Protein AF-0000000082339956 (afdb_homodimer)

Solvent-accessible surface area (backbone atoms only — not comparable to full-atom values): 51323 Å² total; per-residue (Å²): 121,52,54,46,66,60,43,40,48,44,41,58,55,33,63,27,38,27,67,63,74,78,72,73,76,68,82,68,77,74,78,70,81,66,80,75,70,78,61,78,76,65,75,70,75,74,68,75,74,72,73,76,70,78,73,70,80,74,67,73,74,76,76,72,82,74,76,52,71,59,47,51,37,30,48,50,29,38,57,21,29,51,48,38,51,52,50,26,61,75,63,75,50,62,81,55,59,48,46,84,34,60,53,57,43,62,63,70,69,85,60,24,40,61,34,19,45,23,52,48,49,29,44,49,33,33,51,49,51,41,60,56,56,43,24,63,66,51,52,55,51,50,52,50,37,49,45,45,47,49,29,40,50,27,34,38,58,74,68,50,49,68,77,65,38,43,84,75,59,65,36,46,34,55,64,48,20,69,74,43,93,50,42,42,38,68,57,48,44,56,54,48,47,53,38,30,76,68,54,35,29,38,65,88,45,94,67,29,37,22,45,7,27,44,42,39,39,43,68,70,36,66,42,49,26,20,44,52,47,25,44,41,71,41,49,43,46,11,37,60,21,32,46,58,18,40,73,75,52,34,64,54,58,46,48,42,59,13,4,37,23,55,56,70,68,44,78,49,35,56,68,57,47,41,53,54,29,43,75,68,73,49,62,46,44,57,57,44,29,40,66,47,37,50,67,46,52,52,76,62,42,56,61,55,64,70,68,48,68,65,74,80,39,55,73,11,36,38,35,30,52,35,33,46,60,27,63,68,56,53,56,47,44,71,73,37,78,61,43,34,36,36,26,21,14,55,56,77,45,24,54,55,20,58,72,66,51,56,78,90,42,59,89,36,47,44,69,39,70,40,63,63,69,45,70,45,73,66,62,80,98,45,42,38,37,40,34,36,56,42,44,56,40,51,29,18,72,73,52,34,33,44,38,54,46,14,43,54,82,29,61,50,87,82,22,34,38,39,36,40,35,62,44,53,60,85,87,49,60,68,66,59,44,49,50,52,42,40,48,24,50,49,22,29,18,48,26,23,16,34,65,37,33,67,66,52,48,52,53,49,43,49,71,52,38,88,42,37,40,77,79,44,77,44,71,43,97,67,34,49,17,42,36,36,31,35,64,49,133,122,54,56,48,65,60,43,41,47,41,42,60,56,36,65,25,37,28,58,68,74,74,73,73,77,67,84,68,76,74,77,70,79,65,79,75,67,78,62,78,78,67,75,72,74,76,67,77,74,75,73,79,75,75,74,72,81,73,66,72,74,76,77,73,80,74,74,52,71,59,47,51,37,30,50,50,29,37,56,22,31,51,48,36,52,52,48,26,62,73,64,74,51,64,83,56,58,46,44,86,36,60,52,58,42,61,64,71,68,87,61,23,37,60,33,19,44,23,52,48,49,29,43,48,34,33,51,50,50,40,61,55,57,44,24,63,66,52,53,56,52,50,51,52,39,48,44,45,47,48,28,40,51,28,34,38,59,75,69,52,50,66,76,65,39,44,83,74,59,64,36,45,33,57,62,47,19,69,74,44,94,50,44,42,38,68,56,48,44,56,54,47,48,54,38,30,75,69,54,36,28,36,65,88,45,94,67,29,37,22,46,8,28,45,42,40,38,43,70,68,36,66,42,49,26,19,43,51,47,26,45,40,73,42,49,44,47,12,37,61,21,32,45,58,18,40,72,74,50,33,63,56,59,48,47,41,58,13,4,37,21,54,57,70,67,44,80,50,33,55,67,58,47,42,54,54,28,43,75,69,72,50,63,46,43,55,58,44,28,44,65,48,37,50,66,49,51,50,75,61,44,57,61,54,64,69,70,46,68,66,72,79,40,54,71,12,38,37,35,29,51,34,33,45,59,25,62,67,58,54,55,46,45,70,73,36,78,60,41,34,35,38,26,22,13,54,55,77,44,23,54,54,20,59,73,67,51,55,77,90,42,59,87,38,48,42,68,39,69,40,62,62,69,45,71,45,73,67,63,81,99,43,42,38,37,40,34,37,55,41,43,56,40,49,28,17,70,72,50,34,34,43,38,54,46,14,42,52,80,29,59,48,87,82,23,35,38,37,36,40,36,61,42,54,61,84,87,46,60,68,64,58,44,51,49,53,42,40,47,25,49,51,23,28,18,47,26,23,17,37,66,39,33,67,66,52,48,52,53,48,44,49,72,50,38,87,43,37,41,77,80,44,76,46,71,45,96,65,35,47,16,42,36,36,31,35,63,50,132

Radius of gyration: 32.18 Å; Cα contacts (8 Å, |Δi|>4): 1727; chains: 2; bounding box: 85×98×92 Å

Secondary structure (DSSP, 8-state):
---HHHHHHHHHHHGGG---S-----------------------------------TT----------HHHHHHHHHHHHHHHHHHHHHHTT---S-STTPPPGGG--STTHHHHHHHHHHHHHHHHHHHHHH--HHHHHHHHHHHHHHHHHHHHHHHTT-GGGS-SSSEEEHHHHHHTSSS--HHHHHHHHHHHHHTTSEE-SSTTEEEE-HHHHHHHH-HHHHHHHHHIIIIIHHHHHTHHHHHHHHTT---TTSSHHHHHH--SS-HHHHHHHHHHTT---HHHHHHHHHGGGGGTTHHHHHHHS-TGGGSS-EEEETT-TT-HHHHHHHHH-TT-EEEEEE-HHHHHHHHHH--GGGTTTEEEEE--TTSPPPP-TTS-EEEEEES-GGGS-HHHHHHHHHHHGGGPPTT-EEEEEEEEE-TT--HHHHHHHHHHHHHHHHHHS---EEHHHHHHHHHHH-TTEEEEEEEE-TTSEEEEEEEE--/---HHHHHHHHHHHGGG--TTS----------------------------------TT----------HHHHHHHHHHHHHHHHHHHHHHTT---S-STTPPPGGG--STTHHHHHHHHHHHHHHHHHHHHHH--HHHHHHHHHHHHHHHHHHHHHHHTT-GGGS-SSSEEEHHHHHHTSSS--HHHHHHHHHHHHHTTSEE-SSTTEEEE-HHHHHHHH-HHHHHHHHHIIIIIHHHHHTHHHHHHHHTT---TTSSHHHHHH--SS-HHHHHHHHHHTT---HHHHHHHHHGGGGGTTHHHHHHHS-TGGGSS-EEEETT-TT-HHHHHHHHH-TT-EEEEEE-HHHHHHHHHH--GGGTTTEEEEE--TTSPPPP-TTS-EEEEEES-GGGS-HHHHHHHHHHHGGG--TT-EEEEEEEEE-TT--HHHHHHHHHHHHHHHHHHS---EEHHHHHHHHHHH-TTEEEEEEEE-TTSEEEEEEEE--

Foldseek 3Di:
DFQCPLVCCLLVVPLLLLQPDDPPPPPPPLPDPPPCPVPPPVPPPPPPPVDPPPPDPPPPPPPPPPDDLLVVLVVLLVVLVVQLVVVCVVVVQDDDQAQPHDDQSPDDDPCNNVNSNSVLSNVLSVVVNCVVPADPVRVVVVVVLVVLLLQLLLVCVVQVQLVQADSPDKDFLQSSQVPGDDDHSVRSCVSVVSVVVVSQWHDPDPRIIHGTNNVSCCVPVQLNVLVSNCVRNQLVQLLVQQVVLCVVQNLDQDQCSFSNCSRPVDSDALVVVQVVCVVVVNHHSSVSNCVNCVVSSPVPCVQVVPPDPPVVQFLAEEEEAQCFLPPSVLVVCVVRVSYAYEYEHAPVRQVNSLVPRDPVCNVRYYYDYDDLLAADAADPPGAYEYEAENHQQLGGLVVSLSSVLSDVVRADVRHKYKYKAFADDPPQRPSLNVSQVVSQSSSCSRGVGGHHHPVRVQVSQCVNDVQKGWSDWAARSSRIIMTMIHGHD/DFQCPLVCCLLVVPLLLLAPDPPPPPVPPLPPPPPCPVPDVVPPPPPPPPDPPDPPPPPPPPPPVPDDLLVVLVVLLVVLVVQLVVVCVVVVQDDDQAQPHDDQSPDDDPCSNVNSNSVLSNVLSVVVNCVVPADPVRVVVVVVLVVLLLQLLLVCVVQVQLVQADSPDKDFLQSSQVPGDDDHSVRSCVSVVSVVVVSQWHDPDPRIIHGTNNVSCCVPVQLNVLVSNCVRNQLVQLLVQQVVLCVVQNLDQDQQSFSNCSSPVDSDALVVVQVVCVVVVRHHSSVSNCVNCVVSSPVPCVQVVVPDPLVVQFLAEEEEQQCFLPNSVLVVCVVRVSYAYEYEHADVRQVNSLVPRDPVCNVRYHYDYDDLLAADAADPPGAYEYEAENHQQLGGLVVSLSSVLSDVVRADVNHKYKYKAFADDPPQRPSLNVSQVVSQSSSCSRGVGGHHHPVRVQVSQCVNDVQKGWSDWAAGSSRIIMTMIHGHD

Structure (mmCIF, N/CA/C/O backbone):
data_AF-0000000082339956-model_v1
#
loop_
_entity.id
_entity.type
_entity.pdbx_description
1 polymer 'O-methyltransferase domain-containing protein'
#
loop_
_atom_site.group_PDB
_atom_site.id
_atom_site.type_symbol
_atom_site.label_atom_id
_atom_site.label_alt_id
_atom_site.label_comp_id
_atom_site.label_asym_id
_atom_site.label_entity_id
_atom_site.label_seq_id
_atom_site.pdbx_PDB_ins_code
_atom_site.Cartn_x
_atom_site.Cartn_y
_atom_site.Cartn_z
_atom_site.occupancy
_atom_site.B_iso_or_equiv
_atom_site.auth_seq_id
_atom_site.auth_comp_id
_atom_site.auth_asym_id
_atom_site.auth_atom_id
_atom_site.pdbx_PDB_model_num
ATOM 1 N N . MET A 1 1 ? 1.542 29.109 1.237 1 45.03 1 MET A N 1
ATOM 2 C CA . MET A 1 1 ? 0.135 28.734 1.333 1 45.03 1 MET A CA 1
ATOM 3 C C . MET A 1 1 ? -0.062 27.625 2.363 1 45.03 1 MET A C 1
ATOM 5 O O . MET A 1 1 ? 0.827 26.797 2.568 1 45.03 1 MET A O 1
ATOM 9 N N . ARG A 1 2 ? -1.119 27.844 3.131 1 45.88 2 ARG A N 1
ATOM 10 C CA . ARG A 1 2 ? -1.521 26.891 4.148 1 45.88 2 ARG A CA 1
ATOM 11 C C . ARG A 1 2 ? -1.835 25.531 3.525 1 45.88 2 ARG A C 1
ATOM 13 O O . ARG A 1 2 ? -2.434 25.453 2.449 1 45.88 2 ARG A O 1
ATOM 20 N N . ASN A 1 3 ? -1.185 24.391 4.043 1 47.31 3 ASN A N 1
ATOM 21 C CA . ASN A 1 3 ? -1.391 23.047 3.547 1 47.31 3 ASN A CA 1
ATOM 22 C C . ASN A 1 3 ? -2.623 22.391 4.172 1 47.31 3 ASN A C 1
ATOM 24 O O . ASN A 1 3 ? -2.662 22.172 5.383 1 47.31 3 ASN A O 1
ATOM 28 N N . PRO A 1 4 ? -3.703 22.156 3.451 1 44.06 4 PRO A N 1
ATOM 29 C CA . PRO A 1 4 ? -4.938 21.656 4.055 1 44.06 4 PRO A CA 1
ATOM 30 C C . PRO A 1 4 ? -4.891 20.156 4.336 1 44.06 4 PRO A C 1
ATOM 32 O O . PRO A 1 4 ? -5.77 19.625 5.02 1 44.06 4 PRO A O 1
ATOM 35 N N . ILE A 1 5 ? -3.873 19.469 3.857 1 46.78 5 ILE A N 1
ATOM 36 C CA . ILE A 1 5 ? -3.9 18.016 3.93 1 46.78 5 ILE A CA 1
ATOM 37 C C . ILE A 1 5 ? -3.982 17.562 5.391 1 46.78 5 ILE A C 1
ATOM 39 O O . ILE A 1 5 ? -4.789 16.703 5.738 1 46.78 5 ILE A O 1
ATOM 43 N N . VAL A 1 6 ? -3.209 18.188 6.172 1 46.19 6 VAL A N 1
ATOM 44 C CA . VAL A 1 6 ? -3.172 17.781 7.574 1 46.19 6 VAL A CA 1
ATOM 45 C C . VAL A 1 6 ? -4.492 18.141 8.25 1 46.19 6 VAL A C 1
ATOM 47 O O . VAL A 1 6 ? -5.004 17.375 9.07 1 46.19 6 VAL A O 1
ATOM 50 N N . GLN A 1 7 ? -4.961 19.156 7.734 1 47.94 7 GLN A N 1
ATOM 51 C CA . GLN A 1 7 ? -6.211 19.594 8.336 1 47.94 7 GLN A CA 1
ATOM 52 C C . GLN A 1 7 ? -7.344 18.609 8.055 1 47.94 7 GLN A C 1
ATOM 54 O O . GLN A 1 7 ? -8.18 18.359 8.93 1 47.94 7 GLN A O 1
ATOM 59 N N . LEU A 1 8 ? -7.281 18.203 6.926 1 46.66 8 LEU A N 1
ATOM 60 C CA . LEU A 1 8 ? -8.273 17.219 6.516 1 46.66 8 LEU A CA 1
ATOM 61 C C . LEU A 1 8 ? -8.141 15.945 7.336 1 46.66 8 LEU A C 1
ATOM 63 O O . LEU A 1 8 ? -9.141 15.375 7.781 1 46.66 8 LEU A O 1
ATOM 67 N N . GLN A 1 9 ? -6.953 15.609 7.332 1 48.5 9 GLN A N 1
ATOM 68 C CA . GLN A 1 9 ? -6.707 14.391 8.094 1 48.5 9 GLN A CA 1
ATOM 69 C C . GLN A 1 9 ? -7.133 14.555 9.547 1 48.5 9 GLN A C 1
ATOM 71 O O . GLN A 1 9 ? -7.73 13.648 10.133 1 48.5 9 GLN A O 1
ATOM 76 N N . MET A 1 10 ? -6.887 15.75 9.938 1 46.56 10 MET A N 1
ATOM 77 C CA . MET A 1 10 ? -7.266 16.078 11.305 1 46.56 10 MET A CA 1
ATOM 78 C C . MET A 1 10 ? -8.781 16.156 11.445 1 46.56 10 MET A C 1
ATOM 80 O O . MET A 1 10 ? -9.336 15.75 12.469 1 46.56 10 MET A O 1
ATOM 84 N N . ALA A 1 11 ? -9.273 16.797 10.414 1 42.47 11 ALA A N 1
ATOM 85 C CA . ALA A 1 11 ? -10.719 16.984 10.445 1 42.47 11 ALA A CA 1
ATOM 86 C C . ALA A 1 11 ? -11.445 15.656 10.273 1 42.47 11 ALA A C 1
ATOM 88 O O . ALA A 1 11 ? -12.469 15.414 10.922 1 42.47 11 ALA A O 1
ATOM 89 N N . VAL A 1 12 ? -10.977 15.047 9.32 1 44.91 12 VAL A N 1
ATOM 90 C CA . VAL A 1 12 ? -11.672 13.82 8.945 1 44.91 12 VAL A CA 1
ATOM 91 C C . VAL A 1 12 ? -11.289 12.695 9.906 1 44.91 12 VAL A C 1
ATOM 93 O O . VAL A 1 12 ? -12.117 11.852 10.242 1 44.91 12 VAL A O 1
ATOM 96 N N . GLY A 1 13 ? -9.984 12.594 10.102 1 42.62 13 GLY A N 1
ATOM 97 C CA . GLY A 1 13 ? -9.555 11.484 10.938 1 42.62 13 GLY A CA 1
ATOM 98 C C . GLY A 1 13 ? -10.148 11.531 12.328 1 42.62 13 GLY A C 1
ATOM 99 O O . GLY A 1 13 ? -10.641 10.516 12.836 1 42.62 13 GLY A O 1
ATOM 100 N N . PHE A 1 14 ? -9.898 12.852 13.031 1 41.72 14 PHE A N 1
ATOM 101 C CA . PHE A 1 14 ? -10.148 12.891 14.469 1 41.72 14 PHE A CA 1
ATOM 102 C C . PHE A 1 14 ? -11.625 13.109 14.758 1 41.72 14 PHE A C 1
ATOM 104 O O . PHE A 1 14 ? -12.117 12.734 15.82 1 41.72 14 PHE A O 1
ATOM 111 N N . ARG A 1 15 ? -12.172 14.062 14.055 1 38.53 15 ARG A N 1
ATOM 112 C CA . ARG A 1 15 ? -13.602 14.117 14.359 1 38.53 15 ARG A CA 1
ATOM 113 C C . ARG A 1 15 ? -14.188 12.719 14.5 1 38.53 15 ARG A C 1
ATOM 115 O O . ARG A 1 15 ? -15.258 12.547 15.094 1 38.53 15 ARG A O 1
ATOM 122 N N . HIS A 1 16 ? -13.508 11.922 13.781 1 35.53 16 HIS A N 1
ATOM 123 C CA . HIS A 1 16 ? -14.109 10.594 13.672 1 35.53 16 HIS A CA 1
ATOM 124 C C . HIS A 1 16 ? -13.906 9.797 14.961 1 35.53 16 HIS A C 1
ATOM 126 O O . HIS A 1 16 ? -14.531 8.742 15.148 1 35.53 16 HIS A O 1
ATOM 132 N N . CYS A 1 17 ? -12.672 10.055 15.602 1 35.78 17 CYS A N 1
ATOM 133 C CA . CYS A 1 17 ? -12.57 9.266 16.812 1 35.78 17 CYS A CA 1
ATOM 134 C C . CYS A 1 17 ? -13.477 9.82 17.906 1 35.78 17 CYS A C 1
ATOM 136 O O . CYS A 1 17 ? -13.539 9.273 19.016 1 35.78 17 CYS A O 1
ATOM 138 N N . GLY A 1 18 ? -14.555 10.492 17.672 1 33.38 18 GLY A N 1
ATOM 139 C CA . GLY A 1 18 ? -15.547 10.891 18.656 1 33.38 18 GLY A CA 1
ATOM 140 C C . GLY A 1 18 ? -14.938 11.297 19.984 1 33.38 18 GLY A C 1
ATOM 141 O O . GLY A 1 18 ? -15.648 11.414 20.984 1 33.38 18 GLY A O 1
ATOM 142 N N . VAL A 1 19 ? -13.688 11.164 20.219 1 33.94 19 VAL A N 1
ATOM 143 C CA . VAL A 1 19 ? -13.188 11.492 21.547 1 33.94 19 VAL A CA 1
ATOM 144 C C . VAL A 1 19 ? -13.336 12.992 21.797 1 33.94 19 VAL A C 1
ATOM 146 O O . VAL A 1 19 ? -12.852 13.508 22.797 1 33.94 19 VAL A O 1
ATOM 149 N N . CYS A 1 20 ? -13.719 13.75 20.891 1 31.42 20 CYS A N 1
ATOM 150 C CA . CYS A 1 20 ? -13.445 15.148 21.188 1 31.42 20 CYS A CA 1
ATOM 151 C C . CYS A 1 20 ? -14.188 15.594 22.453 1 31.42 20 CYS A C 1
ATOM 153 O O . CYS A 1 20 ? -13.75 16.5 23.156 1 31.42 20 CYS A O 1
ATOM 155 N N . SER A 1 21 ? -15.555 15.594 22.438 1 28.72 21 SER A N 1
ATOM 156 C CA . SER A 1 21 ? -16.094 16.844 22.984 1 28.72 21 SER A CA 1
ATOM 157 C C . SER A 1 21 ? -15.82 16.938 24.484 1 28.72 21 SER A C 1
ATOM 159 O O . SER A 1 21 ? -16.203 17.922 25.125 1 28.72 21 SER A O 1
ATOM 161 N N . LEU A 1 22 ? -16.047 15.875 25.281 1 28.22 22 LEU A N 1
ATOM 162 C CA . LEU A 1 22 ? -16.109 16.344 26.656 1 28.22 22 LEU A CA 1
ATOM 163 C C . LEU A 1 22 ? -14.75 16.844 27.125 1 28.22 22 LEU A C 1
ATOM 165 O O . LEU A 1 22 ? -13.758 16.125 27.062 1 28.22 22 LEU A O 1
ATOM 169 N N . GLY A 1 23 ? -14.445 18.125 27.031 1 28.23 23 GLY A N 1
ATOM 170 C CA . GLY A 1 23 ? -13.5 19.031 27.688 1 28.23 23 GLY A CA 1
ATOM 171 C C . GLY A 1 23 ? -13.117 18.578 29.078 1 28.23 23 GLY A C 1
ATOM 172 O O . GLY A 1 23 ? -13.688 19.062 30.062 1 28.23 23 GLY A O 1
ATOM 173 N N . SER A 1 24 ? -13.18 17.422 29.578 1 26.41 24 SER A N 1
ATOM 174 C CA . SER A 1 24 ? -12.508 17.484 30.875 1 26.41 24 SER A CA 1
ATOM 175 C C . SER A 1 24 ? -11.062 17.953 30.719 1 26.41 24 SER A C 1
ATOM 177 O O . SER A 1 24 ? -10.297 17.375 29.938 1 26.41 24 SER A O 1
ATOM 179 N N . VAL A 1 25 ? -10.742 19.281 30.953 1 27.3 25 VAL A N 1
ATOM 180 C CA . VAL A 1 25 ? -9.523 20 31.312 1 27.3 25 VAL A CA 1
ATOM 181 C C . VAL A 1 25 ? -8.609 19.078 32.125 1 27.3 25 VAL A C 1
ATOM 183 O O . VAL A 1 25 ? -8.938 18.734 33.281 1 27.3 25 VAL A O 1
ATOM 186 N N . VAL A 1 26 ? -8.102 18.141 31.766 1 26.19 26 VAL A N 1
ATOM 187 C CA . VAL A 1 26 ? -7.012 17.688 32.625 1 26.19 26 VAL A CA 1
ATOM 188 C C . VAL A 1 26 ? -6.066 18.844 32.906 1 26.19 26 VAL A C 1
ATOM 190 O O . VAL A 1 26 ? -5.656 19.562 32 1 26.19 26 VAL A O 1
ATOM 193 N N . LYS A 1 27 ? -5.996 19.344 34.125 1 26.64 27 LYS A N 1
ATOM 194 C CA . LYS A 1 27 ? -5.008 20.219 34.719 1 26.64 27 LYS A CA 1
ATOM 195 C C . LYS A 1 27 ? -3.596 19.859 34.281 1 26.64 27 LYS A C 1
ATOM 197 O O . LYS A 1 27 ? -3.053 18.828 34.656 1 26.64 27 LYS A O 1
ATOM 202 N N . GLY A 1 28 ? -3.311 20.047 32.969 1 26.27 28 GLY A N 1
ATOM 203 C CA . GLY A 1 28 ? -1.941 19.922 32.5 1 26.27 28 GLY A CA 1
ATOM 204 C C . GLY A 1 28 ? -0.934 20.625 33.406 1 26.27 28 GLY A C 1
ATOM 205 O O . GLY A 1 28 ? -1.164 21.75 33.844 1 26.27 28 GLY A O 1
ATOM 206 N N . SER A 1 29 ? -0.245 19.953 34.219 1 26.16 29 SER A N 1
ATOM 207 C CA . SER A 1 29 ? 0.88 20.469 35 1 26.16 29 SER A CA 1
ATOM 208 C C . SER A 1 29 ? 1.76 21.375 34.156 1 26.16 29 SER A C 1
ATOM 210 O O . SER A 1 29 ? 2.18 21 33.062 1 26.16 29 SER A O 1
ATOM 212 N N . VAL A 1 30 ? 1.505 22.672 34.188 1 26.95 30 VAL A N 1
ATOM 213 C CA . VAL A 1 30 ? 2.475 23.703 33.812 1 26.95 30 VAL A CA 1
ATOM 214 C C . VAL A 1 30 ? 3.863 23.297 34.312 1 26.95 30 VAL A C 1
ATOM 216 O O . VAL A 1 30 ? 4.09 23.156 35.5 1 26.95 30 VAL A O 1
ATOM 219 N N . VAL A 1 31 ? 4.59 22.531 33.75 1 25.42 31 VAL A N 1
ATOM 220 C CA . VAL A 1 31 ? 5.98 22.297 34.125 1 25.42 31 VAL A CA 1
ATOM 221 C C . VAL A 1 31 ? 6.727 23.625 34.188 1 25.42 31 VAL A C 1
ATOM 223 O O . VAL A 1 31 ? 6.855 24.328 33.188 1 25.42 31 VAL A O 1
ATOM 226 N N . LYS A 1 32 ? 6.605 24.328 35.375 1 23.84 32 LYS A N 1
ATOM 227 C CA . LYS A 1 32 ? 7.48 25.422 35.781 1 23.84 32 LYS A CA 1
ATOM 228 C C . LYS A 1 32 ? 8.938 25.109 35.469 1 23.84 32 LYS A C 1
ATOM 230 O O . LYS A 1 32 ? 9.398 23.984 35.719 1 23.84 32 LYS A O 1
ATOM 235 N N . SER A 1 33 ? 9.578 25.828 34.531 1 23.42 33 SER A N 1
ATOM 236 C CA . SER A 1 33 ? 11 25.859 34.219 1 23.42 33 SER A CA 1
ATOM 237 C C . SER A 1 33 ? 11.859 25.938 35.469 1 23.42 33 SER A C 1
ATOM 239 O O . SER A 1 33 ? 12.984 26.438 35.406 1 23.42 33 SER A O 1
ATOM 241 N N . GLY A 1 34 ? 11.414 25.578 36.719 1 22.89 34 GLY A N 1
ATOM 242 C CA . GLY A 1 34 ? 12.438 25.734 37.75 1 22.89 34 GLY A CA 1
ATOM 243 C C . GLY A 1 34 ? 13.781 25.156 37.344 1 22.89 34 GLY A C 1
ATOM 244 O O . GLY A 1 34 ? 13.859 24.344 36.438 1 22.89 34 GLY A O 1
ATOM 245 N N . LEU A 1 35 ? 14.953 25.906 37.75 1 21.94 35 LEU A N 1
ATOM 246 C CA . LEU A 1 35 ? 16.375 25.594 37.719 1 21.94 35 LEU A CA 1
ATOM 247 C C . LEU A 1 35 ? 16.625 24.156 38.188 1 21.94 35 LEU A C 1
ATOM 249 O O . LEU A 1 35 ? 16.266 23.781 39.312 1 21.94 35 LEU A O 1
ATOM 253 N N . PHE A 1 36 ? 16.391 23.25 37.312 1 22.22 36 PHE A N 1
ATOM 254 C CA . PHE A 1 36 ? 16.734 21.875 37.594 1 22.22 36 PHE A CA 1
ATOM 255 C C . PHE A 1 36 ? 18.125 21.781 38.219 1 22.22 36 PHE A C 1
ATOM 257 O O . PHE A 1 36 ? 19.141 21.969 37.531 1 22.22 36 PHE A O 1
ATOM 264 N N . ASP A 1 37 ? 18.234 22.578 39.344 1 19.64 37 ASP A N 1
ATOM 265 C CA . ASP A 1 37 ? 19.438 22.219 40.094 1 19.64 37 ASP A CA 1
ATOM 266 C C . ASP A 1 37 ? 19.547 20.703 40.25 1 19.64 37 ASP A C 1
ATOM 268 O O . ASP A 1 37 ? 18.672 20.078 40.875 1 19.64 37 ASP A O 1
ATOM 272 N N . ILE A 1 38 ? 20.031 20.078 39.219 1 21.41 38 ILE A N 1
ATOM 273 C CA . ILE A 1 38 ? 20.438 18.688 39.188 1 21.41 38 ILE A CA 1
ATOM 274 C C . ILE A 1 38 ? 21.172 18.328 40.469 1 21.41 38 ILE A C 1
ATOM 276 O O . ILE A 1 38 ? 22.375 18.547 40.594 1 21.41 38 ILE A O 1
ATOM 280 N N . THR A 1 39 ? 20.703 19.047 41.594 1 19.34 39 THR A N 1
ATOM 281 C CA . THR A 1 39 ? 21.469 18.672 42.781 1 19.34 39 THR A CA 1
ATOM 282 C C . THR A 1 39 ? 21.594 17.156 42.875 1 19.34 39 THR A C 1
ATOM 284 O O . THR A 1 39 ? 20.766 16.422 42.344 1 19.34 39 THR A O 1
ATOM 287 N N . GLU A 1 40 ? 22.734 16.781 43.594 1 19.67 40 GLU A N 1
ATOM 288 C CA . GLU A 1 40 ? 23.422 15.531 43.875 1 19.67 40 GLU A CA 1
ATOM 289 C C . GLU A 1 40 ? 22.484 14.531 44.562 1 19.67 40 GLU A C 1
ATOM 291 O O . GLU A 1 40 ? 22 14.781 45.688 1 19.67 40 GLU A O 1
ATOM 296 N N . CYS A 1 41 ? 21.281 14.25 43.844 1 19.2 41 CYS A N 1
ATOM 297 C CA . CYS A 1 41 ? 20.5 13.242 44.562 1 19.2 41 CYS A CA 1
ATOM 298 C C . CYS A 1 41 ? 21.391 12.18 45.188 1 19.2 41 CYS A C 1
ATOM 300 O O . CYS A 1 41 ? 22 11.383 44.469 1 19.2 41 CYS A O 1
ATOM 302 N N . SER A 1 42 ? 22.188 12.672 46.094 1 18.34 42 SER A N 1
ATOM 303 C CA . SER A 1 42 ? 23.047 11.836 46.938 1 18.34 42 SER A CA 1
ATOM 304 C C . SER A 1 42 ? 22.297 10.617 47.438 1 18.34 42 SER A C 1
ATOM 306 O O . SER A 1 42 ? 21.25 10.75 48.094 1 18.34 42 SER A O 1
ATOM 308 N N . LEU A 1 43 ? 22.188 9.695 46.5 1 19.52 43 LEU A N 1
ATOM 309 C CA . LEU A 1 43 ? 21.734 8.367 46.906 1 19.52 43 LEU A CA 1
ATOM 310 C C . LEU A 1 43 ? 22.281 8 48.281 1 19.52 43 LEU A C 1
ATOM 312 O O . LEU A 1 43 ? 23.5 7.832 48.438 1 19.52 43 LEU A O 1
ATOM 316 N N . ALA A 1 44 ? 21.812 8.734 49.25 1 19.44 44 ALA A N 1
ATOM 317 C CA . ALA A 1 44 ? 22.109 8.367 50.625 1 19.44 44 ALA A CA 1
ATOM 318 C C . ALA A 1 44 ? 22.031 6.855 50.812 1 19.44 44 ALA A C 1
ATOM 320 O O . ALA A 1 44 ? 21.109 6.207 50.312 1 19.44 44 ALA A O 1
ATOM 321 N N . GLU A 1 45 ? 23.25 6.242 51.125 1 20.81 45 GLU A N 1
ATOM 322 C CA . GLU A 1 45 ? 23.703 4.879 51.375 1 20.81 45 GLU A CA 1
ATOM 323 C C . GLU A 1 45 ? 22.828 4.223 52.469 1 20.81 45 GLU A C 1
ATOM 325 O O . GLU A 1 45 ? 23.25 4.105 53.625 1 20.81 45 GLU A O 1
ATOM 330 N N . THR A 1 46 ? 21.578 4.727 52.625 1 19.67 46 THR A N 1
ATOM 331 C CA . THR A 1 46 ? 21.141 4.148 53.875 1 19.67 46 THR A CA 1
ATOM 332 C C . THR A 1 46 ? 21.328 2.635 53.875 1 19.67 46 THR A C 1
ATOM 334 O O . THR A 1 46 ? 21.016 1.97 52.906 1 19.67 46 THR A O 1
ATOM 337 N N . SER A 1 47 ? 22.219 2.174 54.719 1 20.42 47 SER A N 1
ATOM 338 C CA . SER A 1 47 ? 22.703 0.864 55.156 1 20.42 47 SER A CA 1
ATOM 339 C C . SER A 1 47 ? 21.562 -0.06 55.531 1 20.42 47 SER A C 1
ATOM 341 O O . SER A 1 47 ? 21.781 -1.087 56.188 1 20.42 47 SER A O 1
ATOM 343 N N . ARG A 1 48 ? 20.422 0.043 54.812 1 20.16 48 ARG A N 1
ATOM 344 C CA . ARG A 1 48 ? 19.406 -0.815 55.406 1 20.16 48 ARG A CA 1
ATOM 345 C C . ARG A 1 48 ? 19.953 -2.217 55.688 1 20.16 48 ARG A C 1
ATOM 347 O O . ARG A 1 48 ? 20.406 -2.891 54.75 1 20.16 48 ARG A O 1
ATOM 354 N N . ALA A 1 49 ? 20.547 -2.459 56.781 1 23.84 49 ALA A N 1
ATOM 355 C CA . ALA A 1 49 ? 20.875 -3.744 57.406 1 23.84 49 ALA A CA 1
ATOM 356 C C . ALA A 1 49 ? 19.688 -4.703 57.312 1 23.84 49 ALA A C 1
ATOM 358 O O . ALA A 1 49 ? 18.75 -4.617 58.125 1 23.84 49 ALA A O 1
ATOM 359 N N . SER A 1 50 ? 18.781 -4.547 56.156 1 21.44 50 SER A N 1
ATOM 360 C CA . SER A 1 50 ? 17.625 -5.395 56.375 1 21.44 50 SER A CA 1
ATOM 361 C C . SER A 1 50 ? 18.031 -6.805 56.781 1 21.44 50 SER A C 1
ATOM 363 O O . SER A 1 50 ? 18.969 -7.371 56.219 1 21.44 50 SER A O 1
ATOM 365 N N . GLU A 1 51 ? 17.859 -7.148 58.031 1 23.62 51 GLU A N 1
ATOM 366 C CA . GLU A 1 51 ? 17.812 -8.406 58.75 1 23.62 51 GLU A CA 1
ATOM 367 C C . GLU A 1 51 ? 17.141 -9.5 57.938 1 23.62 51 GLU A C 1
ATOM 369 O O . GLU A 1 51 ? 16.172 -9.242 57.219 1 23.62 51 GLU A O 1
ATOM 374 N N . SER A 1 52 ? 17.906 -10.555 57.656 1 23.69 52 SER A N 1
ATOM 375 C CA . SER A 1 52 ? 17.75 -11.812 56.906 1 23.69 52 SER A CA 1
ATOM 376 C C . SER A 1 52 ? 16.453 -12.516 57.312 1 23.69 52 SER A C 1
ATOM 378 O O . SER A 1 52 ? 16.375 -13.742 57.25 1 23.69 52 SER A O 1
ATOM 380 N N . GLU A 1 53 ? 15.367 -11.688 57.688 1 26.38 53 GLU A N 1
ATOM 381 C CA . GLU A 1 53 ? 14.336 -12.562 58.219 1 26.38 53 GLU A CA 1
ATOM 382 C C . GLU A 1 53 ? 14 -13.695 57.25 1 26.38 53 GLU A C 1
ATOM 384 O O . GLU A 1 53 ? 14.062 -13.516 56.031 1 26.38 53 GLU A O 1
ATOM 389 N N . GLY A 1 54 ? 14.086 -14.922 57.781 1 25.39 54 GLY A N 1
ATOM 390 C CA . GLY A 1 54 ? 13.875 -16.281 57.281 1 25.39 54 GLY A CA 1
ATOM 391 C C . GLY A 1 54 ? 12.617 -16.422 56.438 1 25.39 54 GLY A C 1
ATOM 392 O O . GLY A 1 54 ? 11.508 -16.188 56.938 1 25.39 54 GLY A O 1
ATOM 393 N N . ARG A 1 55 ? 12.719 -15.938 55.188 1 28.62 55 ARG A N 1
ATOM 394 C CA . ARG A 1 55 ? 11.594 -15.992 54.281 1 28.62 55 ARG A CA 1
ATOM 395 C C . ARG A 1 55 ? 10.938 -17.359 54.281 1 28.62 55 ARG A C 1
ATOM 397 O O . ARG A 1 55 ? 11.617 -18.391 54.188 1 28.62 55 ARG A O 1
ATOM 404 N N . ASP A 1 56 ? 9.922 -17.344 55.094 1 29.12 56 ASP A N 1
ATOM 405 C CA . ASP A 1 56 ? 9.07 -18.531 55.156 1 29.12 56 ASP A CA 1
ATOM 406 C C . ASP A 1 56 ? 8.711 -19.047 53.781 1 29.12 56 ASP A C 1
ATOM 408 O O . ASP A 1 56 ? 8.312 -18.266 52.906 1 29.12 56 ASP A O 1
ATOM 412 N N . PRO A 1 57 ? 9.211 -20.188 53.344 1 30.27 57 PRO A N 1
ATOM 413 C CA . PRO A 1 57 ? 9.188 -20.844 52.031 1 30.27 57 PRO A CA 1
ATOM 414 C C . PRO A 1 57 ? 7.797 -20.828 51.406 1 30.27 57 PRO A C 1
ATOM 416 O O . PRO A 1 57 ? 7.672 -21.047 50.188 1 30.27 57 PRO A O 1
ATOM 419 N N . SER A 1 58 ? 6.746 -20.859 52.188 1 29.62 58 SER A N 1
ATOM 420 C CA . SER A 1 58 ? 5.539 -21.531 51.719 1 29.62 58 SER A CA 1
ATOM 421 C C . SER A 1 58 ? 4.719 -20.609 50.812 1 29.62 58 SER A C 1
ATOM 423 O O . SER A 1 58 ? 3.533 -20.859 50.594 1 29.62 58 SER A O 1
ATOM 425 N N . ILE A 1 59 ? 5.098 -19.328 50.656 1 32.62 59 ILE A N 1
ATOM 426 C CA . ILE A 1 59 ? 3.992 -18.641 50 1 32.62 59 ILE A CA 1
ATOM 427 C C . ILE A 1 59 ? 3.846 -19.156 48.562 1 32.62 59 ILE A C 1
ATOM 429 O O . ILE A 1 59 ? 4.801 -19.109 47.781 1 32.62 59 ILE A O 1
ATOM 433 N N . PRO A 1 60 ? 2.801 -19.922 48.312 1 30.58 60 PRO A N 1
ATOM 434 C CA . PRO A 1 60 ? 2.641 -20.406 46.938 1 30.58 60 PRO A CA 1
ATOM 435 C C . PRO A 1 60 ? 2.723 -19.297 45.906 1 30.58 60 PRO A C 1
ATOM 437 O O . PRO A 1 60 ? 2.277 -18.172 46.156 1 30.58 60 PRO A O 1
ATOM 440 N N . VAL A 1 61 ? 3.754 -19.219 45.188 1 31.64 61 VAL A N 1
ATOM 441 C CA . VAL A 1 61 ? 3.832 -18.375 44 1 31.64 61 VAL A CA 1
ATOM 442 C C . VAL A 1 61 ? 2.494 -18.391 43.25 1 31.64 61 VAL A C 1
ATOM 444 O O . VAL A 1 61 ? 2.057 -19.438 42.781 1 31.64 61 VAL A O 1
ATOM 447 N N . ALA A 1 62 ? 1.634 -17.5 43.688 1 31.73 62 ALA A N 1
ATOM 448 C CA . ALA A 1 62 ? 0.388 -17.344 42.938 1 31.73 62 ALA A CA 1
ATOM 449 C C . ALA A 1 62 ? 0.635 -17.422 41.438 1 31.73 62 ALA A C 1
ATOM 451 O O . ALA A 1 62 ? 1.405 -16.625 40.875 1 31.73 62 ALA A O 1
ATOM 452 N N . GLN A 1 63 ? 0.743 -18.5 40.781 1 30.88 63 GLN A N 1
ATOM 453 C CA . GLN A 1 63 ? 0.724 -18.672 39.344 1 30.88 63 GLN A CA 1
ATOM 454 C C . GLN A 1 63 ? -0.285 -17.719 38.688 1 30.88 63 GLN A C 1
ATOM 456 O O . GLN A 1 63 ? -1.495 -17.938 38.781 1 30.88 63 GLN A O 1
ATOM 461 N N . SER A 1 64 ? -0.289 -16.422 38.781 1 35.88 64 SER A N 1
ATOM 462 C CA . SER A 1 64 ? -1.153 -15.477 38.094 1 35.88 64 SER A CA 1
ATOM 463 C C . SER A 1 64 ? -1.397 -15.906 36.656 1 35.88 64 SER A C 1
ATOM 465 O O . SER A 1 64 ? -0.451 -16.094 35.906 1 35.88 64 SER A O 1
ATOM 467 N N . THR A 1 65 ? -2.24 -16.641 36.219 1 41.62 65 THR A N 1
ATOM 468 C CA . THR A 1 65 ? -2.707 -17.094 34.906 1 41.62 65 THR A CA 1
ATOM 469 C C . THR A 1 65 ? -2.752 -15.938 33.906 1 41.62 65 THR A C 1
ATOM 471 O O . THR A 1 65 ? -3.719 -15.172 33.875 1 41.62 65 THR A O 1
ATOM 474 N N . SER A 1 66 ? -1.831 -15.062 33.625 1 49.97 66 SER A N 1
ATOM 475 C CA . SER A 1 66 ? -1.645 -13.953 32.688 1 49.97 66 SER A CA 1
ATOM 476 C C . SER A 1 66 ? -2.264 -14.273 31.328 1 49.97 66 SER A C 1
ATOM 478 O O . SER A 1 66 ? -1.906 -15.266 30.688 1 49.97 66 SER A O 1
ATOM 480 N N . THR A 1 67 ? -3.484 -13.883 31.062 1 65.56 67 THR A N 1
ATOM 481 C CA . THR A 1 67 ? -4.207 -14.023 29.797 1 65.56 67 THR A CA 1
ATOM 482 C C . THR A 1 67 ? -3.318 -13.641 28.625 1 65.56 67 THR A C 1
ATOM 484 O O . THR A 1 67 ? -2.602 -12.641 28.672 1 65.56 67 THR A O 1
ATOM 487 N N . SER A 1 68 ? -3.277 -14.539 27.641 1 87.19 68 SER A N 1
ATOM 488 C CA . SER A 1 68 ? -2.469 -14.336 26.438 1 87.19 68 SER A CA 1
ATOM 489 C C . SER A 1 68 ? -2.904 -13.086 25.688 1 87.19 68 SER A C 1
ATOM 491 O O . SER A 1 68 ? -4.051 -12.648 25.812 1 87.19 68 SER A O 1
ATOM 493 N N . THR A 1 69 ? -2.01 -12.352 25.141 1 92.06 69 THR A N 1
ATOM 494 C CA . THR A 1 69 ? -2.229 -11.141 24.359 1 92.06 69 THR A CA 1
ATOM 495 C C . THR A 1 69 ? -3.361 -11.344 23.359 1 92.06 69 THR A C 1
ATOM 497 O O . THR A 1 69 ? -4.191 -10.453 23.172 1 92.06 69 THR A O 1
ATOM 500 N N . ILE A 1 70 ? -3.527 -12.531 22.812 1 95.12 70 ILE A N 1
ATOM 501 C CA . ILE A 1 70 ? -4.516 -12.781 21.766 1 95.12 70 ILE A CA 1
ATOM 502 C C . ILE A 1 70 ? -5.914 -12.82 22.391 1 95.12 70 ILE A C 1
ATOM 504 O O . ILE A 1 70 ? -6.867 -12.289 21.812 1 95.12 70 ILE A O 1
ATOM 508 N N . VAL A 1 71 ? -6.047 -13.398 23.578 1 95.25 71 VAL A N 1
ATOM 509 C CA . VAL A 1 71 ? -7.34 -13.477 24.25 1 95.25 71 VAL A CA 1
ATOM 510 C C . VAL A 1 71 ? -7.742 -12.102 24.766 1 95.25 71 VAL A C 1
ATOM 512 O O . VAL A 1 71 ? -8.914 -11.727 24.703 1 95.25 71 VAL A O 1
ATOM 515 N N . ASP A 1 72 ? -6.766 -11.383 25.234 1 96.19 72 ASP A N 1
ATOM 516 C CA . ASP A 1 72 ? -7.035 -10.023 25.688 1 96.19 72 ASP A CA 1
ATOM 517 C C . ASP A 1 72 ? -7.547 -9.148 24.547 1 96.19 72 ASP A C 1
ATOM 519 O O . ASP A 1 72 ? -8.492 -8.375 24.719 1 96.19 72 ASP A O 1
ATOM 523 N N . LEU A 1 73 ? -6.91 -9.227 23.406 1 96.94 73 LEU A N 1
ATOM 524 C CA . LEU A 1 73 ? -7.355 -8.477 22.234 1 96.94 73 LEU A CA 1
ATOM 525 C C . LEU A 1 73 ? -8.766 -8.891 21.828 1 96.94 73 LEU A C 1
ATOM 527 O O . LEU A 1 73 ? -9.594 -8.039 21.516 1 96.94 73 LEU A O 1
ATOM 531 N N . ALA A 1 74 ? -9.039 -10.172 21.875 1 97.62 74 ALA A N 1
ATOM 532 C CA . ALA A 1 74 ? -10.375 -10.672 21.547 1 97.62 74 ALA A CA 1
ATOM 533 C C . ALA A 1 74 ? -11.422 -10.141 22.516 1 97.62 74 ALA A C 1
ATOM 535 O O . ALA A 1 74 ? -12.531 -9.789 22.094 1 97.62 74 ALA A O 1
ATOM 536 N N . ARG A 1 75 ? -11.055 -10.086 23.75 1 97.06 75 ARG A N 1
ATOM 537 C CA . ARG A 1 75 ? -11.969 -9.562 24.75 1 97.06 75 ARG A CA 1
ATOM 538 C C . ARG A 1 75 ? -12.266 -8.086 24.516 1 97.06 75 ARG A C 1
ATOM 540 O O . ARG A 1 75 ? -13.414 -7.652 24.641 1 97.06 75 ARG A O 1
ATOM 547 N N . LYS A 1 76 ? -11.219 -7.332 24.188 1 97.25 76 LYS A N 1
ATOM 548 C CA . LYS A 1 76 ? -11.398 -5.918 23.875 1 97.25 76 LYS A CA 1
ATOM 549 C C . LYS A 1 76 ? -12.32 -5.734 22.672 1 97.25 76 LYS A C 1
ATOM 551 O O . LYS A 1 76 ? -13.195 -4.871 22.688 1 97.25 76 LYS A O 1
ATOM 556 N N . ILE A 1 77 ? -12.148 -6.527 21.672 1 98.19 77 ILE A N 1
ATOM 557 C CA . ILE A 1 77 ? -12.953 -6.457 20.453 1 98.19 77 ILE A CA 1
ATOM 558 C C . ILE A 1 77 ? -14.406 -6.793 20.781 1 98.19 77 ILE A C 1
ATOM 560 O O . ILE A 1 77 ? -15.328 -6.09 20.359 1 98.19 77 ILE A O 1
ATOM 564 N N . THR A 1 78 ? -14.602 -7.824 21.625 1 97.69 78 THR A N 1
ATOM 565 C CA . THR A 1 78 ? -15.953 -8.258 21.969 1 97.69 78 THR A CA 1
ATOM 566 C C . THR A 1 78 ? -16.688 -7.18 22.766 1 97.69 78 THR A C 1
ATOM 568 O O . THR A 1 78 ? -17.828 -6.852 22.469 1 97.69 78 THR A O 1
ATOM 571 N N . ALA A 1 79 ? -16 -6.641 23.719 1 97.69 79 ALA A N 1
ATOM 572 C CA . ALA A 1 79 ? -16.609 -5.602 24.547 1 97.69 79 ALA A CA 1
ATOM 573 C C . ALA A 1 79 ? -16.984 -4.379 23.719 1 97.69 79 ALA A C 1
ATOM 575 O O . ALA A 1 79 ? -18.078 -3.84 23.859 1 97.69 79 ALA A O 1
ATOM 576 N N . ALA A 1 80 ? -16.078 -3.951 22.859 1 97.88 80 ALA A N 1
ATOM 577 C CA . ALA A 1 80 ? -16.328 -2.785 22.016 1 97.88 80 ALA A CA 1
ATOM 578 C C . ALA A 1 80 ? -17.422 -3.07 20.984 1 97.88 80 ALA A C 1
ATOM 580 O O . ALA A 1 80 ? -18.25 -2.201 20.688 1 97.88 80 ALA A O 1
ATOM 581 N N . ALA A 1 81 ? -17.422 -4.293 20.453 1 97.69 81 ALA A N 1
ATOM 582 C CA . ALA A 1 81 ? -18.438 -4.68 19.469 1 97.69 81 ALA A CA 1
ATOM 583 C C . ALA A 1 81 ? -19.844 -4.633 20.078 1 97.69 81 ALA A C 1
ATOM 585 O O . ALA A 1 81 ? -20.797 -4.242 19.406 1 97.69 81 ALA A O 1
ATOM 586 N N . GLU A 1 82 ? -19.969 -5.008 21.297 1 96.94 82 GLU A N 1
ATOM 587 C CA . GLU A 1 82 ? -21.266 -4.965 21.984 1 96.94 82 GLU A CA 1
ATOM 588 C C . GLU A 1 82 ? -21.75 -3.529 22.141 1 96.94 82 GLU A C 1
ATOM 590 O O . GLU A 1 82 ? -22.938 -3.252 21.969 1 96.94 82 GLU A O 1
ATOM 595 N N . VAL A 1 83 ? -20.828 -2.678 22.453 1 97.06 83 VAL A N 1
ATOM 596 C CA . VAL A 1 83 ? -21.156 -1.262 22.562 1 97.06 83 VAL A CA 1
ATOM 597 C C . VAL A 1 83 ? -21.625 -0.736 21.203 1 97.06 83 VAL A C 1
ATOM 599 O O . VAL A 1 83 ? -22.656 -0.067 21.109 1 97.06 83 VAL A O 1
ATOM 602 N N . ILE A 1 84 ? -20.906 -1.042 20.172 1 97.19 84 ILE A N 1
ATOM 603 C CA . ILE A 1 84 ? -21.234 -0.601 18.828 1 97.19 84 ILE A CA 1
ATOM 604 C C . ILE A 1 84 ? -22.625 -1.119 18.438 1 97.19 84 ILE A C 1
ATOM 606 O O . ILE A 1 84 ? -23.453 -0.364 17.922 1 97.19 84 ILE A O 1
ATOM 610 N N . ASP A 1 85 ? -22.844 -2.365 18.734 1 96.31 85 ASP A N 1
ATOM 611 C CA . ASP A 1 85 ? -24.125 -2.979 18.391 1 96.31 85 ASP A CA 1
ATOM 612 C C . ASP A 1 85 ? -25.281 -2.291 19.125 1 96.31 85 ASP A C 1
ATOM 614 O O . ASP A 1 85 ? -26.328 -2.014 18.531 1 96.31 85 ASP A O 1
ATOM 618 N N . GLY A 1 86 ? -25.109 -2.041 20.375 1 95.44 86 GLY A N 1
ATOM 619 C CA . GLY A 1 86 ? -26.141 -1.367 21.156 1 95.44 86 GLY A CA 1
ATOM 620 C C . GLY A 1 86 ? -26.453 0.025 20.641 1 95.44 86 GLY A C 1
ATOM 621 O O . GLY A 1 86 ? -27.625 0.359 20.422 1 95.44 86 GLY A O 1
ATOM 622 N N . VAL A 1 87 ? -25.406 0.813 20.375 1 95.12 87 VAL A N 1
ATOM 623 C CA . VAL A 1 87 ? -25.594 2.207 19.984 1 95.12 87 VAL A CA 1
ATOM 624 C C . VAL A 1 87 ? -26.172 2.275 18.578 1 95.12 87 VAL A C 1
ATOM 626 O O . VAL A 1 87 ? -27.062 3.096 18.297 1 95.12 87 VAL A O 1
ATOM 629 N N . THR A 1 88 ? -25.719 1.423 17.688 1 94.88 88 THR A N 1
ATOM 630 C CA . THR A 1 88 ? -26.234 1.45 16.312 1 94.88 88 THR A CA 1
ATOM 631 C C . THR A 1 88 ? -27.688 1.015 16.281 1 94.88 88 THR A C 1
ATOM 633 O O . THR A 1 88 ? -28.484 1.573 15.523 1 94.88 88 THR A O 1
ATOM 636 N N . SER A 1 89 ? -28.031 0.074 17.109 1 93.31 89 SER A N 1
ATOM 637 C CA . SER A 1 89 ? -29.422 -0.364 17.219 1 93.31 89 SER A CA 1
ATOM 638 C C . SER A 1 89 ? -30.328 0.75 17.734 1 93.31 89 SER A C 1
ATOM 640 O O . SER A 1 89 ? -31.391 1.002 17.203 1 93.31 89 SER A O 1
ATOM 642 N N . GLU A 1 90 ? -29.828 1.438 18.719 1 92.62 90 GLU A N 1
ATOM 643 C CA . GLU A 1 90 ? -30.594 2.521 19.328 1 92.62 90 GLU A CA 1
ATOM 644 C C . GLU A 1 90 ? -30.797 3.676 18.359 1 92.62 90 GLU A C 1
ATOM 646 O O . GLU A 1 90 ? -31.812 4.371 18.422 1 92.62 90 GLU A O 1
ATOM 651 N N . ASN A 1 91 ? -29.875 3.859 17.5 1 92.25 91 ASN A N 1
ATOM 652 C CA . ASN A 1 91 ? -29.906 5.004 16.594 1 92.25 91 ASN A CA 1
ATOM 653 C C . ASN A 1 91 ? -30.344 4.598 15.188 1 92.25 91 ASN A C 1
ATOM 655 O O . ASN A 1 91 ? -30.297 5.402 14.258 1 92.25 91 ASN A O 1
ATOM 659 N N . ASN A 1 92 ? -30.75 3.299 14.953 1 91.56 92 ASN A N 1
ATOM 660 C CA . ASN A 1 92 ? -31.094 2.773 13.641 1 91.56 92 ASN A CA 1
ATOM 661 C C . ASN A 1 92 ? -30 3.074 12.609 1 91.56 92 ASN A C 1
ATOM 663 O O . ASN A 1 92 ? -30.297 3.527 11.5 1 91.56 92 ASN A O 1
ATOM 667 N N . PHE A 1 93 ? -28.797 2.98 13.102 1 92.19 93 PHE A N 1
ATOM 668 C CA . PHE A 1 93 ? -27.609 3.197 12.289 1 92.19 93 PHE A CA 1
ATOM 669 C C . PHE A 1 93 ? -27.109 1.885 11.695 1 92.19 93 PHE A C 1
ATOM 671 O O . PHE A 1 93 ? -26.734 0.966 12.422 1 92.19 93 PHE A O 1
ATOM 678 N N . ILE A 1 94 ? -27.094 1.731 10.383 1 89.88 94 ILE A N 1
ATOM 679 C CA . ILE A 1 94 ? -26.781 0.484 9.695 1 89.88 94 ILE A CA 1
ATOM 680 C C . ILE A 1 94 ? -25.297 0.475 9.312 1 89.88 94 ILE A C 1
ATOM 682 O O . ILE A 1 94 ? -24.797 1.447 8.742 1 89.88 94 ILE A O 1
ATOM 686 N N . LEU A 1 95 ? -24.656 -0.59 9.641 1 94.06 95 LEU A N 1
ATOM 687 C CA . LEU A 1 95 ? -23.281 -0.81 9.203 1 94.06 95 LEU A CA 1
ATOM 688 C C . LEU A 1 95 ? -23.219 -1.793 8.039 1 94.06 95 LEU A C 1
ATOM 690 O O . LEU A 1 95 ? -23.5 -2.982 8.219 1 94.06 95 LEU A O 1
ATOM 694 N N . SER A 1 96 ? -22.953 -1.301 6.871 1 95.56 96 SER A N 1
ATOM 695 C CA . SER A 1 96 ? -22.859 -2.131 5.676 1 95.56 96 SER A CA 1
ATOM 696 C C . SER A 1 96 ? -22.016 -1.445 4.598 1 95.56 96 SER A C 1
ATOM 698 O O . SER A 1 96 ? -21.609 -0.298 4.766 1 95.56 96 SER A O 1
ATOM 700 N N . PHE A 1 97 ? -21.781 -2.166 3.504 1 96.44 97 PHE A N 1
ATOM 701 C CA . PHE A 1 97 ? -21.031 -1.602 2.383 1 96.44 97 PHE A CA 1
ATOM 702 C C . PHE A 1 97 ? -21.984 -1.103 1.302 1 96.44 97 PHE A C 1
ATOM 704 O O . PHE A 1 97 ? -21.547 -0.588 0.271 1 96.44 97 PHE A O 1
ATOM 711 N N . ASP A 1 98 ? -23.234 -1.211 1.582 1 95.94 98 ASP A N 1
ATOM 712 C CA . ASP A 1 98 ? -24.219 -0.75 0.596 1 95.94 98 ASP A CA 1
ATOM 713 C C . ASP A 1 98 ? -23.969 0.714 0.234 1 95.94 98 ASP A C 1
ATOM 715 O O . ASP A 1 98 ? -23.625 1.524 1.097 1 95.94 98 ASP A O 1
ATOM 719 N N . ALA A 1 99 ? -24.297 1.013 -0.992 1 95.88 99 ALA A N 1
ATOM 720 C CA . ALA A 1 99 ? -23.984 2.332 -1.538 1 95.88 99 ALA A CA 1
ATOM 721 C C . ALA A 1 99 ? -24.641 3.436 -0.711 1 95.88 99 ALA A C 1
ATOM 723 O O . ALA A 1 99 ? -24.094 4.543 -0.606 1 95.88 99 ALA A O 1
ATOM 724 N N . ASP A 1 100 ? -25.766 3.158 -0.064 1 94 100 ASP A N 1
ATOM 725 C CA . ASP A 1 100 ? -26.5 4.199 0.642 1 94 100 ASP A CA 1
ATOM 726 C C . ASP A 1 100 ? -26.281 4.105 2.15 1 94 100 ASP A C 1
ATOM 728 O O . ASP A 1 100 ? -26.891 4.852 2.92 1 94 100 ASP A O 1
ATOM 732 N N . SER A 1 101 ? -25.438 3.148 2.553 1 94.94 101 SER A N 1
ATOM 733 C CA . SER A 1 101 ? -25.109 3.051 3.971 1 94.94 101 SER A CA 1
ATOM 734 C C . SER A 1 101 ? -24.312 4.27 4.438 1 94.94 101 SER A C 1
ATOM 736 O O . SER A 1 101 ? -23.469 4.781 3.707 1 94.94 101 SER A O 1
ATOM 738 N N . PRO A 1 102 ? -24.641 4.75 5.652 1 94.19 102 PRO A N 1
ATOM 739 C CA . PRO A 1 102 ? -23.906 5.914 6.16 1 94.19 102 PRO A CA 1
ATOM 740 C C . PRO A 1 102 ? -22.438 5.613 6.449 1 94.19 102 PRO A C 1
ATOM 742 O O . PRO A 1 102 ? -22.047 4.445 6.566 1 94.19 102 PRO A O 1
ATOM 745 N N . ASP A 1 103 ? -21.656 6.68 6.512 1 94.75 103 ASP A N 1
ATOM 746 C CA . ASP A 1 103 ? -20.266 6.59 6.961 1 94.75 103 ASP A CA 1
ATOM 747 C C . ASP A 1 103 ? -20.203 6.191 8.438 1 94.75 103 ASP A C 1
ATOM 749 O O . ASP A 1 103 ? -20.703 6.91 9.305 1 94.75 103 ASP A O 1
ATOM 753 N N . PRO A 1 104 ? -19.562 5.082 8.734 1 94 104 PRO A N 1
ATOM 754 C CA . PRO A 1 104 ? -19.469 4.637 10.133 1 94 104 PRO A CA 1
ATOM 755 C C . PRO A 1 104 ? -18.844 5.688 11.047 1 94 104 PRO A C 1
ATOM 757 O O . PRO A 1 104 ? -19.125 5.707 12.25 1 94 104 PRO A O 1
ATOM 760 N N . SER A 1 105 ? -18.078 6.512 10.539 1 89.88 105 SER A N 1
ATOM 761 C CA . SER A 1 105 ? -17.391 7.508 11.359 1 89.88 105 SER A CA 1
ATOM 762 C C . SER A 1 105 ? -18.266 8.742 11.57 1 89.88 105 SER A C 1
ATOM 764 O O . SER A 1 105 ? -17.859 9.688 12.25 1 89.88 105 SER A O 1
ATOM 766 N N . SER A 1 106 ? -19.469 8.742 11.078 1 86.75 106 SER A N 1
ATOM 767 C CA . SER A 1 106 ? -20.25 9.969 11.062 1 86.75 106 SER A CA 1
ATOM 768 C C . SER A 1 106 ? -21.422 9.898 12.031 1 86.75 106 SER A C 1
ATOM 770 O O . SER A 1 106 ? -22.25 10.812 12.094 1 86.75 106 SER A O 1
ATOM 772 N N . LEU A 1 107 ? -21.5 8.727 12.719 1 87.25 107 LEU A N 1
ATOM 773 C CA . LEU A 1 107 ? -22.641 8.625 13.633 1 87.25 107 LEU A CA 1
ATOM 774 C C . LEU A 1 107 ? -22.656 9.789 14.617 1 87.25 107 LEU A C 1
ATOM 776 O O . LEU A 1 107 ? -21.625 10.102 15.227 1 87.25 107 LEU A O 1
ATOM 780 N N . THR A 1 108 ? -23.766 10.531 14.641 1 81.44 108 THR A N 1
ATOM 781 C CA . THR A 1 108 ? -23.984 11.633 15.562 1 81.44 108 THR A CA 1
ATOM 782 C C . THR A 1 108 ? -25.188 11.352 16.469 1 81.44 108 THR A C 1
ATOM 784 O O . THR A 1 108 ? -25.906 10.367 16.25 1 81.44 108 THR A O 1
ATOM 787 N N . GLY A 1 109 ? -25.406 12.094 17.531 1 79.38 109 GLY A N 1
ATOM 788 C CA . GLY A 1 109 ? -26.562 11.945 18.406 1 79.38 109 GLY A CA 1
ATOM 789 C C . GLY A 1 109 ? -26.219 11.328 19.75 1 79.38 109 GLY A C 1
ATOM 790 O O . GLY A 1 109 ? -25.141 11.586 20.297 1 79.38 109 GLY A O 1
ATOM 791 N N . GLU A 1 110 ? -27.156 10.633 20.297 1 83.5 110 GLU A N 1
ATOM 792 C CA . GLU A 1 110 ? -27 10.07 21.641 1 83.5 110 GLU A CA 1
ATOM 793 C C . GLU A 1 110 ? -25.906 8.992 21.672 1 83.5 110 GLU A C 1
ATOM 795 O O . GLU A 1 110 ? -25.891 8.109 20.812 1 83.5 110 GLU A O 1
ATOM 800 N N . ASN A 1 111 ? -25.016 9.07 22.5 1 90.31 111 ASN A N 1
ATOM 801 C CA . ASN A 1 111 ? -23.953 8.094 22.766 1 90.31 111 ASN A CA 1
ATOM 802 C C . ASN A 1 111 ? -22.969 8.023 21.609 1 90.31 111 ASN A C 1
ATOM 804 O O . ASN A 1 111 ? -22.281 7.008 21.438 1 90.31 111 ASN A O 1
ATOM 808 N N . ALA A 1 112 ? -22.953 9.102 20.812 1 89.25 112 ALA A N 1
ATOM 809 C CA . ALA A 1 112 ? -22.062 9.141 19.656 1 89.25 112 ALA A CA 1
ATOM 810 C C . ALA A 1 112 ? -20.609 9.023 20.078 1 89.25 112 ALA A C 1
ATOM 812 O O . ALA A 1 112 ? -19.812 8.32 19.422 1 89.25 112 ALA A O 1
ATOM 813 N N . GLN A 1 113 ? -20.312 9.641 21.094 1 86.06 113 GLN A N 1
ATOM 814 C CA . GLN A 1 113 ? -18.922 9.602 21.578 1 86.06 113 GLN A CA 1
ATOM 815 C C . GLN A 1 113 ? -18.547 8.195 22.031 1 86.06 113 GLN A C 1
ATOM 817 O O . GLN A 1 113 ? -17.453 7.711 21.719 1 86.06 113 GLN A O 1
ATOM 822 N N . THR A 1 114 ? -19.438 7.617 22.734 1 92 114 THR A N 1
ATOM 823 C CA . THR A 1 114 ? -19.219 6.25 23.203 1 92 114 THR A CA 1
ATOM 824 C C . THR A 1 114 ? -19.047 5.301 22.016 1 92 114 THR A C 1
ATOM 826 O O . THR A 1 114 ? -18.172 4.43 22.031 1 92 114 THR A O 1
ATOM 829 N N . TYR A 1 115 ? -19.844 5.523 21 1 94.69 115 TYR A N 1
ATOM 830 C CA . TYR A 1 115 ? -19.766 4.734 19.781 1 94.69 115 TYR A CA 1
ATOM 831 C C . TYR A 1 115 ? -18.406 4.898 19.109 1 94.69 115 TYR A C 1
ATOM 833 O O . TYR A 1 115 ? -17.766 3.914 18.75 1 94.69 115 TYR A O 1
ATOM 841 N N . GLN A 1 116 ? -17.969 6.082 19.016 1 91.31 116 GLN A N 1
ATOM 842 C CA . GLN A 1 116 ? -16.719 6.352 18.312 1 91.31 116 GLN A CA 1
ATOM 843 C C . GLN A 1 116 ? -15.523 5.77 19.078 1 91.31 116 GLN A C 1
ATOM 845 O O . GLN A 1 116 ? -14.594 5.242 18.469 1 91.31 116 GLN A O 1
ATOM 850 N N . GLN A 1 117 ? -15.555 5.855 20.344 1 89.19 117 GLN A N 1
ATOM 851 C CA . GLN A 1 117 ? -14.5 5.262 21.156 1 89.19 117 GLN A CA 1
ATOM 852 C C . GLN A 1 117 ? -14.453 3.748 20.984 1 89.19 117 GLN A C 1
ATOM 854 O O . GLN A 1 117 ? -13.367 3.166 20.859 1 89.19 117 GLN A O 1
ATOM 859 N N . ALA A 1 118 ? -15.617 3.195 20.984 1 95.75 118 ALA A N 1
ATOM 860 C CA . ALA A 1 118 ? -15.703 1.75 20.781 1 95.75 118 ALA A CA 1
ATOM 861 C C . ALA A 1 118 ? -15.227 1.365 19.391 1 95.75 118 ALA A C 1
ATOM 863 O O . ALA A 1 118 ? -14.516 0.366 19.219 1 95.75 118 ALA A O 1
ATOM 864 N N . ARG A 1 119 ? -15.609 2.17 18.375 1 94.94 119 ARG A N 1
ATOM 865 C CA . ARG A 1 119 ? -15.203 1.938 17 1 94.94 119 ARG A CA 1
ATOM 866 C C . ARG A 1 119 ? -13.688 1.958 16.859 1 94.94 119 ARG A C 1
ATOM 868 O O . ARG A 1 119 ? -13.094 1.04 16.281 1 94.94 119 ARG A O 1
ATOM 875 N N . VAL A 1 120 ? -13.07 2.898 17.469 1 91.62 120 VAL A N 1
ATOM 876 C CA . VAL A 1 120 ? -11.617 3.045 17.406 1 91.62 120 VAL A CA 1
ATOM 877 C C . VAL A 1 120 ? -10.953 1.896 18.156 1 91.62 120 VAL A C 1
ATOM 879 O O . VAL A 1 120 ? -9.938 1.359 17.719 1 91.62 120 VAL A O 1
ATOM 882 N N . ALA A 1 121 ? -11.539 1.543 19.266 1 93.88 121 ALA A N 1
ATOM 883 C CA . ALA A 1 121 ? -10.992 0.442 20.047 1 93.88 121 ALA A CA 1
ATOM 884 C C . ALA A 1 121 ? -10.969 -0.852 19.25 1 93.88 121 ALA A C 1
ATOM 886 O O . ALA A 1 121 ? -9.992 -1.604 19.297 1 93.88 121 ALA A O 1
ATOM 887 N N . VAL A 1 122 ? -12.055 -1.103 18.516 1 96.56 122 VAL A N 1
ATOM 888 C CA . VAL A 1 122 ? -12.109 -2.303 17.688 1 96.56 122 VAL A CA 1
ATOM 889 C C . VAL A 1 122 ? -11.047 -2.223 16.594 1 96.56 122 VAL A C 1
ATOM 891 O O . VAL A 1 122 ? -10.32 -3.186 16.359 1 96.56 122 VAL A O 1
ATOM 894 N N . LEU A 1 123 ? -10.945 -1.085 15.953 1 95.19 123 LEU A N 1
ATOM 895 C CA . LEU A 1 123 ? -10 -0.914 14.852 1 95.19 123 LEU A CA 1
ATOM 896 C C . LEU A 1 123 ? -8.57 -1.147 15.32 1 95.19 123 LEU A C 1
ATOM 898 O O . LEU A 1 123 ? -7.809 -1.875 14.68 1 95.19 123 LEU A O 1
ATOM 902 N N . GLU A 1 124 ? -8.234 -0.582 16.453 1 93.69 124 GLU A N 1
ATOM 903 C CA . GLU A 1 124 ? -6.883 -0.72 16.984 1 93.69 124 GLU A CA 1
ATOM 904 C C . GLU A 1 124 ? -6.598 -2.16 17.406 1 93.69 124 GLU A C 1
ATOM 906 O O . GLU A 1 124 ? -5.543 -2.709 17.078 1 93.69 124 GLU A O 1
ATOM 911 N N . ALA A 1 125 ? -7.559 -2.771 18.078 1 96.38 125 ALA A N 1
ATOM 912 C CA . ALA A 1 125 ? -7.363 -4.137 18.562 1 96.38 125 ALA A CA 1
ATOM 913 C C . ALA A 1 125 ? -7.305 -5.121 17.391 1 96.38 125 ALA A C 1
ATOM 915 O O . ALA A 1 125 ? -6.488 -6.047 17.391 1 96.38 125 ALA A O 1
ATOM 916 N N . ALA A 1 126 ? -8.18 -4.953 16.422 1 96.56 126 ALA A N 1
ATOM 917 C CA . ALA A 1 126 ? -8.195 -5.832 15.25 1 96.56 126 ALA A CA 1
ATOM 918 C C . ALA A 1 126 ? -6.906 -5.695 14.445 1 96.56 126 ALA A C 1
ATOM 920 O O . ALA A 1 126 ? -6.359 -6.691 13.969 1 96.56 126 ALA A O 1
ATOM 921 N N . ASN A 1 127 ? -6.43 -4.492 14.273 1 94.81 127 ASN A N 1
ATOM 922 C CA . ASN A 1 127 ? -5.168 -4.277 13.578 1 94.81 127 ASN A CA 1
ATOM 923 C C . ASN A 1 127 ? -4.004 -4.949 14.297 1 94.81 127 ASN A C 1
ATOM 925 O O . ASN A 1 127 ? -3.143 -5.559 13.664 1 94.81 127 ASN A O 1
ATOM 929 N N . GLU A 1 128 ? -4.012 -4.789 15.594 1 95.38 128 GLU A N 1
ATOM 930 C CA . GLU A 1 128 ? -2.945 -5.402 16.375 1 95.38 128 GLU A CA 1
ATOM 931 C C . GLU A 1 128 ? -2.998 -6.926 16.281 1 95.38 128 GLU A C 1
ATOM 933 O O . GLU A 1 128 ? -1.96 -7.582 16.172 1 95.38 128 GLU A O 1
ATOM 938 N N . MET A 1 129 ? -4.18 -7.445 16.359 1 96.12 129 MET A N 1
ATOM 939 C CA . MET A 1 129 ? -4.379 -8.891 16.266 1 96.12 129 MET A CA 1
ATOM 940 C C . MET A 1 129 ? -3.908 -9.414 14.914 1 96.12 129 MET A C 1
ATOM 942 O O . MET A 1 129 ? -3.232 -10.445 14.852 1 96.12 129 MET A O 1
ATOM 946 N N . ASN A 1 130 ? -4.262 -8.734 13.859 1 95.62 130 ASN A N 1
ATOM 947 C CA . ASN A 1 130 ? -3.822 -9.109 12.523 1 95.62 130 ASN A CA 1
ATOM 948 C C . ASN A 1 130 ? -2.303 -9.086 12.398 1 95.62 130 ASN A C 1
ATOM 950 O O . ASN A 1 130 ? -1.704 -10.016 11.852 1 95.62 130 ASN A O 1
ATOM 954 N N . ALA A 1 131 ? -1.719 -8.055 12.93 1 95.81 131 ALA A N 1
ATOM 955 C CA . ALA A 1 131 ? -0.263 -7.945 12.875 1 95.81 131 ALA A CA 1
ATOM 956 C C . ALA A 1 131 ? 0.403 -9.102 13.617 1 95.81 131 ALA A C 1
ATOM 958 O O . ALA A 1 131 ? 1.358 -9.703 13.109 1 95.81 131 ALA A O 1
ATOM 959 N N . LEU A 1 132 ? -0.122 -9.438 14.742 1 96.44 132 LEU A N 1
ATOM 960 C CA . LEU A 1 132 ? 0.464 -10.453 15.609 1 96.44 132 LEU A CA 1
ATOM 961 C C . LEU A 1 132 ? 0.386 -11.828 14.961 1 96.44 132 LEU A C 1
ATOM 963 O O . LEU A 1 132 ? 1.277 -12.664 15.156 1 96.44 132 LEU A O 1
ATOM 967 N N . LEU A 1 133 ? -0.62 -12.055 14.188 1 96.56 133 LEU A N 1
ATOM 968 C CA . LEU A 1 133 ? -0.889 -13.391 13.672 1 96.56 133 LEU A CA 1
ATOM 969 C C . LEU A 1 133 ? -0.389 -13.531 12.234 1 96.56 133 LEU A C 1
ATOM 971 O O . LEU A 1 133 ? -0.384 -14.633 11.68 1 96.56 133 LEU A O 1
ATOM 975 N N . SER A 1 134 ? 0.012 -12.453 11.617 1 94.81 134 SER A N 1
ATOM 976 C CA . SER A 1 134 ? 0.499 -12.508 10.242 1 94.81 134 SER A CA 1
ATOM 977 C C . SER A 1 134 ? 1.864 -13.18 10.164 1 94.81 134 SER A C 1
ATOM 979 O O . SER A 1 134 ? 2.725 -12.953 11.016 1 94.81 134 SER A O 1
ATOM 981 N N . GLY A 1 135 ? 2.018 -14.039 9.164 1 92.81 135 GLY A N 1
ATOM 982 C CA . GLY A 1 135 ? 3.316 -14.641 8.914 1 92.81 135 GLY A CA 1
ATOM 983 C C . GLY A 1 135 ? 4.312 -13.688 8.289 1 92.81 135 GLY A C 1
ATOM 984 O O . GLY A 1 135 ? 3.936 -12.609 7.824 1 92.81 135 GLY A O 1
ATOM 985 N N . HIS A 1 136 ? 5.578 -14.125 8.273 1 93.94 136 HIS A N 1
ATOM 986 C CA . HIS A 1 136 ? 6.645 -13.289 7.73 1 93.94 136 HIS A CA 1
ATOM 987 C C . HIS A 1 136 ? 6.367 -12.914 6.277 1 93.94 136 HIS A C 1
ATOM 989 O O . HIS A 1 136 ? 6.391 -11.734 5.918 1 93.94 136 HIS A O 1
ATOM 995 N N . SER A 1 137 ? 6.02 -13.875 5.449 1 88.94 137 SER A N 1
ATOM 996 C CA . SER A 1 137 ? 5.746 -13.617 4.035 1 88.94 137 SER A CA 1
ATOM 997 C C . SER A 1 137 ? 4.414 -12.898 3.854 1 88.94 137 SER A C 1
ATOM 999 O O . SER A 1 137 ? 4.258 -12.102 2.928 1 88.94 137 SER A O 1
ATOM 1001 N N . GLY A 1 138 ? 3.502 -13.242 4.785 1 89.94 138 GLY A N 1
ATOM 1002 C CA . GLY A 1 138 ? 2.184 -12.633 4.719 1 89.94 138 GLY A CA 1
ATOM 1003 C C . GLY A 1 138 ? 2.225 -11.117 4.77 1 89.94 138 GLY A C 1
ATOM 1004 O O . GLY A 1 138 ? 1.496 -10.445 4.035 1 89.94 138 GLY A O 1
ATOM 1005 N N . VAL A 1 139 ? 3.092 -10.625 5.551 1 93.81 139 VAL A N 1
ATOM 1006 C CA . VAL A 1 139 ? 3.207 -9.18 5.711 1 93.81 139 VAL A CA 1
ATOM 1007 C C . VAL A 1 139 ? 3.705 -8.555 4.41 1 93.81 139 VAL A C 1
ATOM 1009 O O . VAL A 1 139 ? 3.234 -7.488 4.004 1 93.81 139 VAL A O 1
ATOM 1012 N N . VAL A 1 140 ? 4.629 -9.156 3.74 1 93.56 140 VAL A N 1
ATOM 1013 C CA . VAL A 1 140 ? 5.172 -8.664 2.477 1 93.56 140 VAL A CA 1
ATOM 1014 C C . VAL A 1 140 ? 4.086 -8.695 1.404 1 93.56 140 VAL A C 1
ATOM 1016 O O . VAL A 1 140 ? 3.879 -7.707 0.695 1 93.56 140 VAL A O 1
ATOM 1019 N N . PHE A 1 141 ? 3.346 -9.758 1.373 1 91.88 141 PHE A N 1
ATOM 1020 C CA . PHE A 1 141 ? 2.316 -9.914 0.352 1 91.88 141 PHE A CA 1
ATOM 1021 C C . PHE A 1 141 ? 1.163 -8.953 0.588 1 91.88 141 PHE A C 1
ATOM 1023 O O . PHE A 1 141 ? 0.572 -8.438 -0.364 1 91.88 141 PHE A O 1
ATOM 1030 N N . ASP A 1 142 ? 0.865 -8.742 1.816 1 93.06 142 ASP A N 1
ATOM 1031 C CA . ASP A 1 142 ? -0.171 -7.766 2.133 1 93.06 142 ASP A CA 1
ATOM 1032 C C . ASP A 1 142 ? 0.219 -6.375 1.638 1 93.06 142 ASP A C 1
ATOM 1034 O O . ASP A 1 142 ? -0.601 -5.672 1.046 1 93.06 142 ASP A O 1
ATOM 1038 N N . LEU A 1 143 ? 1.45 -6.035 1.896 1 95.81 143 LEU A N 1
ATOM 1039 C CA . LEU A 1 143 ? 1.919 -4.73 1.441 1 95.81 143 LEU A CA 1
ATOM 1040 C C . LEU A 1 143 ? 1.878 -4.637 -0.08 1 95.81 143 LEU A C 1
ATOM 1042 O O . LEU A 1 143 ? 1.473 -3.611 -0.633 1 95.81 143 LEU A O 1
ATOM 1046 N N . CYS A 1 144 ? 2.242 -5.695 -0.748 1 96.06 144 CYS A N 1
ATOM 1047 C CA . CYS A 1 144 ? 2.174 -5.723 -2.205 1 96.06 144 CYS A CA 1
ATOM 1048 C C . CYS A 1 144 ? 0.737 -5.562 -2.688 1 96.06 144 CYS A C 1
ATOM 1050 O O . CYS A 1 144 ? 0.485 -4.879 -3.682 1 96.06 144 CYS A O 1
ATOM 1052 N N . THR A 1 145 ? -0.132 -6.242 -1.996 1 96.25 145 THR A N 1
ATOM 1053 C CA . THR A 1 145 ? -1.541 -6.156 -2.361 1 96.25 145 THR A CA 1
ATOM 1054 C C . THR A 1 145 ? -2.035 -4.715 -2.271 1 96.25 145 THR A C 1
ATOM 1056 O O . THR A 1 145 ? -2.715 -4.227 -3.178 1 96.25 145 THR A O 1
ATOM 1059 N N . TYR A 1 146 ? -1.68 -4.027 -1.25 1 96.56 146 TYR A N 1
ATOM 1060 C CA . TYR A 1 146 ? -2.121 -2.646 -1.079 1 96.56 146 TYR A CA 1
ATOM 1061 C C . TYR A 1 146 ? -1.512 -1.742 -2.145 1 96.56 146 TYR A C 1
ATOM 1063 O O . TYR A 1 146 ? -2.145 -0.782 -2.59 1 96.56 146 TYR A O 1
ATOM 1071 N N . VAL A 1 147 ? -0.301 -2.014 -2.543 1 97.5 147 VAL A N 1
ATOM 1072 C CA . VAL A 1 147 ? 0.332 -1.284 -3.637 1 97.5 147 VAL A CA 1
ATOM 1073 C C . VAL A 1 147 ? -0.492 -1.446 -4.91 1 97.5 147 VAL A C 1
ATOM 1075 O O . VAL A 1 147 ? -0.774 -0.466 -5.605 1 97.5 147 VAL A O 1
ATOM 1078 N N . HIS A 1 148 ? -0.906 -2.646 -5.168 1 98.25 148 HIS A N 1
ATOM 1079 C CA . HIS A 1 148 ? -1.71 -2.896 -6.359 1 98.25 148 HIS A CA 1
ATOM 1080 C C . HIS A 1 148 ? -3.076 -2.225 -6.25 1 98.25 148 HIS A C 1
ATOM 1082 O O . HIS A 1 148 ? -3.6 -1.715 -7.246 1 98.25 148 HIS A O 1
ATOM 1088 N N . VAL A 1 149 ? -3.664 -2.25 -5.078 1 98.12 149 VAL A N 1
ATOM 1089 C CA . VAL A 1 149 ? -4.953 -1.594 -4.879 1 98.12 149 VAL A CA 1
ATOM 1090 C C . VAL A 1 149 ? -4.82 -0.099 -5.16 1 98.12 149 VAL A C 1
ATOM 1092 O O . VAL A 1 149 ? -5.641 0.478 -5.879 1 98.12 149 VAL A O 1
ATOM 1095 N N . ALA A 1 150 ? -3.76 0.501 -4.625 1 98.06 150 ALA A N 1
ATOM 1096 C CA . ALA A 1 150 ? -3.52 1.925 -4.848 1 98.06 150 ALA A CA 1
ATOM 1097 C C . ALA A 1 150 ? -3.293 2.219 -6.328 1 98.06 150 ALA A C 1
ATOM 1099 O O . ALA A 1 150 ? -3.836 3.186 -6.867 1 98.06 150 ALA A O 1
ATOM 1100 N N . SER A 1 151 ? -2.49 1.389 -7.008 1 98.38 151 SER A N 1
ATOM 1101 C CA . SER A 1 151 ? -2.213 1.561 -8.43 1 98.38 151 SER A CA 1
ATOM 1102 C C . SER A 1 151 ? -3.486 1.429 -9.258 1 98.38 151 SER A C 1
ATOM 1104 O O . SER A 1 151 ? -3.682 2.17 -10.227 1 98.38 151 SER A O 1
ATOM 1106 N N . THR A 1 152 ? -4.273 0.484 -8.875 1 98.38 152 THR A N 1
ATOM 1107 C CA . THR A 1 152 ? -5.52 0.259 -9.594 1 98.38 152 THR A CA 1
ATOM 1108 C C . THR A 1 152 ? -6.484 1.422 -9.383 1 98.38 152 THR A C 1
ATOM 1110 O O . THR A 1 152 ? -7.168 1.846 -10.312 1 98.38 152 THR A O 1
ATOM 1113 N N . LEU A 1 153 ? -6.57 1.911 -8.164 1 97.88 153 LEU A N 1
ATOM 1114 C CA . LEU A 1 153 ? -7.391 3.088 -7.902 1 97.88 153 LEU A CA 1
ATOM 1115 C C . LEU A 1 153 ? -6.914 4.277 -8.727 1 97.88 153 LEU A C 1
ATOM 1117 O O . LEU A 1 153 ? -7.727 5.016 -9.289 1 97.88 153 LEU A O 1
ATOM 1121 N N . ARG A 1 154 ? -5.613 4.469 -8.789 1 97.69 154 ARG A N 1
ATOM 1122 C CA . ARG A 1 154 ? -5.047 5.5 -9.648 1 97.69 154 ARG A CA 1
ATOM 1123 C C . ARG A 1 154 ? -5.5 5.32 -11.094 1 97.69 154 ARG A C 1
ATOM 1125 O O . ARG A 1 154 ? -5.875 6.289 -11.758 1 97.69 154 ARG A O 1
ATOM 1132 N N . THR A 1 155 ? -5.504 4.133 -11.562 1 98 155 THR A N 1
ATOM 1133 C CA . THR A 1 155 ? -5.883 3.822 -12.93 1 98 155 THR A CA 1
ATOM 1134 C C . THR A 1 155 ? -7.348 4.164 -13.18 1 98 155 THR A C 1
ATOM 1136 O O . THR A 1 155 ? -7.684 4.805 -14.18 1 98 155 THR A O 1
ATOM 1139 N N . ILE A 1 156 ? -8.203 3.748 -12.258 1 97.31 156 ILE A N 1
ATOM 1140 C CA . ILE A 1 156 ? -9.633 3.973 -12.43 1 97.31 156 ILE A CA 1
ATOM 1141 C C . ILE A 1 156 ? -9.93 5.469 -12.398 1 97.31 156 ILE A C 1
ATOM 1143 O O . ILE A 1 156 ? -10.82 5.945 -13.102 1 97.31 156 ILE A O 1
ATOM 1147 N N . LEU A 1 157 ? -9.211 6.227 -11.602 1 95.88 157 LEU A N 1
ATOM 1148 C CA . LEU A 1 157 ? -9.359 7.68 -11.539 1 95.88 157 LEU A CA 1
ATOM 1149 C C . LEU A 1 157 ? -8.875 8.328 -12.836 1 95.88 157 LEU A C 1
ATOM 1151 O O . LEU A 1 157 ? -9.562 9.172 -13.406 1 95.88 157 LEU A O 1
ATOM 1155 N N . THR A 1 158 ? -7.738 7.898 -13.305 1 95.44 158 THR A N 1
ATOM 1156 C CA . THR A 1 158 ? -7.113 8.469 -14.492 1 95.44 158 THR A CA 1
ATOM 1157 C C . THR A 1 158 ? -7.996 8.266 -15.727 1 95.44 158 THR A C 1
ATOM 1159 O O . THR A 1 158 ? -8.133 9.164 -16.562 1 95.44 158 THR A O 1
ATOM 1162 N N . PHE A 1 159 ? -8.602 7.133 -15.82 1 96.75 159 PHE A N 1
ATOM 1163 C CA . PHE A 1 159 ? -9.453 6.82 -16.969 1 96.75 159 PHE A CA 1
ATOM 1164 C C . PHE A 1 159 ? -10.906 7.18 -16.672 1 96.75 159 PHE A C 1
ATOM 1166 O O . PHE A 1 159 ? -11.781 6.949 -17.5 1 96.75 159 PHE A O 1
ATOM 1173 N N . ASN A 1 160 ? -11.188 7.691 -15.453 1 95.56 160 ASN A N 1
ATOM 1174 C CA . ASN A 1 160 ? -12.516 8.102 -15.008 1 95.56 160 ASN A CA 1
ATOM 1175 C C . ASN A 1 160 ? -13.531 6.973 -15.164 1 95.56 160 ASN A C 1
ATOM 1177 O O . ASN A 1 160 ? -14.633 7.191 -15.68 1 95.56 160 ASN A O 1
ATOM 1181 N N . LEU A 1 161 ? -13.219 5.797 -14.727 1 97.5 161 LEU A N 1
ATOM 1182 C CA . LEU A 1 161 ? -14.039 4.621 -14.984 1 97.5 161 LEU A CA 1
ATOM 1183 C C . LEU A 1 161 ? -15.219 4.559 -14.023 1 97.5 161 LEU A C 1
ATOM 1185 O O . LEU A 1 161 ? -16.281 4.047 -14.367 1 97.5 161 LEU A O 1
ATOM 1189 N N . ALA A 1 162 ? -15.039 5.027 -12.789 1 96.44 162 ALA A N 1
ATOM 1190 C CA . ALA A 1 162 ? -16.078 4.926 -11.766 1 96.44 162 ALA A CA 1
ATOM 1191 C C . ALA A 1 162 ? -17.312 5.73 -12.148 1 96.44 162 ALA A C 1
ATOM 1193 O O . ALA A 1 162 ? -18.438 5.406 -11.742 1 96.44 162 ALA A O 1
ATOM 1194 N N . SER A 1 163 ? -17.141 6.773 -12.953 1 95 163 SER A N 1
ATOM 1195 C CA . SER A 1 163 ? -18.234 7.656 -13.344 1 95 163 SER A CA 1
ATOM 1196 C C . SER A 1 163 ? -19.219 6.941 -14.266 1 95 163 SER A C 1
ATOM 1198 O O . SER A 1 163 ? -20.359 7.391 -14.438 1 95 163 SER A O 1
ATOM 1200 N N . SER A 1 164 ? -18.781 5.895 -14.883 1 95.88 164 SER A N 1
ATOM 1201 C CA . SER A 1 164 ? -19.625 5.129 -15.789 1 95.88 164 SER A CA 1
ATOM 1202 C C . SER A 1 164 ? -20.562 4.203 -15.023 1 95.88 164 SER A C 1
ATOM 1204 O O . SER A 1 164 ? -21.469 3.6 -15.617 1 95.88 164 SER A O 1
ATOM 1206 N N . ILE A 1 165 ? -20.359 4.055 -13.758 1 97.81 165 ILE A N 1
ATOM 1207 C CA . ILE A 1 165 ? -21.203 3.219 -12.906 1 97.81 165 ILE A CA 1
ATOM 1208 C C . ILE A 1 165 ? -22.328 4.062 -12.305 1 97.81 165 ILE A C 1
ATOM 1210 O O . ILE A 1 165 ? -22.078 5.105 -11.703 1 97.81 165 ILE A O 1
ATOM 1214 N N . PRO A 1 166 ? -23.578 3.67 -12.5 1 96.81 166 PRO A N 1
ATOM 1215 C CA . PRO A 1 166 ? -24.672 4.441 -11.883 1 96.81 166 PRO A CA 1
ATOM 1216 C C . PRO A 1 166 ? -24.547 4.496 -10.359 1 96.81 166 PRO A C 1
ATOM 1218 O O . PRO A 1 166 ? -24.156 3.51 -9.727 1 96.81 166 PRO A O 1
ATOM 1221 N N . VAL A 1 167 ? -24.906 5.59 -9.781 1 94.12 167 VAL A N 1
ATOM 1222 C CA . VAL A 1 167 ? -24.797 5.789 -8.336 1 94.12 167 VAL A CA 1
ATOM 1223 C C . VAL A 1 167 ? -25.719 4.82 -7.605 1 94.12 167 VAL A C 1
ATOM 1225 O O . VAL A 1 167 ? -25.438 4.41 -6.48 1 94.12 167 VAL A O 1
ATOM 1228 N N . THR A 1 168 ? -26.875 4.598 -8.289 1 91.25 168 THR A N 1
ATOM 1229 C CA . THR A 1 168 ? -27.797 3.568 -7.816 1 91.25 168 THR A CA 1
ATOM 1230 C C . THR A 1 168 ? -27.953 2.459 -8.852 1 91.25 168 THR A C 1
ATOM 1232 O O . THR A 1 168 ? -28.219 2.73 -10.023 1 91.25 168 THR A O 1
ATOM 1235 N N . GLY A 1 169 ? -27.594 1.253 -8.43 1 94.38 169 GLY A N 1
ATOM 1236 C CA . GLY A 1 169 ? -27.672 0.135 -9.359 1 94.38 169 GLY A CA 1
ATOM 1237 C C . GLY A 1 169 ? -26.297 -0.371 -9.789 1 94.38 169 GLY A C 1
ATOM 1238 O O . GLY A 1 169 ? -25.312 -0.203 -9.062 1 94.38 169 GLY A O 1
ATOM 1239 N N . SER A 1 170 ? -26.312 -1.166 -10.875 1 97.38 170 SER A N 1
ATOM 1240 C CA . SER A 1 170 ? -25.094 -1.789 -11.375 1 97.38 170 SER A CA 1
ATOM 1241 C C . SER A 1 170 ? -24.969 -1.646 -12.891 1 97.38 170 SER A C 1
ATOM 1243 O O . SER A 1 170 ? -25.922 -1.235 -13.555 1 97.38 170 SER A O 1
ATOM 1245 N N . THR A 1 171 ? -23.859 -1.825 -13.477 1 97.94 171 THR A N 1
ATOM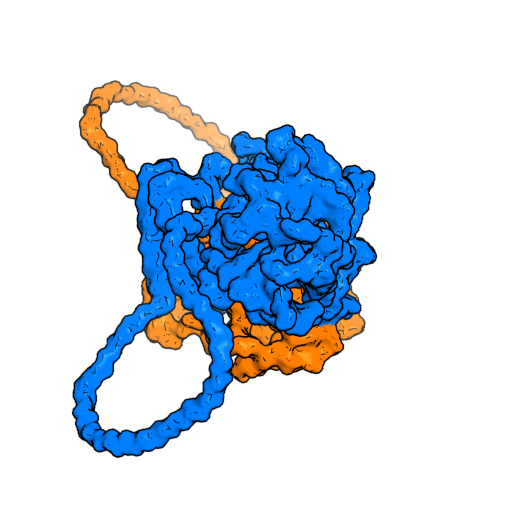 1246 C CA . THR A 1 171 ? -23.594 -1.822 -14.906 1 97.94 171 THR A CA 1
ATOM 1247 C C . THR A 1 171 ? -22.656 -2.969 -15.289 1 97.94 171 THR A C 1
ATOM 1249 O O . THR A 1 171 ? -21.844 -3.404 -14.477 1 97.94 171 THR A O 1
ATOM 1252 N N . PRO A 1 172 ? -22.875 -3.547 -16.422 1 98.06 172 PRO A N 1
ATOM 1253 C CA . PRO A 1 172 ? -21.938 -4.57 -16.859 1 98.06 172 PRO A CA 1
ATOM 1254 C C . PRO A 1 172 ? -20.578 -3.984 -17.266 1 98.06 172 PRO A C 1
ATOM 1256 O O . PRO A 1 172 ? -20.516 -2.846 -17.734 1 98.06 172 PRO A O 1
ATOM 1259 N N . TYR A 1 173 ? -19.562 -4.758 -17.156 1 97.25 173 TYR A N 1
ATOM 1260 C CA . TYR A 1 173 ? -18.203 -4.316 -17.453 1 97.25 173 TYR A CA 1
ATOM 1261 C C . TYR A 1 173 ? -18.078 -3.861 -18.906 1 97.25 173 TYR A C 1
ATOM 1263 O O . TYR A 1 173 ? -17.328 -2.938 -19.219 1 97.25 173 TYR A O 1
ATOM 1271 N N . ASP A 1 174 ? -18.812 -4.496 -19.781 1 96.62 174 ASP A N 1
ATOM 1272 C CA . ASP A 1 174 ? -18.766 -4.156 -21.203 1 96.62 174 ASP A CA 1
ATOM 1273 C C . ASP A 1 174 ? -19.234 -2.723 -21.438 1 96.62 174 ASP A C 1
ATOM 1275 O O . ASP A 1 174 ? -18.75 -2.043 -22.344 1 96.62 174 ASP A O 1
ATOM 1279 N N . ALA A 1 175 ? -20.219 -2.289 -20.75 1 97.56 175 ALA A N 1
ATOM 1280 C CA . ALA A 1 175 ? -20.719 -0.922 -20.859 1 97.56 175 ALA A CA 1
ATOM 1281 C C . ALA A 1 175 ? -19.641 0.09 -20.469 1 97.56 175 ALA A C 1
ATOM 1283 O O . ALA A 1 175 ? -19.516 1.144 -21.109 1 97.56 175 ALA A O 1
ATOM 1284 N N . ILE A 1 176 ? -18.875 -0.212 -19.469 1 97.88 176 ILE A N 1
ATOM 1285 C CA . ILE A 1 176 ? -17.781 0.661 -19.031 1 97.88 176 ILE A CA 1
ATOM 1286 C C . ILE A 1 176 ? -16.688 0.691 -20.109 1 97.88 176 ILE A C 1
ATOM 1288 O O . ILE A 1 176 ? -16.172 1.759 -20.438 1 97.88 176 ILE A O 1
ATOM 1292 N N . ALA A 1 177 ? -16.375 -0.467 -20.641 1 97.38 177 ALA A N 1
ATOM 1293 C CA . ALA A 1 177 ? -15.344 -0.579 -21.656 1 97.38 177 ALA A CA 1
ATOM 1294 C C . ALA A 1 177 ? -15.688 0.273 -22.875 1 97.38 177 ALA A C 1
ATOM 1296 O O . ALA A 1 177 ? -14.812 0.922 -23.453 1 97.38 177 ALA A O 1
ATOM 1297 N N . LYS A 1 178 ? -16.906 0.312 -23.281 1 96.5 178 LYS A N 1
ATOM 1298 C CA . LYS A 1 178 ? -17.375 1.038 -24.453 1 96.5 178 LYS A CA 1
ATOM 1299 C C . LYS A 1 178 ? -17.188 2.543 -24.281 1 96.5 178 LYS A C 1
ATOM 1301 O O . LYS A 1 178 ? -17.094 3.279 -25.266 1 96.5 178 LYS A O 1
ATOM 1306 N N . GLU A 1 179 ? -17.109 2.971 -23.094 1 95.56 179 GLU A N 1
ATOM 1307 C CA . GLU A 1 179 ? -16.938 4.395 -22.828 1 95.56 179 GLU A CA 1
ATOM 1308 C C . GLU A 1 179 ? -15.461 4.785 -22.812 1 95.56 179 GLU A C 1
ATOM 1310 O O . GLU A 1 179 ? -15.133 5.965 -22.688 1 95.56 179 GLU A O 1
ATOM 1315 N N . THR A 1 180 ? -14.617 3.795 -22.891 1 95.38 180 THR A N 1
ATOM 1316 C CA . THR A 1 180 ? -13.188 4.074 -22.953 1 95.38 180 THR A CA 1
ATOM 1317 C C . THR A 1 180 ? -12.672 3.965 -24.375 1 95.38 180 THR A C 1
ATOM 1319 O O . THR A 1 180 ? -13.328 3.367 -25.234 1 95.38 180 THR A O 1
ATOM 1322 N N . ASP A 1 181 ? -11.547 4.539 -24.672 1 92.31 181 ASP A N 1
ATOM 1323 C CA . ASP A 1 181 ? -10.977 4.523 -26.016 1 92.31 181 ASP A CA 1
ATOM 1324 C C . ASP A 1 181 ? -10.305 3.186 -26.297 1 92.31 181 ASP A C 1
ATOM 1326 O O . ASP A 1 181 ? -10.32 2.711 -27.438 1 92.31 181 ASP A O 1
ATOM 1330 N N . ASN A 1 182 ? -9.758 2.602 -25.328 1 93 182 ASN A N 1
ATOM 1331 C CA . ASN A 1 182 ? -8.859 1.522 -25.734 1 93 182 ASN A CA 1
ATOM 1332 C C . ASN A 1 182 ? -8.781 0.431 -24.656 1 93 182 ASN A C 1
ATOM 1334 O O . ASN A 1 182 ? -7.82 -0.34 -24.625 1 93 182 ASN A O 1
ATOM 1338 N N . LEU A 1 183 ? -9.68 0.353 -23.719 1 97.44 183 LEU A N 1
ATOM 1339 C CA . LEU A 1 183 ? -9.688 -0.722 -22.734 1 97.44 183 LEU A CA 1
ATOM 1340 C C . LEU A 1 183 ? -10.836 -1.691 -22.984 1 97.44 183 LEU A C 1
ATOM 1342 O O . LEU A 1 183 ? -11.977 -1.269 -23.172 1 97.44 183 LEU A O 1
ATOM 1346 N N . ASP A 1 184 ? -10.547 -2.938 -23.047 1 97.12 184 ASP A N 1
ATOM 1347 C CA . ASP A 1 184 ? -11.578 -3.936 -23.328 1 97.12 184 ASP A CA 1
ATOM 1348 C C . ASP A 1 184 ? -12.25 -4.398 -22.031 1 97.12 184 ASP A C 1
ATOM 1350 O O . ASP A 1 184 ? -11.859 -3.977 -20.938 1 97.12 184 ASP A O 1
ATOM 1354 N N . LYS A 1 185 ? -13.266 -5.184 -22.188 1 96.75 185 LYS A N 1
ATOM 1355 C CA . LYS A 1 185 ? -14.086 -5.676 -21.094 1 96.75 185 LYS A CA 1
ATOM 1356 C C . LYS A 1 185 ? -13.234 -6.43 -20.062 1 96.75 185 LYS A C 1
ATOM 1358 O O . LYS A 1 185 ? -13.398 -6.25 -18.859 1 96.75 185 LYS A O 1
ATOM 1363 N N . LYS A 1 186 ? -12.367 -7.305 -20.484 1 95.12 186 LYS A N 1
ATOM 1364 C CA . LYS A 1 186 ? -11.523 -8.109 -19.609 1 95.12 186 LYS A CA 1
ATOM 1365 C C . LYS A 1 186 ? -10.641 -7.223 -18.734 1 95.12 186 LYS A C 1
ATOM 1367 O O . LYS A 1 186 ? -10.5 -7.469 -17.531 1 95.12 186 LYS A O 1
ATOM 1372 N N . THR A 1 187 ? -10.039 -6.258 -19.375 1 97.06 187 THR A N 1
ATOM 1373 C CA . THR A 1 187 ? -9.211 -5.301 -18.641 1 97.06 187 THR A CA 1
ATOM 1374 C C . THR A 1 187 ? -10.016 -4.594 -17.562 1 97.06 187 THR A C 1
ATOM 1376 O O . THR A 1 187 ? -9.57 -4.504 -16.406 1 97.06 187 THR A O 1
ATOM 1379 N N . ILE A 1 188 ? -11.195 -4.125 -17.922 1 97.88 188 ILE A N 1
ATOM 1380 C CA . ILE A 1 188 ? -12.07 -3.422 -16.984 1 97.88 188 ILE A CA 1
ATOM 1381 C C . ILE A 1 188 ? -12.422 -4.336 -15.82 1 97.88 188 ILE A C 1
ATOM 1383 O O . ILE A 1 188 ? -12.344 -3.93 -14.656 1 97.88 188 ILE A O 1
ATOM 1387 N N . GLN A 1 189 ? -12.75 -5.484 -16.109 1 96.25 189 GLN A N 1
ATOM 1388 C CA . GLN A 1 189 ? -13.156 -6.445 -15.086 1 96.25 189 GLN A CA 1
ATOM 1389 C C . GLN A 1 189 ? -12.023 -6.699 -14.102 1 96.25 189 GLN A C 1
ATOM 1391 O O . GLN A 1 189 ? -12.25 -6.762 -12.891 1 96.25 189 GLN A O 1
ATOM 1396 N N . ARG A 1 190 ? -10.844 -6.898 -14.531 1 95.75 190 ARG A N 1
ATOM 1397 C CA . ARG A 1 190 ? -9.703 -7.207 -13.672 1 95.75 190 ARG A CA 1
ATOM 1398 C C . ARG A 1 190 ? -9.352 -6.02 -12.781 1 95.75 190 ARG A C 1
ATOM 1400 O O . ARG A 1 190 ? -8.984 -6.199 -11.617 1 95.75 190 ARG A O 1
ATOM 1407 N N . LEU A 1 191 ? -9.43 -4.809 -13.336 1 97.75 191 LEU A N 1
ATOM 1408 C CA . LEU A 1 191 ? -9.211 -3.611 -12.531 1 97.75 191 LEU A CA 1
ATOM 1409 C C . LEU A 1 191 ? -10.211 -3.537 -11.375 1 97.75 191 LEU A C 1
ATOM 1411 O O . LEU A 1 191 ? -9.82 -3.289 -10.234 1 97.75 191 LEU A O 1
ATOM 1415 N N . PHE A 1 192 ? -11.438 -3.85 -11.633 1 97.75 192 PHE A N 1
ATOM 1416 C CA . PHE A 1 192 ? -12.461 -3.705 -10.609 1 97.75 192 PHE A CA 1
ATOM 1417 C C . PHE A 1 192 ? -12.438 -4.891 -9.648 1 97.75 192 PHE A C 1
ATOM 1419 O O . PHE A 1 192 ? -12.867 -4.777 -8.5 1 97.75 192 PHE A O 1
ATOM 1426 N N . ALA A 1 193 ? -11.938 -6.07 -10.039 1 95.12 193 ALA A N 1
ATOM 1427 C CA . ALA A 1 193 ? -11.938 -7.273 -9.219 1 95.12 193 ALA A CA 1
ATOM 1428 C C . ALA A 1 193 ? -11.148 -7.059 -7.93 1 95.12 193 ALA A C 1
ATOM 1430 O O . ALA A 1 193 ? -11.625 -7.379 -6.84 1 95.12 193 ALA A O 1
ATOM 1431 N N . ILE A 1 194 ? -9.953 -6.539 -8.031 1 96.19 194 ILE A N 1
ATOM 1432 C CA . ILE A 1 194 ? -9.125 -6.363 -6.84 1 96.19 194 ILE A CA 1
ATOM 1433 C C . ILE A 1 194 ? -9.742 -5.309 -5.93 1 96.19 194 ILE A C 1
ATOM 1435 O O . ILE A 1 194 ? -9.672 -5.414 -4.703 1 96.19 194 ILE A O 1
ATOM 1439 N N . LEU A 1 195 ? -10.359 -4.242 -6.504 1 97.81 195 LEU A N 1
ATOM 1440 C CA . LEU A 1 195 ? -10.992 -3.201 -5.707 1 97.81 195 LEU A CA 1
ATOM 1441 C C . LEU A 1 195 ? -12.25 -3.734 -5.023 1 97.81 195 LEU A C 1
ATOM 1443 O O . LEU A 1 195 ? -12.602 -3.297 -3.924 1 97.81 195 LEU A O 1
ATOM 1447 N N . THR A 1 196 ? -12.945 -4.691 -5.672 1 95.75 196 THR A N 1
ATOM 1448 C CA . THR A 1 196 ? -14.102 -5.352 -5.082 1 95.75 196 THR A CA 1
ATOM 1449 C C . THR A 1 196 ? -13.695 -6.203 -3.887 1 95.75 196 THR A C 1
ATOM 1451 O O . THR A 1 196 ? -14.391 -6.234 -2.871 1 95.75 196 THR A O 1
ATOM 1454 N N . ASP A 1 197 ? -12.539 -6.832 -3.992 1 92.94 197 ASP A N 1
ATOM 1455 C CA . ASP A 1 197 ? -12.023 -7.656 -2.904 1 92.94 197 ASP A CA 1
ATOM 1456 C C . ASP A 1 197 ? -11.719 -6.812 -1.67 1 92.94 197 ASP A C 1
ATOM 1458 O O . ASP A 1 197 ? -11.625 -7.336 -0.559 1 92.94 197 ASP A O 1
ATOM 1462 N N . HIS A 1 198 ? -11.586 -5.547 -1.829 1 95.19 198 HIS A N 1
ATOM 1463 C CA . HIS A 1 198 ? -11.32 -4.633 -0.722 1 95.19 198 HIS A CA 1
ATOM 1464 C C . HIS A 1 198 ? -12.547 -3.777 -0.412 1 95.19 198 HIS A C 1
ATOM 1466 O O . HIS A 1 198 ? -12.422 -2.725 0.22 1 95.19 198 HIS A O 1
ATOM 1472 N N . HIS A 1 199 ? -13.688 -4.129 -0.934 1 96.81 199 HIS A N 1
ATOM 1473 C CA . HIS A 1 199 ? -15.008 -3.584 -0.635 1 96.81 199 HIS A CA 1
ATOM 1474 C C . HIS A 1 199 ? -15.148 -2.166 -1.178 1 96.81 199 HIS A C 1
ATOM 1476 O O . HIS A 1 199 ? -16.062 -1.434 -0.779 1 96.81 199 HIS A O 1
ATOM 1482 N N . ILE A 1 200 ? -14.266 -1.726 -2.049 1 98.06 200 ILE A N 1
ATOM 1483 C CA . ILE A 1 200 ? -14.398 -0.392 -2.625 1 98.06 200 ILE A CA 1
ATOM 1484 C C . ILE A 1 200 ? -15.531 -0.383 -3.648 1 98.06 200 ILE A C 1
ATOM 1486 O O . ILE A 1 200 ? -16.312 0.576 -3.723 1 98.06 200 ILE A O 1
ATOM 1490 N N . PHE A 1 201 ? -15.609 -1.419 -4.414 1 98.25 201 PHE A N 1
ATOM 1491 C CA . PHE A 1 201 ? -16.75 -1.682 -5.293 1 98.25 201 PHE A CA 1
ATOM 1492 C C . PHE A 1 201 ? -17.391 -3.02 -4.957 1 98.25 201 PHE A C 1
ATOM 1494 O O . PHE A 1 201 ? -16.938 -3.73 -4.062 1 98.25 201 PHE A O 1
ATOM 1501 N N . SER A 1 202 ? -18.516 -3.32 -5.625 1 97.38 202 SER A N 1
ATOM 1502 C CA . SER A 1 202 ? -19.219 -4.578 -5.41 1 97.38 202 SER A CA 1
ATOM 1503 C C . SER A 1 202 ? -19.594 -5.246 -6.73 1 97.38 202 SER A C 1
ATOM 1505 O O . SER A 1 202 ? -19.719 -4.57 -7.758 1 97.38 202 SER A O 1
ATOM 1507 N N . GLN A 1 203 ? -19.562 -6.512 -6.695 1 94.38 203 GLN A N 1
ATOM 1508 C CA . GLN A 1 203 ? -20.094 -7.316 -7.789 1 94.38 203 GLN A CA 1
ATOM 1509 C C . GLN A 1 203 ? -21.438 -7.93 -7.41 1 94.38 203 GLN A C 1
ATOM 1511 O O . GLN A 1 203 ? -21.5 -9.031 -6.863 1 94.38 203 GLN A O 1
ATOM 1516 N N . PRO A 1 204 ? -22.516 -7.242 -7.73 1 95.31 204 PRO A N 1
ATOM 1517 C CA . PRO A 1 204 ? -23.828 -7.742 -7.305 1 95.31 204 PRO A CA 1
ATOM 1518 C C . PRO A 1 204 ? -24.25 -9 -8.062 1 95.31 204 PRO A C 1
ATOM 1520 O O . PRO A 1 204 ? -25.062 -9.781 -7.562 1 95.31 204 PRO A O 1
ATOM 1523 N N . SER A 1 205 ? -23.797 -9.125 -9.289 1 93.38 205 SER A N 1
ATOM 1524 C CA . SER A 1 205 ? -23.984 -10.305 -10.125 1 93.38 205 SER A CA 1
ATOM 1525 C C . SER A 1 205 ? -22.797 -10.523 -11.055 1 93.38 205 SER A C 1
ATOM 1527 O O . SER A 1 205 ? -22 -9.609 -11.266 1 93.38 205 SER A O 1
ATOM 1529 N N . PRO A 1 206 ? -22.656 -11.742 -11.477 1 89.62 206 PRO A N 1
ATOM 1530 C CA . PRO A 1 206 ? -21.5 -12 -12.352 1 89.62 206 PRO A CA 1
ATOM 1531 C C . PRO A 1 206 ? -21.453 -11.047 -13.547 1 89.62 206 PRO A C 1
ATOM 1533 O O . PRO A 1 206 ? -22.453 -10.867 -14.242 1 89.62 206 PRO A O 1
ATOM 1536 N N . GLY A 1 207 ? -20.344 -10.406 -13.664 1 93.38 207 GLY A N 1
ATOM 1537 C CA . GLY A 1 207 ? -20.094 -9.555 -14.82 1 93.38 207 GLY A CA 1
ATOM 1538 C C . GLY A 1 207 ? -20.562 -8.125 -14.617 1 93.38 207 GLY A C 1
ATOM 1539 O O . GLY A 1 207 ? -20.453 -7.293 -15.516 1 93.38 207 GLY A O 1
ATOM 1540 N N . HIS A 1 208 ? -21.078 -7.836 -13.445 1 96.94 208 HIS A N 1
ATOM 1541 C CA . HIS A 1 208 ? -21.562 -6.488 -13.148 1 96.94 208 HIS A CA 1
ATOM 1542 C C . HIS A 1 208 ? -20.781 -5.867 -12 1 96.94 208 HIS A C 1
ATOM 1544 O O . HIS A 1 208 ? -20.172 -6.578 -11.195 1 96.94 208 HIS A O 1
ATOM 1550 N N . VAL A 1 209 ? -20.781 -4.578 -12 1 98.06 209 VAL A N 1
ATOM 1551 C CA . VAL A 1 209 ? -20.125 -3.84 -10.93 1 98.06 209 VAL A CA 1
ATOM 1552 C C . VAL A 1 209 ? -21.047 -2.729 -10.43 1 98.06 209 VAL A C 1
ATOM 1554 O O . VAL A 1 209 ? -21.844 -2.18 -11.195 1 98.06 209 VAL A O 1
ATOM 1557 N N . SER A 1 210 ? -21.031 -2.473 -9.211 1 98.44 210 SER A N 1
ATOM 1558 C CA . SER A 1 210 ? -21.781 -1.394 -8.586 1 98.44 210 SER A CA 1
ATOM 1559 C C . SER A 1 210 ? -20.938 -0.656 -7.551 1 98.44 210 SER A C 1
ATOM 1561 O O . SER A 1 210 ? -19.875 -1.136 -7.16 1 98.44 210 SER A O 1
ATOM 1563 N N . HIS A 1 211 ? -21.406 0.525 -7.195 1 98.31 211 HIS A N 1
ATOM 1564 C CA . HIS A 1 211 ? -20.766 1.287 -6.133 1 98.31 211 HIS A CA 1
ATOM 1565 C C . HIS A 1 211 ? -21.062 0.678 -4.766 1 98.31 211 HIS A C 1
ATOM 1567 O O . HIS A 1 211 ? -22.109 0.088 -4.555 1 98.31 211 HIS A O 1
ATOM 1573 N N . THR A 1 212 ? -20.125 0.719 -3.885 1 98.19 212 THR A N 1
ATOM 1574 C CA . THR A 1 212 ? -20.359 0.66 -2.447 1 98.19 212 THR A CA 1
ATOM 1575 C C . THR A 1 212 ? -20.438 2.064 -1.854 1 98.19 212 THR A C 1
ATOM 1577 O O . THR A 1 212 ? -20.281 3.055 -2.57 1 98.19 212 THR A O 1
ATOM 1580 N N . ARG A 1 213 ? -20.656 2.145 -0.55 1 97.12 213 ARG A N 1
ATOM 1581 C CA . ARG A 1 213 ? -20.656 3.455 0.092 1 97.12 213 ARG A CA 1
ATOM 1582 C C . ARG A 1 213 ? -19.312 4.148 -0.081 1 97.12 213 ARG A C 1
ATOM 1584 O O . ARG A 1 213 ? -19.234 5.379 -0.102 1 97.12 213 ARG A O 1
ATOM 1591 N N . LEU A 1 214 ? -18.25 3.381 -0.223 1 97.44 214 LEU A N 1
ATOM 1592 C CA . LEU A 1 214 ? -16.906 3.924 -0.341 1 97.44 214 LEU A CA 1
ATOM 1593 C C . LEU A 1 214 ? -16.703 4.574 -1.706 1 97.44 214 LEU A C 1
ATOM 1595 O O . LEU A 1 214 ? -16.375 5.762 -1.791 1 97.44 214 LEU A O 1
ATOM 1599 N N . SER A 1 215 ? -16.922 3.801 -2.746 1 98.12 215 SER A N 1
ATOM 1600 C CA . SER A 1 215 ? -16.719 4.324 -4.094 1 98.12 215 SER A CA 1
ATOM 1601 C C . SER A 1 215 ? -17.719 5.418 -4.426 1 98.12 215 SER A C 1
ATOM 1603 O O . SER A 1 215 ? -17.391 6.379 -5.129 1 98.12 215 SER A O 1
ATOM 1605 N N . LYS A 1 216 ? -18.922 5.266 -3.943 1 97.62 216 LYS A N 1
ATOM 1606 C CA . LYS A 1 216 ? -19.906 6.32 -4.137 1 97.62 216 LYS A CA 1
ATOM 1607 C C . LYS A 1 216 ? -19.453 7.625 -3.484 1 97.62 216 LYS A C 1
ATOM 1609 O O . LYS A 1 216 ? -19.562 8.695 -4.086 1 97.62 216 LYS A O 1
ATOM 1614 N N . ALA A 1 217 ? -18.984 7.547 -2.27 1 95.81 217 ALA A N 1
ATOM 1615 C CA . ALA A 1 217 ? -18.5 8.727 -1.56 1 95.81 217 ALA A CA 1
ATOM 1616 C C . ALA A 1 217 ? -17.312 9.359 -2.283 1 95.81 217 ALA A C 1
ATOM 1618 O O . ALA A 1 217 ? -17.234 10.586 -2.393 1 95.81 217 ALA A O 1
ATOM 1619 N N . MET A 1 218 ? -16.406 8.562 -2.791 1 94.56 218 MET A N 1
ATOM 1620 C CA . MET A 1 218 ? -15.227 9.047 -3.502 1 94.56 218 MET A CA 1
ATOM 1621 C C . MET A 1 218 ? -15.625 9.789 -4.773 1 94.56 218 MET A C 1
ATOM 1623 O O . MET A 1 218 ? -14.859 10.609 -5.285 1 94.56 218 MET A O 1
ATOM 1627 N N . LEU A 1 219 ? -16.781 9.422 -5.242 1 94.69 219 LEU A N 1
ATOM 1628 C CA . LEU A 1 219 ? -17.266 10.023 -6.48 1 94.69 219 LEU A CA 1
ATOM 1629 C C . LEU A 1 219 ? -18.109 11.266 -6.188 1 94.69 219 LEU A C 1
ATOM 1631 O O . LEU A 1 219 ? -18 12.273 -6.883 1 94.69 219 LEU A O 1
ATOM 1635 N N . THR A 1 220 ? -18.922 11.242 -5.113 1 93.5 220 THR A N 1
ATOM 1636 C CA . THR A 1 220 ? -19.984 12.227 -4.977 1 93.5 220 THR A CA 1
ATOM 1637 C C . THR A 1 220 ? -19.641 13.266 -3.912 1 93.5 220 THR A C 1
ATOM 1639 O O . THR A 1 220 ? -20.188 14.367 -3.902 1 93.5 220 THR A O 1
ATOM 1642 N N . ASN A 1 221 ? -18.844 12.898 -2.91 1 89.88 221 ASN A N 1
ATOM 1643 C CA . ASN A 1 221 ? -18.391 13.859 -1.914 1 89.88 221 ASN A CA 1
ATOM 1644 C C . ASN A 1 221 ? -17.219 14.688 -2.438 1 89.88 221 ASN A C 1
ATOM 1646 O O . ASN A 1 221 ? -16.109 14.164 -2.617 1 89.88 221 ASN A O 1
ATOM 1650 N N . PRO A 1 222 ? -17.438 15.977 -2.709 1 85 222 PRO A N 1
ATOM 1651 C CA . PRO A 1 222 ? -16.422 16.781 -3.385 1 85 222 PRO A CA 1
ATOM 1652 C C . PRO A 1 222 ? -15.094 16.797 -2.633 1 85 222 PRO A C 1
ATOM 1654 O O . PRO A 1 222 ? -14.023 16.703 -3.25 1 85 222 PRO A O 1
ATOM 1657 N N . GLY A 1 223 ? -15.102 16.922 -1.308 1 83.06 223 GLY A N 1
ATOM 1658 C CA . GLY A 1 223 ? -13.875 16.922 -0.521 1 83.06 223 GLY A CA 1
ATOM 1659 C C . GLY A 1 223 ? -13.125 15.602 -0.61 1 83.06 223 GLY A C 1
ATOM 1660 O O . GLY A 1 223 ? -11.906 15.586 -0.821 1 83.06 223 GLY A O 1
ATOM 1661 N N . LEU A 1 224 ? -13.859 14.508 -0.491 1 89.19 224 LEU A N 1
ATOM 1662 C CA . LEU A 1 224 ? -13.234 13.195 -0.551 1 89.19 224 LEU A CA 1
ATOM 1663 C C . LEU A 1 224 ? -12.742 12.891 -1.962 1 89.19 224 LEU A C 1
ATOM 1665 O O . LEU A 1 224 ? -11.68 12.289 -2.135 1 89.19 224 LEU A O 1
ATOM 1669 N N . ALA A 1 225 ? -13.539 13.352 -2.932 1 91.06 225 ALA A N 1
ATOM 1670 C CA . ALA A 1 225 ? -13.125 13.172 -4.32 1 91.06 225 ALA A CA 1
ATOM 1671 C C . ALA A 1 225 ? -11.797 13.875 -4.594 1 91.06 225 ALA A C 1
ATOM 1673 O O . ALA A 1 225 ? -10.906 13.312 -5.234 1 91.06 225 ALA A O 1
ATOM 1674 N N . ALA A 1 226 ? -11.648 15.055 -4.113 1 86.88 226 ALA A N 1
ATOM 1675 C CA . ALA A 1 226 ? -10.43 15.844 -4.309 1 86.88 226 ALA A CA 1
ATOM 1676 C C . ALA A 1 226 ? -9.242 15.188 -3.609 1 86.88 226 ALA A C 1
ATOM 1678 O O . ALA A 1 226 ? -8.156 15.086 -4.188 1 86.88 226 ALA A O 1
ATOM 1679 N N . ILE A 1 227 ? -9.477 14.719 -2.434 1 88.56 227 ILE A N 1
ATOM 1680 C CA . ILE A 1 227 ? -8.414 14.086 -1.656 1 88.56 227 ILE A CA 1
ATOM 1681 C C . ILE A 1 227 ? -7.98 12.789 -2.336 1 88.56 227 ILE A C 1
ATOM 1683 O O . ILE A 1 227 ? -6.785 12.5 -2.434 1 88.56 227 ILE A O 1
ATOM 1687 N N . THR A 1 228 ? -8.969 12.055 -2.736 1 93.81 228 THR A N 1
ATOM 1688 C CA . THR A 1 228 ? -8.672 10.789 -3.393 1 93.81 228 THR A CA 1
ATOM 1689 C C . THR A 1 228 ? -7.859 11.008 -4.664 1 93.81 228 THR A C 1
ATOM 1691 O O . THR A 1 228 ? -6.859 10.328 -4.898 1 93.81 228 THR A O 1
ATOM 1694 N N . LYS A 1 229 ? -8.25 11.953 -5.441 1 92.75 229 LYS A N 1
ATOM 1695 C CA . LYS A 1 229 ? -7.547 12.258 -6.688 1 92.75 229 LYS A CA 1
ATOM 1696 C C . LYS A 1 229 ? -6.125 12.742 -6.414 1 92.75 229 LYS A C 1
ATOM 1698 O O . LYS A 1 229 ? -5.176 12.273 -7.047 1 92.75 229 LYS A O 1
ATOM 1703 N N . PHE A 1 230 ? -5.941 13.609 -5.512 1 90.88 230 PHE A N 1
ATOM 1704 C CA . PHE A 1 230 ? -4.617 14.109 -5.172 1 90.88 230 PHE A CA 1
ATOM 1705 C C . PHE A 1 230 ? -3.734 12.984 -4.645 1 90.88 230 PHE A C 1
ATOM 1707 O O . PHE A 1 230 ? -2.559 12.883 -5.004 1 90.88 230 PHE A O 1
ATOM 1714 N N . SER A 1 231 ? -4.312 12.141 -3.785 1 94.19 231 SER A N 1
ATOM 1715 C CA . SER A 1 231 ? -3.568 11.07 -3.131 1 94.19 231 SER A CA 1
ATOM 1716 C C . SER A 1 231 ? -3.002 10.086 -4.152 1 94.19 231 SER A C 1
ATOM 1718 O O . SER A 1 231 ? -1.826 9.719 -4.086 1 94.19 231 SER A O 1
ATOM 1720 N N . PHE A 1 232 ? -3.797 9.758 -5.117 1 96.31 232 PHE A N 1
ATOM 1721 C CA . PHE A 1 232 ? -3.398 8.609 -5.922 1 96.31 232 PHE A CA 1
ATOM 1722 C C . PHE A 1 232 ? -2.898 9.055 -7.289 1 96.31 232 PHE A C 1
ATOM 1724 O O . PHE A 1 232 ? -2.078 8.375 -7.91 1 96.31 232 PHE A O 1
ATOM 1731 N N . GLU A 1 233 ? -3.26 10.164 -7.773 1 93.81 233 GLU A N 1
ATOM 1732 C CA . GLU A 1 233 ? -2.764 10.641 -9.062 1 93.81 233 GLU A CA 1
ATOM 1733 C C . GLU A 1 233 ? -1.481 11.445 -8.898 1 93.81 233 GLU A C 1
ATOM 1735 O O . GLU A 1 233 ? -0.717 11.609 -9.852 1 93.81 233 GLU A O 1
ATOM 1740 N N . GLU A 1 234 ? -1.244 11.953 -7.684 1 93.06 234 GLU A N 1
ATOM 1741 C CA . GLU A 1 234 ? -0.07 12.805 -7.508 1 93.06 234 GLU A CA 1
ATOM 1742 C C . GLU A 1 234 ? 0.798 12.312 -6.352 1 93.06 234 GLU A C 1
ATOM 1744 O O . GLU A 1 234 ? 1.848 11.711 -6.57 1 93.06 234 GLU A O 1
ATOM 1749 N N . LEU A 1 235 ? 0.247 12.344 -5.125 1 95.12 235 LEU A N 1
ATOM 1750 C CA . LEU A 1 235 ? 1.023 12.047 -3.926 1 95.12 235 LEU A CA 1
ATOM 1751 C C . LEU A 1 235 ? 1.637 10.656 -4.012 1 95.12 235 LEU A C 1
ATOM 1753 O O . LEU A 1 235 ? 2.736 10.422 -3.502 1 95.12 235 LEU A O 1
ATOM 1757 N N . TYR A 1 236 ? 0.891 9.742 -4.598 1 97.25 236 TYR A N 1
ATOM 1758 C CA . TYR A 1 236 ? 1.41 8.391 -4.801 1 97.25 236 TYR A CA 1
ATOM 1759 C C . TYR A 1 236 ? 2.744 8.43 -5.531 1 97.25 236 TYR A C 1
ATOM 1761 O O . TYR A 1 236 ? 3.695 7.75 -5.137 1 97.25 236 TYR A O 1
ATOM 1769 N N . GLY A 1 237 ? 2.854 9.211 -6.574 1 97.06 237 GLY A N 1
ATOM 1770 C CA . GLY A 1 237 ? 4.102 9.352 -7.309 1 97.06 237 GLY A CA 1
ATOM 1771 C C . GLY A 1 237 ? 5.203 10 -6.492 1 97.06 237 GLY A C 1
ATOM 1772 O O . GLY A 1 237 ? 6.367 9.609 -6.59 1 97.06 237 GLY A O 1
ATOM 1773 N N . PHE A 1 238 ? 4.84 10.992 -5.676 1 97.81 238 PHE A N 1
ATOM 1774 C CA . PHE A 1 238 ? 5.816 11.641 -4.805 1 97.81 238 PHE A CA 1
ATOM 1775 C C . PHE A 1 238 ? 6.43 10.633 -3.838 1 97.81 238 PHE A C 1
ATOM 1777 O O . PHE A 1 238 ? 7.645 10.617 -3.635 1 97.81 238 PHE A O 1
ATOM 1784 N N . SER A 1 239 ? 5.535 9.836 -3.262 1 98.19 239 SER A N 1
ATOM 1785 C CA . SER A 1 239 ? 5.965 8.828 -2.303 1 98.19 239 SER A CA 1
ATOM 1786 C C . SER A 1 239 ? 6.883 7.801 -2.955 1 98.19 239 SER A C 1
ATOM 1788 O O . SER A 1 239 ? 7.945 7.48 -2.418 1 98.19 239 SER A O 1
ATOM 1790 N N . TYR A 1 240 ? 6.473 7.285 -4.125 1 97.81 240 TYR A N 1
ATOM 1791 C CA . TYR A 1 240 ? 7.246 6.285 -4.852 1 97.81 240 TYR A CA 1
ATOM 1792 C C . TYR A 1 240 ? 8.641 6.805 -5.176 1 97.81 240 TYR A C 1
ATOM 1794 O O . TYR A 1 240 ? 9.625 6.062 -5.086 1 97.81 240 TYR A O 1
ATOM 1802 N N . HIS A 1 241 ? 8.82 8.062 -5.457 1 98.31 241 HIS A N 1
ATOM 1803 C CA . HIS A 1 241 ? 10.078 8.625 -5.938 1 98.31 241 HIS A CA 1
ATOM 1804 C C . HIS A 1 241 ? 10.883 9.227 -4.797 1 98.31 241 HIS A C 1
ATOM 1806 O O . HIS A 1 241 ? 11.883 9.914 -5.031 1 98.31 241 HIS A O 1
ATOM 1812 N N . LEU A 1 242 ? 10.43 9.039 -3.605 1 97.69 242 LEU A N 1
ATOM 1813 C CA . LEU A 1 242 ? 11.211 9.492 -2.463 1 97.69 242 LEU A CA 1
ATOM 1814 C C . LEU A 1 242 ? 12.602 8.867 -2.477 1 97.69 242 LEU A C 1
ATOM 1816 O O . LEU A 1 242 ? 13.586 9.523 -2.123 1 97.69 242 LEU A O 1
ATOM 1820 N N . THR A 1 243 ? 12.695 7.598 -2.859 1 97.62 243 THR A N 1
ATOM 1821 C CA . THR A 1 243 ? 13.977 6.91 -2.951 1 97.62 243 THR A CA 1
ATOM 1822 C C . THR A 1 243 ? 14.922 7.641 -3.906 1 97.62 243 THR A C 1
ATOM 1824 O O . THR A 1 243 ? 16.094 7.871 -3.58 1 97.62 243 THR A O 1
ATOM 1827 N N . GLU A 1 244 ? 14.414 8.008 -5.078 1 97.75 244 GLU A N 1
ATOM 1828 C CA . GLU A 1 244 ? 15.219 8.734 -6.059 1 97.75 244 GLU A CA 1
ATOM 1829 C C . GLU A 1 244 ? 15.633 10.109 -5.527 1 97.75 244 GLU A C 1
ATOM 1831 O O . GLU A 1 244 ? 16.75 10.57 -5.789 1 97.75 244 GLU A O 1
ATOM 1836 N N . ALA A 1 245 ? 14.734 10.742 -4.824 1 98.38 245 ALA A N 1
ATOM 1837 C CA . ALA A 1 245 ? 15.055 12.039 -4.234 1 98.38 245 ALA A CA 1
ATOM 1838 C C . ALA A 1 245 ? 16.203 11.93 -3.244 1 98.38 245 ALA A C 1
ATOM 1840 O O . ALA A 1 245 ? 17.141 12.727 -3.281 1 98.38 245 ALA A O 1
ATOM 1841 N N . LEU A 1 246 ? 16.156 10.953 -2.391 1 98.25 246 LEU A N 1
ATOM 1842 C CA . LEU A 1 246 ? 17.188 10.781 -1.367 1 98.25 246 LEU A CA 1
ATOM 1843 C C . LEU A 1 246 ? 18.516 10.375 -1.993 1 98.25 246 LEU A C 1
ATOM 1845 O O . LEU A 1 246 ? 19.578 10.742 -1.491 1 98.25 246 LEU A O 1
ATOM 1849 N N . LYS A 1 247 ? 18.484 9.617 -3.107 1 97.56 247 LYS A N 1
ATOM 1850 C CA . LYS A 1 247 ? 19.719 9.289 -3.838 1 97.56 247 LYS A CA 1
ATOM 1851 C C . LYS A 1 247 ? 20.359 10.539 -4.43 1 97.56 247 LYS A C 1
ATOM 1853 O O . LYS A 1 247 ? 21.578 10.695 -4.391 1 97.56 247 LYS A O 1
ATOM 1858 N N . LYS A 1 248 ? 19.531 11.352 -4.938 1 97.69 248 LYS A N 1
ATOM 1859 C CA . LYS A 1 248 ? 20 12.508 -5.695 1 97.69 248 LYS A CA 1
ATOM 1860 C C . LYS A 1 248 ? 20.406 13.641 -4.762 1 97.69 248 LYS A C 1
ATOM 1862 O O . LYS A 1 248 ? 21.406 14.32 -5 1 97.69 248 LYS A O 1
ATOM 1867 N N . TRP A 1 249 ? 19.656 13.82 -3.66 1 98.12 249 TRP A N 1
ATOM 1868 C CA . TRP A 1 249 ? 19.844 15.047 -2.895 1 98.12 249 TRP A CA 1
ATOM 1869 C C . TRP A 1 249 ? 20.141 14.734 -1.43 1 98.12 249 TRP A C 1
ATOM 1871 O O . TRP A 1 249 ? 20.312 15.648 -0.617 1 98.12 249 TRP A O 1
ATOM 1881 N N . GLY A 1 250 ? 20.219 13.5 -1.077 1 97.25 250 GLY A N 1
ATOM 1882 C CA . GLY A 1 250 ? 20.5 13.148 0.307 1 97.25 250 GLY A CA 1
ATOM 1883 C C . GLY A 1 250 ? 19.516 13.758 1.284 1 97.25 250 GLY A C 1
ATOM 1884 O O . GLY A 1 250 ? 18.297 13.758 1.04 1 97.25 250 GLY A O 1
ATOM 1885 N N . SER A 1 251 ? 20.016 14.188 2.404 1 96.88 251 SER A N 1
ATOM 1886 C CA . SER A 1 251 ? 19.188 14.797 3.443 1 96.88 251 SER A CA 1
ATOM 1887 C C . SER A 1 251 ? 19 16.281 3.197 1 96.88 251 SER A C 1
ATOM 1889 O O . SER A 1 251 ? 19.094 17.094 4.129 1 96.88 251 SER A O 1
ATOM 1891 N N . SER A 1 252 ? 18.703 16.656 2.027 1 97 252 SER A N 1
ATOM 1892 C CA . SER A 1 252 ? 18.516 18.047 1.656 1 97 252 SER A CA 1
ATOM 1893 C C . SER A 1 252 ? 17.375 18.672 2.453 1 97 252 SER A C 1
ATOM 1895 O O . SER A 1 252 ? 16.422 17.984 2.834 1 97 252 SER A O 1
ATOM 1897 N N . GLU A 1 253 ? 17.453 19.969 2.672 1 96.75 253 GLU A N 1
ATOM 1898 C CA . GLU A 1 253 ? 16.406 20.734 3.328 1 96.75 253 GLU A CA 1
ATOM 1899 C C . GLU A 1 253 ? 15.742 21.703 2.357 1 96.75 253 GLU A C 1
ATOM 1901 O O . GLU A 1 253 ? 14.914 22.531 2.762 1 96.75 253 GLU A O 1
ATOM 1906 N N . GLU A 1 254 ? 16.109 21.625 1.081 1 97.94 254 GLU A N 1
ATOM 1907 C CA . GLU A 1 254 ? 15.555 22.516 0.074 1 97.94 254 GLU A CA 1
ATOM 1908 C C . GLU A 1 254 ? 14.156 22.078 -0.349 1 97.94 254 GLU A C 1
ATOM 1910 O O . GLU A 1 254 ? 13.906 20.906 -0.576 1 97.94 254 GLU A O 1
ATOM 1915 N N . PRO A 1 255 ? 13.234 23.047 -0.467 1 96.62 255 PRO A N 1
ATOM 1916 C CA . PRO A 1 255 ? 11.828 22.703 -0.703 1 96.62 255 PRO A CA 1
ATOM 1917 C C . PRO A 1 255 ? 11.578 22.172 -2.109 1 96.62 255 PRO A C 1
ATOM 1919 O O . PRO A 1 255 ? 10.492 21.656 -2.395 1 96.62 255 PRO A O 1
ATOM 1922 N N . ASN A 1 256 ? 12.555 22.281 -3.049 1 97.5 256 ASN A N 1
ATOM 1923 C CA . ASN A 1 256 ? 12.406 21.766 -4.406 1 97.5 256 ASN A CA 1
ATOM 1924 C C . ASN A 1 256 ? 13.289 20.547 -4.645 1 97.5 256 ASN A C 1
ATOM 1926 O O . ASN A 1 256 ? 13.688 20.281 -5.781 1 97.5 256 ASN A O 1
ATOM 1930 N N . GLU A 1 257 ? 13.742 19.938 -3.629 1 98.19 257 GLU A N 1
ATOM 1931 C CA . GLU A 1 257 ? 14.492 18.688 -3.688 1 98.19 257 GLU A CA 1
ATOM 1932 C C . GLU A 1 257 ? 13.75 17.578 -2.947 1 98.19 257 GLU A C 1
ATOM 1934 O O . GLU A 1 257 ? 14.195 17.125 -1.885 1 98.19 257 GLU A O 1
ATOM 1939 N N . THR A 1 258 ? 12.617 17.141 -3.51 1 98 258 THR A N 1
ATOM 1940 C CA . THR A 1 258 ? 11.664 16.25 -2.865 1 98 258 THR A CA 1
ATOM 1941 C C . THR A 1 258 ? 11.281 15.102 -3.799 1 98 258 THR A C 1
ATOM 1943 O O . THR A 1 258 ? 11.727 15.055 -4.945 1 98 258 THR A O 1
ATOM 1946 N N . GLY A 1 259 ? 10.445 14.18 -3.223 1 98.19 259 GLY A N 1
ATOM 1947 C CA . GLY A 1 259 ? 9.836 13.156 -4.059 1 98.19 259 GLY A CA 1
ATOM 1948 C C . GLY A 1 259 ? 9.039 13.727 -5.219 1 98.19 259 GLY A C 1
ATOM 1949 O O . GLY A 1 259 ? 9.055 13.164 -6.316 1 98.19 259 GLY A O 1
ATOM 1950 N N . PHE A 1 260 ? 8.367 14.82 -4.98 1 96.81 260 PHE A N 1
ATOM 1951 C CA . PHE A 1 260 ? 7.652 15.523 -6.039 1 96.81 260 PHE A CA 1
ATOM 1952 C C . PHE A 1 260 ? 8.594 15.891 -7.18 1 96.81 260 PHE A C 1
ATOM 1954 O O . PHE A 1 260 ? 8.312 15.594 -8.344 1 96.81 260 PHE A O 1
ATOM 1961 N N . ASN A 1 261 ? 9.68 16.484 -6.832 1 98.25 261 ASN A N 1
ATOM 1962 C CA . ASN A 1 261 ? 10.633 16.938 -7.84 1 98.25 261 ASN A CA 1
ATOM 1963 C C . ASN A 1 261 ? 11.25 15.766 -8.594 1 98.25 261 ASN A C 1
ATOM 1965 O O . ASN A 1 261 ? 11.445 15.836 -9.805 1 98.25 261 ASN A O 1
ATOM 1969 N N . ALA A 1 262 ? 11.523 14.75 -7.871 1 98 262 ALA A N 1
ATOM 1970 C CA . ALA A 1 262 ? 12.047 13.555 -8.523 1 98 262 ALA A CA 1
ATOM 1971 C C . ALA A 1 262 ? 11.008 12.93 -9.445 1 98 262 ALA A C 1
ATOM 1973 O O . ALA A 1 262 ? 11.344 12.391 -10.5 1 98 262 ALA A O 1
ATOM 1974 N N . ALA A 1 263 ? 9.773 12.977 -9.094 1 96.5 263 ALA A N 1
ATOM 1975 C CA . ALA A 1 263 ? 8.688 12.375 -9.852 1 96.5 263 ALA A CA 1
ATOM 1976 C C . ALA A 1 263 ? 8.391 13.164 -11.125 1 96.5 263 ALA A C 1
ATOM 1978 O O . ALA A 1 263 ? 8.078 12.578 -12.164 1 96.5 263 ALA A O 1
ATOM 1979 N N . THR A 1 264 ? 8.477 14.477 -11.086 1 94.62 264 THR A N 1
ATOM 1980 C CA . THR A 1 264 ? 8 15.312 -12.18 1 94.62 264 THR A CA 1
ATOM 1981 C C . THR A 1 264 ? 9.18 15.867 -12.977 1 94.62 264 THR A C 1
ATOM 1983 O O . THR A 1 264 ? 9.008 16.328 -14.109 1 94.62 264 THR A O 1
ATOM 1986 N N . GLY A 1 265 ? 10.305 15.906 -12.367 1 96.06 265 GLY A N 1
ATOM 1987 C CA . GLY A 1 265 ? 11.461 16.547 -12.977 1 96.06 265 GLY A CA 1
ATOM 1988 C C . GLY A 1 265 ? 11.438 18.047 -12.859 1 96.06 265 GLY A C 1
ATOM 1989 O O . GLY A 1 265 ? 12.328 18.734 -13.375 1 96.06 265 GLY A O 1
ATOM 1990 N N . SER A 1 266 ? 10.516 18.578 -12.141 1 95.38 266 SER A N 1
ATOM 1991 C CA . SER A 1 266 ? 10.383 20.016 -12 1 95.38 266 SER A CA 1
ATOM 1992 C C . SER A 1 266 ? 11.453 20.578 -11.078 1 95.38 266 SER A C 1
ATOM 1994 O O . SER A 1 266 ? 11.82 19.953 -10.078 1 95.38 266 SER A O 1
ATOM 1996 N N . ALA A 1 267 ? 11.852 21.781 -11.406 1 96 267 ALA A N 1
ATOM 1997 C CA . ALA A 1 267 ? 12.805 22.484 -10.555 1 96 267 ALA A CA 1
ATOM 1998 C C . ALA A 1 267 ? 12.094 23.391 -9.562 1 96 267 ALA A C 1
ATOM 2000 O O . ALA A 1 267 ? 12.719 23.953 -8.656 1 96 267 ALA A O 1
ATOM 2001 N N . SER A 1 268 ? 10.828 23.484 -9.688 1 94 268 SER A N 1
ATOM 2002 C CA . SER A 1 268 ? 10.039 24.375 -8.836 1 94 268 SER A CA 1
ATOM 2003 C C . SER A 1 268 ? 9.594 23.656 -7.566 1 94 268 SER A C 1
ATOM 2005 O O . SER A 1 268 ? 9.625 22.438 -7.488 1 94 268 SER A O 1
ATOM 2007 N N . THR A 1 269 ? 9.211 24.5 -6.574 1 92.56 269 THR A N 1
ATOM 2008 C CA . THR A 1 269 ? 8.508 23.922 -5.434 1 92.56 269 THR A CA 1
ATOM 2009 C C . THR A 1 269 ? 7.117 23.438 -5.844 1 92.56 269 THR A C 1
ATOM 2011 O O . THR A 1 269 ? 6.602 23.844 -6.887 1 92.56 269 THR A O 1
ATOM 2014 N N . LEU A 1 270 ? 6.52 22.578 -5.035 1 89.56 270 LEU A N 1
ATOM 2015 C CA . LEU A 1 270 ? 5.18 22.094 -5.344 1 89.56 270 LEU A CA 1
ATOM 2016 C C . LEU A 1 270 ? 4.188 23.25 -5.418 1 89.56 270 LEU A C 1
ATOM 2018 O O . LEU A 1 270 ? 3.328 23.281 -6.305 1 89.56 270 LEU A O 1
ATOM 2022 N N . TYR A 1 271 ? 4.262 24.219 -4.516 1 81.75 271 TYR A N 1
ATOM 2023 C CA . TYR A 1 271 ? 3.357 25.359 -4.52 1 81.75 271 TYR A CA 1
ATOM 2024 C C . TYR A 1 271 ? 3.488 26.156 -5.816 1 81.75 271 TYR A C 1
ATOM 2026 O O . TYR A 1 271 ? 2.484 26.516 -6.434 1 81.75 271 TYR A O 1
ATOM 2034 N N . ALA A 1 272 ? 4.734 26.438 -6.148 1 84.12 272 ALA A N 1
ATOM 2035 C CA . ALA A 1 272 ? 4.973 27.156 -7.391 1 84.12 272 ALA A CA 1
ATOM 2036 C C . ALA A 1 272 ? 4.461 26.375 -8.594 1 84.12 272 ALA A C 1
ATOM 2038 O O . ALA A 1 272 ? 3.912 26.953 -9.531 1 84.12 272 ALA A O 1
ATOM 2039 N N . TYR A 1 273 ? 4.668 25.109 -8.539 1 86.62 273 TYR A N 1
ATOM 2040 C CA . TYR A 1 273 ? 4.207 24.219 -9.609 1 86.62 273 TYR A CA 1
ATOM 2041 C C . TYR A 1 273 ? 2.691 24.266 -9.742 1 86.62 273 TYR A C 1
ATOM 2043 O O . TYR A 1 273 ? 2.162 24.328 -10.859 1 86.62 273 TYR A O 1
ATOM 2051 N N . ILE A 1 274 ? 1.98 24.219 -8.625 1 81.94 274 ILE A N 1
ATOM 2052 C CA . ILE A 1 274 ? 0.522 24.266 -8.609 1 81.94 274 ILE A CA 1
ATOM 2053 C C . ILE A 1 274 ? 0.032 25.594 -9.156 1 81.94 274 ILE A C 1
ATOM 2055 O O . ILE A 1 274 ? -0.91 25.641 -9.953 1 81.94 274 ILE A O 1
ATOM 2059 N N . ASP A 1 275 ? 0.647 26.656 -8.789 1 75.69 275 ASP A N 1
ATOM 2060 C CA . ASP A 1 275 ? 0.273 27.984 -9.258 1 75.69 275 ASP A CA 1
ATOM 2061 C C . ASP A 1 275 ? 0.504 28.109 -10.758 1 75.69 275 ASP A C 1
ATOM 2063 O O . ASP A 1 275 ? -0.316 28.703 -11.469 1 75.69 275 ASP A O 1
ATOM 2067 N N . GLU A 1 276 ? 1.631 27.562 -11.164 1 80.25 276 GLU A N 1
ATOM 2068 C CA . GLU A 1 276 ? 1.954 27.594 -12.586 1 80.25 276 GLU A CA 1
ATOM 2069 C C . GLU A 1 276 ? 0.914 26.844 -13.406 1 80.25 276 GLU A C 1
ATOM 2071 O O . GLU A 1 276 ? 0.54 27.281 -14.5 1 80.25 276 GLU A O 1
ATOM 2076 N N . ASN A 1 277 ? 0.483 25.719 -12.914 1 79.56 277 ASN A N 1
ATOM 2077 C CA . ASN A 1 277 ? -0.487 24.906 -13.633 1 79.56 277 ASN A CA 1
ATOM 2078 C C . ASN A 1 277 ? -1.879 25.531 -13.602 1 79.56 277 ASN A C 1
ATOM 2080 O O . ASN A 1 277 ? -2.652 25.375 -14.555 1 79.56 277 ASN A O 1
ATOM 2084 N N . ARG A 1 278 ? -2.232 26.125 -12.5 1 74.69 278 ARG A N 1
ATOM 2085 C CA . ARG A 1 278 ? -3.5 26.844 -12.414 1 74.69 278 ARG A CA 1
ATOM 2086 C C . ARG A 1 278 ? -3.58 27.938 -13.477 1 74.69 278 ARG A C 1
ATOM 2088 O O . ARG A 1 278 ? -4.621 28.109 -14.109 1 74.69 278 ARG A O 1
ATOM 2095 N N . ASP A 1 279 ? -2.543 28.578 -13.711 1 71.69 279 ASP A N 1
ATOM 2096 C CA . ASP A 1 279 ? -2.477 29.641 -14.703 1 71.69 279 ASP A CA 1
ATOM 2097 C C . ASP A 1 279 ? -2.637 29.078 -16.109 1 71.69 279 ASP A C 1
ATOM 2099 O O . ASP A 1 279 ? -3.123 29.781 -17.016 1 71.69 279 ASP A O 1
ATOM 2103 N N . LYS A 1 280 ? -2.242 27.812 -16.234 1 72.94 280 LYS A N 1
ATOM 2104 C CA . LYS A 1 280 ? -2.346 27.172 -17.531 1 72.94 280 LYS A CA 1
ATOM 2105 C C . LYS A 1 280 ? -3.668 26.422 -17.672 1 72.94 280 LYS A C 1
ATOM 2107 O O . LYS A 1 280 ? -3.811 25.547 -18.547 1 72.94 280 LYS A O 1
ATOM 2112 N N . ALA A 1 281 ? -4.57 26.688 -16.766 1 67.25 281 ALA A N 1
ATOM 2113 C CA . ALA A 1 281 ? -5.91 26.094 -16.766 1 67.25 281 ALA A CA 1
ATOM 2114 C C . ALA A 1 281 ? -5.848 24.578 -16.594 1 67.25 281 ALA A C 1
ATOM 2116 O O . ALA A 1 281 ? -6.648 23.859 -17.188 1 67.25 281 ALA A O 1
ATOM 2117 N N . SER A 1 282 ? -4.957 24.078 -16.016 1 70.75 282 SER A N 1
ATOM 2118 C CA . SER A 1 282 ? -4.805 22.672 -15.633 1 70.75 282 SER A CA 1
ATOM 2119 C C . SER A 1 282 ? -4.57 22.531 -14.133 1 70.75 282 SER A C 1
ATOM 2121 O O . SER A 1 282 ? -3.494 22.109 -13.703 1 70.75 282 SER A O 1
ATOM 2123 N N . PRO A 1 283 ? -5.617 22.812 -13.445 1 71.69 283 PRO A N 1
ATOM 2124 C CA . PRO A 1 283 ? -5.391 22.859 -12 1 71.69 283 PRO A CA 1
ATOM 2125 C C . PRO A 1 283 ? -5.074 21.484 -11.414 1 71.69 283 PRO A C 1
ATOM 2127 O O . PRO A 1 283 ? -5.617 20.484 -11.867 1 71.69 283 PRO A O 1
ATOM 2130 N N . SER A 1 284 ? -4.113 21.547 -10.5 1 72.19 284 SER A N 1
ATOM 2131 C CA . SER A 1 284 ? -3.801 20.359 -9.711 1 72.19 284 SER A CA 1
ATOM 2132 C C . SER A 1 284 ? -4.988 19.938 -8.859 1 72.19 284 SER A C 1
ATOM 2134 O O . SER A 1 284 ? -5.82 20.766 -8.484 1 72.19 284 SER A O 1
ATOM 2136 N N . ALA A 1 285 ? -5 18.625 -8.578 1 76.25 285 ALA A N 1
ATOM 2137 C CA . ALA A 1 285 ? -6.02 18.125 -7.664 1 76.25 285 ALA A CA 1
ATOM 2138 C C . ALA A 1 285 ? -5.852 18.734 -6.273 1 76.25 285 ALA A C 1
ATOM 2140 O O . ALA A 1 285 ? -6.809 18.812 -5.504 1 76.25 285 ALA A O 1
ATOM 2141 N N . PHE A 1 286 ? -4.703 19.203 -6.027 1 75.56 286 PHE A N 1
ATOM 2142 C CA . PHE A 1 286 ? -4.41 19.797 -4.73 1 75.56 286 PHE A CA 1
ATOM 2143 C C . PHE A 1 286 ? -5.227 21.078 -4.523 1 75.56 286 PHE A C 1
ATOM 2145 O O . PHE A 1 286 ? -5.664 21.359 -3.408 1 75.56 286 PHE A O 1
ATOM 2152 N N . THR A 1 287 ? -5.379 21.75 -5.551 1 68.94 287 THR A N 1
ATOM 2153 C CA . THR A 1 287 ? -6.176 22.969 -5.473 1 68.94 287 THR A CA 1
ATOM 2154 C C . THR A 1 287 ? -7.594 22.656 -5.008 1 68.94 287 THR A C 1
ATOM 2156 O O . THR A 1 287 ? -8.148 23.375 -4.172 1 68.94 287 THR A O 1
ATOM 2159 N N . ALA A 1 288 ? -8.078 21.594 -5.508 1 72.88 288 ALA A N 1
ATOM 2160 C CA . ALA A 1 288 ? -9.422 21.188 -5.121 1 72.88 288 ALA A CA 1
ATOM 2161 C C . ALA A 1 288 ? -9.477 20.75 -3.66 1 72.88 288 ALA A C 1
ATOM 2163 O O . ALA A 1 288 ? -10.469 20.984 -2.969 1 72.88 288 ALA A O 1
ATOM 2164 N N . VAL A 1 289 ? -8.438 20.156 -3.236 1 74 289 VAL A N 1
ATOM 2165 C CA . VAL A 1 289 ? -8.375 19.75 -1.838 1 74 289 VAL A CA 1
ATOM 2166 C C . VAL A 1 289 ? -8.422 20.969 -0.933 1 74 289 VAL A C 1
ATOM 2168 O O . VAL A 1 289 ? -9.211 21.016 0.02 1 74 289 VAL A O 1
ATOM 2171 N N . LEU A 1 290 ? -7.656 21.938 -1.312 1 64.62 290 LEU A N 1
ATOM 2172 C CA . LEU A 1 290 ? -7.613 23.172 -0.527 1 64.62 290 LEU A CA 1
ATOM 2173 C C . LEU A 1 290 ? -8.984 23.828 -0.471 1 64.62 290 LEU A C 1
ATOM 2175 O O . LEU A 1 290 ? -9.422 24.266 0.594 1 64.62 290 LEU A O 1
ATOM 2179 N N . GLU A 1 291 ? -9.633 23.844 -1.552 1 63.66 291 GLU A N 1
ATOM 2180 C CA . GLU A 1 291 ? -10.922 24.516 -1.673 1 63.66 291 GLU A CA 1
ATOM 2181 C C . GLU A 1 291 ? -12 23.766 -0.895 1 63.66 291 GLU A C 1
ATOM 2183 O O . GLU A 1 291 ? -12.867 24.391 -0.272 1 63.66 291 GLU A O 1
ATOM 2188 N N . GLN A 1 292 ? -11.898 22.484 -0.963 1 62.66 292 GLN A N 1
ATOM 2189 C CA . GLN A 1 292 ? -12.984 21.672 -0.409 1 62.66 292 GLN A CA 1
ATOM 2190 C C . GLN A 1 292 ? -12.781 21.422 1.082 1 62.66 292 GLN A C 1
ATOM 2192 O O . GLN A 1 292 ? -13.719 21.078 1.793 1 62.66 292 GLN A O 1
ATOM 2197 N N . THR A 1 293 ? -11.57 21.594 1.467 1 58.12 293 THR A N 1
ATOM 2198 C CA . THR A 1 293 ? -11.32 21.25 2.861 1 58.12 293 THR A CA 1
ATOM 2199 C C . THR A 1 293 ? -11.148 22.5 3.711 1 58.12 293 THR A C 1
ATOM 2201 O O . THR A 1 293 ? -10.969 22.422 4.93 1 58.12 293 THR A O 1
ATOM 2204 N N . GLY A 1 294 ? -11.117 23.609 3 1 52.94 294 GLY A N 1
ATOM 2205 C CA . GLY A 1 294 ? -10.961 24.859 3.723 1 52.94 294 GLY A CA 1
ATOM 2206 C C . GLY A 1 294 ? -12.008 25.062 4.805 1 52.94 294 GLY A C 1
ATOM 2207 O O . GLY A 1 294 ? -11.719 25.594 5.867 1 52.94 294 GLY A O 1
ATOM 2208 N N . SER A 1 295 ? -13.125 24.484 4.422 1 49.91 295 SER A N 1
ATOM 2209 C CA . SER A 1 295 ? -14.211 24.672 5.379 1 49.91 295 SER A CA 1
ATOM 2210 C C . SER A 1 295 ? -14.023 23.781 6.609 1 49.91 295 SER A C 1
ATOM 2212 O O . SER A 1 295 ? -14.516 24.109 7.691 1 49.91 295 SER A O 1
ATOM 2214 N N . TYR A 1 296 ? -13.383 22.625 6.383 1 47.94 296 TYR A N 1
ATOM 2215 C CA . TYR A 1 296 ? -13.188 21.703 7.504 1 47.94 296 TYR A CA 1
ATOM 2216 C C . TYR A 1 296 ? -12.188 22.281 8.5 1 47.94 296 TYR A C 1
ATOM 2218 O O . TYR A 1 296 ? -12.102 21.797 9.641 1 47.94 296 TYR A O 1
ATOM 2226 N N . GLU A 1 297 ? -11.461 23.328 7.965 1 45.53 297 GLU A N 1
ATOM 2227 C CA . GLU A 1 297 ? -10.461 24.031 8.766 1 45.53 297 GLU A CA 1
ATOM 2228 C C . GLU A 1 297 ? -11.07 24.547 10.07 1 45.53 297 GLU A C 1
ATOM 2230 O O . GLU A 1 297 ? -10.383 24.625 11.094 1 45.53 297 GLU A O 1
ATOM 2235 N N . PHE A 1 298 ? -12.359 24.719 10.078 1 42.25 298 PHE A N 1
ATOM 2236 C CA . PHE A 1 298 ? -12.961 25.391 11.234 1 42.25 298 PHE A CA 1
ATOM 2237 C C . PHE A 1 298 ? -13.25 24.391 12.352 1 42.25 298 PHE A C 1
ATOM 2239 O O . PHE A 1 298 ? -13.164 24.734 13.531 1 42.25 298 PHE A O 1
ATOM 2246 N N . ALA A 1 299 ? -13.641 23.234 11.992 1 46.72 299 ALA A N 1
ATOM 2247 C CA . ALA A 1 299 ? -13.984 22.328 13.078 1 46.72 299 ALA A CA 1
ATOM 2248 C C . ALA A 1 299 ? -12.836 22.219 14.078 1 46.72 299 ALA A C 1
ATOM 2250 O O . ALA A 1 299 ? -13.07 22.062 15.281 1 46.72 299 ALA A O 1
ATOM 2251 N N . ALA A 1 300 ? -11.625 22.547 13.617 1 53.06 300 ALA A N 1
ATOM 2252 C CA . ALA A 1 300 ? -10.508 22.344 14.531 1 53.06 300 ALA A CA 1
ATOM 2253 C C . ALA A 1 300 ? -10.109 23.641 15.227 1 53.06 300 ALA A C 1
ATOM 2255 O O . ALA A 1 300 ? -9.07 23.719 15.875 1 53.06 300 ALA A O 1
ATOM 2256 N N . THR A 1 301 ? -10.977 24.719 15.086 1 57.59 301 THR A N 1
ATOM 2257 C CA . THR A 1 301 ? -10.609 26 15.672 1 57.59 301 THR A CA 1
ATOM 2258 C C . THR A 1 301 ? -10.836 25.984 17.188 1 57.59 301 THR A C 1
ATOM 2260 O O . THR A 1 301 ? -10.352 26.875 17.891 1 57.59 301 THR A O 1
ATOM 2263 N N . ASP A 1 302 ? -11.414 24.922 17.578 1 61.44 302 ASP A N 1
ATOM 2264 C CA . ASP A 1 302 ? -11.703 24.875 19 1 61.44 302 ASP A CA 1
ATOM 2265 C C . ASP A 1 302 ? -10.422 24.828 19.828 1 61.44 302 ASP A C 1
ATOM 2267 O O . ASP A 1 302 ? -10.32 25.484 20.875 1 61.44 302 ASP A O 1
ATOM 2271 N N . GLY A 1 303 ? -9.5 24.188 19.281 1 66.19 303 GLY A N 1
ATOM 2272 C CA . GLY A 1 303 ? -8.242 24.125 20.016 1 66.19 303 GLY A CA 1
ATOM 2273 C C . GLY A 1 303 ? -7.566 25.484 20.141 1 66.19 303 GLY A C 1
ATOM 2274 O O . GLY A 1 303 ? -7.012 25.812 21.188 1 66.19 303 GLY A O 1
ATOM 2275 N N . VAL A 1 304 ? -7.793 26.312 19.156 1 73.12 304 VAL A N 1
ATOM 2276 C CA . VAL A 1 304 ? -7.16 27.625 19.141 1 73.12 304 VAL A CA 1
ATOM 2277 C C . VAL A 1 304 ? -7.898 28.562 20.094 1 73.12 304 VAL A C 1
ATOM 2279 O O . VAL A 1 304 ? -7.273 29.359 20.812 1 73.12 304 VAL A O 1
ATOM 2282 N N . VAL A 1 305 ? -9.18 28.453 20.094 1 74.19 305 VAL A N 1
ATOM 2283 C CA . VAL A 1 305 ? -10.016 29.312 20.938 1 74.19 305 VAL A CA 1
ATOM 2284 C C . VAL A 1 305 ? -9.688 29.062 22.406 1 74.19 305 VAL A C 1
ATOM 2286 O O . VAL A 1 305 ? -9.609 30 23.203 1 74.19 305 VAL A O 1
ATOM 2289 N N . GLU A 1 306 ? -9.367 27.859 22.641 1 71.81 306 GLU A N 1
ATOM 2290 C CA . GLU A 1 306 ? -9.133 27.5 24.047 1 71.81 306 GLU A CA 1
ATOM 2291 C C . GLU A 1 306 ? -7.691 27.812 24.453 1 71.81 306 GLU A C 1
ATOM 2293 O O . GLU A 1 306 ? -7.41 28.062 25.625 1 71.81 306 GLU A O 1
ATOM 2298 N N . ALA A 1 307 ? -6.879 27.828 23.547 1 71.75 307 ALA A N 1
ATOM 2299 C CA . ALA A 1 307 ? -5.457 27.828 23.875 1 71.75 307 ALA A CA 1
ATOM 2300 C C . ALA A 1 307 ? -4.922 29.25 24.031 1 71.75 307 ALA A C 1
ATOM 2302 O O . ALA A 1 307 ? -3.924 29.469 24.719 1 71.75 307 ALA A O 1
ATOM 2303 N N . VAL A 1 308 ? -5.574 30.203 23.5 1 79 308 VAL A N 1
ATOM 2304 C CA . VAL A 1 308 ? -5.059 31.562 23.5 1 79 308 VAL A CA 1
ATOM 2305 C C . VAL A 1 308 ? -5.926 32.438 24.406 1 79 308 VAL A C 1
ATOM 2307 O O . VAL A 1 308 ? -7.152 32.312 24.422 1 79 308 VAL A O 1
ATOM 2310 N N . ASP A 1 309 ? -5.285 33.25 25.188 1 83.38 309 ASP A N 1
ATOM 2311 C CA . ASP A 1 309 ? -6 34.219 26.016 1 83.38 309 ASP A CA 1
ATOM 2312 C C . ASP A 1 309 ? -6.484 35.406 25.172 1 83.38 309 ASP A C 1
ATOM 2314 O O . ASP A 1 309 ? -5.879 36.469 25.188 1 83.38 309 ASP A O 1
ATOM 2318 N N . TRP A 1 310 ? -7.59 35.219 24.594 1 85.56 310 TRP A N 1
ATOM 2319 C CA . TRP A 1 310 ? -8.133 36.219 23.672 1 85.56 310 TRP A CA 1
ATOM 2320 C C . TRP A 1 310 ? -8.57 37.469 24.406 1 85.56 310 TRP A C 1
ATOM 2322 O O . TRP A 1 310 ? -8.43 38.594 23.875 1 85.56 310 TRP A O 1
ATOM 2332 N N . GLU A 1 311 ? -9.008 37.344 25.531 1 83.56 311 GLU A N 1
ATOM 2333 C CA . GLU A 1 311 ? -9.445 38.5 26.328 1 83.56 311 GLU A CA 1
ATOM 2334 C C . GLU A 1 311 ? -8.258 39.312 26.797 1 83.56 311 GLU A C 1
ATOM 2336 O O . GLU A 1 311 ? -8.336 40.562 26.828 1 83.56 311 GLU A O 1
ATOM 2341 N N . GLY A 1 312 ? -7.266 38.625 27.078 1 84.81 312 GLY A N 1
ATOM 2342 C CA . GLY A 1 312 ? -6.07 39.312 27.562 1 84.81 312 GLY A CA 1
ATOM 2343 C C . GLY A 1 312 ? -5.379 40.125 26.484 1 84.81 312 GLY A C 1
ATOM 2344 O O . GLY A 1 312 ? -4.539 40.969 26.797 1 84.81 312 GLY A O 1
ATOM 2345 N N . LEU A 1 313 ? -5.824 40.031 25.281 1 88.62 313 LEU A N 1
ATOM 2346 C CA . LEU A 1 313 ? -5.227 40.781 24.172 1 88.62 313 LEU A CA 1
ATOM 2347 C C . LEU A 1 313 ? -5.805 42.188 24.078 1 88.62 313 LEU A C 1
ATOM 2349 O O . LEU A 1 313 ? -5.277 43.031 23.359 1 88.62 313 LEU A O 1
ATOM 2353 N N . GLY A 1 314 ? -6.914 42.5 24.812 1 90.69 314 GLY A N 1
ATOM 2354 C CA . GLY A 1 314 ? -7.559 43.812 24.672 1 90.69 314 GLY A CA 1
ATOM 2355 C C . GLY A 1 314 ? -7.988 44.094 23.25 1 90.69 314 GLY A C 1
ATOM 2356 O O . GLY A 1 314 ? -8.633 43.25 22.594 1 90.69 314 GLY A O 1
ATOM 2357 N N . GLU A 1 315 ? -7.652 45.375 22.766 1 93.12 315 GLU A N 1
ATOM 2358 C CA . GLU A 1 315 ? -7.934 45.719 21.375 1 93.12 315 GLU A CA 1
ATOM 2359 C C . GLU A 1 315 ? -6.793 45.312 20.453 1 93.12 315 GLU A C 1
ATOM 2361 O O . GLU A 1 315 ? -6.379 46.094 19.578 1 93.12 315 GLU A O 1
ATOM 2366 N N . GLY A 1 316 ? -6.344 44.156 20.688 1 95.25 316 GLY A N 1
ATOM 2367 C CA . GLY A 1 316 ? -5.164 43.656 20 1 95.25 316 GLY A CA 1
ATOM 2368 C C . GLY A 1 316 ? -5.418 43.281 18.547 1 95.25 316 GLY A C 1
ATOM 2369 O O . GLY A 1 316 ? -6.527 43.5 18.047 1 95.25 316 GLY A O 1
ATOM 2370 N N . VAL A 1 317 ? -4.344 42.906 17.844 1 96.62 317 VAL A N 1
ATOM 2371 C CA . VAL A 1 317 ? -4.375 42.531 16.422 1 96.62 317 VAL A CA 1
ATOM 2372 C C . VAL A 1 317 ? -3.938 41.094 16.25 1 96.62 317 VAL A C 1
ATOM 2374 O O . VAL A 1 317 ? -2.984 40.625 16.891 1 96.62 317 VAL A O 1
ATOM 2377 N N . PHE A 1 318 ? -4.695 40.375 15.539 1 95.69 318 PHE A N 1
ATOM 2378 C CA . PHE A 1 318 ? -4.391 39 15.141 1 95.69 318 PHE A CA 1
ATOM 2379 C C . PHE A 1 318 ? -3.91 38.938 13.695 1 95.69 318 PHE A C 1
ATOM 2381 O O . PHE A 1 318 ? -4.664 39.25 12.773 1 95.69 318 PHE A O 1
ATOM 2388 N N . VAL A 1 319 ? -2.666 38.625 13.547 1 97 319 VAL A N 1
ATOM 2389 C CA . VAL A 1 319 ? -2.1 38.5 12.203 1 97 319 VAL A CA 1
ATOM 2390 C C . VAL A 1 319 ? -2.033 37.031 11.805 1 97 319 VAL A C 1
ATOM 2392 O O . VAL A 1 319 ? -1.204 36.25 12.312 1 97 319 VAL A O 1
ATOM 2395 N N . ASP A 1 320 ? -2.869 36.625 10.875 1 95.5 320 ASP A N 1
ATOM 2396 C CA . ASP A 1 320 ? -2.889 35.25 10.32 1 95.5 320 ASP A CA 1
ATOM 2397 C C . ASP A 1 320 ? -1.895 35.125 9.172 1 95.5 320 ASP A C 1
ATOM 2399 O O . ASP A 1 320 ? -2.232 35.375 8.016 1 95.5 320 ASP A O 1
ATOM 2403 N N . VAL A 1 321 ? -0.686 34.688 9.547 1 95.88 321 VAL A N 1
ATOM 2404 C CA . VAL A 1 321 ? 0.384 34.562 8.562 1 95.88 321 VAL A CA 1
ATOM 2405 C C . VAL A 1 321 ? 0.096 33.375 7.633 1 95.88 321 VAL A C 1
ATOM 2407 O O . VAL A 1 321 ? -0.061 32.25 8.086 1 95.88 321 VAL A O 1
ATOM 2410 N N . ALA A 1 322 ? 0.068 33.656 6.293 1 91.31 322 ALA A N 1
ATOM 2411 C CA . ALA A 1 322 ? -0.33 32.656 5.301 1 91.31 322 ALA A CA 1
ATOM 2412 C C . ALA A 1 322 ? -1.713 32.094 5.613 1 91.31 322 ALA A C 1
ATOM 2414 O O . ALA A 1 322 ? -1.897 30.875 5.66 1 91.31 322 ALA A O 1
ATOM 2415 N N . GLY A 1 323 ? -2.66 32.969 5.785 1 88.5 323 GLY A N 1
ATOM 2416 C CA . GLY A 1 323 ? -3.973 32.656 6.312 1 88.5 323 GLY A CA 1
ATOM 2417 C C . GLY A 1 323 ? -4.984 32.312 5.23 1 88.5 323 GLY A C 1
ATOM 2418 O O . GLY A 1 323 ? -6.172 32.125 5.52 1 88.5 323 GLY A O 1
ATOM 2419 N N . SER A 1 324 ? -4.504 32.281 4.023 1 84.5 324 SER A N 1
ATOM 2420 C CA . SER A 1 324 ? -5.359 31.938 2.887 1 84.5 324 SER A CA 1
ATOM 2421 C C . SER A 1 324 ? -6.531 32.906 2.783 1 84.5 324 SER A C 1
ATOM 2423 O O . SER A 1 324 ? -6.352 34.125 2.875 1 84.5 324 SER A O 1
ATOM 2425 N N . VAL A 1 325 ? -7.762 32.406 2.602 1 81.94 325 VAL A N 1
ATOM 2426 C CA . VAL A 1 325 ? -8.914 33.281 2.383 1 81.94 325 VAL A CA 1
ATOM 2427 C C . VAL A 1 325 ? -9.492 33.719 3.727 1 81.94 325 VAL A C 1
ATOM 2429 O O . VAL A 1 325 ? -10.586 34.281 3.781 1 81.94 325 VAL A O 1
ATOM 2432 N N . GLY A 1 326 ? -8.867 33.375 4.789 1 85.88 326 GLY A N 1
ATOM 2433 C CA . GLY A 1 326 ? -9.133 34 6.078 1 85.88 326 GLY A CA 1
ATOM 2434 C C . GLY A 1 326 ? -10.234 33.312 6.859 1 85.88 326 GLY A C 1
ATOM 2435 O O . GLY A 1 326 ? -10.898 33.938 7.695 1 85.88 326 GLY A O 1
ATOM 2436 N N . HIS A 1 327 ? -10.414 32.031 6.688 1 80.44 327 HIS A N 1
ATOM 2437 C CA . HIS A 1 327 ? -11.5 31.312 7.363 1 80.44 327 HIS A CA 1
ATOM 2438 C C . HIS A 1 327 ? -11.359 31.406 8.875 1 80.44 327 HIS A C 1
ATOM 2440 O O . HIS A 1 327 ? -12.344 31.688 9.578 1 80.44 327 HIS A O 1
ATOM 2446 N N . VAL A 1 328 ? -10.203 31.203 9.422 1 83.56 328 VAL A N 1
ATOM 2447 C CA . VAL A 1 328 ? -9.969 31.234 10.859 1 83.56 328 VAL A CA 1
ATOM 2448 C C . VAL A 1 328 ? -10.211 32.656 11.391 1 83.56 328 VAL A C 1
ATOM 2450 O O . VAL A 1 328 ? -10.891 32.844 12.398 1 83.56 328 VAL A O 1
ATOM 2453 N N . SER A 1 329 ? -9.672 33.594 10.695 1 90.19 329 SER A N 1
ATOM 2454 C CA . SER A 1 329 ? -9.797 34.969 11.117 1 90.19 329 SER A CA 1
ATOM 2455 C C . SER A 1 329 ? -11.258 35.406 11.109 1 90.19 329 SER A C 1
ATOM 2457 O O . SER A 1 329 ? -11.695 36.156 12 1 90.19 329 SER A O 1
ATOM 2459 N N . ILE A 1 330 ? -11.953 34.969 10.109 1 89 330 ILE A N 1
ATOM 2460 C CA . ILE A 1 330 ? -13.367 35.312 10 1 89 330 ILE A CA 1
ATOM 2461 C C . ILE A 1 330 ? -14.141 34.75 11.188 1 89 330 ILE A C 1
ATOM 2463 O O . ILE A 1 330 ? -14.922 35.469 11.82 1 89 330 ILE A O 1
ATOM 2467 N N . GLU A 1 331 ? -13.898 33.531 11.539 1 85.12 331 GLU A N 1
ATOM 2468 C CA . GLU A 1 331 ? -14.594 32.906 12.664 1 85.12 331 GLU A CA 1
ATOM 2469 C C . GLU A 1 331 ? -14.219 33.562 13.984 1 85.12 331 GLU A C 1
ATOM 2471 O O . GLU A 1 331 ? -15.07 33.781 14.852 1 85.12 331 GLU A O 1
ATOM 2476 N N . LEU A 1 332 ? -12.984 33.906 14.164 1 88.62 332 LEU A N 1
ATOM 2477 C CA . LEU A 1 332 ? -12.531 34.531 15.398 1 88.62 332 LEU A CA 1
ATOM 2478 C C . LEU A 1 332 ? -13.07 35.969 15.492 1 88.62 332 LEU A C 1
ATOM 2480 O O . LEU A 1 332 ? -13.367 36.438 16.594 1 88.62 332 LEU A O 1
ATOM 2484 N N . ALA A 1 333 ? -13.133 36.625 14.375 1 92.5 333 ALA A N 1
ATOM 2485 C CA . ALA A 1 333 ? -13.656 37.969 14.359 1 92.5 333 ALA A CA 1
ATOM 2486 C C . ALA A 1 333 ? -15.109 38 14.82 1 92.5 333 ALA A C 1
ATOM 2488 O O . ALA A 1 333 ? -15.539 38.969 15.477 1 92.5 333 ALA A O 1
ATOM 2489 N N . LYS A 1 334 ? -15.805 37 14.43 1 90.06 334 LYS A N 1
ATOM 2490 C CA . LYS A 1 334 ? -17.203 36.875 14.867 1 90.06 334 LYS A CA 1
ATOM 2491 C C . LYS A 1 334 ? -17.281 36.656 16.375 1 90.06 334 LYS A C 1
ATOM 2493 O O . LYS A 1 334 ? -18.188 37.188 17.031 1 90.06 334 LYS A O 1
ATOM 2498 N N . ARG A 1 335 ? -16.422 36 16.922 1 88.19 335 ARG A N 1
ATOM 2499 C CA . ARG A 1 335 ? -16.438 35.594 18.328 1 88.19 335 ARG A CA 1
ATOM 2500 C C . ARG A 1 335 ? -15.883 36.719 19.203 1 88.19 335 ARG A C 1
ATOM 2502 O O . ARG A 1 335 ? -16.312 36.875 20.344 1 88.19 335 ARG A O 1
ATOM 2509 N N . TYR A 1 336 ? -14.938 37.469 18.656 1 92.06 336 TYR A N 1
ATOM 2510 C CA . TYR A 1 336 ? -14.242 38.469 19.453 1 92.06 336 TYR A CA 1
ATOM 2511 C C . TYR A 1 336 ? -14.32 39.844 18.797 1 92.06 336 TYR A C 1
ATOM 2513 O O . TYR A 1 336 ? -13.367 40.281 18.156 1 92.06 336 TYR A O 1
ATOM 2521 N N . PRO A 1 337 ? -15.273 40.594 19.109 1 92.44 337 PRO A N 1
ATOM 2522 C CA . PRO A 1 337 ? -15.531 41.875 18.422 1 92.44 337 PRO A CA 1
ATOM 2523 C C . PRO A 1 337 ? -14.484 42.938 18.734 1 92.44 337 PRO A C 1
ATOM 2525 O O . PRO A 1 337 ? -14.375 43.938 18.016 1 92.44 337 PRO A O 1
ATOM 2528 N N . HIS A 1 338 ? -13.758 42.781 19.75 1 92.69 338 HIS A N 1
ATOM 2529 C CA . HIS A 1 338 ? -12.805 43.812 20.172 1 92.69 338 HIS A CA 1
ATOM 2530 C C . HIS A 1 338 ? -11.477 43.656 19.438 1 92.69 338 HIS A C 1
ATOM 2532 O O . HIS A 1 338 ? -10.609 44.531 19.531 1 92.69 338 HIS A O 1
ATOM 2538 N N . LEU A 1 339 ? -11.266 42.594 18.703 1 95.25 339 LEU A N 1
ATOM 2539 C CA . LEU A 1 339 ? -9.992 42.312 18.047 1 95.25 339 LEU A CA 1
ATOM 2540 C C . LEU A 1 339 ? -10.023 42.75 16.594 1 95.25 339 LEU A C 1
ATOM 2542 O O . LEU A 1 339 ? -11.094 42.812 15.984 1 95.25 339 LEU A O 1
ATOM 2546 N N . GLN A 1 340 ? -8.891 43.125 16.109 1 96.62 340 GLN A N 1
ATOM 2547 C CA . GLN A 1 340 ? -8.672 43.344 14.68 1 96.62 340 GLN A CA 1
ATOM 2548 C C . GLN A 1 340 ? -7.887 42.219 14.047 1 96.62 340 GLN A C 1
ATOM 2550 O O . GLN A 1 340 ? -7.102 41.531 14.727 1 96.62 340 GLN A O 1
ATOM 2555 N N . PHE A 1 341 ? -8.109 42 12.766 1 97.06 341 PHE A N 1
ATOM 2556 C CA . PHE A 1 341 ? -7.508 40.844 12.094 1 97.06 341 PHE A CA 1
ATOM 2557 C C . PHE A 1 341 ? -6.824 41.281 10.797 1 97.06 341 PHE A C 1
ATOM 2559 O O . PHE A 1 341 ? -7.344 42.125 10.062 1 97.06 341 PHE A O 1
ATOM 2566 N N . ILE A 1 342 ? -5.629 40.781 10.578 1 97.25 342 ILE A N 1
ATOM 2567 C CA . ILE A 1 342 ? -4.906 40.906 9.32 1 97.25 342 ILE A CA 1
ATOM 2568 C C . ILE A 1 342 ? -4.613 39.531 8.758 1 97.25 342 ILE A C 1
ATOM 2570 O O . ILE A 1 342 ? -4 38.688 9.422 1 97.25 342 ILE A O 1
ATOM 2574 N N . VAL A 1 343 ? -5.109 39.25 7.57 1 96.38 343 VAL A N 1
ATOM 2575 C CA . VAL A 1 343 ? -4.828 38 6.895 1 96.38 343 VAL A CA 1
ATOM 2576 C C . VAL A 1 343 ? -3.771 38.219 5.812 1 96.38 343 VAL A C 1
ATOM 2578 O O . VAL A 1 343 ? -3.973 39 4.895 1 96.38 343 VAL A O 1
ATOM 2581 N N . GLN A 1 344 ? -2.656 37.531 5.93 1 95.94 344 GLN A N 1
ATOM 2582 C CA . GLN A 1 344 ? -1.564 37.625 4.969 1 95.94 344 GLN A CA 1
ATOM 2583 C C . GLN A 1 344 ? -1.443 36.375 4.109 1 95.94 344 GLN A C 1
ATOM 2585 O O . GLN A 1 344 ? -1.616 35.281 4.602 1 95.94 344 GLN A O 1
ATOM 2590 N N . ASP A 1 345 ? -1.221 36.469 2.859 1 91.12 345 ASP A N 1
ATOM 2591 C CA . ASP A 1 345 ? -0.934 35.375 1.915 1 91.12 345 ASP A CA 1
ATOM 2592 C C . ASP A 1 345 ? -0.5 35.938 0.562 1 91.12 345 ASP A C 1
ATOM 2594 O O . ASP A 1 345 ? -0.271 37.156 0.426 1 91.12 345 ASP A O 1
ATOM 2598 N N . TYR A 1 346 ? -0.314 35.094 -0.438 1 85.44 346 TYR A N 1
ATOM 2599 C CA . TYR A 1 346 ? 0.01 35.531 -1.787 1 85.44 346 TYR A CA 1
ATOM 2600 C C . TYR A 1 346 ? -1.115 36.406 -2.365 1 85.44 346 TYR A C 1
ATOM 2602 O O . TYR A 1 346 ? -2.279 36.219 -1.986 1 85.44 346 TYR A O 1
ATOM 2610 N N . GLY A 1 347 ? -0.762 37.219 -3.303 1 84 347 GLY A N 1
ATOM 2611 C CA . GLY A 1 347 ? -1.67 38.188 -3.885 1 84 347 GLY A CA 1
ATOM 2612 C C . GLY A 1 347 ? -2.945 37.562 -4.422 1 84 347 GLY A C 1
ATOM 2613 O O . GLY A 1 347 ? -4.047 38.031 -4.094 1 84 347 GLY A O 1
ATOM 2614 N N . SER A 1 348 ? -2.789 36.531 -5.23 1 75.62 348 SER A N 1
ATOM 2615 C CA . SER A 1 348 ? -3.955 35.906 -5.859 1 75.62 348 SER A CA 1
ATOM 2616 C C . SER A 1 348 ? -4.895 35.312 -4.816 1 75.62 348 SER A C 1
ATOM 2618 O O . SER A 1 348 ? -6.117 35.344 -4.992 1 75.62 348 SER A O 1
ATOM 2620 N N . VAL A 1 349 ? -4.453 34.875 -3.732 1 77.94 349 VAL A N 1
ATOM 2621 C CA . VAL A 1 349 ? -5.246 34.281 -2.664 1 77.94 349 VAL A CA 1
ATOM 2622 C C . VAL A 1 349 ? -5.969 35.375 -1.88 1 77.94 349 VAL A C 1
ATOM 2624 O O . VAL A 1 349 ? -7.16 35.25 -1.591 1 77.94 349 VAL A O 1
ATOM 2627 N N . ILE A 1 350 ? -5.301 36.406 -1.624 1 88.19 350 ILE A N 1
ATOM 2628 C CA . ILE A 1 350 ? -5.824 37.5 -0.824 1 88.19 350 ILE A CA 1
ATOM 2629 C C . ILE A 1 350 ? -6.984 38.188 -1.561 1 88.19 350 ILE A C 1
ATOM 2631 O O . ILE A 1 350 ? -7.957 38.594 -0.938 1 88.19 350 ILE A O 1
ATOM 2635 N N . GLN A 1 351 ? -6.828 38.25 -2.842 1 88.56 351 GLN A N 1
ATOM 2636 C CA . GLN A 1 351 ? -7.895 38.875 -3.631 1 88.56 351 GLN A CA 1
ATOM 2637 C C . GLN A 1 351 ? -9.195 38.094 -3.494 1 88.56 351 GLN A C 1
ATOM 2639 O O . GLN A 1 351 ? -10.273 38.656 -3.375 1 88.56 351 GLN A O 1
ATOM 2644 N N . ARG A 1 352 ? -9.094 36.812 -3.461 1 82.62 352 ARG A N 1
ATOM 2645 C CA . ARG A 1 352 ? -10.266 35.938 -3.293 1 82.62 352 ARG A CA 1
ATOM 2646 C C . ARG A 1 352 ? -10.859 36.094 -1.8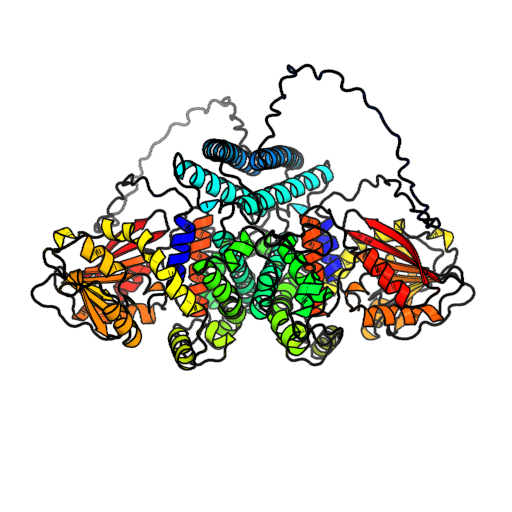97 1 82.62 352 ARG A C 1
ATOM 2648 O O . ARG A 1 352 ? -12.078 36.094 -1.735 1 82.62 352 ARG A O 1
ATOM 2655 N N . GLY A 1 353 ? -10.062 36.188 -0.909 1 87.56 353 GLY A N 1
ATOM 2656 C CA . GLY A 1 353 ? -10.523 36.406 0.457 1 87.56 353 GLY A CA 1
ATOM 2657 C C . GLY A 1 353 ? -11.25 37.719 0.664 1 87.56 353 GLY A C 1
ATOM 2658 O O . GLY A 1 353 ? -12.305 37.75 1.29 1 87.56 353 GLY A O 1
ATOM 2659 N N . GLU A 1 354 ? -10.68 38.719 0.089 1 92.88 354 GLU A N 1
ATOM 2660 C CA . GLU A 1 354 ? -11.281 40.031 0.206 1 92.88 354 GLU A CA 1
ATOM 2661 C C . GLU A 1 354 ? -12.672 40.062 -0.436 1 92.88 354 GLU A C 1
ATOM 2663 O O . GLU A 1 354 ? -13.602 40.656 0.123 1 92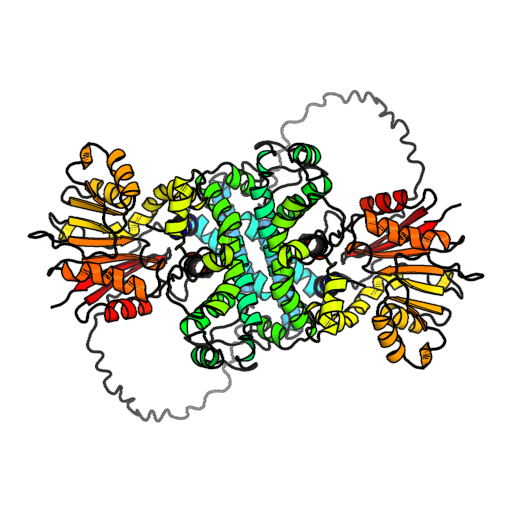.88 354 GLU A O 1
ATOM 2668 N N . ALA A 1 355 ? -12.727 39.438 -1.572 1 91.44 355 ALA A N 1
ATOM 2669 C CA . ALA A 1 355 ? -13.984 39.406 -2.314 1 91.44 355 ALA A CA 1
ATOM 2670 C C . ALA A 1 355 ? -15.062 38.625 -1.547 1 91.44 355 ALA A C 1
ATOM 2672 O O . ALA A 1 355 ? -16.25 38.969 -1.645 1 91.44 355 ALA A O 1
ATOM 2673 N N . ALA A 1 356 ? -14.672 37.688 -0.761 1 87.88 356 ALA A N 1
ATOM 2674 C CA . ALA A 1 356 ? -15.617 36.844 -0.068 1 87.88 356 ALA A CA 1
ATOM 2675 C C . ALA A 1 356 ? -15.891 37.344 1.345 1 87.88 356 ALA A C 1
ATOM 2677 O O . ALA A 1 356 ? -16.766 36.812 2.043 1 87.88 356 ALA A O 1
ATOM 2678 N N . LEU A 1 357 ? -15.242 38.375 1.772 1 93.88 357 LEU A N 1
ATOM 2679 C CA . LEU A 1 357 ? -15.344 38.875 3.143 1 93.88 357 LEU A CA 1
ATOM 2680 C C . LEU A 1 357 ? -16.719 39.469 3.404 1 93.88 357 LEU A C 1
ATOM 2682 O O . LEU A 1 357 ? -17.172 40.344 2.662 1 93.88 357 LEU A O 1
ATOM 2686 N N . PRO A 1 358 ? -17.422 39 4.426 1 93 358 PRO A N 1
ATOM 2687 C CA . PRO A 1 358 ? -18.703 39.594 4.785 1 93 358 PRO A CA 1
ATOM 2688 C C . PRO A 1 358 ? -18.594 41.094 5.055 1 93 358 PRO A C 1
ATOM 2690 O O . PRO A 1 358 ? -17.625 41.562 5.656 1 93 358 PRO A O 1
ATOM 2693 N N . ALA A 1 359 ? -19.625 41.781 4.754 1 93 359 ALA A N 1
ATOM 2694 C CA . ALA A 1 359 ? -19.641 43.25 4.863 1 93 359 ALA A CA 1
ATOM 2695 C C . ALA A 1 359 ? -19.469 43.688 6.309 1 93 359 ALA A C 1
ATOM 2697 O O . ALA A 1 359 ? -18.828 44.688 6.582 1 93 359 ALA A O 1
ATOM 2698 N N . GLU A 1 360 ? -19.969 42.906 7.195 1 94.31 360 GLU A N 1
ATOM 2699 C CA . GLU A 1 360 ? -19.969 43.312 8.602 1 94.31 360 GLU A CA 1
ATOM 2700 C C . GLU A 1 360 ? -18.562 43.219 9.203 1 94.31 360 GLU A C 1
ATOM 2702 O O . GLU A 1 360 ? -18.297 43.75 10.273 1 94.31 360 GLU A O 1
ATOM 2707 N N . LEU A 1 361 ? -17.625 42.531 8.492 1 96.06 361 LEU A N 1
ATOM 2708 C CA . LEU A 1 361 ? -16.297 42.312 9.039 1 96.06 361 LEU A CA 1
ATOM 2709 C C . LEU A 1 361 ? -15.258 43.156 8.297 1 96.06 361 LEU A C 1
ATOM 2711 O O . LEU A 1 361 ? -14.07 43.125 8.617 1 96.06 361 LEU A O 1
ATOM 2715 N N . GLN A 1 362 ? -15.625 44 7.363 1 94.19 362 GLN A N 1
ATOM 2716 C CA . GLN A 1 362 ? -14.719 44.719 6.48 1 94.19 362 GLN A CA 1
ATOM 2717 C C . GLN A 1 362 ? -13.891 45.719 7.258 1 94.19 362 GLN A C 1
ATOM 2719 O O . GLN A 1 362 ? -12.781 46.094 6.855 1 94.19 362 GLN A O 1
ATOM 2724 N N . ASN A 1 363 ? -14.477 46.125 8.367 1 94.25 363 ASN A N 1
ATOM 2725 C CA . ASN A 1 363 ? -13.758 47.125 9.156 1 94.25 363 ASN A CA 1
ATOM 2726 C C . ASN A 1 363 ? -12.797 46.469 10.148 1 94.25 363 ASN A C 1
ATOM 2728 O O . ASN A 1 363 ? -11.953 47.125 10.734 1 94.25 363 ASN A O 1
ATOM 2732 N N . ARG A 1 364 ? -12.906 45.188 10.281 1 96.31 364 ARG A N 1
ATOM 2733 C CA . ARG A 1 364 ? -12.117 44.531 11.328 1 96.31 364 ARG A CA 1
ATOM 2734 C C . ARG A 1 364 ? -11.156 43.5 10.727 1 96.31 364 ARG A C 1
ATOM 2736 O O . ARG A 1 364 ? -10.203 43.062 11.391 1 96.31 364 ARG A O 1
ATOM 2743 N N . VAL A 1 365 ? -11.422 43 9.547 1 97.38 365 VAL A N 1
ATOM 2744 C CA . VAL A 1 365 ? -10.562 42.031 8.867 1 97.38 365 VAL A CA 1
ATOM 2745 C C . VAL A 1 365 ? -9.969 42.656 7.613 1 97.38 365 VAL A C 1
ATOM 2747 O O . VAL A 1 365 ? -10.695 43.094 6.719 1 97.38 365 VAL A O 1
ATOM 2750 N N . ARG A 1 366 ? -8.711 42.75 7.566 1 96.38 366 ARG A N 1
ATOM 2751 C CA . ARG A 1 366 ? -7.996 43.25 6.402 1 96.38 366 ARG A CA 1
ATOM 2752 C C . ARG A 1 366 ? -7.117 42.188 5.777 1 96.38 366 ARG A C 1
ATOM 2754 O O . ARG A 1 366 ? -6.535 41.375 6.484 1 96.38 366 ARG A O 1
ATOM 2761 N N . PHE A 1 367 ? -7.039 42.188 4.488 1 96.19 367 PHE A N 1
ATOM 2762 C CA . PHE A 1 367 ? -6.191 41.25 3.74 1 96.19 367 PHE A CA 1
ATOM 2763 C C . PHE A 1 367 ? -4.949 41.969 3.213 1 96.19 367 PHE A C 1
ATOM 2765 O O . PHE A 1 367 ? -5.027 43.125 2.77 1 96.19 367 PHE A O 1
ATOM 2772 N N . GLU A 1 368 ? -3.826 41.375 3.34 1 95.81 368 GLU A N 1
ATOM 2773 C CA . GLU A 1 368 ? -2.545 41.938 2.922 1 95.81 368 GLU A CA 1
ATOM 2774 C C . GLU A 1 368 ? -1.738 40.938 2.109 1 95.81 368 GLU A C 1
ATOM 2776 O O . GLU A 1 368 ? -1.441 39.844 2.59 1 95.81 368 GLU A O 1
ATOM 2781 N N . ALA A 1 369 ? -1.393 41.281 0.843 1 94.5 369 ALA A N 1
ATOM 2782 C CA . ALA A 1 369 ? -0.461 40.438 0.081 1 94.5 369 ALA A CA 1
ATOM 2783 C C . ALA A 1 369 ? 0.941 40.5 0.681 1 94.5 369 ALA A C 1
ATOM 2785 O O . ALA A 1 369 ? 1.568 41.562 0.708 1 94.5 369 ALA A O 1
ATOM 2786 N N . LYS A 1 370 ? 1.393 39.375 1.2 1 94.81 370 LYS A N 1
ATOM 2787 C CA . LYS A 1 370 ? 2.691 39.344 1.864 1 94.81 370 LYS A CA 1
ATOM 2788 C C . LYS A 1 370 ? 3.279 37.938 1.835 1 94.81 370 LYS A C 1
ATOM 2790 O O . LYS A 1 370 ? 2.582 36.969 2.121 1 94.81 370 LYS A O 1
ATOM 2795 N N . ASP A 1 371 ? 4.551 37.875 1.469 1 93.19 371 ASP A N 1
ATOM 2796 C CA . ASP A 1 371 ? 5.324 36.656 1.58 1 93.19 371 ASP A CA 1
ATOM 2797 C C . ASP A 1 371 ? 5.727 36.375 3.029 1 93.19 371 ASP A C 1
ATOM 2799 O O . ASP A 1 371 ? 6.258 37.281 3.703 1 93.19 371 ASP A O 1
ATOM 2803 N N . MET A 1 372 ? 5.449 35.188 3.531 1 94.94 372 MET A N 1
ATOM 2804 C CA . MET A 1 372 ? 5.68 34.875 4.938 1 94.94 372 MET A CA 1
ATOM 2805 C C . MET A 1 372 ? 7.168 34.906 5.266 1 94.94 372 MET A C 1
ATOM 2807 O O . MET A 1 372 ? 7.547 34.969 6.438 1 94.94 372 MET A O 1
ATOM 2811 N N . PHE A 1 373 ? 8.07 34.906 4.258 1 95.88 373 PHE A N 1
ATOM 2812 C CA . PHE A 1 373 ? 9.516 34.938 4.457 1 95.88 373 PHE A CA 1
ATOM 2813 C C . PHE A 1 373 ? 10 36.406 4.543 1 95.88 373 PHE A C 1
ATOM 2815 O O . PHE A 1 373 ? 11.156 36.656 4.895 1 95.88 373 PHE A O 1
ATOM 2822 N N . GLU A 1 374 ? 9.125 37.281 4.281 1 96.38 374 GLU A N 1
ATOM 2823 C CA . GLU A 1 374 ? 9.469 38.688 4.387 1 96.38 374 GLU A CA 1
ATOM 2824 C C . GLU A 1 374 ? 9.266 39.219 5.812 1 96.38 374 GLU A C 1
ATOM 2826 O O . GLU A 1 374 ? 8.297 38.812 6.477 1 96.38 374 GLU A O 1
ATOM 2831 N N . GLU A 1 375 ? 10.062 40.062 6.137 1 97.25 375 GLU A N 1
ATOM 2832 C CA . GLU A 1 375 ? 10.031 40.625 7.488 1 97.25 375 GLU A CA 1
ATOM 2833 C C . GLU A 1 375 ? 8.68 41.281 7.785 1 97.25 375 GLU A C 1
ATOM 2835 O O . GLU A 1 375 ? 8.148 42.031 6.953 1 97.25 375 GLU A O 1
ATOM 2840 N N . GLN A 1 376 ? 8.172 40.938 8.961 1 97.5 376 GLN A N 1
ATOM 2841 C CA . GLN A 1 376 ? 6.945 41.594 9.438 1 97.5 376 GLN A CA 1
ATOM 2842 C C . GLN A 1 376 ? 7.215 43 9.922 1 97.5 376 GLN A C 1
ATOM 2844 O O . GLN A 1 376 ? 8.281 43.281 10.477 1 97.5 376 GLN A O 1
ATOM 2849 N N . LYS A 1 377 ? 6.223 43.844 9.703 1 95.25 377 LYS A N 1
ATOM 2850 C CA . LYS A 1 377 ? 6.312 45.219 10.203 1 95.25 377 LYS A CA 1
ATOM 2851 C C . LYS A 1 377 ? 5.734 45.312 11.609 1 95.25 377 LYS A C 1
ATOM 2853 O O . LYS A 1 377 ? 4.738 44.656 11.93 1 95.25 377 LYS A O 1
ATOM 2858 N N . VAL A 1 378 ? 6.344 46.219 12.328 1 96.25 378 VAL A N 1
ATOM 2859 C CA . VAL A 1 378 ? 5.867 46.438 13.688 1 96.25 378 VAL A CA 1
ATOM 2860 C C . VAL A 1 378 ? 4.492 47.125 13.641 1 96.25 378 VAL A C 1
ATOM 2862 O O . VAL A 1 378 ? 4.25 48 12.828 1 96.25 378 VAL A O 1
ATOM 2865 N N . ILE A 1 379 ? 3.6 46.594 14.414 1 96 379 ILE A N 1
ATOM 2866 C CA . ILE A 1 379 ? 2.305 47.219 14.641 1 96 379 ILE A CA 1
ATOM 2867 C C . ILE A 1 379 ? 2.309 47.938 15.992 1 96 379 ILE A C 1
ATOM 2869 O O . ILE A 1 379 ? 2.215 47.312 17.047 1 96 379 ILE A O 1
ATOM 2873 N N . PRO A 1 380 ? 2.318 49.219 15.945 1 93.44 380 PRO A N 1
ATOM 2874 C CA . PRO A 1 380 ? 2.502 49.938 17.203 1 93.44 380 PRO A CA 1
ATOM 2875 C C . PRO A 1 380 ? 1.226 50 18.047 1 93.44 380 PRO A C 1
ATOM 2877 O O . PRO A 1 380 ? 0.122 49.906 17.5 1 93.44 380 PRO A O 1
ATOM 2880 N N . ASP A 1 381 ? 1.317 50.125 19.312 1 91.62 381 ASP A N 1
ATOM 2881 C CA . ASP A 1 381 ? 0.322 50.5 20.312 1 91.62 381 ASP A CA 1
ATOM 2882 C C . ASP A 1 381 ? -0.742 49.438 20.469 1 91.62 381 ASP A C 1
ATOM 2884 O O . ASP A 1 381 ? -1.822 49.688 21 1 91.62 381 ASP A O 1
ATOM 2888 N N . LYS A 1 382 ? -0.503 48.281 19.938 1 94.38 382 LYS A N 1
ATOM 2889 C CA . LYS A 1 382 ? -1.407 47.125 20.094 1 94.38 382 LYS A CA 1
ATOM 2890 C C . LYS A 1 382 ? -0.635 45.844 20.391 1 94.38 382 LYS A C 1
ATOM 2892 O O . LYS A 1 382 ? 0.487 45.688 19.922 1 94.38 382 LYS A O 1
ATOM 2897 N N . LYS A 1 383 ? -1.259 45.062 21.219 1 94.94 383 LYS A N 1
ATOM 2898 C CA . LYS A 1 383 ? -0.735 43.719 21.344 1 94.94 383 LYS A CA 1
ATOM 2899 C C . LYS A 1 383 ? -1.025 42.875 20.094 1 94.94 383 LYS A C 1
ATOM 2901 O O . LYS A 1 383 ? -2.109 43 19.516 1 94.94 383 LYS A O 1
ATOM 2906 N N . VAL A 1 384 ? -0.001 42.125 19.672 1 96.44 384 VAL A N 1
ATOM 2907 C CA . VAL A 1 384 ? -0.146 41.406 18.422 1 96.44 384 VAL A CA 1
ATOM 2908 C C . VAL A 1 384 ? 0.075 39.906 18.641 1 96.44 384 VAL A C 1
ATOM 2910 O O . VAL A 1 384 ? 0.956 39.5 19.406 1 96.44 384 VAL A O 1
ATOM 2913 N N . VAL A 1 385 ? -0.761 39.094 18.094 1 95.81 385 VAL A N 1
ATOM 2914 C CA . VAL A 1 385 ? -0.544 37.656 17.984 1 95.81 385 VAL A CA 1
ATOM 2915 C C . VAL A 1 385 ? -0.288 37.281 16.516 1 95.81 385 VAL A C 1
ATOM 2917 O O . VAL A 1 385 ? -1.136 37.531 15.656 1 95.81 385 VAL A O 1
ATOM 2920 N N . TYR A 1 386 ? 0.869 36.812 16.266 1 97 386 TYR A N 1
ATOM 2921 C CA . TYR A 1 386 ? 1.157 36.219 14.969 1 97 386 TYR A CA 1
ATOM 2922 C C . TYR A 1 386 ? 0.804 34.75 14.961 1 97 386 TYR A C 1
ATOM 2924 O O . TYR A 1 386 ? 1.396 33.938 15.703 1 97 386 TYR A O 1
ATOM 2932 N N . PHE A 1 387 ? -0.112 34.344 14.07 1 94.69 387 PHE A N 1
ATOM 2933 C CA . PHE A 1 387 ? -0.695 33.031 14.078 1 94.69 387 PHE A CA 1
ATOM 2934 C C . PHE A 1 387 ? -0.214 32.219 12.875 1 94.69 387 PHE A C 1
ATOM 2936 O O . PHE A 1 387 ? -0.326 32.656 11.734 1 94.69 387 PHE A O 1
ATOM 2943 N N . LEU A 1 388 ? 0.373 31.078 13.164 1 93.94 388 LEU A N 1
ATOM 2944 C CA . LEU A 1 388 ? 0.801 30.125 12.141 1 93.94 388 LEU A CA 1
ATOM 2945 C C . LEU A 1 388 ? 0.061 28.812 12.289 1 93.94 388 LEU A C 1
ATOM 2947 O O . LEU A 1 388 ? 0.409 27.984 13.141 1 93.94 388 LEU A O 1
ATOM 2951 N N . ARG A 1 389 ? -0.887 28.609 11.422 1 88.44 389 ARG A N 1
ATOM 2952 C CA . ARG A 1 389 ? -1.646 27.359 11.469 1 88.44 389 ARG A CA 1
ATOM 2953 C C . ARG A 1 389 ? -1.282 26.453 10.289 1 88.44 389 ARG A C 1
ATOM 2955 O O . ARG A 1 389 ? -1.535 26.797 9.133 1 88.44 389 ARG A O 1
ATOM 2962 N N . ALA A 1 390 ? -0.728 25.281 10.609 1 86.25 390 ALA A N 1
ATOM 2963 C CA . ALA A 1 390 ? -0.356 24.312 9.586 1 86.25 390 ALA A CA 1
ATOM 2964 C C . ALA A 1 390 ? 0.587 24.922 8.555 1 86.25 390 ALA A C 1
ATOM 2966 O O . ALA A 1 390 ? 0.356 24.812 7.352 1 86.25 390 ALA A O 1
ATOM 2967 N N . ILE A 1 391 ? 1.563 25.609 9.039 1 91.56 391 ILE A N 1
ATOM 2968 C CA . ILE A 1 391 ? 2.51 26.312 8.172 1 91.56 391 ILE A CA 1
ATOM 2969 C C . ILE A 1 391 ? 3.891 25.672 8.297 1 91.56 391 ILE A C 1
ATOM 2971 O O . ILE A 1 391 ? 4.457 25.203 7.309 1 91.56 391 ILE A O 1
ATOM 2975 N N . LEU A 1 392 ? 4.359 25.594 9.523 1 94.88 392 LEU A N 1
ATOM 2976 C CA . LEU A 1 392 ? 5.754 25.219 9.727 1 94.88 392 LEU A CA 1
ATOM 2977 C C . LEU A 1 392 ? 5.988 23.766 9.289 1 94.88 392 LEU A C 1
ATOM 2979 O O . LEU A 1 392 ? 7.078 23.422 8.828 1 94.88 392 LEU A O 1
ATOM 2983 N N . HIS A 1 393 ? 4.996 22.891 9.383 1 92.69 393 HIS A N 1
ATOM 2984 C CA . HIS A 1 393 ? 5.176 21.469 9.047 1 92.69 393 HIS A CA 1
ATOM 2985 C C . HIS A 1 393 ? 5.422 21.281 7.555 1 92.69 393 HIS A C 1
ATOM 2987 O O . HIS A 1 393 ? 5.945 20.25 7.137 1 92.69 393 HIS A O 1
ATOM 2993 N N . ASN A 1 394 ? 5.125 22.312 6.727 1 93.19 394 ASN A N 1
ATOM 2994 C CA . ASN A 1 394 ? 5.348 22.234 5.289 1 93.19 394 ASN A CA 1
ATOM 2995 C C . ASN A 1 394 ? 6.805 22.516 4.93 1 93.19 394 ASN A C 1
ATOM 2997 O O . ASN A 1 394 ? 7.188 22.438 3.76 1 93.19 394 ASN A O 1
ATOM 3001 N N . TRP A 1 395 ? 7.527 22.828 5.938 1 96 395 TRP A N 1
ATOM 3002 C CA . TRP A 1 395 ? 8.875 23.312 5.676 1 96 395 TRP A CA 1
ATOM 3003 C C . TRP A 1 395 ? 9.906 22.562 6.508 1 96 395 TRP A C 1
ATOM 3005 O O . TRP A 1 395 ? 9.602 22.109 7.617 1 96 395 TRP A O 1
ATOM 3015 N N . SER A 1 396 ? 11.125 22.5 5.906 1 96.88 396 SER A N 1
ATOM 3016 C CA . SER A 1 396 ? 12.258 22 6.68 1 96.88 396 SER A CA 1
ATOM 3017 C C . SER A 1 396 ? 12.594 22.938 7.832 1 96.88 396 SER A C 1
ATOM 3019 O O . SER A 1 396 ? 12.062 24.047 7.91 1 96.88 396 SER A O 1
ATOM 3021 N N . ASP A 1 397 ? 13.438 22.5 8.734 1 97.12 397 ASP A N 1
ATOM 3022 C CA . ASP A 1 397 ? 13.852 23.344 9.852 1 97.12 397 ASP A CA 1
ATOM 3023 C C . ASP A 1 397 ? 14.539 24.609 9.352 1 97.12 397 ASP A C 1
ATOM 3025 O O . ASP A 1 397 ? 14.383 25.688 9.938 1 97.12 397 ASP A O 1
ATOM 3029 N N . LYS A 1 398 ? 15.258 24.469 8.289 1 97.38 398 LYS A N 1
ATOM 3030 C CA . LYS A 1 398 ? 15.938 25.609 7.688 1 97.38 398 LYS A CA 1
ATOM 3031 C C . LYS A 1 398 ? 14.945 26.719 7.332 1 97.38 398 LYS A C 1
ATOM 3033 O O . LYS A 1 398 ? 15.148 27.875 7.684 1 97.38 398 LYS A O 1
ATOM 3038 N N . TYR A 1 399 ? 13.883 26.359 6.746 1 97.31 399 TYR A N 1
ATOM 3039 C CA . TYR A 1 399 ? 12.938 27.359 6.258 1 97.31 399 TYR A CA 1
ATOM 3040 C C . TYR A 1 399 ? 11.938 27.734 7.348 1 97.31 399 TYR A C 1
ATOM 3042 O O . TYR A 1 399 ? 11.453 28.875 7.387 1 97.31 399 TYR A O 1
ATOM 3050 N N . ALA A 1 400 ? 11.594 26.797 8.211 1 97.75 400 ALA A N 1
ATOM 3051 C CA . ALA A 1 400 ? 10.773 27.156 9.367 1 97.75 400 ALA A CA 1
ATOM 3052 C C . ALA A 1 400 ? 11.445 28.234 10.211 1 97.75 400 ALA A C 1
ATOM 3054 O O . ALA A 1 400 ? 10.781 29.141 10.703 1 97.75 400 ALA A O 1
ATOM 3055 N N . ARG A 1 401 ? 12.742 28.125 10.375 1 97.75 401 ARG A N 1
ATOM 3056 C CA . ARG A 1 401 ? 13.516 29.141 11.086 1 97.75 401 ARG A CA 1
ATOM 3057 C C . ARG A 1 401 ? 13.383 30.5 10.406 1 97.75 401 ARG A C 1
ATOM 3059 O O . ARG A 1 401 ? 13.195 31.516 11.078 1 97.75 401 ARG A O 1
ATOM 3066 N N . ARG A 1 402 ? 13.438 30.5 9.133 1 97.81 402 ARG A N 1
ATOM 3067 C CA . ARG A 1 402 ? 13.336 31.75 8.367 1 97.81 402 ARG A CA 1
ATOM 3068 C C . ARG A 1 402 ? 11.977 32.406 8.562 1 97.81 402 ARG A C 1
ATOM 3070 O O . ARG A 1 402 ? 11.875 33.625 8.656 1 97.81 402 ARG A O 1
ATOM 3077 N N . ILE A 1 403 ? 10.945 31.562 8.578 1 97.88 403 ILE A N 1
ATOM 3078 C CA . ILE A 1 403 ? 9.594 32.062 8.766 1 97.88 403 ILE A CA 1
ATOM 3079 C C . ILE A 1 403 ? 9.477 32.75 10.125 1 97.88 403 ILE A C 1
ATOM 3081 O O . ILE A 1 403 ? 8.961 33.875 10.234 1 97.88 403 ILE A O 1
ATOM 3085 N N . LEU A 1 404 ? 9.977 32.094 11.125 1 98.25 404 LEU A N 1
ATOM 3086 C CA . LEU A 1 404 ? 9.922 32.625 12.477 1 98.25 404 LEU A CA 1
ATOM 3087 C C . LEU A 1 404 ? 10.812 33.875 12.594 1 98.25 404 LEU A C 1
ATOM 3089 O O . LEU A 1 404 ? 10.445 34.844 13.25 1 98.25 404 LEU A O 1
ATOM 3093 N N . GLN A 1 405 ? 11.953 33.844 11.945 1 97.81 405 GLN A N 1
ATOM 3094 C CA . GLN A 1 405 ? 12.875 34.969 11.961 1 97.81 405 GLN A CA 1
ATOM 3095 C C . GLN A 1 405 ? 12.242 36.219 11.336 1 97.81 405 GLN A C 1
ATOM 3097 O O . GLN A 1 405 ? 12.539 37.344 11.742 1 97.81 405 GLN A O 1
ATOM 3102 N N . ALA A 1 406 ? 11.406 36 10.367 1 97.94 406 ALA A N 1
ATOM 3103 C CA . ALA A 1 406 ? 10.742 37.094 9.68 1 97.94 406 ALA A CA 1
ATOM 3104 C C . ALA A 1 406 ? 9.773 37.812 10.617 1 97.94 406 ALA A C 1
ATOM 3106 O O . ALA A 1 406 ? 9.43 38.969 10.383 1 97.94 406 ALA A O 1
ATOM 3107 N N . ILE A 1 407 ? 9.367 37.156 11.703 1 98.25 407 ILE A N 1
ATOM 3108 C CA . ILE A 1 407 ? 8.391 37.719 12.625 1 98.25 407 ILE A CA 1
ATOM 3109 C C . ILE A 1 407 ? 9.109 38.438 13.773 1 98.25 407 ILE A C 1
ATOM 3111 O O . ILE A 1 407 ? 8.609 39.438 14.305 1 98.25 407 ILE A O 1
ATOM 3115 N N . VAL A 1 408 ? 10.289 38.062 14.141 1 97.31 408 VAL A N 1
ATOM 3116 C CA . VAL A 1 408 ? 11.016 38.469 15.344 1 97.31 408 VAL A CA 1
ATOM 3117 C C . VAL A 1 408 ? 11.188 39.969 15.383 1 97.31 408 VAL A C 1
ATOM 3119 O O . VAL A 1 408 ? 10.938 40.594 16.422 1 97.31 408 VAL A O 1
ATOM 3122 N N . PRO A 1 409 ? 11.508 40.594 14.242 1 96.19 409 PRO A N 1
ATOM 3123 C CA . PRO A 1 409 ? 11.742 42.062 14.305 1 96.19 409 PRO A CA 1
ATOM 3124 C C . PRO A 1 409 ? 10.477 42.844 14.672 1 96.19 409 PRO A C 1
ATOM 3126 O O . PRO A 1 409 ? 10.57 43.969 15.148 1 96.19 409 PRO A O 1
ATOM 3129 N N . ALA A 1 410 ? 9.344 42.219 14.484 1 97.12 410 ALA A N 1
ATOM 3130 C CA . ALA A 1 410 ? 8.086 42.906 14.711 1 97.12 410 ALA A CA 1
ATOM 3131 C C . ALA A 1 410 ? 7.586 42.688 16.141 1 97.12 410 ALA A C 1
ATOM 3133 O O . ALA A 1 410 ? 6.66 43.375 16.594 1 97.12 410 ALA A O 1
ATOM 3134 N N . LEU A 1 411 ? 8.188 41.812 16.906 1 96.88 411 LEU A N 1
ATOM 3135 C CA . LEU A 1 411 ? 7.691 41.438 18.219 1 96.88 411 LEU A CA 1
ATOM 3136 C C . LEU A 1 411 ? 8.047 42.5 19.266 1 96.88 411 LEU A C 1
ATOM 3138 O O . LEU A 1 411 ? 9.211 42.875 19.406 1 96.88 411 LEU A O 1
ATOM 3142 N N . LYS A 1 412 ? 7.043 42.969 19.938 1 94.38 412 LYS A N 1
ATOM 3143 C CA . LYS A 1 412 ? 7.16 43.781 21.125 1 94.38 412 LYS A CA 1
ATOM 3144 C C . LYS A 1 412 ? 6.855 42.969 22.391 1 94.38 412 LYS A C 1
ATOM 3146 O O . LYS A 1 412 ? 6.324 41.875 22.312 1 94.38 412 LYS A O 1
ATOM 3151 N N . PRO A 1 413 ? 7.273 43.594 23.578 1 90.81 413 PRO A N 1
ATOM 3152 C CA . PRO A 1 413 ? 6.848 42.906 24.812 1 90.81 413 PRO A CA 1
ATOM 3153 C C . PRO A 1 413 ? 5.34 42.688 24.875 1 90.81 413 PRO A C 1
ATOM 3155 O O . PRO A 1 413 ? 4.562 43.594 24.594 1 90.81 413 PRO A O 1
ATOM 3158 N N . GLY A 1 414 ? 5.004 41.531 25.109 1 89.38 414 GLY A N 1
ATOM 3159 C CA . GLY A 1 414 ? 3.594 41.188 25.203 1 89.38 414 GLY A CA 1
ATOM 3160 C C . GLY A 1 414 ? 3.062 40.531 23.953 1 89.38 414 GLY A C 1
ATOM 3161 O O . GLY A 1 414 ? 2.023 39.875 23.984 1 89.38 414 GLY A O 1
ATOM 3162 N N . ASP A 1 415 ? 3.738 40.75 22.812 1 94.94 415 ASP A N 1
ATOM 3163 C CA . ASP A 1 415 ? 3.354 40.062 21.578 1 94.94 415 ASP A CA 1
ATOM 3164 C C . ASP A 1 415 ? 3.666 38.562 21.641 1 94.94 415 ASP A C 1
ATOM 3166 O O . ASP A 1 415 ? 4.457 38.125 22.484 1 94.94 415 ASP A O 1
ATOM 3170 N N . ARG A 1 416 ? 2.924 37.75 20.812 1 94.38 416 ARG A N 1
ATOM 3171 C CA . ARG A 1 416 ? 3.107 36.312 20.812 1 94.38 416 ARG A CA 1
ATOM 3172 C C . ARG A 1 416 ? 3.09 35.75 19.391 1 94.38 416 ARG A C 1
ATOM 3174 O O . ARG A 1 416 ? 2.467 36.344 18.5 1 94.38 416 ARG A O 1
ATOM 3181 N N . ILE A 1 417 ? 3.842 34.688 19.266 1 97.06 417 ILE A N 1
ATOM 3182 C CA . ILE A 1 417 ? 3.648 33.781 18.125 1 97.06 417 ILE A CA 1
ATOM 3183 C C . ILE A 1 417 ? 2.873 32.562 18.562 1 97.06 417 ILE A C 1
ATOM 3185 O O . ILE A 1 417 ? 3.227 31.906 19.562 1 97.06 417 ILE A O 1
ATOM 3189 N N . VAL A 1 418 ? 1.807 32.281 17.906 1 94.75 418 VAL A N 1
ATOM 3190 C CA . VAL A 1 418 ? 1.015 31.078 18.203 1 94.75 418 VAL A CA 1
ATOM 3191 C C . VAL A 1 418 ? 1.062 30.109 17.016 1 94.75 418 VAL A C 1
ATOM 3193 O O . VAL A 1 418 ? 0.66 30.469 15.906 1 94.75 418 VAL A O 1
ATOM 3196 N N . VAL A 1 419 ? 1.562 28.922 17.297 1 94.12 419 VAL A N 1
ATOM 3197 C CA . VAL A 1 419 ? 1.632 27.875 16.281 1 94.12 419 VAL A CA 1
ATOM 3198 C C . VAL A 1 419 ? 0.58 26.812 16.578 1 94.12 419 VAL A C 1
ATOM 3200 O O . VAL A 1 419 ? 0.497 26.297 17.688 1 94.12 419 VAL A O 1
ATOM 3203 N N . ASN A 1 420 ? -0.274 26.562 15.578 1 89.31 420 ASN A N 1
ATOM 3204 C CA . ASN A 1 420 ? -1.282 25.516 15.672 1 89.31 420 ASN A CA 1
ATOM 3205 C C . ASN A 1 420 ? -1.017 24.391 14.672 1 89.31 420 ASN A C 1
ATOM 3207 O O . ASN A 1 420 ? -1.365 24.5 13.492 1 89.31 420 ASN A O 1
ATOM 3211 N N . GLU A 1 421 ? -0.427 23.328 15.18 1 87.56 421 GLU A N 1
ATOM 3212 C CA . GLU A 1 421 ? -0.023 22.203 14.336 1 87.56 421 GLU A CA 1
ATOM 3213 C C . GLU A 1 421 ? -0.056 20.891 15.109 1 87.56 421 GLU A C 1
ATOM 3215 O O . GLU A 1 421 ? -0.268 20.891 16.328 1 87.56 421 GLU A O 1
ATOM 3220 N N . GLN A 1 422 ? 0.042 19.875 14.273 1 83.62 422 GLN A N 1
ATOM 3221 C CA . GLN A 1 422 ? 0.189 18.562 14.898 1 83.62 422 GLN A CA 1
ATOM 3222 C C . GLN A 1 422 ? 1.501 18.469 15.672 1 83.62 422 GLN A C 1
ATOM 3224 O O . GLN A 1 422 ? 2.553 18.875 15.172 1 83.62 422 GLN A O 1
ATOM 3229 N N . ILE A 1 423 ? 1.374 18.047 16.891 1 87.06 423 ILE A N 1
ATOM 3230 C CA . ILE A 1 423 ? 2.557 17.797 17.703 1 87.06 423 ILE A CA 1
ATOM 3231 C C . ILE A 1 423 ? 2.742 16.281 17.891 1 87.06 423 ILE A C 1
ATOM 3233 O O . ILE A 1 423 ? 1.889 15.617 18.469 1 87.06 423 ILE A O 1
ATOM 3237 N N . VAL A 1 424 ? 3.816 15.742 17.344 1 85.44 424 VAL A N 1
ATOM 3238 C CA . VAL A 1 424 ? 4.102 14.312 17.422 1 85.44 424 VAL A CA 1
ATOM 3239 C C . VAL A 1 424 ? 4.371 13.922 18.859 1 85.44 424 VAL A C 1
ATOM 3241 O O . VAL A 1 424 ? 5.215 14.523 19.531 1 85.44 424 VAL A O 1
ATOM 3244 N N . THR A 1 425 ? 3.584 13.062 19.359 1 78.12 425 THR A N 1
ATOM 3245 C CA . THR A 1 425 ? 3.77 12.562 20.719 1 78.12 425 THR A CA 1
ATOM 3246 C C . THR A 1 425 ? 3.803 11.039 20.734 1 78.12 425 THR A C 1
ATOM 3248 O O . THR A 1 425 ? 3.166 10.383 19.891 1 78.12 425 THR A O 1
ATOM 3251 N N . ASP A 1 426 ? 4.652 10.492 21.547 1 69.31 426 ASP A N 1
ATOM 3252 C CA . ASP A 1 426 ? 4.66 9.039 21.719 1 69.31 426 ASP A CA 1
ATOM 3253 C C . ASP A 1 426 ? 3.482 8.57 22.562 1 69.31 426 ASP A C 1
ATOM 3255 O O . ASP A 1 426 ? 2.961 9.336 23.375 1 69.31 426 ASP A O 1
ATOM 3259 N N . GLY A 1 427 ? 3.158 7.383 22.344 1 68.06 427 GLY A N 1
ATOM 3260 C CA . GLY A 1 427 ? 2.168 6.742 23.188 1 68.06 427 GLY A CA 1
ATOM 3261 C C . GLY A 1 427 ? 0.747 7.184 22.891 1 68.06 427 GLY A C 1
ATOM 3262 O O . GLY A 1 427 ? -0.137 7.07 23.75 1 68.06 427 GLY A O 1
ATOM 3263 N N . MET A 1 428 ? 0.764 7.754 21.75 1 70.56 428 MET A N 1
ATOM 3264 C CA . MET A 1 428 ? -0.598 8.031 21.312 1 70.56 428 MET A CA 1
ATOM 3265 C C . MET A 1 428 ? -1.254 6.77 20.75 1 70.56 428 MET A C 1
ATOM 3267 O O . MET A 1 428 ? -0.586 5.75 20.547 1 70.56 428 MET A O 1
ATOM 3271 N N . GLY A 1 429 ? -2.568 6.555 21.016 1 78.19 429 GLY A N 1
ATOM 3272 C CA . GLY A 1 429 ? -3.248 5.441 20.359 1 78.19 429 GLY A CA 1
ATOM 3273 C C . GLY A 1 429 ? -2.686 5.113 19 1 78.19 429 GLY A C 1
ATOM 3274 O O . GLY A 1 429 ? -2.174 5.996 18.297 1 78.19 429 GLY A O 1
ATOM 3275 N N . SER A 1 430 ? -2.598 3.865 18.594 1 82.12 430 SER A N 1
ATOM 3276 C CA . SER A 1 430 ? -1.935 3.383 17.391 1 82.12 430 SER A CA 1
ATOM 3277 C C . SER A 1 430 ? -2.502 4.055 16.141 1 82.12 430 SER A C 1
ATOM 3279 O O . SER A 1 430 ? -1.761 4.363 15.203 1 82.12 430 SER A O 1
ATOM 3281 N N . LEU A 1 431 ? -3.732 4.297 16.125 1 82.38 431 LEU A N 1
ATOM 3282 C CA . LEU A 1 431 ? -4.344 4.902 14.938 1 82.38 431 LEU A CA 1
ATOM 3283 C C . LEU A 1 431 ? -3.883 6.348 14.773 1 82.38 431 LEU A C 1
ATOM 3285 O O . LEU A 1 431 ? -3.609 6.793 13.656 1 82.38 431 LEU A O 1
ATOM 3289 N N . LEU A 1 432 ? -3.82 7.043 15.867 1 81.44 432 LEU A N 1
ATOM 3290 C CA . LEU A 1 432 ? -3.354 8.43 15.812 1 81.44 432 LEU A CA 1
ATOM 3291 C C . LEU A 1 432 ? -1.88 8.484 15.43 1 81.44 432 LEU A C 1
ATOM 3293 O O . LEU A 1 432 ? -1.473 9.359 14.656 1 81.44 432 LEU A O 1
ATOM 3297 N N . GLU A 1 433 ? -1.15 7.59 15.938 1 85.38 433 GLU A N 1
ATOM 3298 C CA . GLU A 1 433 ? 0.262 7.531 15.578 1 85.38 433 GLU A CA 1
ATOM 3299 C C . GLU A 1 433 ? 0.439 7.289 14.078 1 85.38 433 GLU A C 1
ATOM 3301 O O . GLU A 1 433 ? 1.296 7.906 13.445 1 85.38 433 GLU A O 1
ATOM 3306 N N . ARG A 1 434 ? -0.335 6.434 13.555 1 87.25 434 ARG A N 1
ATOM 3307 C CA . ARG A 1 434 ? -0.274 6.145 12.125 1 87.25 434 ARG A CA 1
ATOM 3308 C C . ARG A 1 434 ? -0.635 7.375 11.297 1 87.25 434 ARG A C 1
ATOM 3310 O O . ARG A 1 434 ? -0.036 7.621 10.25 1 87.25 434 ARG A O 1
ATOM 3317 N N . MET A 1 435 ? -1.543 8.086 11.781 1 84.75 435 MET A N 1
ATOM 3318 C CA . MET A 1 435 ? -1.96 9.297 11.078 1 84.75 435 MET A CA 1
ATOM 3319 C C . MET A 1 435 ? -0.848 10.336 11.094 1 84.75 435 MET A C 1
ATOM 3321 O O . MET A 1 435 ? -0.607 11.008 10.078 1 84.75 435 MET A O 1
ATOM 3325 N N . VAL A 1 436 ? -0.24 10.477 12.211 1 85.94 436 VAL A N 1
ATOM 3326 C CA . VAL A 1 436 ? 0.849 11.438 12.344 1 85.94 436 VAL A CA 1
ATOM 3327 C C . VAL A 1 436 ? 1.995 11.047 11.414 1 85.94 436 VAL A C 1
ATOM 3329 O O . VAL A 1 436 ? 2.59 11.914 10.766 1 85.94 436 VAL A O 1
ATOM 3332 N N . ARG A 1 437 ? 2.271 9.789 11.336 1 90.88 437 ARG A N 1
ATOM 3333 C CA . ARG A 1 437 ? 3.342 9.328 10.453 1 90.88 437 ARG A CA 1
ATOM 3334 C C . ARG A 1 437 ? 2.963 9.516 8.992 1 90.88 437 ARG A C 1
ATOM 3336 O O . ARG A 1 437 ? 3.814 9.836 8.164 1 90.88 437 ARG A O 1
ATOM 3343 N N . LEU A 1 438 ? 1.717 9.211 8.703 1 92.5 438 LEU A N 1
ATOM 3344 C CA . LEU A 1 438 ? 1.222 9.469 7.359 1 92.5 438 LEU A CA 1
ATOM 3345 C C . LEU A 1 438 ? 1.449 10.922 6.965 1 92.5 438 LEU A C 1
ATOM 3347 O O . LEU A 1 438 ? 1.986 11.203 5.891 1 92.5 438 LEU A O 1
ATOM 3351 N N . ASN A 1 439 ? 1.131 11.805 7.855 1 89.56 439 ASN A N 1
ATOM 3352 C CA . ASN A 1 439 ? 1.283 13.227 7.578 1 89.56 439 ASN A CA 1
ATOM 3353 C C . ASN A 1 439 ? 2.752 13.617 7.426 1 89.56 439 ASN A C 1
ATOM 3355 O O . ASN A 1 439 ? 3.098 14.422 6.559 1 89.56 439 ASN A O 1
ATOM 3359 N N . ASP A 1 440 ? 3.494 13.047 8.266 1 93.5 440 ASP A N 1
ATOM 3360 C CA . ASP A 1 440 ? 4.926 13.328 8.172 1 93.5 440 ASP A CA 1
ATOM 3361 C C . ASP A 1 440 ? 5.477 12.922 6.812 1 93.5 440 ASP A C 1
ATOM 3363 O O . ASP A 1 440 ? 6.227 13.68 6.191 1 93.5 440 ASP A O 1
ATOM 3367 N N . MET A 1 441 ? 5.066 11.789 6.328 1 96.38 441 MET A N 1
ATOM 3368 C CA . MET A 1 441 ? 5.543 11.289 5.039 1 96.38 441 MET A CA 1
ATOM 3369 C C . MET A 1 441 ? 5.02 12.156 3.896 1 96.38 441 MET A C 1
ATOM 3371 O O . MET A 1 441 ? 5.734 12.398 2.924 1 96.38 441 MET A O 1
ATOM 3375 N N . ASN A 1 442 ? 3.82 12.57 4 1 94.12 442 ASN A N 1
ATOM 3376 C CA . ASN A 1 442 ? 3.266 13.469 2.996 1 94.12 442 ASN A CA 1
ATOM 3377 C C . ASN A 1 442 ? 4.055 14.773 2.912 1 94.12 442 ASN A C 1
ATOM 3379 O O . ASN A 1 442 ? 4.414 15.219 1.819 1 94.12 442 ASN A O 1
ATOM 3383 N N . MET A 1 443 ? 4.312 15.344 4.094 1 94.44 443 MET A N 1
ATOM 3384 C CA . MET A 1 443 ? 5.043 16.609 4.133 1 94.44 443 MET A CA 1
ATOM 3385 C C . MET A 1 443 ? 6.457 16.438 3.584 1 94.44 443 MET A C 1
ATOM 3387 O O . MET A 1 443 ? 6.98 17.328 2.918 1 94.44 443 MET A O 1
ATOM 3391 N N . TRP A 1 444 ? 7.008 15.32 3.908 1 97.12 444 TRP A N 1
ATOM 3392 C CA . TRP A 1 444 ? 8.367 15.039 3.453 1 97.12 444 TRP A CA 1
ATOM 3393 C C . TRP A 1 444 ? 8.406 14.891 1.936 1 97.12 444 TRP A C 1
ATOM 3395 O O . TRP A 1 444 ? 9.141 15.609 1.256 1 97.12 444 TRP A O 1
ATOM 3405 N N . ALA A 1 445 ? 7.59 14.062 1.36 1 97.38 445 ALA A N 1
ATOM 3406 C CA . ALA A 1 445 ? 7.633 13.695 -0.052 1 97.38 445 ALA A CA 1
ATOM 3407 C C . ALA A 1 445 ? 7.227 14.867 -0.937 1 97.38 445 ALA A C 1
ATOM 3409 O O . ALA A 1 445 ? 7.738 15.023 -2.049 1 97.38 445 ALA A O 1
ATOM 3410 N N . ALA A 1 446 ? 6.363 15.719 -0.42 1 95 446 ALA A N 1
ATOM 3411 C CA . ALA A 1 446 ? 5.793 16.766 -1.257 1 95 446 ALA A CA 1
ATOM 3412 C C . ALA A 1 446 ? 6.527 18.094 -1.054 1 95 446 ALA A C 1
ATOM 3414 O O . ALA A 1 446 ? 6.703 18.859 -1.999 1 95 446 ALA A O 1
ATOM 3415 N N . PHE A 1 447 ? 7.043 18.328 0.259 1 95.06 447 PHE A N 1
ATOM 3416 C CA . PHE A 1 447 ? 7.414 19.703 0.581 1 95.06 447 PHE A CA 1
ATOM 3417 C C . PHE A 1 447 ? 8.781 19.75 1.251 1 95.06 447 PHE A C 1
ATOM 3419 O O . PHE A 1 447 ? 9.305 20.828 1.531 1 95.06 447 PHE A O 1
ATOM 3426 N N . ASN A 1 448 ? 9.32 18.594 1.457 1 97.12 448 ASN A N 1
ATOM 3427 C CA . ASN A 1 448 ? 10.523 18.484 2.281 1 97.12 448 ASN A CA 1
ATOM 3428 C C . ASN A 1 448 ? 10.297 19.047 3.68 1 97.12 448 ASN A C 1
ATOM 3430 O O . ASN A 1 448 ? 11.203 19.641 4.273 1 97.12 448 ASN A O 1
ATOM 3434 N N . GLY A 1 449 ? 9.031 18.953 4.133 1 96.44 449 GLY A N 1
ATOM 3435 C CA . GLY A 1 449 ? 8.641 19.344 5.477 1 96.44 449 GLY A CA 1
ATOM 3436 C C . GLY A 1 449 ? 8.695 18.203 6.473 1 96.44 449 GLY A C 1
ATOM 3437 O O . GLY A 1 449 ? 9.352 17.188 6.227 1 96.44 449 GLY A O 1
ATOM 3438 N N . GLN A 1 450 ? 8.07 18.438 7.664 1 95 450 GLN A N 1
ATOM 3439 C CA . GLN A 1 450 ? 8.086 17.438 8.711 1 95 450 GLN A CA 1
ATOM 3440 C C . GLN A 1 450 ? 7.059 17.734 9.797 1 95 450 GLN A C 1
ATOM 3442 O O . GLN A 1 450 ? 6.707 18.906 10.008 1 95 450 GLN A O 1
ATOM 3447 N N . GLU A 1 451 ? 6.527 16.672 10.391 1 92.44 451 GLU A N 1
ATOM 3448 C CA . GLU A 1 451 ? 5.844 16.812 11.672 1 92.44 451 GLU A CA 1
ATOM 3449 C C . GLU A 1 451 ? 6.832 16.797 12.836 1 92.44 451 GLU A C 1
ATOM 3451 O O . GLU A 1 451 ? 7.801 16.031 12.812 1 92.44 451 GLU A O 1
ATOM 3456 N N . ARG A 1 452 ? 6.574 17.625 13.828 1 93.94 452 ARG A N 1
ATOM 3457 C CA . ARG A 1 452 ? 7.582 17.812 14.867 1 93.94 452 ARG A CA 1
ATOM 3458 C C . ARG A 1 452 ? 7.031 17.438 16.234 1 93.94 452 ARG A C 1
ATOM 3460 O O . ARG A 1 452 ? 5.84 17.609 16.5 1 93.94 452 ARG A O 1
ATOM 3467 N N . THR A 1 453 ? 7.949 16.906 17.062 1 90.12 453 THR A N 1
ATOM 3468 C CA . THR A 1 453 ? 7.652 16.734 18.469 1 90.12 453 THR A CA 1
ATOM 3469 C C . THR A 1 453 ? 7.781 18.047 19.234 1 90.12 453 THR A C 1
ATOM 3471 O O . THR A 1 453 ? 8.289 19.031 18.688 1 90.12 453 THR A O 1
ATOM 3474 N N . ALA A 1 454 ? 7.285 18.047 20.5 1 91.5 454 ALA A N 1
ATOM 3475 C CA . ALA A 1 454 ? 7.449 19.219 21.359 1 91.5 454 ALA A CA 1
ATOM 3476 C C . ALA A 1 454 ? 8.922 19.594 21.5 1 91.5 454 ALA A C 1
ATOM 3478 O O . ALA A 1 454 ? 9.281 20.766 21.438 1 91.5 454 ALA A O 1
ATOM 3479 N N . GLU A 1 455 ? 9.758 18.578 21.625 1 92.19 455 GLU A N 1
ATOM 3480 C CA . GLU A 1 455 ? 11.195 18.797 21.781 1 92.19 455 GLU A CA 1
ATOM 3481 C C . GLU A 1 455 ? 11.797 19.406 20.516 1 92.19 455 GLU A C 1
ATOM 3483 O O . GLU A 1 455 ? 12.664 20.266 20.594 1 92.19 455 GLU A O 1
ATOM 3488 N N . GLN A 1 456 ? 11.344 18.953 19.422 1 93.56 456 GLN A N 1
ATOM 3489 C CA . GLN A 1 456 ? 11.852 19.469 18.156 1 93.56 456 GLN A CA 1
ATOM 3490 C C . GLN A 1 456 ? 11.422 20.922 17.938 1 93.56 456 GLN A C 1
ATOM 3492 O O . GLN A 1 456 ? 12.172 21.719 17.359 1 93.56 456 GLN A O 1
ATOM 3497 N N . PHE A 1 457 ? 10.242 21.281 18.375 1 95.88 457 PHE A N 1
ATOM 3498 C CA . PHE A 1 457 ? 9.812 22.672 18.312 1 95.88 457 PHE A CA 1
ATOM 3499 C C . PHE A 1 457 ? 10.672 23.547 19.219 1 95.88 457 PHE A C 1
ATOM 3501 O O . PHE A 1 457 ? 11.031 24.672 18.844 1 95.88 457 PHE A O 1
ATOM 3508 N N . GLU A 1 458 ? 10.945 23.047 20.359 1 95.44 458 GLU A N 1
ATOM 3509 C CA . GLU A 1 458 ? 11.805 23.781 21.281 1 95.44 458 GLU A CA 1
ATOM 3510 C C . GLU A 1 458 ? 13.18 24.031 20.672 1 95.44 458 GLU A C 1
ATOM 3512 O O . GLU A 1 458 ? 13.695 25.156 20.75 1 95.44 458 GLU A O 1
ATOM 3517 N N . GLN A 1 459 ? 13.695 23 20.094 1 94.81 459 GLN A N 1
ATOM 3518 C CA . GLN A 1 459 ? 14.992 23.141 19.453 1 94.81 459 GLN A CA 1
ATOM 3519 C C . GLN A 1 459 ? 14.922 24.156 18.297 1 94.81 459 GLN A C 1
ATOM 3521 O O . GLN A 1 459 ? 15.805 25 18.156 1 94.81 459 GLN A O 1
ATOM 3526 N N . LEU A 1 460 ? 13.891 24.062 17.5 1 96.88 460 LEU A N 1
ATOM 3527 C CA . LEU A 1 460 ? 13.711 24.984 16.391 1 96.88 460 LEU A CA 1
ATOM 3528 C C . LEU A 1 460 ? 13.648 26.422 16.875 1 96.88 460 LEU A C 1
ATOM 3530 O O . LEU A 1 460 ? 14.375 27.281 16.359 1 96.88 460 LEU A O 1
ATOM 3534 N N . VAL A 1 461 ? 12.898 26.719 17.875 1 97.44 461 VAL A N 1
ATOM 3535 C CA . VAL A 1 461 ? 12.672 28.078 18.375 1 97.44 461 VAL A CA 1
ATOM 3536 C C . VAL A 1 461 ? 13.969 28.641 18.953 1 97.44 461 VAL A C 1
ATOM 3538 O O . VAL A 1 461 ? 14.281 29.812 18.75 1 97.44 461 VAL A O 1
ATOM 3541 N N . ARG A 1 462 ? 14.758 27.797 19.531 1 95.62 462 ARG A N 1
ATOM 3542 C CA . ARG A 1 462 ? 16.016 28.219 20.125 1 95.62 462 ARG A CA 1
ATOM 3543 C C . ARG A 1 462 ? 17 28.703 19.047 1 95.62 462 ARG A C 1
ATOM 3545 O O . ARG A 1 462 ? 17.828 29.562 19.312 1 95.62 462 ARG A O 1
ATOM 3552 N N . THR A 1 463 ? 16.875 28.141 17.922 1 96.38 463 THR A N 1
ATOM 3553 C CA . THR A 1 463 ? 17.828 28.469 16.859 1 96.38 463 THR A CA 1
ATOM 3554 C C . THR A 1 463 ? 17.406 29.734 16.141 1 96.38 463 THR A C 1
ATOM 3556 O O . THR A 1 463 ? 18.172 30.297 15.352 1 96.38 463 THR A O 1
ATOM 3559 N N . VAL A 1 464 ? 16.266 30.203 16.391 1 97.5 464 VAL A N 1
ATOM 3560 C CA . VAL A 1 464 ? 15.727 31.375 15.703 1 97.5 464 VAL A CA 1
ATOM 3561 C C . VAL A 1 464 ? 16.328 32.656 16.297 1 97.5 464 VAL A C 1
ATOM 3563 O O . VAL A 1 464 ? 16.812 33.5 15.562 1 97.5 464 VAL A O 1
ATOM 3566 N N . HIS A 1 465 ? 16.312 32.844 17.547 1 94.94 465 HIS A N 1
ATOM 3567 C CA . HIS A 1 465 ? 16.766 34 18.312 1 94.94 465 HIS A CA 1
ATOM 3568 C C . HIS A 1 465 ? 16.984 33.625 19.781 1 94.94 465 HIS A C 1
ATOM 3570 O O . HIS A 1 465 ? 16.172 32.906 20.359 1 94.94 465 HIS A O 1
ATOM 3576 N N . PRO A 1 466 ? 18.016 34.062 20.328 1 91.94 466 PRO A N 1
ATOM 3577 C CA . PRO A 1 466 ? 18.312 33.688 21.719 1 91.94 466 PRO A CA 1
ATOM 3578 C C . PRO A 1 466 ? 17.219 34.094 22.688 1 91.94 466 PRO A C 1
ATOM 3580 O O . PRO A 1 466 ? 17.047 33.469 23.734 1 91.94 466 PRO A O 1
ATOM 3583 N N . GLY A 1 467 ? 16.484 35.125 22.453 1 93.62 467 GLY A N 1
ATOM 3584 C CA . GLY A 1 467 ? 15.461 35.594 23.359 1 93.62 467 GLY A CA 1
ATOM 3585 C C . GLY A 1 467 ? 14.094 34.969 23.078 1 93.62 467 GLY A C 1
ATOM 3586 O O . GLY A 1 467 ? 13.156 35.188 23.844 1 93.62 467 GLY A O 1
ATOM 3587 N N . LEU A 1 468 ? 13.961 34.25 22.094 1 96.12 468 LEU A N 1
ATOM 3588 C CA . LEU A 1 468 ? 12.688 33.625 21.75 1 96.12 468 LEU A CA 1
ATOM 3589 C C . LEU A 1 468 ? 12.477 32.344 22.547 1 96.12 468 LEU A C 1
ATOM 3591 O O . LEU A 1 468 ? 13.359 31.484 22.578 1 96.12 468 LEU A O 1
ATOM 3595 N N . ARG A 1 469 ? 11.266 32.219 23.219 1 95.38 469 ARG A N 1
ATOM 3596 C CA . ARG A 1 469 ? 11.016 31.062 24.062 1 95.38 469 ARG A CA 1
ATOM 3597 C C . ARG A 1 469 ? 9.578 30.562 23.891 1 95.38 469 ARG A C 1
ATOM 3599 O O . ARG A 1 469 ? 8.656 31.375 23.734 1 95.38 469 ARG A O 1
ATOM 3606 N N . ILE A 1 470 ? 9.5 29.234 24 1 96.19 470 ILE A N 1
ATOM 3607 C CA . ILE A 1 470 ? 8.172 28.641 24.109 1 96.19 470 ILE A CA 1
ATOM 3608 C C . ILE A 1 470 ? 7.66 28.797 25.547 1 96.19 470 ILE A C 1
ATOM 3610 O O . ILE A 1 470 ? 8.32 28.359 26.484 1 96.19 470 ILE A O 1
ATOM 3614 N N . VAL A 1 471 ? 6.535 29.375 25.688 1 93.31 471 VAL A N 1
ATOM 3615 C CA . VAL A 1 471 ? 6.023 29.625 27.031 1 93.31 471 VAL A CA 1
ATOM 3616 C C . VAL A 1 471 ? 4.898 28.641 27.344 1 93.31 471 VAL A C 1
ATOM 3618 O O . VAL A 1 471 ? 4.547 28.438 28.5 1 93.31 471 VAL A O 1
ATOM 3621 N N . ARG A 1 472 ? 4.344 28.062 26.297 1 91.69 472 ARG A N 1
ATOM 3622 C CA . ARG A 1 472 ? 3.27 27.094 26.484 1 91.69 472 ARG A CA 1
ATOM 3623 C C . ARG A 1 472 ? 3.162 26.156 25.297 1 91.69 472 ARG A C 1
ATOM 3625 O O . ARG A 1 472 ? 3.303 26.562 24.156 1 91.69 472 ARG A O 1
ATOM 3632 N N . ILE A 1 473 ? 3.01 24.875 25.562 1 90.38 473 ILE A N 1
ATOM 3633 C CA . ILE A 1 473 ? 2.648 23.859 24.578 1 90.38 473 ILE A CA 1
ATOM 3634 C C . ILE A 1 473 ? 1.441 23.062 25.062 1 90.38 473 ILE A C 1
ATOM 3636 O O . ILE A 1 473 ? 1.436 22.562 26.188 1 90.38 473 ILE A O 1
ATOM 3640 N N . SER A 1 474 ? 0.426 23.062 24.266 1 83.06 474 SER A N 1
ATOM 3641 C CA . SER A 1 474 ? -0.759 22.281 24.562 1 83.06 474 SER A CA 1
ATOM 3642 C C . SER A 1 474 ? -1.131 21.359 23.406 1 83.06 474 SER A C 1
ATOM 3644 O O . SER A 1 474 ? -0.97 21.734 22.234 1 83.06 474 SER A O 1
ATOM 3646 N N . SER A 1 475 ? -1.393 20.141 23.734 1 74.69 475 SER A N 1
ATOM 3647 C CA . SER A 1 475 ? -1.812 19.203 22.688 1 74.69 475 SER A CA 1
ATOM 3648 C C . SER A 1 475 ? -3.203 18.656 22.969 1 74.69 475 SER A C 1
ATOM 3650 O O . SER A 1 475 ? -3.564 18.438 24.141 1 74.69 475 SER A O 1
ATOM 3652 N N . SER A 1 476 ? -3.953 18.656 21.859 1 65.19 476 SER A N 1
ATOM 3653 C CA . SER A 1 476 ? -5.281 18.062 21.969 1 65.19 476 SER A CA 1
ATOM 3654 C C . SER A 1 476 ? -5.223 16.547 21.797 1 65.19 476 SER A C 1
ATOM 3656 O O . SER A 1 476 ? -4.191 16 21.391 1 65.19 476 SER A O 1
ATOM 3658 N N . THR A 1 477 ? -6.316 15.969 22.172 1 58.72 477 THR A N 1
ATOM 3659 C CA . THR A 1 477 ? -6.461 14.523 22.031 1 58.72 477 THR A CA 1
ATOM 3660 C C . THR A 1 477 ? -6.434 14.125 20.562 1 58.72 477 THR A C 1
ATOM 3662 O O . THR A 1 477 ? -6.168 12.969 20.234 1 58.72 477 THR A O 1
ATOM 3665 N N . LEU A 1 478 ? -6.641 15.141 19.719 1 57.5 478 LEU A N 1
ATOM 3666 C CA . LEU A 1 478 ? -6.703 14.82 18.297 1 57.5 478 LEU A CA 1
ATOM 3667 C C . LEU A 1 478 ? -5.348 15.031 17.641 1 57.5 478 LEU A C 1
ATOM 3669 O O . LEU A 1 478 ? -5.219 14.891 16.422 1 57.5 478 LEU A O 1
ATOM 3673 N N . GLY A 1 479 ? -4.441 15.359 18.422 1 62.78 479 GLY A N 1
ATOM 3674 C CA . GLY A 1 479 ? -3.086 15.5 17.922 1 62.78 479 GLY A CA 1
ATOM 3675 C C . GLY A 1 479 ? -2.74 16.922 17.531 1 62.78 479 GLY A C 1
ATOM 3676 O O . GLY A 1 479 ? -1.564 17.297 17.484 1 62.78 479 GLY A O 1
ATOM 3677 N N . THR A 1 480 ? -3.779 17.797 17.328 1 75.25 480 THR A N 1
ATOM 3678 C CA . THR A 1 480 ? -3.447 19.172 17.047 1 75.25 480 THR A CA 1
ATOM 3679 C C . THR A 1 480 ? -3.109 19.938 18.312 1 75.25 480 THR A C 1
ATOM 3681 O O . THR A 1 480 ? -3.791 19.781 19.328 1 75.25 480 THR A O 1
ATOM 3684 N N . GLY A 1 481 ? -1.97 20.594 18.25 1 82.69 481 GLY A N 1
ATOM 3685 C CA . GLY A 1 481 ? -1.505 21.328 19.422 1 82.69 481 GLY A CA 1
ATOM 3686 C C . GLY A 1 481 ? -1.268 22.797 19.141 1 82.69 481 GLY A C 1
ATOM 3687 O O . GLY A 1 481 ? -1.406 23.25 18 1 82.69 481 GLY A O 1
ATOM 3688 N N . VAL A 1 482 ? -1.192 23.5 20.25 1 89.56 482 VAL A N 1
ATOM 3689 C CA . VAL A 1 482 ? -0.899 24.938 20.203 1 89.56 482 VAL A CA 1
ATOM 3690 C C . VAL A 1 482 ? 0.411 25.219 20.938 1 89.56 482 VAL A C 1
ATOM 3692 O O . VAL A 1 482 ? 0.625 24.734 22.047 1 89.56 482 VAL A O 1
ATOM 3695 N N . ILE A 1 483 ? 1.266 25.953 20.266 1 93.75 483 ILE A N 1
ATOM 3696 C CA . ILE A 1 483 ? 2.531 26.391 20.828 1 93.75 483 ILE A CA 1
ATOM 3697 C C . ILE A 1 483 ? 2.553 27.922 20.906 1 93.75 483 ILE A C 1
ATOM 3699 O O . ILE A 1 483 ? 2.346 28.609 19.906 1 93.75 483 ILE A O 1
ATOM 3703 N N . GLU A 1 484 ? 2.777 28.453 22.078 1 94.5 484 GLU A N 1
ATOM 3704 C CA . GLU A 1 484 ? 2.912 29.891 22.266 1 94.5 484 GLU A CA 1
ATOM 3705 C C . GLU A 1 484 ? 4.371 30.297 22.484 1 94.5 484 GLU A C 1
ATOM 3707 O O . GLU A 1 484 ? 5.047 29.734 23.359 1 94.5 484 GLU A O 1
ATOM 3712 N N . ILE A 1 485 ? 4.797 31.234 21.703 1 96.81 485 ILE A N 1
ATOM 3713 C CA . ILE A 1 485 ? 6.188 31.688 21.719 1 96.81 485 ILE A CA 1
ATOM 3714 C C . ILE A 1 485 ? 6.238 33.188 22.016 1 96.81 485 ILE A C 1
ATOM 3716 O O . ILE A 1 485 ? 5.426 33.969 21.5 1 96.81 485 ILE A O 1
ATOM 3720 N N . GLU A 1 486 ? 7.172 33.594 22.828 1 95.44 486 GLU A N 1
ATOM 3721 C CA . GLU A 1 486 ? 7.363 35 23.188 1 95.44 486 GLU A CA 1
ATOM 3722 C C . GLU A 1 486 ? 8.836 35.375 23.109 1 95.44 486 GLU A C 1
ATOM 3724 O O . GLU A 1 486 ? 9.719 34.5 23.172 1 95.44 486 GLU A O 1
ATOM 3729 N N . LEU A 1 487 ? 8.984 36.625 22.844 1 94 487 LEU A N 1
ATOM 3730 C CA . LEU A 1 487 ? 10.336 37.156 22.875 1 94 487 LEU A CA 1
ATOM 3731 C C . LEU A 1 487 ? 10.625 37.781 24.234 1 94 487 LEU A C 1
ATOM 3733 O O . LEU A 1 487 ? 9.93 38.719 24.672 1 94 487 LEU A O 1
ATOM 3737 N N . HIS A 1 488 ? 11.539 37.156 24.906 1 87.5 488 HIS A N 1
ATOM 3738 C CA . HIS A 1 488 ? 11.945 37.688 26.203 1 87.5 488 HIS A CA 1
ATOM 3739 C C . HIS A 1 488 ? 13.172 38.594 26.078 1 87.5 488 HIS A C 1
ATOM 3741 O O . HIS A 1 488 ? 14.07 38.312 25.266 1 87.5 488 HIS A O 1
ATOM 3747 N N . SER A 1 489 ? 13.094 39.812 26.609 1 68.12 489 SER A N 1
ATOM 3748 C CA . SER A 1 489 ? 14.211 40.75 26.641 1 68.12 489 SER A CA 1
ATOM 3749 C C . SER A 1 489 ? 15.383 40.188 27.438 1 68.12 489 SER A C 1
ATOM 3751 O O . SER A 1 489 ? 15.195 39.406 28.359 1 68.12 489 SER A O 1
ATOM 3753 N N . MET B 1 1 ? 10.391 -19.172 -19.141 1 45.44 1 MET B N 1
ATOM 3754 C CA . MET B 1 1 ? 10.812 -19.625 -17.812 1 45.44 1 MET B CA 1
ATOM 3755 C C . MET B 1 1 ? 9.641 -19.641 -16.828 1 45.44 1 MET B C 1
ATOM 3757 O O . MET B 1 1 ? 8.711 -18.844 -16.969 1 45.44 1 MET B O 1
ATOM 3761 N N . ARG B 1 2 ? 9.656 -20.703 -16.062 1 46 2 ARG B N 1
ATOM 3762 C CA . ARG B 1 2 ? 8.664 -20.859 -15 1 46 2 ARG B CA 1
ATOM 3763 C C . ARG B 1 2 ? 8.734 -19.719 -14 1 46 2 ARG B C 1
ATOM 3765 O O . ARG B 1 2 ? 9.82 -19.25 -13.656 1 46 2 ARG B O 1
ATOM 3772 N N . ASN B 1 3 ? 7.535 -19.031 -13.719 1 47.16 3 ASN B N 1
ATOM 3773 C CA . ASN B 1 3 ? 7.457 -17.922 -12.766 1 47.16 3 ASN B CA 1
ATOM 3774 C C . ASN B 1 3 ? 7.211 -18.438 -11.344 1 47.16 3 ASN B C 1
ATOM 3776 O O . ASN B 1 3 ? 6.145 -18.969 -11.055 1 47.16 3 ASN B O 1
ATOM 3780 N N . PRO B 1 4 ? 8.18 -18.359 -10.445 1 43.91 4 PRO B N 1
ATOM 3781 C CA . PRO B 1 4 ? 8.008 -18.969 -9.117 1 43.91 4 PRO B CA 1
ATOM 3782 C C . PRO B 1 4 ? 7.164 -18.094 -8.188 1 43.91 4 PRO B C 1
ATOM 3784 O O . PRO B 1 4 ? 6.801 -18.531 -7.09 1 43.91 4 PRO B O 1
ATOM 3787 N N . ILE B 1 5 ? 6.832 -16.891 -8.578 1 46.38 5 ILE B N 1
ATOM 3788 C CA . ILE B 1 5 ? 6.199 -15.969 -7.633 1 46.38 5 ILE B CA 1
ATOM 3789 C C . ILE B 1 5 ? 4.898 -16.578 -7.113 1 46.38 5 ILE B C 1
ATOM 3791 O O . ILE B 1 5 ? 4.633 -16.562 -5.91 1 46.38 5 ILE B O 1
ATOM 3795 N N . VAL B 1 6 ? 4.191 -17.141 -8 1 45.88 6 VAL B N 1
ATOM 3796 C CA . VAL B 1 6 ? 2.9 -17.688 -7.613 1 45.88 6 VAL B CA 1
ATOM 3797 C C . VAL B 1 6 ? 3.115 -18.906 -6.703 1 45.88 6 VAL B C 1
ATOM 3799 O O . VAL B 1 6 ? 2.383 -19.094 -5.727 1 45.88 6 VAL B O 1
ATOM 3802 N N . GLN B 1 7 ? 4.145 -19.5 -7.023 1 48 7 GLN B N 1
ATOM 3803 C CA . GLN B 1 7 ? 4.414 -20.703 -6.234 1 48 7 GLN B CA 1
ATOM 3804 C C . GLN B 1 7 ? 4.77 -20.344 -4.797 1 48 7 GLN B C 1
ATOM 3806 O O . GLN B 1 7 ? 4.363 -21.047 -3.861 1 48 7 GLN B O 1
ATOM 3811 N N . LEU B 1 8 ? 5.477 -19.359 -4.766 1 46.75 8 LEU B N 1
ATOM 3812 C CA . LEU B 1 8 ? 5.855 -18.875 -3.445 1 46.75 8 LEU B CA 1
ATOM 3813 C C . LEU B 1 8 ? 4.629 -18.422 -2.654 1 46.75 8 LEU B C 1
ATOM 3815 O O . LEU B 1 8 ? 4.504 -18.734 -1.468 1 46.75 8 LEU B O 1
ATOM 3819 N N . GLN B 1 9 ? 3.955 -17.688 -3.375 1 48.34 9 GLN B N 1
ATOM 3820 C CA . GLN B 1 9 ? 2.746 -17.203 -2.717 1 48.34 9 GLN B CA 1
ATOM 3821 C C . GLN B 1 9 ? 1.857 -18.375 -2.279 1 48.34 9 GLN B C 1
ATOM 3823 O O . GLN B 1 9 ? 1.312 -18.359 -1.173 1 48.34 9 GLN B O 1
ATOM 3828 N N . MET B 1 10 ? 1.906 -19.297 -3.145 1 46.56 10 MET B N 1
ATOM 3829 C CA . MET B 1 10 ? 1.119 -20.5 -2.859 1 46.56 10 MET B CA 1
ATOM 3830 C C . MET B 1 10 ? 1.742 -21.297 -1.723 1 46.56 10 MET B C 1
ATOM 3832 O O . MET B 1 10 ? 1.029 -21.844 -0.881 1 46.56 10 MET B O 1
ATOM 3836 N N . ALA B 1 11 ? 3.051 -21.344 -1.896 1 42.72 11 ALA B N 1
ATOM 3837 C CA . ALA B 1 11 ? 3.773 -22.109 -0.886 1 42.72 11 ALA B CA 1
ATOM 3838 C C . ALA B 1 11 ? 3.703 -21.438 0.477 1 42.72 11 ALA B C 1
ATOM 3840 O O . ALA B 1 11 ? 3.543 -22.094 1.504 1 42.72 11 ALA B O 1
ATOM 3841 N N . VAL B 1 12 ? 3.992 -20.266 0.369 1 44.78 12 VAL B N 1
ATOM 3842 C CA . VAL B 1 12 ? 4.098 -19.5 1.608 1 44.78 12 VAL B CA 1
ATOM 3843 C C . VAL B 1 12 ? 2.705 -19.188 2.139 1 44.78 12 VAL B C 1
ATOM 3845 O O . VAL B 1 12 ? 2.488 -19.156 3.352 1 44.78 12 VAL B O 1
ATOM 3848 N N . GLY B 1 13 ? 1.877 -18.719 1.211 1 42.41 13 GLY B N 1
ATOM 3849 C CA . GLY B 1 13 ? 0.552 -18.359 1.684 1 42.41 13 GLY B CA 1
ATOM 3850 C C . GLY B 1 13 ? -0.193 -19.516 2.332 1 42.41 13 GLY B C 1
ATOM 3851 O O . GLY B 1 13 ? -0.777 -19.344 3.406 1 42.41 13 GLY B O 1
ATOM 3852 N N . PHE B 1 14 ? -0.287 -20.75 1.437 1 41.38 14 PHE B N 1
ATOM 3853 C CA . PHE B 1 14 ? -1.231 -21.797 1.82 1 41.38 14 PHE B CA 1
ATOM 3854 C C . PHE B 1 14 ? -0.613 -22.734 2.848 1 41.38 14 PHE B C 1
ATOM 3856 O O . PHE B 1 14 ? -1.329 -23.406 3.59 1 41.38 14 PHE B O 1
ATOM 3863 N N . ARG B 1 15 ? 0.601 -23.172 2.541 1 38.44 15 ARG B N 1
ATOM 3864 C CA . ARG B 1 15 ? 1.077 -24.016 3.629 1 38.44 15 ARG B CA 1
ATOM 3865 C C . ARG B 1 15 ? 0.618 -23.484 4.98 1 38.44 15 ARG B C 1
ATOM 3867 O O . ARG B 1 15 ? 0.651 -24.203 5.98 1 38.44 15 ARG B O 1
ATOM 3874 N N . HIS B 1 16 ? 0.454 -22.219 4.953 1 35.25 16 HIS B N 1
ATOM 3875 C CA . HIS B 1 16 ? 0.243 -21.609 6.262 1 35.25 16 HIS B CA 1
ATOM 3876 C C . HIS B 1 16 ? -1.185 -21.828 6.75 1 35.25 16 HIS B C 1
ATOM 3878 O O . HIS B 1 16 ? -1.512 -21.516 7.895 1 35.25 16 HIS B O 1
ATOM 3884 N N . CYS B 1 17 ? -2.154 -21.891 5.719 1 35 17 CYS B N 1
ATOM 3885 C CA . CYS B 1 17 ? -3.473 -22.109 6.305 1 35 17 CYS B CA 1
ATOM 3886 C C . CYS B 1 17 ? -3.625 -23.547 6.793 1 35 17 CYS B C 1
ATOM 3888 O O . CYS B 1 17 ? -4.676 -23.922 7.316 1 35 17 CYS B O 1
ATOM 3890 N N . GLY B 1 18 ? -2.645 -24.297 7.184 1 33.25 18 GLY B N 1
ATOM 3891 C CA . GLY B 1 18 ? -2.766 -25.594 7.828 1 33.25 18 GLY B CA 1
ATOM 3892 C C . GLY B 1 18 ? -3.941 -26.406 7.316 1 33.25 18 GLY B C 1
ATOM 3893 O O . GLY B 1 18 ? -4.301 -27.422 7.906 1 33.25 18 GLY B O 1
ATOM 3894 N N . VAL B 1 19 ? -4.898 -25.922 6.586 1 32.75 19 VAL B N 1
ATOM 3895 C CA . VAL B 1 19 ? -6.074 -26.734 6.285 1 32.75 19 VAL B CA 1
ATOM 3896 C C . VAL B 1 19 ? -5.652 -28 5.555 1 32.75 19 VAL B C 1
ATOM 3898 O O . VAL B 1 19 ? -6.367 -29.016 5.574 1 32.75 19 VAL B O 1
ATOM 3901 N N . CYS B 1 20 ? -4.719 -27.953 4.652 1 32.28 20 CYS B N 1
ATOM 3902 C CA . CYS B 1 20 ? -4.938 -29 3.646 1 32.28 20 CYS B CA 1
ATOM 3903 C C . CYS B 1 20 ? -4.562 -30.375 4.184 1 32.28 20 CYS B C 1
ATOM 3905 O O . CYS B 1 20 ? -4.559 -31.344 3.441 1 32.28 20 CYS B O 1
ATOM 3907 N N . SER B 1 21 ? -3.832 -30.594 5.219 1 28.52 21 SER B N 1
ATOM 3908 C CA . SER B 1 21 ? -3.393 -31.953 4.891 1 28.52 21 SER B CA 1
ATOM 3909 C C . SER B 1 21 ? -4.574 -32.906 4.816 1 28.52 21 SER B C 1
ATOM 3911 O O . SER B 1 21 ? -4.395 -34.094 4.574 1 28.52 21 SER B O 1
ATOM 3913 N N . LEU B 1 22 ? -5.539 -32.844 5.754 1 27.98 22 LEU B N 1
ATOM 3914 C CA . LEU B 1 22 ? -6.379 -34.031 5.699 1 27.98 22 LEU B CA 1
ATOM 3915 C C . LEU B 1 22 ? -7.18 -34.094 4.402 1 27.98 22 LEU B C 1
ATOM 3917 O O . LEU B 1 22 ? -7.906 -33.125 4.086 1 27.98 22 LEU B O 1
ATOM 3921 N N . GLY B 1 23 ? -6.746 -34.75 3.361 1 28.12 23 GLY B N 1
ATOM 3922 C CA . GLY B 1 23 ? -7.324 -35.344 2.16 1 28.12 23 GLY B CA 1
ATOM 3923 C C . GLY B 1 23 ? -8.773 -35.75 2.334 1 28.12 23 GLY B C 1
ATOM 3924 O O . GLY B 1 23 ? -9.07 -36.906 2.607 1 28.12 23 GLY B O 1
ATOM 3925 N N . SER B 1 24 ? -9.594 -35.312 3.186 1 25.92 24 SER B N 1
ATOM 3926 C CA . SER B 1 24 ? -10.898 -35.844 2.799 1 25.92 24 SER B CA 1
ATOM 3927 C C . SER B 1 24 ? -11.242 -35.438 1.364 1 25.92 24 SER B C 1
ATOM 3929 O O . SER B 1 24 ? -11.234 -34.25 1.013 1 25.92 24 SER B O 1
ATOM 3931 N N . VAL B 1 25 ? -11.031 -36.344 0.342 1 27.3 25 VAL B N 1
ATOM 3932 C CA . VAL B 1 25 ? -11.586 -36.531 -1 1 27.3 25 VAL B CA 1
ATOM 3933 C C . VAL B 1 25 ? -13.016 -36 -1.044 1 27.3 25 VAL B C 1
ATOM 3935 O O . VAL B 1 25 ? -13.914 -36.562 -0.425 1 27.3 25 VAL B O 1
ATOM 3938 N N . VAL B 1 26 ? -13.328 -34.938 -0.879 1 25.95 26 VAL B N 1
ATOM 3939 C CA . VAL B 1 26 ? -14.688 -34.688 -1.352 1 25.95 26 VAL B CA 1
ATOM 3940 C C . VAL B 1 26 ? -14.852 -35.219 -2.773 1 25.95 26 VAL B C 1
ATOM 3942 O O . VAL B 1 26 ? -14.023 -34.938 -3.645 1 25.95 26 VAL B O 1
ATOM 3945 N N . LYS B 1 27 ? -15.578 -36.25 -3.008 1 26.95 27 LYS B N 1
ATOM 3946 C CA . LYS B 1 27 ? -16.156 -36.75 -4.254 1 26.95 27 LYS B CA 1
ATOM 3947 C C . LYS B 1 27 ? -16.578 -35.594 -5.16 1 26.95 27 LYS B C 1
ATOM 3949 O O . LYS B 1 27 ? -17.609 -34.969 -4.926 1 26.95 27 LYS B O 1
ATOM 3954 N N . GLY B 1 28 ? -15.703 -34.75 -5.48 1 26.31 28 GLY B N 1
ATOM 3955 C CA . GLY B 1 28 ? -16.078 -33.75 -6.488 1 26.31 28 GLY B CA 1
ATOM 3956 C C . GLY B 1 28 ? -16.734 -34.375 -7.707 1 26.31 28 GLY B C 1
ATOM 3957 O O . GLY B 1 28 ? -16.312 -35.406 -8.188 1 26.31 28 GLY B O 1
ATOM 3958 N N . SER B 1 29 ? -18 -34.219 -7.887 1 26.23 29 SER B N 1
ATOM 3959 C CA . SER B 1 29 ? -18.844 -34.562 -9.031 1 26.23 29 SER B CA 1
ATOM 3960 C C . SER B 1 29 ? -18.156 -34.25 -10.344 1 26.23 29 SER B C 1
ATOM 3962 O O . SER B 1 29 ? -17.672 -33.125 -10.539 1 26.23 29 SER B O 1
ATOM 3964 N N . VAL B 1 30 ? -17.484 -35.219 -10.914 1 27.2 30 VAL B N 1
ATOM 3965 C CA . VAL B 1 30 ? -17.188 -35.219 -12.344 1 27.2 30 VAL B CA 1
ATOM 3966 C C . VAL B 1 30 ? -18.375 -34.625 -13.125 1 27.2 30 VAL B C 1
ATOM 3968 O O . VAL B 1 30 ? -19.469 -35.188 -13.086 1 27.2 30 VAL B O 1
ATOM 3971 N N . VAL B 1 31 ? -18.547 -33.5 -13.234 1 25.95 31 VAL B N 1
ATOM 3972 C CA . VAL B 1 31 ? -19.547 -32.969 -14.141 1 25.95 31 VAL B CA 1
ATOM 3973 C C . VAL B 1 31 ? -19.375 -33.594 -15.523 1 25.95 31 VAL B C 1
ATOM 3975 O O . VAL B 1 31 ? -18.359 -33.406 -16.188 1 25.95 31 VAL B O 1
ATOM 3978 N N . LYS B 1 32 ? -19.891 -34.844 -15.711 1 25.06 32 LYS B N 1
ATOM 3979 C CA . LYS B 1 32 ? -20.125 -35.469 -17.016 1 25.06 32 LYS B CA 1
ATOM 3980 C C . LYS B 1 32 ? -20.688 -34.438 -18 1 25.06 32 LYS B C 1
ATOM 3982 O O . LYS B 1 32 ? -21.609 -33.688 -17.672 1 25.06 32 LYS B O 1
ATOM 3987 N N . SER B 1 33 ? -19.906 -34.062 -19.047 1 23.72 33 SER B N 1
ATOM 3988 C CA . SER B 1 33 ? -20.312 -33.312 -20.234 1 23.72 33 SER B CA 1
ATOM 3989 C C . SER B 1 33 ? -21.688 -33.781 -20.719 1 23.72 33 SER B C 1
ATOM 3991 O O . SER B 1 33 ? -21.984 -33.656 -21.906 1 23.72 33 SER B O 1
ATOM 3993 N N . GLY B 1 34 ? -22.578 -34.469 -19.953 1 22.89 34 GLY B N 1
ATOM 3994 C CA . GLY B 1 34 ? -23.812 -34.75 -20.672 1 22.89 34 GLY B CA 1
ATOM 3995 C C . GLY B 1 34 ? -24.359 -33.562 -21.422 1 22.89 34 GLY B C 1
ATOM 3996 O O . GLY B 1 34 ? -24.031 -32.406 -21.125 1 22.89 34 GLY B O 1
ATOM 3997 N N . LEU B 1 35 ? -24.844 -33.844 -22.734 1 22.03 35 LEU B N 1
ATOM 3998 C CA . LEU B 1 35 ? -25.672 -33.031 -23.641 1 22.03 35 LEU B CA 1
ATOM 3999 C C . LEU B 1 35 ? -26.766 -32.312 -22.844 1 22.03 35 LEU B C 1
ATOM 4001 O O . LEU B 1 35 ? -27.578 -32.938 -22.188 1 22.03 35 LEU B O 1
ATOM 4005 N N . PHE B 1 36 ? -26.359 -31.266 -22.234 1 23.25 36 PHE B N 1
ATOM 4006 C CA . PHE B 1 36 ? -27.344 -30.375 -21.641 1 23.25 36 PHE B CA 1
ATOM 4007 C C . PHE B 1 36 ? -28.547 -30.203 -22.562 1 23.25 36 PHE B C 1
ATOM 4009 O O . PHE B 1 36 ? -28.469 -29.5 -23.578 1 23.25 36 PHE B O 1
ATOM 4016 N N . ASP B 1 37 ? -29.047 -31.438 -22.969 1 20 37 ASP B N 1
ATOM 4017 C CA . ASP B 1 37 ? -30.375 -31.203 -23.547 1 20 37 ASP B CA 1
ATOM 4018 C C . ASP B 1 37 ? -31.219 -30.328 -22.641 1 20 37 ASP B C 1
ATOM 4020 O O . ASP B 1 37 ? -31.5 -30.703 -21.5 1 20 37 ASP B O 1
ATOM 4024 N N . ILE B 1 38 ? -31 -29.062 -22.734 1 21.64 38 ILE B N 1
ATOM 4025 C CA . ILE B 1 38 ? -31.797 -27.984 -22.156 1 21.64 38 ILE B CA 1
ATOM 4026 C C . ILE B 1 38 ? -33.281 -28.312 -22.312 1 21.64 38 ILE B C 1
ATOM 4028 O O . ILE B 1 38 ? -33.875 -28.047 -23.375 1 21.64 38 ILE B O 1
ATOM 4032 N N . THR B 1 39 ? -33.562 -29.672 -22.234 1 19.52 39 THR B N 1
ATOM 4033 C CA . THR B 1 39 ? -35 -29.891 -22.438 1 19.52 39 THR B CA 1
ATOM 4034 C C . THR B 1 39 ? -35.812 -28.953 -21.578 1 19.52 39 THR B C 1
ATOM 4036 O O . THR B 1 39 ? -35.344 -28.453 -20.547 1 19.52 39 THR B O 1
ATOM 4039 N N . GLU B 1 40 ? -37.094 -28.688 -22.141 1 19.81 40 GLU B N 1
ATOM 4040 C CA . GLU B 1 40 ? -38.219 -27.828 -21.859 1 19.81 40 GLU B CA 1
ATOM 4041 C C . GLU B 1 40 ? -38.75 -28.047 -20.438 1 19.81 40 GLU B C 1
ATOM 4043 O O . GLU B 1 40 ? -39.25 -29.141 -20.125 1 19.81 40 GLU B O 1
ATOM 4048 N N . CYS B 1 41 ? -37.844 -27.906 -19.406 1 19.7 41 CYS B N 1
ATOM 4049 C CA . CYS B 1 41 ? -38.469 -28.078 -18.094 1 19.7 41 CYS B CA 1
ATOM 4050 C C . CYS B 1 41 ? -39.844 -27.438 -18.078 1 19.7 41 CYS B C 1
ATOM 4052 O O . CYS B 1 41 ? -39.969 -26.219 -18.156 1 19.7 41 CYS B O 1
ATOM 4054 N N . SER B 1 42 ? -40.719 -28.062 -18.844 1 18.78 42 SER B N 1
ATOM 4055 C CA . SER B 1 42 ? -42.156 -27.734 -18.891 1 18.78 42 SER B CA 1
ATOM 4056 C C . SER B 1 42 ? -42.719 -27.609 -17.484 1 18.78 42 SER B C 1
ATOM 4058 O O . SER B 1 42 ? -42.719 -28.562 -16.719 1 18.78 42 SER B O 1
ATOM 4060 N N . LEU B 1 43 ? -42.281 -26.531 -16.875 1 19.67 43 LEU B N 1
ATOM 4061 C CA . LEU B 1 43 ? -42.938 -26.219 -15.617 1 19.67 43 LEU B CA 1
ATOM 4062 C C . LEU B 1 43 ? -44.438 -26.5 -15.703 1 19.67 43 LEU B C 1
ATOM 4064 O O . LEU B 1 43 ? -45.156 -25.891 -16.516 1 19.67 43 LEU B O 1
ATOM 4068 N N . ALA B 1 44 ? -44.781 -27.766 -15.625 1 19.31 44 ALA B N 1
ATOM 4069 C CA . ALA B 1 44 ? -46.156 -28.219 -15.453 1 19.31 44 ALA B CA 1
ATOM 4070 C C . ALA B 1 44 ? -46.906 -27.312 -14.477 1 19.31 44 ALA B C 1
ATOM 4072 O O . ALA B 1 44 ? -46.375 -26.891 -13.453 1 19.31 44 ALA B O 1
ATOM 4073 N N . GLU B 1 45 ? -48 -26.641 -15.039 1 20.91 45 GLU B N 1
ATOM 4074 C CA . GLU B 1 45 ? -49 -25.719 -14.531 1 20.91 45 GLU B CA 1
ATOM 4075 C C . GLU B 1 45 ? -49.719 -26.281 -13.312 1 20.91 45 GLU B C 1
ATOM 4077 O O . GLU B 1 45 ? -50.938 -26.562 -13.359 1 20.91 45 GLU B O 1
ATOM 4082 N N . THR B 1 46 ? -49.062 -27.203 -12.594 1 19.38 46 THR B N 1
ATOM 4083 C CA . THR B 1 46 ? -50.094 -27.766 -11.711 1 19.38 46 THR B CA 1
ATOM 4084 C C . THR B 1 46 ? -50.844 -26.656 -10.984 1 19.38 46 THR B C 1
ATOM 4086 O O . THR B 1 46 ? -50.219 -25.688 -10.516 1 19.38 46 THR B O 1
ATOM 4089 N N . SER B 1 47 ? -52.125 -26.547 -11.258 1 20.22 47 SER B N 1
ATOM 4090 C CA . SER B 1 47 ? -53.281 -25.734 -10.836 1 20.22 47 SER B C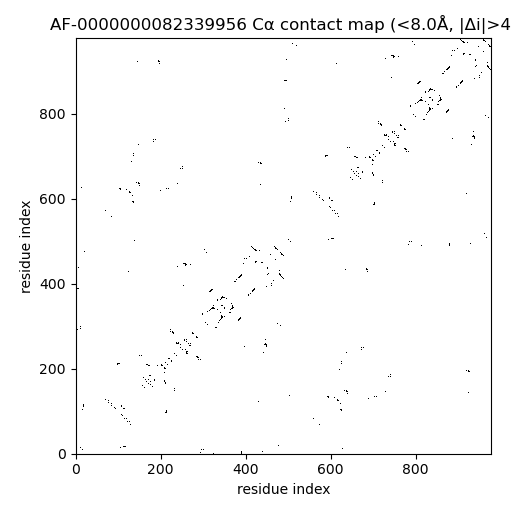A 1
ATOM 4091 C C . SER B 1 47 ? -53.438 -25.766 -9.32 1 20.22 47 SER B C 1
ATOM 4093 O O . SER B 1 47 ? -54.438 -25.266 -8.797 1 20.22 47 SER B O 1
ATOM 4095 N N . ARG B 1 48 ? -52.406 -26.062 -8.555 1 20.22 48 ARG B N 1
ATOM 4096 C CA . ARG B 1 48 ? -52.906 -26.281 -7.199 1 20.22 48 ARG B CA 1
ATOM 4097 C C . ARG B 1 48 ? -53.812 -25.125 -6.762 1 20.22 48 ARG B C 1
ATOM 4099 O O . ARG B 1 48 ? -53.375 -23.953 -6.816 1 20.22 48 ARG B O 1
ATOM 4106 N N . ALA B 1 49 ? -55.062 -25.188 -6.859 1 23.19 49 ALA B N 1
ATOM 4107 C CA . ALA B 1 49 ? -56.188 -24.484 -6.223 1 23.19 49 ALA B CA 1
ATOM 4108 C C . ALA B 1 49 ? -55.938 -24.312 -4.723 1 23.19 49 ALA B C 1
ATOM 4110 O O . ALA B 1 49 ? -56.094 -25.266 -3.955 1 23.19 49 ALA B O 1
ATOM 4111 N N . SER B 1 50 ? -54.594 -24.141 -4.25 1 20.92 50 SER B N 1
ATOM 4112 C CA . SER B 1 50 ? -54.594 -24.156 -2.793 1 20.92 50 SER B CA 1
ATOM 4113 C C . SER B 1 50 ? -55.656 -23.234 -2.227 1 20.92 50 SER B C 1
ATOM 4115 O O . SER B 1 50 ? -55.844 -22.109 -2.719 1 20.92 50 SER B O 1
ATOM 4117 N N . GLU B 1 51 ? -56.719 -23.75 -1.622 1 23.55 51 GLU B N 1
ATOM 4118 C CA . GLU B 1 51 ? -57.781 -23.391 -0.688 1 23.55 51 GLU B CA 1
ATOM 4119 C C . GLU B 1 51 ? -57.25 -22.406 0.365 1 23.55 51 GLU B C 1
ATOM 4121 O O . GLU B 1 51 ? -56.094 -22.484 0.78 1 23.55 51 GLU B O 1
ATOM 4126 N N . SER B 1 52 ? -57.969 -21.281 0.479 1 23.75 52 SER B N 1
ATOM 4127 C CA . SER B 1 52 ? -57.906 -20.031 1.234 1 23.75 52 SER B CA 1
ATOM 4128 C C . SER B 1 52 ? -57.75 -20.297 2.727 1 23.75 52 SER B C 1
ATOM 4130 O O . SER B 1 52 ? -58.125 -19.469 3.557 1 23.75 52 SER B O 1
ATOM 4132 N N . GLU B 1 53 ? -57.125 -21.516 3.113 1 26.45 53 GLU B N 1
ATOM 4133 C CA . GLU B 1 53 ? -57.375 -21.688 4.543 1 26.45 53 GLU B CA 1
ATOM 4134 C C . GLU B 1 53 ? -56.938 -20.469 5.336 1 26.45 53 GLU B C 1
ATOM 4136 O O . GLU B 1 53 ? -55.938 -19.812 4.965 1 26.45 53 GLU B O 1
ATOM 4141 N N . GLY B 1 54 ? -57.844 -19.938 6.164 1 25.23 54 GLY B N 1
ATOM 4142 C CA . GLY B 1 54 ? -57.906 -18.828 7.09 1 25.23 54 GLY B CA 1
ATOM 4143 C C . GLY B 1 54 ? -56.688 -18.734 7.992 1 25.23 54 GLY B C 1
ATOM 4144 O O . GLY B 1 54 ? -56.375 -19.688 8.711 1 25.23 54 GLY B O 1
ATOM 4145 N N . ARG B 1 55 ? -55.625 -18.141 7.473 1 28.73 55 ARG B N 1
ATOM 4146 C CA . ARG B 1 55 ? -54.375 -17.969 8.211 1 28.73 55 ARG B CA 1
ATOM 4147 C C . ARG B 1 55 ? -54.656 -17.438 9.609 1 28.73 55 ARG B C 1
ATOM 4149 O O . ARG B 1 55 ? -55.344 -16.438 9.773 1 28.73 55 ARG B O 1
ATOM 4156 N N . ASP B 1 56 ? -54.75 -18.422 10.445 1 29.42 56 ASP B N 1
ATOM 4157 C CA . ASP B 1 56 ? -54.906 -18.094 11.859 1 29.42 56 ASP B CA 1
ATOM 4158 C C . ASP B 1 56 ? -53.875 -17.047 12.281 1 29.42 56 ASP B C 1
ATOM 4160 O O . ASP B 1 56 ? -52.688 -17.172 11.977 1 29.42 56 ASP B O 1
ATOM 4164 N N . PRO B 1 57 ? -54.25 -15.805 12.586 1 30.59 57 PRO B N 1
ATOM 4165 C CA . PRO B 1 57 ? -53.469 -14.578 12.852 1 30.59 57 PRO B CA 1
ATOM 4166 C C . PRO B 1 57 ? -52.312 -14.805 13.812 1 30.59 57 PRO B C 1
ATOM 4168 O O . PRO B 1 57 ? -51.406 -13.977 13.891 1 30.59 57 PRO B O 1
ATOM 4171 N N . SER B 1 58 ? -52.469 -15.75 14.727 1 30.09 58 SER B N 1
ATOM 4172 C CA . SER B 1 58 ? -51.781 -15.57 16 1 30.09 58 SER B CA 1
ATOM 4173 C C . SER B 1 58 ? -50.312 -15.977 15.906 1 30.09 58 SER B C 1
ATOM 4175 O O . SER B 1 58 ? -49.656 -16.188 16.922 1 30.09 58 SER B O 1
ATOM 4177 N N . ILE B 1 59 ? -49.875 -16.516 14.781 1 32.5 59 ILE B N 1
ATOM 4178 C CA . ILE B 1 59 ? -48.531 -17.016 15.086 1 32.5 59 ILE B CA 1
ATOM 4179 C C . ILE B 1 59 ? -47.594 -15.859 15.367 1 32.5 59 ILE B C 1
ATOM 4181 O O . ILE B 1 59 ? -47.438 -14.953 14.539 1 32.5 59 ILE B O 1
ATOM 4185 N N . PRO B 1 60 ? -47.188 -15.711 16.609 1 30.55 60 PRO B N 1
ATOM 4186 C CA . PRO B 1 60 ? -46.281 -14.602 16.875 1 30.55 60 PRO B CA 1
ATOM 4187 C C . PRO B 1 60 ? -45.062 -14.609 15.953 1 30.55 60 PRO B C 1
ATOM 4189 O O . PRO B 1 60 ? -44.562 -15.68 15.594 1 30.55 60 PRO B O 1
ATOM 4192 N N . VAL B 1 61 ? -45 -13.75 15.039 1 31.59 61 VAL B N 1
ATOM 4193 C CA . VAL B 1 61 ? -43.781 -13.508 14.305 1 31.59 61 VAL B CA 1
ATOM 4194 C C . VAL B 1 61 ? -42.562 -13.633 15.242 1 31.59 61 VAL B C 1
ATOM 4196 O O . VAL B 1 61 ? -42.438 -12.859 16.203 1 31.59 61 VAL B O 1
ATOM 4199 N N . ALA B 1 62 ? -42.094 -14.836 15.367 1 31.44 62 ALA B N 1
ATOM 4200 C CA . ALA B 1 62 ? -40.844 -15.008 16.109 1 31.44 62 ALA B CA 1
ATOM 4201 C C . ALA B 1 62 ? -39.844 -13.891 15.773 1 31.44 62 ALA B C 1
ATOM 4203 O O . ALA B 1 62 ? -39.5 -13.711 14.609 1 31.44 62 ALA B O 1
ATOM 4204 N N . GLN B 1 63 ? -39.844 -12.758 16.312 1 31.09 63 GLN B N 1
ATOM 4205 C CA . GLN B 1 63 ? -38.781 -11.75 16.25 1 31.09 63 GLN B CA 1
ATOM 4206 C C . GLN B 1 63 ? -37.406 -12.398 16.297 1 31.09 63 GLN B C 1
ATOM 4208 O O . GLN B 1 63 ? -36.969 -12.844 17.359 1 31.09 63 GLN B O 1
ATOM 4213 N N . SER B 1 64 ? -36.969 -13.312 15.477 1 35.88 64 SER B N 1
ATOM 4214 C CA . SER B 1 64 ? -35.625 -13.844 15.414 1 35.88 64 SER B CA 1
ATOM 4215 C C . SER B 1 64 ? -34.594 -12.758 15.672 1 35.88 64 SER B C 1
ATOM 4217 O O . SER B 1 64 ? -34.531 -11.758 14.953 1 35.88 64 SER B O 1
ATOM 4219 N N . THR B 1 65 ? -34.156 -12.328 16.719 1 41.69 65 THR B N 1
ATOM 4220 C CA . THR B 1 65 ? -33.125 -11.406 17.172 1 41.69 65 THR B CA 1
ATOM 4221 C C . THR B 1 65 ? -31.859 -11.562 16.344 1 41.69 65 THR B C 1
ATOM 4223 O O . THR B 1 65 ? -31.047 -12.453 16.609 1 41.69 65 THR B O 1
ATOM 4226 N N . SER B 1 66 ? -31.719 -11.578 15.047 1 50.5 66 SER B N 1
ATOM 4227 C CA . SER B 1 66 ? -30.609 -11.641 14.086 1 50.5 66 SER B CA 1
ATOM 4228 C C . SER B 1 66 ? -29.406 -10.859 14.586 1 50.5 66 SER B C 1
ATOM 4230 O O . SER B 1 66 ? -29.5 -9.656 14.852 1 50.5 66 SER B O 1
ATOM 4232 N N . THR B 1 67 ? -28.469 -11.484 15.258 1 66.12 67 THR B N 1
ATOM 4233 C CA . THR B 1 67 ? -27.203 -10.922 15.734 1 66.12 67 THR B CA 1
ATOM 4234 C C . THR B 1 67 ? -26.562 -10.062 14.656 1 66.12 67 THR B C 1
ATOM 4236 O O . THR B 1 67 ? -26.5 -10.453 13.492 1 66.12 67 THR B O 1
ATOM 4239 N N . SER B 1 68 ? -26.219 -8.859 15.039 1 87.5 68 SER B N 1
ATOM 4240 C CA . SER B 1 68 ? -25.578 -7.906 14.141 1 87.5 68 SER B CA 1
ATOM 4241 C C . SER B 1 68 ? -24.266 -8.445 13.602 1 87.5 68 SER B C 1
ATOM 4243 O O . SER B 1 68 ? -23.641 -9.305 14.234 1 87.5 68 SER B O 1
ATOM 4245 N N . THR B 1 69 ? -23.953 -8.211 12.383 1 92.38 69 THR B N 1
ATOM 4246 C CA . THR B 1 69 ? -22.734 -8.617 11.703 1 92.38 69 THR B CA 1
ATOM 4247 C C . THR B 1 69 ? -21.516 -8.344 12.578 1 92.38 69 THR B C 1
ATOM 4249 O O . THR B 1 69 ? -20.594 -9.164 12.648 1 92.38 69 THR B O 1
ATOM 4252 N N . ILE B 1 70 ? -21.516 -7.297 13.367 1 95.25 70 ILE B N 1
ATOM 4253 C CA . ILE B 1 70 ? -20.344 -6.906 14.156 1 95.25 70 ILE B CA 1
ATOM 4254 C C . ILE B 1 70 ? -20.188 -7.859 15.344 1 95.25 70 ILE B C 1
ATOM 4256 O O . ILE B 1 70 ? -19.078 -8.25 15.68 1 95.25 70 ILE B O 1
ATOM 4260 N N . VAL B 1 71 ? -21.281 -8.266 15.953 1 95.44 71 VAL B N 1
ATOM 4261 C CA . VAL B 1 71 ? -21.234 -9.18 17.094 1 95.44 71 VAL B CA 1
ATOM 4262 C C . VAL B 1 71 ? -20.875 -10.578 16.609 1 95.44 71 VAL B C 1
ATOM 4264 O O . VAL B 1 71 ? -20.109 -11.297 17.281 1 95.44 71 VAL B O 1
ATOM 4267 N N . ASP B 1 72 ? -21.375 -10.93 15.461 1 96.25 72 ASP B N 1
ATOM 4268 C CA . ASP B 1 72 ? -21.031 -12.227 14.891 1 96.25 72 ASP B CA 1
ATOM 4269 C C . ASP B 1 72 ? -19.531 -12.305 14.602 1 96.25 72 ASP B C 1
ATOM 4271 O O . ASP B 1 72 ? -18.891 -13.328 14.875 1 96.25 72 ASP B O 1
ATOM 4275 N N . LEU B 1 73 ? -18.984 -11.281 14.016 1 97 73 LEU B N 1
ATOM 4276 C CA . LEU B 1 73 ? -17.547 -11.242 13.742 1 97 73 LEU B CA 1
ATOM 4277 C C . LEU B 1 73 ? -16.75 -11.32 15.031 1 97 73 LEU B C 1
ATOM 4279 O O . LEU B 1 73 ? -15.742 -12.031 15.109 1 97 73 LEU B O 1
ATOM 4283 N N . ALA B 1 74 ? -17.203 -10.625 16.047 1 97.69 74 ALA B N 1
ATOM 4284 C CA . ALA B 1 74 ? -16.531 -10.648 17.344 1 97.69 74 ALA B CA 1
ATOM 4285 C C . ALA B 1 74 ? -16.547 -12.047 17.953 1 97.69 74 ALA B C 1
ATOM 4287 O O . ALA B 1 74 ? -15.57 -12.492 18.547 1 97.69 74 ALA B O 1
ATOM 4288 N N . ARG B 1 75 ? -17.656 -12.695 17.797 1 97.06 75 ARG B N 1
ATOM 4289 C CA . ARG B 1 75 ? -17.797 -14.055 18.312 1 97.06 75 ARG B CA 1
ATOM 4290 C C . ARG B 1 75 ? -16.844 -15 17.594 1 97.06 75 ARG B C 1
ATOM 4292 O O . ARG B 1 75 ? -16.203 -15.852 18.219 1 97.06 75 ARG B O 1
ATOM 4299 N N . LYS B 1 76 ? -16.75 -14.859 16.281 1 97.25 76 LYS B N 1
ATOM 4300 C CA . LYS B 1 76 ? -15.828 -15.68 15.492 1 97.25 76 LYS B CA 1
ATOM 4301 C C . LYS B 1 76 ? -14.391 -15.445 15.938 1 97.25 76 LYS B C 1
ATOM 4303 O O . LYS B 1 76 ? -13.617 -16.391 16.078 1 97.25 76 LYS B O 1
ATOM 4308 N N . ILE B 1 77 ? -14.031 -14.219 16.172 1 98.19 77 ILE B N 1
ATOM 4309 C CA . ILE B 1 77 ? -12.68 -13.859 16.594 1 98.19 77 ILE B CA 1
ATOM 4310 C C . ILE B 1 77 ? -12.391 -14.461 17.969 1 98.19 77 ILE B C 1
ATOM 4312 O O . ILE B 1 77 ? -11.328 -15.039 18.188 1 98.19 77 ILE B O 1
ATOM 4316 N N . THR B 1 78 ? -13.391 -14.383 18.859 1 97.75 78 THR B N 1
ATOM 4317 C CA . THR B 1 78 ? -13.219 -14.891 20.219 1 97.75 78 THR B CA 1
ATOM 4318 C C . THR B 1 78 ? -13.023 -16.406 20.219 1 97.75 78 THR B C 1
ATOM 4320 O O . THR B 1 78 ? -12.109 -16.922 20.859 1 97.75 78 THR B O 1
ATOM 4323 N N . ALA B 1 79 ? -13.844 -17.062 19.469 1 97.69 79 ALA B N 1
ATOM 4324 C CA . ALA B 1 79 ? -13.766 -18.516 19.406 1 97.69 79 ALA B CA 1
ATOM 4325 C C . ALA B 1 79 ? -12.422 -18.953 18.828 1 97.69 79 ALA B C 1
ATO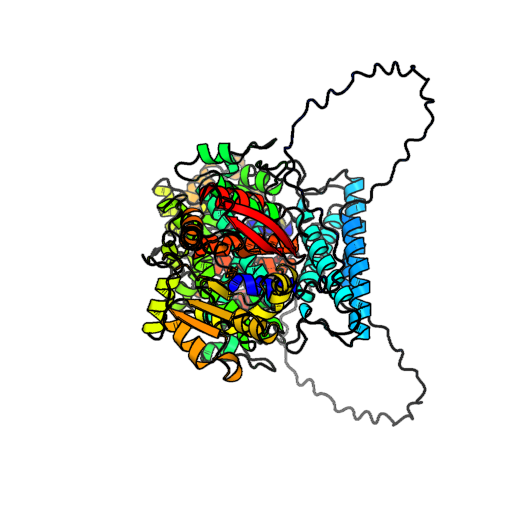M 4327 O O . ALA B 1 79 ? -11.781 -19.875 19.359 1 97.69 79 ALA B O 1
ATOM 4328 N N . ALA B 1 80 ? -12.008 -18.328 17.766 1 97.88 80 ALA B N 1
ATOM 4329 C CA . ALA B 1 80 ? -10.742 -18.688 17.125 1 97.88 80 ALA B CA 1
ATOM 4330 C C . ALA B 1 80 ? -9.555 -18.328 18.016 1 97.88 80 ALA B C 1
ATOM 4332 O O . ALA B 1 80 ? -8.57 -19.062 18.078 1 97.88 80 ALA B O 1
ATOM 4333 N N . ALA B 1 81 ? -9.648 -17.188 18.719 1 97.69 81 ALA B N 1
ATOM 4334 C CA . ALA B 1 81 ? -8.578 -16.75 19.609 1 97.69 81 ALA B CA 1
ATOM 4335 C C . ALA B 1 81 ? -8.367 -17.734 20.734 1 97.69 81 ALA B C 1
ATOM 4337 O O . ALA B 1 81 ? -7.234 -17.984 21.156 1 97.69 81 ALA B O 1
ATOM 4338 N N . GLU B 1 82 ? -9.414 -18.312 21.219 1 96.94 82 GLU B N 1
ATOM 4339 C CA . GLU B 1 82 ? -9.32 -19.312 22.281 1 96.94 82 GLU B CA 1
ATOM 4340 C C . GLU B 1 82 ? -8.602 -20.578 21.797 1 96.94 82 GLU B C 1
ATOM 4342 O O . GLU B 1 82 ? -7.797 -21.156 22.531 1 96.94 82 GLU B O 1
ATOM 4347 N N . VAL B 1 83 ? -8.914 -20.938 20.594 1 97.06 83 VAL B N 1
ATOM 4348 C CA . VAL B 1 83 ? -8.242 -22.078 20 1 97.06 83 VAL B CA 1
ATOM 4349 C C . VAL B 1 83 ? -6.746 -21.781 19.844 1 97.06 83 VAL B C 1
ATOM 4351 O O . VAL B 1 83 ? -5.906 -22.609 20.219 1 97.06 83 VAL B O 1
ATOM 4354 N N . ILE B 1 84 ? -6.426 -20.641 19.344 1 97.12 84 ILE B N 1
ATOM 4355 C CA . ILE B 1 84 ? -5.039 -20.234 19.156 1 97.12 84 ILE B CA 1
ATOM 4356 C C . ILE B 1 84 ? -4.309 -20.234 20.5 1 97.12 84 ILE B C 1
ATOM 4358 O O . ILE B 1 84 ? -3.203 -20.781 20.609 1 97.12 84 ILE B O 1
ATOM 4362 N N . ASP B 1 85 ? -4.957 -19.688 21.469 1 96.38 85 ASP B N 1
ATOM 4363 C CA . ASP B 1 85 ? -4.355 -19.609 22.797 1 96.38 85 ASP B CA 1
ATOM 4364 C C . ASP B 1 85 ? -4.09 -21.016 23.359 1 96.38 85 ASP B C 1
ATOM 4366 O O . ASP B 1 85 ? -3.023 -21.266 23.922 1 96.38 85 ASP B O 1
ATOM 4370 N N . GLY B 1 86 ? -5.023 -21.875 23.234 1 95.44 86 GLY B N 1
ATOM 4371 C CA . GLY B 1 86 ? -4.855 -23.234 23.719 1 95.44 86 GLY B CA 1
ATOM 4372 C C . GLY B 1 86 ? -3.719 -23.969 23.031 1 95.44 86 GLY B C 1
ATOM 4373 O O . GLY B 1 86 ? -2.865 -24.562 23.703 1 95.44 86 GLY B O 1
ATOM 4374 N N . VAL B 1 87 ? -3.67 -23.891 21.703 1 95.12 87 VAL B N 1
ATOM 4375 C CA . VAL B 1 87 ? -2.689 -24.641 20.938 1 95.12 87 VAL B CA 1
ATOM 4376 C C . VAL B 1 87 ? -1.295 -24.062 21.156 1 95.12 87 VAL B C 1
ATOM 4378 O O . VAL B 1 87 ? -0.32 -24.812 21.297 1 95.12 87 VAL B O 1
ATOM 4381 N N . THR B 1 88 ? -1.19 -22.75 21.203 1 94.81 88 THR B N 1
ATOM 4382 C CA . THR B 1 88 ? 0.12 -22.141 21.406 1 94.81 88 THR B CA 1
ATOM 4383 C C . THR B 1 88 ? 0.651 -22.453 22.812 1 94.81 88 THR B C 1
ATOM 4385 O O . THR B 1 88 ? 1.847 -22.703 22.984 1 94.81 88 THR B O 1
ATOM 4388 N N . SER B 1 89 ? -0.232 -22.484 23.766 1 93.19 89 SER B N 1
ATOM 4389 C CA . SER B 1 89 ? 0.162 -22.844 25.125 1 93.19 89 SER B CA 1
ATOM 4390 C C . SER B 1 89 ? 0.645 -24.297 25.203 1 93.19 89 SER B C 1
ATOM 4392 O O . SER B 1 89 ? 1.678 -24.578 25.812 1 93.19 89 SER B O 1
ATOM 4394 N N . GLU B 1 90 ? -0.048 -25.141 24.516 1 92.5 90 GLU B N 1
ATOM 4395 C CA . GLU B 1 90 ? 0.286 -26.562 24.516 1 92.5 90 GLU B CA 1
ATOM 4396 C C . GLU B 1 90 ? 1.628 -26.812 23.828 1 92.5 90 GLU B C 1
ATOM 4398 O O . GLU B 1 90 ? 2.352 -27.75 24.203 1 92.5 90 GLU B O 1
ATOM 4403 N N . ASN B 1 91 ? 1.935 -26.016 22.891 1 92.25 91 ASN B N 1
ATOM 4404 C CA . ASN B 1 91 ? 3.137 -26.219 22.094 1 92.25 91 ASN B CA 1
ATOM 4405 C C . ASN B 1 91 ? 4.258 -25.266 22.5 1 92.25 91 ASN B C 1
ATOM 4407 O O . ASN B 1 91 ? 5.293 -25.203 21.828 1 92.25 91 ASN B O 1
ATOM 4411 N N . ASN B 1 92 ? 4.082 -24.438 23.594 1 91.56 92 ASN B N 1
ATOM 4412 C CA . ASN B 1 92 ? 5.043 -23.422 24.016 1 91.56 92 ASN B CA 1
ATOM 4413 C C . ASN B 1 92 ? 5.453 -22.531 22.844 1 91.56 92 ASN B C 1
ATOM 4415 O O . ASN B 1 92 ? 6.645 -22.266 22.656 1 91.56 92 ASN B O 1
ATOM 4419 N N . PHE B 1 93 ? 4.473 -22.25 22.031 1 92 93 PHE B N 1
ATOM 4420 C CA . PHE B 1 93 ? 4.637 -21.391 20.875 1 92 93 PHE B CA 1
ATOM 4421 C C . PHE B 1 93 ? 4.305 -19.938 21.234 1 92 93 PHE B C 1
ATOM 4423 O O . PHE B 1 93 ? 3.172 -19.641 21.609 1 92 93 PHE B O 1
ATOM 4430 N N . ILE B 1 94 ? 5.238 -19.031 21.141 1 89.88 94 ILE B N 1
ATOM 4431 C CA . ILE B 1 94 ? 5.086 -17.641 21.578 1 89.88 94 ILE B CA 1
ATOM 4432 C C . ILE B 1 94 ? 4.691 -16.766 20.391 1 89.88 94 ILE B C 1
ATOM 4434 O O . ILE B 1 94 ? 5.309 -16.844 19.328 1 89.88 94 ILE B O 1
ATOM 4438 N N . LEU B 1 95 ? 3.682 -15.984 20.594 1 94.06 95 LEU B N 1
ATOM 4439 C CA . LEU B 1 95 ? 3.281 -14.992 19.609 1 94.06 95 LEU B CA 1
ATOM 4440 C C . LEU B 1 95 ? 3.74 -13.594 20.016 1 94.06 95 LEU B C 1
ATOM 4442 O O . LEU B 1 95 ? 3.23 -13.039 21 1 94.06 95 LEU B O 1
ATOM 4446 N N . SER B 1 96 ? 4.723 -13.078 19.359 1 95.56 96 SER B N 1
ATOM 4447 C CA . SER B 1 96 ? 5.238 -11.742 19.641 1 95.56 96 SER B CA 1
ATOM 4448 C C . SER B 1 96 ? 5.977 -11.172 18.422 1 95.56 96 SER B C 1
ATOM 4450 O O . SER B 1 96 ? 6.133 -11.852 17.406 1 95.56 96 SER B O 1
ATOM 4452 N N . PHE B 1 97 ? 6.402 -9.914 18.547 1 96.44 97 PHE B N 1
ATOM 4453 C CA . PHE B 1 97 ? 7.16 -9.273 17.484 1 96.44 97 PHE B CA 1
ATOM 4454 C C . PHE B 1 97 ? 8.656 -9.336 17.766 1 96.44 97 PHE B C 1
ATOM 4456 O O . PHE B 1 97 ? 9.469 -8.844 16.984 1 96.44 97 PHE B O 1
ATOM 4463 N N . ASP B 1 98 ? 8.992 -9.969 18.844 1 95.94 98 ASP B N 1
ATOM 4464 C CA . ASP B 1 98 ? 10.406 -10.07 19.172 1 95.94 98 ASP B CA 1
ATOM 4465 C C . ASP B 1 98 ? 11.203 -10.711 18.047 1 95.94 98 ASP B C 1
ATOM 4467 O O . ASP B 1 98 ? 10.719 -11.633 17.375 1 95.94 98 ASP B O 1
ATOM 4471 N N . ALA B 1 99 ? 12.422 -10.289 17.938 1 95.94 99 ALA B N 1
ATOM 4472 C CA . ALA B 1 99 ? 13.258 -10.695 16.812 1 95.94 99 ALA B CA 1
ATOM 4473 C C . ALA B 1 99 ? 13.391 -12.211 16.75 1 95.94 99 ALA B C 1
ATOM 4475 O O . ALA B 1 99 ? 13.523 -12.789 15.672 1 95.94 99 ALA B O 1
ATOM 4476 N N . ASP B 1 100 ? 13.312 -12.906 17.875 1 94.06 100 ASP B N 1
ATOM 4477 C CA . ASP B 1 100 ? 13.555 -14.344 17.906 1 94.06 100 ASP B CA 1
ATOM 4478 C C . ASP B 1 100 ? 12.242 -15.117 17.984 1 94.06 100 ASP B C 1
ATOM 4480 O O . ASP B 1 100 ? 12.242 -16.344 18.094 1 94.06 100 ASP B O 1
ATOM 4484 N N . SER B 1 101 ? 11.125 -14.391 17.984 1 94.88 101 SER B N 1
ATOM 4485 C CA . SER B 1 101 ? 9.836 -15.062 17.969 1 94.88 101 SER B CA 1
ATOM 4486 C C . SER B 1 101 ? 9.625 -15.82 16.656 1 94.88 101 SER B C 1
ATOM 4488 O O . SER B 1 101 ? 10.008 -15.344 15.586 1 94.88 101 SER B O 1
ATOM 4490 N N . PRO B 1 102 ? 9.031 -17.031 16.766 1 94.25 102 PRO B N 1
ATOM 4491 C CA . PRO B 1 102 ? 8.797 -17.797 15.539 1 94.25 102 PRO B CA 1
ATOM 4492 C C . PRO B 1 102 ? 7.75 -17.156 14.625 1 94.25 102 PRO B C 1
ATOM 4494 O O . PRO B 1 102 ? 6.984 -16.297 15.07 1 94.25 102 PRO B O 1
ATOM 4497 N N . ASP B 1 103 ? 7.781 -17.578 13.375 1 94.81 103 ASP B N 1
ATOM 4498 C CA . ASP B 1 103 ? 6.746 -17.203 12.414 1 94.81 103 ASP B CA 1
ATOM 4499 C C . ASP B 1 103 ? 5.402 -17.828 12.789 1 94.81 103 ASP B C 1
ATOM 4501 O O . ASP B 1 103 ? 5.273 -19.047 12.852 1 94.81 103 ASP B O 1
ATOM 4505 N N . PRO B 1 104 ? 4.41 -17.016 13.039 1 93.94 104 PRO B N 1
ATOM 4506 C CA . PRO B 1 104 ? 3.1 -17.547 13.422 1 93.94 104 PRO B CA 1
ATOM 4507 C C . PRO B 1 104 ? 2.543 -18.531 12.406 1 93.94 104 PRO B C 1
ATOM 4509 O O . PRO B 1 104 ? 1.756 -19.422 12.758 1 93.94 104 PRO B O 1
ATOM 4512 N N . SER B 1 105 ? 2.918 -18.438 11.227 1 89.88 105 SER B N 1
ATOM 4513 C CA . SER B 1 105 ? 2.385 -19.312 10.18 1 89.88 105 SER B CA 1
ATOM 4514 C C . SER B 1 105 ? 3.15 -20.625 10.117 1 89.88 105 SER B C 1
ATOM 4516 O O . SER B 1 105 ? 2.824 -21.5 9.305 1 89.88 105 SER B O 1
ATOM 4518 N N . SER B 1 106 ? 4.098 -20.828 10.977 1 86.75 106 SER B N 1
ATOM 4519 C CA . SER B 1 106 ? 5 -21.969 10.82 1 86.75 106 SER B CA 1
ATOM 4520 C C . SER B 1 106 ? 4.77 -23.016 11.898 1 86.75 106 SER B C 1
ATOM 4522 O O . SER B 1 106 ? 5.504 -24 11.984 1 86.75 106 SER B O 1
ATOM 4524 N N . LEU B 1 107 ? 3.777 -22.703 12.773 1 87 107 LEU B N 1
ATOM 4525 C CA . LEU B 1 107 ? 3.562 -23.688 13.828 1 87 107 LEU B CA 1
ATOM 4526 C C . LEU B 1 107 ? 3.297 -25.078 13.242 1 87 107 LEU B C 1
ATOM 4528 O O . LEU B 1 107 ? 2.471 -25.219 12.344 1 87 107 LEU B O 1
ATOM 4532 N N . THR B 1 108 ? 4.113 -26.047 13.641 1 81.38 108 THR B N 1
ATOM 4533 C CA . THR B 1 108 ? 3.969 -27.453 13.25 1 81.38 108 THR B CA 1
ATOM 4534 C C . THR B 1 108 ? 3.727 -28.328 14.469 1 81.38 108 THR B C 1
ATOM 4536 O O . THR B 1 108 ? 3.818 -27.859 15.602 1 81.38 108 THR B O 1
ATOM 4539 N N . GLY B 1 109 ? 3.301 -29.578 14.305 1 79.44 109 GLY B N 1
ATOM 4540 C CA . GLY B 1 109 ? 3.105 -30.516 15.398 1 79.44 109 GLY B CA 1
ATOM 4541 C C . GLY B 1 109 ? 1.643 -30.797 15.688 1 79.44 109 GLY B C 1
ATOM 4542 O O . GLY B 1 109 ? 0.818 -30.844 14.773 1 79.44 109 GLY B O 1
ATOM 4543 N N . GLU B 1 110 ? 1.366 -31.078 16.922 1 83.31 110 GLU B N 1
ATOM 4544 C CA . GLU B 1 110 ? 0.02 -31.469 17.328 1 83.31 110 GLU B CA 1
ATOM 4545 C C . GLU B 1 110 ? -0.962 -30.312 17.172 1 83.31 110 GLU B C 1
ATOM 4547 O O . GLU B 1 110 ? -0.679 -29.188 17.594 1 83.31 110 GLU B O 1
ATOM 4552 N N . ASN B 1 111 ? -1.991 -30.484 16.531 1 90.19 111 ASN B N 1
ATOM 4553 C CA . ASN B 1 111 ? -3.102 -29.562 16.359 1 90.19 111 ASN B CA 1
ATOM 4554 C C . ASN B 1 111 ? -2.711 -28.375 15.492 1 90.19 111 ASN B C 1
ATOM 4556 O O . ASN B 1 111 ? -3.322 -27.297 15.578 1 90.19 111 ASN B O 1
ATOM 4560 N N . ALA B 1 112 ? -1.644 -28.594 14.711 1 89.06 112 ALA B N 1
ATOM 4561 C CA . ALA B 1 112 ? -1.149 -27.531 13.844 1 89.06 112 ALA B CA 1
ATOM 4562 C C . ALA B 1 112 ? -2.217 -27.094 12.852 1 89.06 112 ALA B C 1
ATOM 4564 O O . ALA B 1 112 ? -2.383 -25.891 12.586 1 89.06 112 ALA B O 1
ATOM 4565 N N . GLN B 1 113 ? -2.885 -28 12.367 1 85.69 113 GLN B N 1
ATOM 4566 C CA . GLN B 1 113 ? -3.924 -27.688 11.398 1 85.69 113 GLN B CA 1
ATOM 4567 C C . GLN B 1 113 ? -5.047 -26.875 12.039 1 85.69 113 GLN B C 1
ATOM 4569 O O . GLN B 1 113 ? -5.535 -25.906 11.453 1 85.69 113 GLN B O 1
ATOM 4574 N N . THR B 1 114 ? -5.43 -27.312 13.172 1 91.75 114 THR B N 1
ATOM 4575 C CA . THR B 1 114 ? -6.461 -26.609 13.922 1 91.75 114 THR B CA 1
ATOM 4576 C C . THR B 1 114 ? -6.027 -25.172 14.219 1 91.75 114 THR B C 1
ATOM 4578 O O . THR B 1 114 ? -6.82 -24.234 14.086 1 91.75 114 THR B O 1
ATOM 4581 N N . TYR B 1 115 ? -4.785 -25.047 14.57 1 94.69 115 TYR B N 1
ATOM 4582 C CA . TYR B 1 115 ? -4.207 -23.734 14.844 1 94.69 115 TYR B CA 1
ATOM 4583 C C . TYR B 1 115 ? -4.258 -22.844 13.602 1 94.69 115 TYR B C 1
ATOM 4585 O O . TYR B 1 115 ? -4.695 -21.688 13.664 1 94.69 115 TYR B O 1
ATOM 4593 N N . GLN B 1 116 ? -3.891 -23.375 12.5 1 91.25 116 GLN B N 1
ATOM 4594 C CA . GLN B 1 116 ? -3.824 -22.578 11.273 1 91.25 116 GLN B CA 1
ATOM 4595 C C . GLN B 1 116 ? -5.219 -22.156 10.812 1 91.25 116 GLN B C 1
ATOM 4597 O O . GLN B 1 116 ? -5.41 -21.047 10.344 1 91.25 116 GLN B O 1
ATOM 4602 N N . GLN B 1 117 ? -6.148 -23.016 10.961 1 89 117 GLN B N 1
ATOM 4603 C CA . GLN B 1 117 ? -7.527 -22.672 10.617 1 89 117 GLN B CA 1
ATOM 4604 C C . GLN B 1 117 ? -8.047 -21.547 11.492 1 89 117 GLN B C 1
ATOM 4606 O O . GLN B 1 117 ? -8.711 -20.625 11.008 1 89 117 GLN B O 1
ATOM 4611 N N . ALA B 1 118 ? -7.738 -21.688 12.734 1 95.75 118 ALA B N 1
ATOM 4612 C CA . ALA B 1 118 ? -8.156 -20.641 13.672 1 95.75 118 ALA B CA 1
ATOM 4613 C C . ALA B 1 118 ? -7.461 -19.312 13.352 1 95.75 118 ALA B C 1
ATOM 4615 O O . ALA B 1 118 ? -8.086 -18.25 13.406 1 95.75 118 ALA B O 1
ATOM 4616 N N . ARG B 1 119 ? -6.152 -19.391 13.039 1 95 119 ARG B N 1
ATOM 4617 C CA . ARG B 1 119 ? -5.375 -18.203 12.68 1 95 119 ARG B CA 1
ATOM 4618 C C . ARG B 1 119 ? -5.977 -17.484 11.477 1 95 119 ARG B C 1
ATOM 4620 O O . ARG B 1 119 ? -6.199 -16.281 11.516 1 95 119 ARG B O 1
ATOM 4627 N N . VAL B 1 120 ? -6.344 -18.219 10.492 1 91.62 120 VAL B N 1
ATOM 4628 C CA . VAL B 1 120 ? -6.914 -17.672 9.273 1 91.62 120 VAL B CA 1
ATOM 4629 C C . VAL B 1 120 ? -8.297 -17.094 9.562 1 91.62 120 VAL B C 1
ATOM 4631 O O . VAL B 1 120 ? -8.656 -16.031 9.055 1 91.62 120 VAL B O 1
ATOM 4634 N N . ALA B 1 121 ? -9.031 -17.797 10.383 1 93.75 121 ALA B N 1
ATOM 4635 C CA . ALA B 1 121 ? -10.359 -17.328 10.742 1 93.75 121 ALA B CA 1
ATOM 4636 C C . ALA B 1 121 ? -10.297 -15.961 11.422 1 93.75 121 ALA B C 1
ATOM 4638 O O . ALA B 1 121 ? -11.109 -15.078 11.133 1 93.75 121 ALA B O 1
ATOM 4639 N N . VAL B 1 122 ? -9.328 -15.805 12.312 1 96.62 122 VAL B N 1
ATOM 4640 C CA . VAL B 1 122 ? -9.172 -14.523 12.992 1 96.62 122 VAL B CA 1
ATOM 4641 C C . VAL B 1 122 ? -8.781 -13.445 11.984 1 96.62 122 VAL B C 1
ATOM 4643 O O . VAL B 1 122 ? -9.352 -12.352 11.984 1 96.62 122 VAL B O 1
ATOM 4646 N N . LEU B 1 123 ? -7.852 -13.758 11.117 1 95.25 123 LEU B N 1
ATOM 4647 C CA . LEU B 1 123 ? -7.371 -12.789 10.133 1 95.25 123 LEU B CA 1
ATOM 4648 C C . LEU B 1 123 ? -8.508 -12.312 9.234 1 95.25 123 LEU B C 1
ATOM 4650 O O . LEU B 1 123 ? -8.672 -11.109 9.008 1 95.25 123 LEU B O 1
ATOM 4654 N N . GLU B 1 124 ? -9.305 -13.25 8.781 1 93.75 124 GLU B N 1
ATOM 4655 C CA . GLU B 1 124 ? -10.406 -12.914 7.891 1 93.75 124 GLU B CA 1
ATOM 4656 C C . GLU B 1 124 ? -11.477 -12.094 8.617 1 93.75 124 GLU B C 1
ATOM 4658 O O . GLU B 1 124 ? -11.945 -11.086 8.094 1 93.75 124 GLU B O 1
ATOM 4663 N N . ALA B 1 125 ? -11.805 -12.523 9.82 1 96.38 125 ALA B N 1
ATOM 4664 C CA . ALA B 1 125 ? -12.844 -11.836 10.578 1 96.38 125 ALA B CA 1
ATOM 4665 C C . ALA B 1 125 ? -12.391 -10.438 11 1 96.38 125 ALA B C 1
ATOM 4667 O O . ALA B 1 125 ? -13.172 -9.484 10.945 1 96.38 125 ALA B O 1
ATOM 4668 N N . ALA B 1 126 ? -11.164 -10.32 11.438 1 96.56 126 ALA B N 1
ATOM 4669 C CA . ALA B 1 126 ? -10.625 -9.023 11.844 1 96.56 126 ALA B CA 1
ATOM 4670 C C . ALA B 1 126 ? -10.547 -8.062 10.664 1 96.56 126 ALA B C 1
ATOM 4672 O O . ALA B 1 126 ? -10.852 -6.879 10.789 1 96.56 126 ALA B O 1
ATOM 4673 N N . ASN B 1 127 ? -10.125 -8.555 9.523 1 94.81 127 ASN B N 1
ATOM 4674 C CA . ASN B 1 127 ? -10.086 -7.727 8.32 1 94.81 127 ASN B CA 1
ATOM 4675 C C . ASN B 1 127 ? -11.477 -7.238 7.926 1 94.81 127 ASN B C 1
ATOM 4677 O O . ASN B 1 127 ? -11.641 -6.078 7.551 1 94.81 127 ASN B O 1
ATOM 4681 N N . GLU B 1 128 ? -12.406 -8.141 8 1 95.38 128 GLU B N 1
ATOM 4682 C CA . GLU B 1 128 ? -13.781 -7.773 7.66 1 95.38 128 GLU B CA 1
ATOM 4683 C C . GLU B 1 128 ? -14.328 -6.73 8.633 1 95.38 128 GLU B C 1
ATOM 4685 O O . GLU B 1 128 ? -15 -5.785 8.219 1 95.38 128 GLU B O 1
ATOM 4690 N N . MET B 1 129 ? -14.047 -6.941 9.867 1 96.12 129 MET B N 1
ATOM 4691 C CA . MET B 1 129 ? -14.492 -6.016 10.906 1 96.12 129 MET B CA 1
ATOM 4692 C C . MET B 1 129 ? -13.891 -4.629 10.695 1 96.12 129 MET B C 1
ATOM 4694 O O . MET B 1 129 ? -14.594 -3.621 10.797 1 96.12 129 MET B O 1
ATOM 4698 N N . ASN B 1 130 ? -12.617 -4.578 10.414 1 95.56 130 ASN B N 1
ATOM 4699 C CA . ASN B 1 130 ? -11.945 -3.314 10.133 1 95.56 130 ASN B CA 1
ATOM 4700 C C . ASN B 1 130 ? -12.562 -2.609 8.922 1 95.56 130 ASN B C 1
ATOM 4702 O O . ASN B 1 130 ? -12.805 -1.402 8.961 1 95.56 130 ASN B O 1
ATOM 4706 N N . ALA B 1 131 ? -12.812 -3.363 7.906 1 95.81 131 ALA B N 1
ATOM 4707 C CA . ALA B 1 131 ? -13.414 -2.785 6.703 1 95.81 131 ALA B CA 1
ATOM 4708 C C . ALA B 1 131 ? -14.789 -2.193 7 1 95.81 131 ALA B C 1
ATOM 4710 O O . ALA B 1 131 ? -15.094 -1.082 6.57 1 95.81 131 ALA B O 1
ATOM 4711 N N . LEU B 1 132 ? -15.555 -2.896 7.766 1 96.44 132 LEU B N 1
ATOM 4712 C CA . LEU B 1 132 ? -16.922 -2.516 8.055 1 96.44 132 LEU B CA 1
ATOM 4713 C C . LEU B 1 132 ? -16.984 -1.238 8.883 1 96.44 132 LEU B C 1
ATOM 4715 O O . LEU B 1 132 ? -17.891 -0.43 8.742 1 96.44 132 LEU B O 1
ATOM 4719 N N . LEU B 1 133 ? -15.984 -1.036 9.688 1 96.62 133 LEU B N 1
ATOM 4720 C CA . LEU B 1 133 ? -16.031 0.05 10.664 1 96.62 133 LEU B CA 1
ATOM 4721 C C . LEU B 1 133 ? -15.211 1.245 10.18 1 96.62 133 LEU B C 1
ATOM 4723 O O . LEU B 1 133 ? -15.25 2.314 10.789 1 96.62 133 LEU B O 1
ATOM 4727 N N . SER B 1 134 ? -14.469 1.087 9.109 1 94.81 134 SER B N 1
ATOM 4728 C CA . SER B 1 134 ? -13.656 2.18 8.586 1 94.81 134 SER B CA 1
ATOM 4729 C C . SER B 1 134 ? -14.516 3.254 7.941 1 94.81 134 SER B C 1
ATOM 4731 O O . SER B 1 134 ? -15.484 2.943 7.246 1 94.81 134 SER B O 1
ATOM 4733 N N . GLY B 1 135 ? -14.188 4.508 8.242 1 92.75 135 GLY B N 1
ATOM 4734 C CA . GLY B 1 135 ? -14.867 5.613 7.582 1 92.75 135 GLY B CA 1
ATOM 4735 C C . GLY B 1 135 ? -14.445 5.793 6.137 1 92.75 135 GLY B C 1
ATOM 4736 O O . GLY B 1 135 ? -13.445 5.211 5.695 1 92.75 135 GLY B O 1
ATOM 4737 N N . HIS B 1 136 ? -15.203 6.633 5.418 1 93.88 136 HIS B N 1
ATOM 4738 C CA . HIS B 1 136 ? -14.93 6.871 4.004 1 93.88 136 HIS B CA 1
ATOM 4739 C C . HIS B 1 136 ? -13.516 7.41 3.801 1 93.88 136 HIS B C 1
ATOM 4741 O O . HIS B 1 136 ? -12.75 6.867 3.004 1 93.88 136 HIS B O 1
ATOM 4747 N N . SER B 1 137 ? -13.125 8.406 4.555 1 88.94 137 SER B N 1
ATOM 4748 C CA . SER B 1 137 ? -11.797 9 4.426 1 88.94 137 SER B CA 1
ATOM 4749 C C . SER B 1 137 ? -10.719 8.07 4.984 1 88.94 137 SER B C 1
ATOM 4751 O O . SER B 1 137 ? -9.594 8.047 4.492 1 88.94 137 SER B O 1
ATOM 4753 N N . GLY B 1 138 ? -11.164 7.324 6.023 1 90 138 GLY B N 1
ATOM 4754 C CA . GLY B 1 138 ? -10.227 6.402 6.656 1 90 138 GLY B CA 1
ATOM 4755 C C . GLY B 1 138 ? -9.648 5.391 5.695 1 90 138 GLY B C 1
ATOM 4756 O O . GLY B 1 138 ? -8.453 5.09 5.75 1 90 138 GLY B O 1
ATOM 4757 N N . VAL B 1 139 ? -10.453 4.949 4.82 1 93.88 139 VAL B N 1
ATOM 4758 C CA . VAL B 1 139 ? -10.016 3.947 3.854 1 93.88 139 VAL B CA 1
ATOM 4759 C C . VAL B 1 139 ? -8.977 4.555 2.914 1 93.88 139 VAL B C 1
ATOM 4761 O O . VAL B 1 139 ? -7.988 3.9 2.564 1 93.88 139 VAL B O 1
ATOM 4764 N N . VAL B 1 140 ? -9.148 5.758 2.482 1 93.5 140 VAL B N 1
ATOM 4765 C CA . VAL B 1 140 ? -8.211 6.445 1.596 1 93.5 140 VAL B CA 1
ATOM 4766 C C . VAL B 1 140 ? -6.887 6.668 2.314 1 93.5 140 VAL B C 1
ATOM 4768 O O . VAL B 1 140 ? -5.82 6.371 1.77 1 93.5 140 VAL B O 1
ATOM 4771 N N . PHE B 1 141 ? -6.961 7.078 3.551 1 91.94 141 PHE B N 1
ATOM 4772 C CA . PHE B 1 141 ? -5.754 7.379 4.312 1 91.94 141 PHE B CA 1
ATOM 4773 C C . PHE B 1 141 ? -4.984 6.102 4.637 1 91.94 141 PHE B C 1
ATOM 4775 O O . PHE B 1 141 ? -3.752 6.102 4.648 1 91.94 141 PHE B O 1
ATOM 4782 N N . ASP B 1 142 ? -5.719 5.078 4.898 1 93.06 142 ASP B N 1
ATOM 4783 C CA . ASP B 1 142 ? -5.059 3.797 5.133 1 93.06 142 ASP B CA 1
ATOM 4784 C C . ASP B 1 142 ? -4.266 3.354 3.904 1 93.06 142 ASP B C 1
ATOM 4786 O O . ASP B 1 142 ? -3.123 2.906 4.023 1 93.06 142 ASP B O 1
ATOM 4790 N N . LEU B 1 143 ? -4.891 3.49 2.771 1 95.88 143 LEU B N 1
ATOM 4791 C CA . LEU B 1 143 ? -4.207 3.111 1.541 1 95.88 143 LEU B CA 1
ATOM 4792 C C . LEU B 1 143 ? -2.971 3.979 1.319 1 95.88 143 LEU B C 1
ATOM 4794 O O . LEU B 1 143 ? -1.915 3.473 0.928 1 95.88 143 LEU B O 1
ATOM 4798 N N . CYS B 1 144 ? -3.076 5.246 1.597 1 96.06 144 CYS B N 1
ATOM 4799 C CA . CYS B 1 144 ? -1.932 6.141 1.48 1 96.06 144 CYS B CA 1
ATOM 4800 C C . CYS B 1 144 ? -0.814 5.723 2.43 1 96.06 144 CYS B C 1
ATOM 4802 O O . CYS B 1 144 ? 0.364 5.785 2.072 1 96.06 144 CYS B O 1
ATOM 4804 N N . THR B 1 145 ? -1.225 5.375 3.617 1 96.19 145 THR B N 1
ATOM 4805 C CA . THR B 1 145 ? -0.24 4.949 4.605 1 96.19 145 THR B CA 1
ATOM 4806 C C . THR B 1 145 ? 0.533 3.732 4.109 1 96.19 145 THR B C 1
ATOM 4808 O O . THR B 1 145 ? 1.761 3.684 4.215 1 96.19 145 THR B O 1
ATOM 4811 N N . TYR B 1 146 ? -0.138 2.793 3.545 1 96.56 146 TYR B N 1
ATOM 4812 C CA . TYR B 1 146 ? 0.526 1.591 3.055 1 96.56 146 TYR B CA 1
ATOM 4813 C C . TYR B 1 146 ? 1.447 1.913 1.885 1 96.56 146 TYR B C 1
ATOM 4815 O O . TYR B 1 146 ? 2.494 1.283 1.721 1 96.56 146 TYR B O 1
ATOM 4823 N N . VAL B 1 147 ? 1.072 2.846 1.063 1 97.5 147 VAL B N 1
ATOM 4824 C CA . VAL B 1 147 ? 1.933 3.312 -0.02 1 97.5 147 VAL B CA 1
ATOM 4825 C C . VAL B 1 147 ? 3.238 3.855 0.555 1 97.5 147 VAL B C 1
ATOM 4827 O O . VAL B 1 147 ? 4.324 3.52 0.075 1 97.5 147 VAL B O 1
ATOM 4830 N N . HIS B 1 148 ? 3.115 4.637 1.578 1 98.25 148 HIS B N 1
ATOM 4831 C CA . HIS B 1 148 ? 4.309 5.195 2.203 1 98.25 148 HIS B CA 1
ATOM 4832 C C . HIS B 1 148 ? 5.152 4.105 2.855 1 98.25 148 HIS B C 1
ATOM 4834 O O . HIS B 1 148 ? 6.383 4.164 2.82 1 98.25 148 HIS B O 1
ATOM 4840 N N . VAL B 1 149 ? 4.516 3.15 3.477 1 98.12 149 VAL B N 1
ATOM 4841 C CA . VAL B 1 149 ? 5.242 2.045 4.09 1 98.12 149 VAL B CA 1
ATOM 4842 C C . VAL B 1 149 ? 6.035 1.293 3.025 1 98.12 149 VAL B C 1
ATOM 4844 O O . VAL B 1 149 ? 7.223 1.011 3.211 1 98.12 149 VAL B O 1
ATOM 4847 N N . ALA B 1 150 ? 5.383 1.008 1.902 1 98.06 150 ALA B N 1
ATOM 4848 C CA . ALA B 1 150 ? 6.051 0.31 0.806 1 98.06 150 ALA B CA 1
ATOM 4849 C C . ALA B 1 150 ? 7.215 1.131 0.259 1 98.06 150 ALA B C 1
ATOM 4851 O O . ALA B 1 150 ? 8.297 0.595 0.014 1 98.06 150 ALA B O 1
ATOM 4852 N N . SER B 1 151 ? 7.004 2.439 0.061 1 98.31 151 SER B N 1
ATOM 4853 C CA . SER B 1 151 ? 8.047 3.324 -0.444 1 98.31 151 SER B CA 1
ATOM 4854 C C . SER B 1 151 ? 9.234 3.387 0.517 1 98.31 151 SER B C 1
ATOM 4856 O O . SER B 1 151 ? 10.391 3.416 0.086 1 98.31 151 SER B O 1
ATOM 4858 N N . THR B 1 152 ? 8.906 3.439 1.768 1 98.31 152 THR B N 1
ATOM 4859 C CA . THR B 1 152 ? 9.953 3.506 2.779 1 98.31 152 THR B CA 1
ATOM 4860 C C . THR B 1 152 ? 10.734 2.197 2.834 1 98.31 152 THR B C 1
ATOM 4862 O O . THR B 1 152 ? 11.961 2.207 2.98 1 98.31 152 THR B O 1
ATOM 4865 N N . LEU B 1 153 ? 10.039 1.083 2.756 1 97.88 153 LEU B N 1
ATOM 4866 C CA . LEU B 1 153 ? 10.719 -0.203 2.695 1 97.88 153 LEU B CA 1
ATOM 4867 C C . LEU B 1 153 ? 11.641 -0.273 1.48 1 97.88 153 LEU B C 1
ATOM 4869 O O . LEU B 1 153 ? 12.773 -0.756 1.579 1 97.88 153 LEU B O 1
ATOM 4873 N N . ARG B 1 154 ? 11.164 0.182 0.342 1 97.69 154 ARG B N 1
ATOM 4874 C CA . ARG B 1 154 ? 12 0.277 -0.851 1 97.69 154 ARG B CA 1
ATOM 4875 C C . ARG B 1 154 ? 13.258 1.099 -0.575 1 97.69 154 ARG B C 1
ATOM 4877 O O . ARG B 1 154 ? 14.359 0.711 -0.969 1 97.69 154 ARG B O 1
ATOM 4884 N N . THR B 1 155 ? 13.094 2.176 0.105 1 97.94 155 THR B N 1
ATOM 4885 C CA . THR B 1 155 ? 14.203 3.072 0.414 1 97.94 155 THR B CA 1
ATOM 4886 C C . THR B 1 155 ? 15.234 2.379 1.305 1 97.94 155 THR B C 1
ATOM 4888 O O . THR B 1 155 ? 16.438 2.434 1.036 1 97.94 155 THR B O 1
ATOM 4891 N N . ILE B 1 156 ? 14.742 1.715 2.342 1 97.31 156 ILE B N 1
ATOM 4892 C CA . ILE B 1 156 ? 15.633 1.06 3.289 1 97.31 156 ILE B CA 1
ATOM 4893 C C . ILE B 1 156 ? 16.391 -0.066 2.588 1 97.31 156 ILE B C 1
ATOM 4895 O O . ILE B 1 156 ? 17.562 -0.323 2.895 1 97.31 156 ILE B O 1
ATOM 4899 N N . LEU B 1 157 ? 15.773 -0.763 1.676 1 95.81 157 LEU B N 1
ATOM 4900 C CA . LEU B 1 157 ? 16.406 -1.816 0.894 1 95.81 157 LEU B CA 1
ATOM 4901 C C . LEU B 1 157 ? 17.453 -1.233 -0.05 1 95.81 157 LEU B C 1
ATOM 4903 O O . LEU B 1 157 ? 18.578 -1.731 -0.119 1 95.81 157 LEU B O 1
ATOM 4907 N N . THR B 1 158 ? 17.109 -0.179 -0.731 1 95.31 158 THR B N 1
ATOM 4908 C CA . THR B 1 158 ? 17.984 0.444 -1.725 1 95.31 158 THR B CA 1
ATOM 4909 C C . THR B 1 158 ? 19.25 0.972 -1.073 1 95.31 158 THR B C 1
ATOM 4911 O O . THR B 1 158 ? 20.344 0.837 -1.633 1 95.31 158 THR B O 1
ATOM 4914 N N . PHE B 1 159 ? 19.125 1.525 0.092 1 96.69 159 PHE B N 1
ATOM 4915 C CA . PHE B 1 159 ? 20.281 2.082 0.795 1 96.69 159 PHE B CA 1
ATOM 4916 C C . PHE B 1 159 ? 20.891 1.05 1.734 1 96.69 159 PHE B C 1
ATOM 4918 O O . PHE B 1 159 ? 21.859 1.343 2.445 1 96.69 159 PHE B O 1
ATOM 4925 N N . ASN B 1 160 ? 20.297 -0.171 1.79 1 95.5 160 ASN B N 1
ATOM 4926 C CA . ASN B 1 160 ? 20.766 -1.278 2.623 1 95.5 160 ASN B CA 1
ATOM 4927 C C . ASN B 1 160 ? 20.875 -0.866 4.086 1 95.5 160 ASN B C 1
ATOM 4929 O O . ASN B 1 160 ? 21.891 -1.15 4.734 1 95.5 160 ASN B O 1
ATOM 4933 N N . LEU B 1 161 ? 19.891 -0.231 4.625 1 97.5 161 LEU B N 1
ATOM 4934 C CA . LEU B 1 161 ? 19.969 0.358 5.957 1 97.5 161 LEU B CA 1
ATOM 4935 C C . LEU B 1 161 ? 19.75 -0.699 7.035 1 97.5 161 LEU B C 1
ATOM 4937 O O . LEU B 1 161 ? 20.312 -0.599 8.133 1 97.5 161 LEU B O 1
ATOM 4941 N N . ALA B 1 162 ? 18.922 -1.698 6.766 1 96.38 162 ALA B N 1
ATOM 4942 C CA . ALA B 1 162 ? 18.578 -2.703 7.766 1 96.38 162 ALA B CA 1
ATOM 4943 C C . ALA B 1 162 ? 19.797 -3.52 8.172 1 96.38 162 ALA B C 1
ATOM 4945 O O . ALA B 1 162 ? 19.859 -4.031 9.297 1 96.38 162 ALA B O 1
ATOM 4946 N N . SER B 1 163 ? 20.781 -3.641 7.289 1 95 163 SER B N 1
ATOM 4947 C CA . SER B 1 163 ? 21.969 -4.445 7.539 1 95 163 SER B CA 1
ATOM 4948 C C . SER B 1 163 ? 22.844 -3.822 8.625 1 95 163 SER B C 1
ATOM 4950 O O . SER B 1 163 ? 23.703 -4.492 9.203 1 95 163 SER B O 1
ATOM 4952 N N . SER B 1 164 ? 22.656 -2.562 8.859 1 95.88 164 SER B N 1
ATOM 4953 C CA . SER B 1 164 ? 23.438 -1.854 9.867 1 95.88 164 SER B CA 1
ATOM 4954 C C . SER B 1 164 ? 22.891 -2.117 11.273 1 95.88 164 SER B C 1
ATOM 4956 O O . SER B 1 164 ? 23.516 -1.736 12.266 1 95.88 164 SER B O 1
ATOM 4958 N N . ILE B 1 165 ? 21.75 -2.721 11.367 1 97.81 165 ILE B N 1
ATOM 4959 C CA . ILE B 1 165 ? 21.141 -3.051 12.656 1 97.81 165 ILE B CA 1
ATOM 4960 C C . ILE B 1 165 ? 21.562 -4.453 13.078 1 97.81 165 ILE B C 1
ATOM 4962 O O . ILE B 1 165 ? 21.422 -5.414 12.312 1 97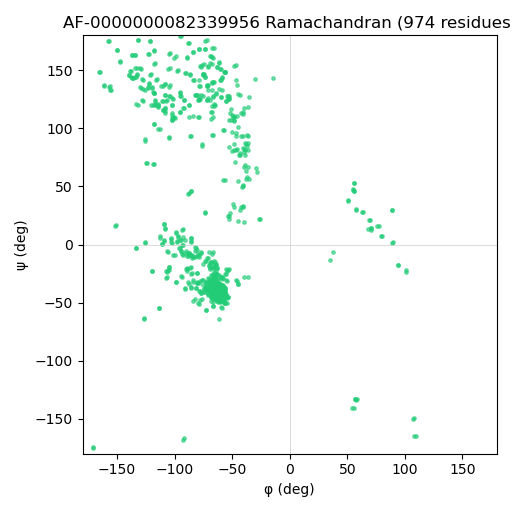.81 165 ILE B O 1
ATOM 4966 N N . PRO B 1 166 ? 22.141 -4.602 14.266 1 96.75 166 PRO B N 1
ATOM 4967 C CA . PRO B 1 166 ? 22.5 -5.949 14.711 1 96.75 166 PRO B CA 1
ATOM 4968 C C . PRO B 1 166 ? 21.281 -6.887 14.781 1 96.75 166 PRO B C 1
ATOM 4970 O O . PRO B 1 166 ? 20.203 -6.465 15.164 1 96.75 166 PRO B O 1
ATOM 4973 N N . VAL B 1 167 ? 21.469 -8.125 14.445 1 94 167 VAL B N 1
ATOM 4974 C CA . VAL B 1 167 ? 20.391 -9.109 14.422 1 94 167 VAL B CA 1
ATOM 4975 C C . VAL B 1 167 ? 19.844 -9.312 15.836 1 94 167 VAL B C 1
ATOM 4977 O O . VAL B 1 167 ? 18.672 -9.625 16.016 1 94 167 VAL B O 1
ATOM 4980 N N . THR B 1 168 ? 20.828 -9.227 16.781 1 91.25 168 THR B N 1
ATOM 4981 C CA . THR B 1 168 ? 20.453 -9.227 18.188 1 91.25 168 THR B CA 1
ATOM 4982 C C . THR B 1 168 ? 20.844 -7.914 18.859 1 91.25 168 THR B C 1
ATOM 4984 O O . THR B 1 168 ? 21.984 -7.477 18.75 1 91.25 168 THR B O 1
ATOM 4987 N N . GLY B 1 169 ? 19.844 -7.238 19.391 1 94.38 169 GLY B N 1
ATOM 4988 C CA . GLY B 1 169 ? 20.109 -5.953 20.016 1 94.38 169 GLY B CA 1
ATOM 4989 C C . GLY B 1 169 ? 19.594 -4.777 19.219 1 94.38 169 GLY B C 1
ATOM 4990 O O . GLY B 1 169 ? 18.656 -4.918 18.438 1 94.38 169 GLY B O 1
ATOM 4991 N N . SER B 1 170 ? 20.094 -3.578 19.578 1 97.44 170 SER B N 1
ATOM 4992 C CA . SER B 1 170 ? 19.641 -2.34 18.953 1 97.44 170 SER B CA 1
ATOM 4993 C C . SER B 1 170 ? 20.812 -1.446 18.578 1 97.44 170 SER B C 1
ATOM 4995 O O . SER B 1 170 ? 21.953 -1.71 18.969 1 97.44 170 SER B O 1
ATOM 4997 N N . THR B 1 171 ? 20.672 -0.495 17.766 1 97.94 171 THR B N 1
ATOM 4998 C CA . THR B 1 171 ? 21.672 0.503 17.375 1 97.94 171 THR B CA 1
ATOM 4999 C C . THR B 1 171 ? 21.031 1.892 17.312 1 97.94 171 THR B C 1
ATOM 5001 O O . THR B 1 171 ? 19.844 2.025 17.047 1 97.94 171 THR B O 1
ATOM 5004 N N . PRO B 1 172 ? 21.766 2.879 17.688 1 98.06 172 PRO B N 1
ATOM 5005 C CA . PRO B 1 172 ? 21.234 4.234 17.531 1 98.06 172 PRO B CA 1
ATOM 5006 C C . PRO B 1 172 ? 21.156 4.676 16.062 1 98.06 172 PRO B C 1
ATOM 5008 O O . PRO B 1 172 ? 21.969 4.242 15.25 1 98.06 172 PRO B O 1
ATOM 5011 N N . TYR B 1 173 ? 20.266 5.551 15.773 1 97.25 173 TYR B N 1
ATOM 5012 C CA . TYR B 1 173 ? 20.047 6.02 14.406 1 97.25 173 TYR B CA 1
ATOM 5013 C C . TYR B 1 173 ? 21.297 6.668 13.844 1 97.25 173 TYR B C 1
ATOM 5015 O O . TYR B 1 173 ? 21.578 6.57 12.648 1 97.25 173 TYR B O 1
ATOM 5023 N N . ASP B 1 174 ? 22.047 7.324 14.695 1 96.69 174 ASP B N 1
ATOM 5024 C CA . ASP B 1 174 ? 23.281 8 14.266 1 96.69 174 ASP B CA 1
ATOM 5025 C C . ASP B 1 174 ? 24.297 7 13.711 1 96.69 174 ASP B C 1
ATOM 5027 O O . ASP B 1 174 ? 25.047 7.324 12.797 1 96.69 174 ASP B O 1
ATOM 5031 N N . ALA B 1 175 ? 24.391 5.867 14.289 1 97.56 175 ALA B N 1
ATOM 5032 C CA . ALA B 1 175 ? 25.297 4.828 13.812 1 97.56 175 ALA B CA 1
ATOM 5033 C C . ALA B 1 175 ? 24.922 4.375 12.406 1 97.56 175 ALA B C 1
ATOM 5035 O O . ALA B 1 175 ? 25.797 4.133 11.57 1 97.56 175 ALA B O 1
ATOM 5036 N N . ILE B 1 176 ? 23.656 4.27 12.125 1 97.88 176 ILE B N 1
ATOM 5037 C CA . ILE B 1 176 ? 23.188 3.889 10.797 1 97.88 176 ILE B CA 1
ATOM 5038 C C . ILE B 1 176 ? 23.516 4.996 9.797 1 97.88 176 ILE B C 1
ATOM 5040 O O . ILE B 1 176 ? 23.984 4.719 8.688 1 97.88 176 ILE B O 1
ATOM 5044 N N . ALA B 1 177 ? 23.281 6.23 10.203 1 97.44 177 ALA B N 1
ATOM 5045 C CA . ALA B 1 177 ? 23.547 7.379 9.344 1 97.44 177 ALA B CA 1
ATOM 5046 C C . ALA B 1 177 ? 25.016 7.43 8.922 1 97.44 177 ALA B C 1
ATOM 5048 O O . ALA B 1 177 ? 25.328 7.73 7.766 1 97.44 177 ALA B O 1
ATOM 5049 N N . LYS B 1 178 ? 25.906 7.125 9.781 1 96.56 178 LYS B N 1
ATOM 5050 C CA . LYS B 1 178 ? 27.344 7.188 9.539 1 96.56 178 LYS B CA 1
ATOM 5051 C C . LYS B 1 178 ? 27.766 6.168 8.484 1 96.56 178 LYS B C 1
ATOM 5053 O O . LYS B 1 178 ? 28.797 6.336 7.828 1 96.56 178 LYS B O 1
ATOM 5058 N N . GLU B 1 179 ? 27 5.176 8.328 1 95.56 179 GLU B N 1
ATOM 5059 C CA . GLU B 1 179 ? 27.312 4.141 7.352 1 95.56 179 GLU B CA 1
ATOM 5060 C C . GLU B 1 179 ? 26.781 4.5 5.969 1 95.56 179 GLU B C 1
ATOM 5062 O O . GLU B 1 179 ? 27.047 3.793 4.992 1 95.56 179 GLU B O 1
ATOM 5067 N N . THR B 1 180 ? 26 5.551 5.918 1 95.38 180 THR B N 1
ATOM 5068 C CA . THR B 1 180 ? 25.5 6.012 4.629 1 95.38 180 THR B CA 1
ATOM 5069 C C . THR B 1 180 ? 26.328 7.184 4.109 1 95.38 180 THR B C 1
ATOM 5071 O O . THR B 1 180 ? 27.062 7.816 4.871 1 95.38 180 THR B O 1
ATOM 5074 N N . ASP B 1 181 ? 26.25 7.469 2.848 1 92.38 181 ASP B N 1
ATOM 5075 C CA . ASP B 1 181 ? 27.031 8.555 2.244 1 92.38 181 ASP B CA 1
ATOM 5076 C C . ASP B 1 181 ? 26.359 9.906 2.506 1 92.38 181 ASP B C 1
ATOM 5078 O O . ASP B 1 181 ? 27.047 10.914 2.652 1 92.38 181 ASP B O 1
ATOM 5082 N N . ASN B 1 182 ? 25.094 9.922 2.576 1 93.12 182 ASN B N 1
ATOM 5083 C CA . ASN B 1 182 ? 24.531 11.266 2.49 1 93.12 182 ASN B CA 1
ATOM 5084 C C . ASN B 1 182 ? 23.203 11.359 3.244 1 93.12 182 ASN B C 1
ATOM 5086 O O . ASN B 1 182 ? 22.406 12.258 2.982 1 93.12 182 ASN B O 1
ATOM 5090 N N . LEU B 1 183 ? 22.859 10.438 4.113 1 97.5 183 LEU B N 1
ATOM 5091 C CA . LEU B 1 183 ? 21.656 10.539 4.91 1 97.5 183 LEU B CA 1
ATOM 5092 C C . LEU B 1 183 ? 21.984 10.844 6.367 1 97.5 183 LEU B C 1
ATOM 5094 O O . LEU B 1 183 ? 22.828 10.195 6.965 1 97.5 183 LEU B O 1
ATOM 5098 N N . ASP B 1 184 ? 21.375 11.828 6.91 1 97.19 184 ASP B N 1
ATOM 5099 C CA . ASP B 1 184 ? 21.641 12.211 8.289 1 97.19 184 ASP B CA 1
ATOM 5100 C C . ASP B 1 184 ? 20.766 11.438 9.266 1 97.19 184 ASP B C 1
ATOM 5102 O O . ASP B 1 184 ? 19.906 10.641 8.844 1 97.19 184 ASP B O 1
ATOM 5106 N N . LYS B 1 185 ? 21.031 11.617 10.516 1 96.81 185 LYS B N 1
ATOM 5107 C CA . LYS B 1 185 ? 20.344 10.914 11.602 1 96.81 185 LYS B CA 1
ATOM 5108 C C . LYS B 1 185 ? 18.844 11.141 11.539 1 96.81 185 LYS B C 1
ATOM 5110 O O . LYS B 1 185 ? 18.062 10.203 11.711 1 96.81 185 LYS B O 1
ATOM 5115 N N . LYS B 1 186 ? 18.375 12.344 11.352 1 95.12 186 LYS B N 1
ATOM 5116 C CA . LYS B 1 186 ? 16.953 12.688 11.305 1 95.12 186 LYS B CA 1
ATOM 5117 C C . LYS B 1 186 ? 16.25 11.938 10.188 1 95.12 186 LYS B C 1
ATOM 5119 O O . LYS B 1 186 ? 15.141 11.414 10.383 1 95.12 186 LYS B O 1
ATOM 5124 N N . THR B 1 187 ? 16.859 11.938 9.047 1 97.12 187 THR B N 1
ATOM 5125 C CA . THR B 1 187 ? 16.328 11.211 7.902 1 97.12 187 THR B CA 1
ATOM 5126 C C . THR B 1 187 ? 16.156 9.734 8.227 1 97.12 187 THR B C 1
ATOM 5128 O O . THR B 1 187 ? 15.102 9.148 7.98 1 97.12 187 THR B O 1
ATOM 5131 N N . ILE B 1 188 ? 17.188 9.148 8.805 1 97.88 188 ILE B N 1
ATOM 5132 C CA . ILE B 1 188 ? 17.188 7.734 9.164 1 97.88 188 ILE B CA 1
ATOM 5133 C C . ILE B 1 188 ? 16.047 7.469 10.156 1 97.88 188 ILE B C 1
ATOM 5135 O O . ILE B 1 188 ? 15.289 6.512 9.992 1 97.88 188 ILE B O 1
ATOM 5139 N N . GLN B 1 189 ? 15.938 8.273 11.086 1 96.31 189 GLN B N 1
ATOM 5140 C CA . GLN B 1 189 ? 14.93 8.102 12.125 1 96.31 189 GLN B CA 1
ATOM 5141 C C . GLN B 1 189 ? 13.523 8.141 11.531 1 96.31 189 GLN B C 1
ATOM 5143 O O . GLN B 1 189 ? 12.664 7.332 11.898 1 96.31 189 GLN B O 1
ATOM 5148 N N . ARG B 1 190 ? 13.219 9.039 10.68 1 95.81 190 ARG B N 1
ATOM 5149 C CA . ARG B 1 190 ? 11.898 9.195 10.094 1 95.81 190 ARG B CA 1
ATOM 5150 C C . ARG B 1 190 ? 11.547 8.008 9.203 1 95.81 190 ARG B C 1
ATOM 5152 O O . ARG B 1 190 ? 10.398 7.559 9.18 1 95.81 190 ARG B O 1
ATOM 5159 N N . LEU B 1 191 ? 12.523 7.512 8.453 1 97.75 191 LEU B N 1
ATOM 5160 C CA . LEU B 1 191 ? 12.312 6.316 7.641 1 97.75 191 LEU B CA 1
ATOM 5161 C C . LEU B 1 191 ? 11.914 5.129 8.516 1 97.75 191 LEU B C 1
ATOM 5163 O O . LEU B 1 191 ? 10.961 4.418 8.211 1 97.75 191 LEU B O 1
ATOM 5167 N N . PHE B 1 192 ? 12.555 4.973 9.625 1 97.75 192 PHE B N 1
ATOM 5168 C CA . PHE B 1 192 ? 12.305 3.807 10.461 1 97.75 192 PHE B CA 1
ATOM 5169 C C . PHE B 1 192 ? 11.047 4.004 11.305 1 97.75 192 PHE B C 1
ATOM 5171 O O . PHE B 1 192 ? 10.414 3.031 11.719 1 97.75 192 PHE B O 1
ATOM 5178 N N . ALA B 1 193 ? 10.617 5.242 11.594 1 95.12 193 ALA B N 1
ATOM 5179 C CA . ALA B 1 193 ? 9.469 5.52 12.453 1 95.12 193 ALA B CA 1
ATOM 5180 C C . ALA B 1 193 ? 8.188 4.914 11.875 1 95.12 193 ALA B C 1
ATOM 5182 O O . ALA B 1 193 ? 7.438 4.246 12.586 1 95.12 193 ALA B O 1
ATOM 5183 N N . ILE B 1 194 ? 7.922 5.137 10.609 1 96.19 194 ILE B N 1
ATOM 5184 C CA . ILE B 1 194 ? 6.688 4.637 10.016 1 96.19 194 ILE B CA 1
ATOM 5185 C C . ILE B 1 194 ? 6.727 3.109 9.961 1 96.19 194 ILE B C 1
ATOM 5187 O O . ILE B 1 194 ? 5.695 2.451 10.125 1 96.19 194 ILE B O 1
ATOM 5191 N N . LEU B 1 195 ? 7.914 2.506 9.703 1 97.81 195 LEU B N 1
ATOM 5192 C CA . LEU B 1 195 ? 8.039 1.053 9.656 1 97.81 195 LEU B CA 1
ATOM 5193 C C . LEU B 1 195 ? 7.871 0.448 11.047 1 97.81 195 LEU B C 1
ATOM 5195 O O . LEU B 1 195 ? 7.367 -0.669 11.188 1 97.81 195 LEU B O 1
ATOM 5199 N N . THR B 1 196 ? 8.297 1.183 12.086 1 95.75 196 THR B N 1
ATOM 5200 C CA . THR B 1 196 ? 8.109 0.756 13.469 1 95.75 196 THR B CA 1
ATOM 5201 C C . THR B 1 196 ? 6.629 0.75 13.836 1 95.75 196 THR B C 1
ATOM 5203 O O . THR B 1 196 ? 6.16 -0.157 14.523 1 95.75 196 THR B O 1
ATOM 5206 N N . ASP B 1 197 ? 5.898 1.728 13.312 1 92.81 197 ASP B N 1
ATOM 5207 C CA . ASP B 1 197 ? 4.465 1.817 13.57 1 92.81 197 ASP B CA 1
ATOM 5208 C C . ASP B 1 197 ? 3.727 0.624 12.969 1 92.81 197 ASP B C 1
ATOM 5210 O O . ASP B 1 197 ? 2.602 0.317 13.375 1 92.81 197 ASP B O 1
ATOM 5214 N N . HIS B 1 198 ? 4.32 -0.054 12.055 1 95.25 198 HIS B N 1
ATOM 5215 C CA . HIS B 1 198 ? 3.727 -1.231 11.43 1 95.25 198 HIS B CA 1
ATOM 5216 C C . HIS B 1 198 ? 4.426 -2.508 11.883 1 95.25 198 HIS B C 1
ATOM 5218 O O . HIS B 1 198 ? 4.336 -3.541 11.219 1 95.25 198 HIS B O 1
ATOM 5224 N N . HIS B 1 199 ? 5.215 -2.438 12.93 1 96.81 199 HIS B N 1
ATOM 5225 C CA . HIS B 1 199 ? 5.836 -3.541 13.648 1 96.81 199 HIS B CA 1
ATOM 5226 C C . HIS B 1 199 ? 6.93 -4.199 12.812 1 96.81 199 HIS B C 1
ATOM 5228 O O . HIS B 1 199 ? 7.367 -5.312 13.117 1 96.81 199 HIS B O 1
ATOM 5234 N N . ILE B 1 200 ? 7.383 -3.582 11.742 1 98.06 200 ILE B N 1
ATOM 5235 C CA . ILE B 1 200 ? 8.461 -4.156 10.945 1 98.06 200 ILE B CA 1
ATOM 5236 C C . ILE B 1 200 ? 9.789 -4.008 11.688 1 98.06 200 ILE B C 1
ATOM 5238 O O . ILE B 1 200 ? 10.617 -4.922 11.672 1 98.06 200 ILE B O 1
ATOM 5242 N N . PHE B 1 201 ? 9.969 -2.875 12.297 1 98.25 201 PHE B N 1
ATOM 5243 C CA . PHE B 1 201 ? 11.07 -2.641 13.227 1 98.25 201 PHE B CA 1
ATOM 5244 C C . PHE B 1 201 ? 10.539 -2.244 14.602 1 98.25 201 PHE B C 1
ATOM 5246 O O . PHE B 1 201 ? 9.328 -2.127 14.797 1 98.25 201 PHE B O 1
ATOM 5253 N N . SER B 1 202 ? 11.461 -2.113 15.555 1 97.38 202 SER B N 1
ATOM 5254 C CA . SER B 1 202 ? 11.086 -1.718 16.906 1 97.38 202 SER B CA 1
ATOM 5255 C C . SER B 1 202 ? 12 -0.613 17.438 1 97.38 202 SER B C 1
ATOM 5257 O O . SER B 1 202 ? 13.141 -0.478 16.984 1 97.38 202 SER B O 1
ATOM 5259 N N . GLN B 1 203 ? 11.43 0.211 18.219 1 94.38 203 GLN B N 1
ATOM 5260 C CA . GLN B 1 203 ? 12.18 1.191 18.984 1 94.38 203 GLN B CA 1
ATOM 5261 C C . GLN B 1 203 ? 12.266 0.794 20.453 1 94.38 203 GLN B C 1
ATOM 5263 O O . GLN B 1 203 ? 11.391 1.16 21.25 1 94.38 203 GLN B O 1
ATOM 5268 N N . PRO B 1 204 ? 13.305 0.081 20.812 1 95.25 204 PRO B N 1
ATOM 5269 C CA . PRO B 1 204 ? 13.375 -0.409 22.203 1 95.25 204 PRO B CA 1
ATOM 5270 C C . PRO B 1 204 ? 13.633 0.708 23.203 1 95.25 204 PRO B C 1
ATOM 5272 O O . PRO B 1 204 ? 13.289 0.57 24.391 1 95.25 204 PRO B O 1
ATOM 5275 N N . SER B 1 205 ? 14.305 1.747 22.781 1 93.31 205 SER B N 1
ATOM 5276 C CA . SER B 1 205 ? 14.539 2.967 23.547 1 93.31 205 SER B CA 1
ATOM 5277 C C . SER B 1 205 ? 14.602 4.188 22.641 1 93.31 205 SER B C 1
ATOM 5279 O O . SER B 1 205 ? 14.781 4.059 21.422 1 93.31 205 SER B O 1
ATOM 5281 N N . PRO B 1 206 ? 14.359 5.312 23.219 1 89.62 206 PRO B N 1
ATOM 5282 C CA . PRO B 1 206 ? 14.383 6.512 22.391 1 89.62 206 PRO B CA 1
ATOM 5283 C C . PRO B 1 206 ? 15.68 6.648 21.594 1 89.62 206 PRO B C 1
ATOM 5285 O O . PRO B 1 206 ? 16.766 6.531 22.156 1 89.62 206 PRO B O 1
ATOM 5288 N N . GLY B 1 207 ? 15.516 6.781 20.328 1 93.38 207 GLY B N 1
ATOM 5289 C CA . GLY B 1 207 ? 16.656 7.035 19.453 1 93.38 207 GLY B CA 1
ATOM 5290 C C . GLY B 1 207 ? 17.328 5.77 18.953 1 93.38 207 GLY B C 1
ATOM 5291 O O . GLY B 1 207 ? 18.312 5.828 18.234 1 93.38 207 GLY B O 1
ATOM 5292 N N . HIS B 1 208 ? 16.797 4.629 19.328 1 96.94 208 HIS B N 1
ATOM 5293 C CA . HIS B 1 208 ? 17.359 3.354 18.906 1 96.94 208 HIS B CA 1
ATOM 5294 C C . HIS B 1 208 ? 16.375 2.568 18.047 1 96.94 208 HIS B C 1
ATOM 5296 O O . HIS B 1 208 ? 15.156 2.797 18.125 1 96.94 208 HIS B O 1
ATOM 5302 N N . VAL B 1 209 ? 16.922 1.704 17.266 1 98 209 VAL B N 1
ATOM 5303 C CA . VAL B 1 209 ? 16.094 0.826 16.438 1 98 209 VAL B CA 1
ATOM 5304 C C . VAL B 1 209 ? 16.609 -0.607 16.531 1 98 209 VAL B C 1
ATOM 5306 O O . VAL B 1 209 ? 17.812 -0.829 16.703 1 98 209 VAL B O 1
ATOM 5309 N N . SER B 1 210 ? 15.766 -1.514 16.516 1 98.44 210 SER B N 1
ATOM 5310 C CA . SER B 1 210 ? 16.094 -2.936 16.516 1 98.44 210 SER B CA 1
ATOM 5311 C C . SER B 1 210 ? 15.211 -3.703 15.531 1 98.44 210 SER B C 1
ATOM 5313 O O . SER B 1 210 ? 14.203 -3.182 15.055 1 98.44 210 SER B O 1
ATOM 5315 N N . HIS B 1 211 ? 15.672 -4.91 15.219 1 98.31 211 HIS B N 1
ATOM 5316 C CA . HIS B 1 211 ? 14.867 -5.801 14.383 1 98.31 211 HIS B CA 1
ATOM 5317 C C . HIS B 1 211 ? 13.688 -6.371 15.156 1 98.31 211 HIS B C 1
ATOM 5319 O O . HIS B 1 211 ? 13.773 -6.57 16.375 1 98.31 211 HIS B O 1
ATOM 5325 N N . THR B 1 212 ? 12.594 -6.543 14.523 1 98.19 212 THR B N 1
ATOM 5326 C CA . THR B 1 212 ? 11.562 -7.492 14.93 1 98.19 212 THR B CA 1
ATOM 5327 C C . THR B 1 212 ? 11.734 -8.82 14.188 1 98.19 212 THR B C 1
ATOM 5329 O O . THR B 1 212 ? 12.633 -8.961 13.359 1 98.19 212 THR B O 1
ATOM 5332 N N . ARG B 1 213 ? 10.859 -9.773 14.492 1 97.12 213 ARG B N 1
ATOM 5333 C CA . ARG B 1 213 ? 10.914 -11.039 13.766 1 97.12 213 ARG B CA 1
ATOM 5334 C C . ARG B 1 213 ? 10.711 -10.812 12.266 1 97.12 213 ARG B C 1
ATOM 5336 O O . ARG B 1 213 ? 11.219 -11.586 11.445 1 97.12 213 ARG B O 1
ATOM 5343 N N . LEU B 1 214 ? 10 -9.773 11.898 1 97.44 214 LEU B N 1
ATOM 5344 C CA . LEU B 1 214 ? 9.688 -9.484 10.508 1 97.44 214 LEU B CA 1
ATOM 5345 C C . LEU B 1 214 ? 10.922 -8.984 9.766 1 97.44 214 LEU B C 1
ATOM 5347 O O . LEU B 1 214 ? 11.344 -9.578 8.773 1 97.44 214 LEU B O 1
ATOM 5351 N N . SER B 1 215 ? 11.508 -7.922 10.289 1 98.12 215 SER B N 1
ATOM 5352 C CA . SER B 1 215 ? 12.664 -7.344 9.625 1 98.12 215 SER B CA 1
ATOM 5353 C C . SER B 1 215 ? 13.867 -8.289 9.68 1 98.12 215 SER B C 1
ATOM 5355 O O . SER B 1 215 ? 14.664 -8.344 8.742 1 98.12 215 SER B O 1
ATOM 5357 N N . LYS B 1 216 ? 13.984 -8.984 10.773 1 97.62 216 LYS B N 1
ATOM 5358 C CA . LYS B 1 216 ? 15.055 -9.984 10.867 1 97.62 216 LYS B CA 1
ATOM 5359 C C . LYS B 1 216 ? 14.891 -11.055 9.789 1 97.62 216 LYS B C 1
ATOM 5361 O O . LYS B 1 216 ? 15.867 -11.43 9.133 1 97.62 216 LYS B O 1
ATOM 5366 N N . ALA B 1 217 ? 13.695 -11.57 9.633 1 95.88 217 ALA B N 1
ATOM 5367 C CA . ALA B 1 217 ? 13.43 -12.586 8.617 1 95.88 217 ALA B CA 1
ATOM 5368 C C . ALA B 1 217 ? 13.703 -12.047 7.215 1 95.88 217 ALA B C 1
ATOM 5370 O O . ALA B 1 217 ? 14.266 -12.75 6.375 1 95.88 217 ALA B O 1
ATOM 5371 N N . MET B 1 218 ? 13.328 -10.82 6.938 1 94.62 218 MET B N 1
ATOM 5372 C CA . MET B 1 218 ? 13.531 -10.203 5.633 1 94.62 218 MET B CA 1
ATOM 5373 C C . MET B 1 218 ? 15.016 -10.07 5.32 1 94.62 218 MET B C 1
ATOM 5375 O O . MET B 1 218 ? 15.406 -9.977 4.152 1 94.62 218 MET B O 1
ATOM 5379 N N . LEU B 1 219 ? 15.766 -10.023 6.383 1 94.69 219 LEU B N 1
ATOM 5380 C CA . LEU B 1 219 ? 17.203 -9.867 6.227 1 94.69 219 LEU B CA 1
ATOM 5381 C C . LEU B 1 219 ? 17.906 -11.219 6.148 1 94.69 219 LEU B C 1
ATOM 5383 O O . LEU B 1 219 ? 18.812 -11.406 5.34 1 94.69 219 LEU B O 1
ATOM 5387 N N . THR B 1 220 ? 17.438 -12.219 6.918 1 93.5 220 THR B N 1
ATOM 5388 C CA . THR B 1 220 ? 18.25 -13.406 7.156 1 93.5 220 THR B CA 1
ATOM 5389 C C . THR B 1 220 ? 17.703 -14.602 6.383 1 93.5 220 THR B C 1
ATOM 5391 O O . THR B 1 220 ? 18.422 -15.57 6.141 1 93.5 220 THR B O 1
ATOM 5394 N N . ASN B 1 221 ? 16.406 -14.656 6.129 1 89.88 221 ASN B N 1
ATOM 5395 C CA . ASN B 1 221 ? 15.82 -15.703 5.301 1 89.88 221 ASN B CA 1
ATOM 5396 C C . ASN B 1 221 ? 16.031 -15.43 3.814 1 89.88 221 ASN B C 1
ATOM 5398 O O . ASN B 1 221 ? 15.422 -14.508 3.262 1 89.88 221 ASN B O 1
ATOM 5402 N N . PRO B 1 222 ? 16.891 -16.219 3.152 1 85.19 222 PRO B N 1
ATOM 5403 C CA . PRO B 1 222 ? 17.281 -15.883 1.777 1 85.19 222 PRO B CA 1
ATOM 5404 C C . PRO B 1 222 ? 16.078 -15.797 0.837 1 85.19 222 PRO B C 1
ATOM 5406 O O . PRO B 1 222 ? 16.016 -14.906 -0.011 1 85.19 222 PRO B O 1
ATOM 5409 N N . GLY B 1 223 ? 15.109 -16.719 0.92 1 83.12 223 GLY B N 1
ATOM 5410 C CA . GLY B 1 223 ? 13.922 -16.672 0.085 1 83.12 223 GLY B CA 1
ATOM 5411 C C . GLY B 1 223 ? 13.078 -15.43 0.306 1 83.12 223 GLY B C 1
ATOM 5412 O O . GLY B 1 223 ? 12.664 -14.773 -0.652 1 83.12 223 GLY B O 1
ATOM 5413 N N . LEU B 1 224 ? 12.883 -15.102 1.576 1 89.38 224 LEU B N 1
ATOM 5414 C CA . LEU B 1 224 ? 12.078 -13.93 1.9 1 89.38 224 LEU B CA 1
ATOM 5415 C C . LEU B 1 224 ? 12.812 -12.641 1.524 1 89.38 224 LEU B C 1
ATOM 5417 O O . LEU B 1 224 ? 12.188 -11.688 1.058 1 89.38 224 LEU B O 1
ATOM 5421 N N . ALA B 1 225 ? 14.125 -12.68 1.735 1 91.25 225 ALA B N 1
ATOM 5422 C CA . ALA B 1 225 ? 14.93 -11.523 1.347 1 91.25 225 ALA B CA 1
ATOM 5423 C C . ALA B 1 225 ? 14.812 -11.25 -0.151 1 91.25 225 ALA B C 1
ATOM 5425 O O . ALA B 1 225 ? 14.656 -10.102 -0.569 1 91.25 225 ALA B O 1
ATOM 5426 N N . ALA B 1 226 ? 14.867 -12.273 -0.938 1 87 226 ALA B N 1
ATOM 5427 C CA . ALA B 1 226 ? 14.781 -12.148 -2.391 1 87 226 ALA B CA 1
ATOM 5428 C C . ALA B 1 226 ? 13.406 -11.648 -2.816 1 87 226 ALA B C 1
ATOM 5430 O O . ALA B 1 226 ? 13.297 -10.758 -3.668 1 87 226 ALA B O 1
ATOM 5431 N N . ILE B 1 227 ? 12.398 -12.164 -2.184 1 88.75 227 ILE B N 1
ATOM 5432 C CA . ILE B 1 227 ? 11.031 -11.781 -2.512 1 88.75 227 ILE B CA 1
ATOM 5433 C C . ILE B 1 227 ? 10.797 -10.32 -2.133 1 88.75 227 ILE B C 1
ATOM 5435 O O . ILE B 1 227 ? 10.195 -9.562 -2.895 1 88.75 227 ILE B O 1
ATOM 5439 N N . THR B 1 228 ? 11.266 -10 -0.972 1 94 228 THR B N 1
ATOM 5440 C CA . THR B 1 228 ? 11.094 -8.633 -0.497 1 94 228 THR B CA 1
ATOM 5441 C C . THR B 1 228 ? 11.789 -7.641 -1.429 1 94 228 THR B C 1
ATOM 5443 O O . THR B 1 228 ? 11.211 -6.625 -1.811 1 94 228 THR B O 1
ATOM 5446 N N . LYS B 1 229 ? 12.969 -7.973 -1.821 1 92.94 229 LYS B N 1
ATOM 5447 C CA . LYS B 1 229 ? 13.734 -7.109 -2.715 1 92.94 229 LYS B CA 1
ATOM 5448 C C . LYS B 1 229 ? 13.055 -6.988 -4.078 1 92.94 229 LYS B C 1
ATOM 5450 O O . LYS B 1 229 ? 12.906 -5.887 -4.605 1 92.94 229 LYS B O 1
ATOM 5455 N N . PHE B 1 230 ? 12.633 -8.039 -4.668 1 91.56 230 PHE B N 1
ATOM 5456 C CA . PHE B 1 230 ? 11.953 -8.008 -5.957 1 91.56 230 PHE B CA 1
ATOM 5457 C C . PHE B 1 230 ? 10.656 -7.215 -5.871 1 91.56 230 PHE B C 1
ATOM 5459 O O . PHE B 1 230 ? 10.344 -6.426 -6.766 1 91.56 230 PHE B O 1
ATOM 5466 N N . SER B 1 231 ? 9.914 -7.426 -4.762 1 94.56 231 SER B N 1
ATOM 5467 C CA . SER B 1 231 ? 8.602 -6.812 -4.582 1 94.56 231 SER B CA 1
ATOM 5468 C C . SER B 1 231 ? 8.703 -5.289 -4.543 1 94.56 231 SER B C 1
ATOM 5470 O O . SER B 1 231 ? 7.938 -4.594 -5.211 1 94.56 231 SER B O 1
ATOM 5472 N N . PHE B 1 232 ? 9.703 -4.809 -3.863 1 96.38 232 PHE B N 1
ATOM 5473 C CA . PHE B 1 232 ? 9.641 -3.381 -3.564 1 96.38 232 PHE B CA 1
ATOM 5474 C C . PHE B 1 232 ? 10.656 -2.611 -4.402 1 96.38 232 PHE B C 1
ATOM 5476 O O . PHE B 1 232 ? 10.469 -1.429 -4.688 1 96.38 232 PHE B O 1
ATOM 5483 N N . GLU B 1 233 ? 11.672 -3.203 -4.879 1 93.88 233 GLU B N 1
ATOM 5484 C CA . GLU B 1 233 ? 12.633 -2.504 -5.723 1 93.88 233 GLU B CA 1
ATOM 5485 C C . GLU B 1 233 ? 12.25 -2.594 -7.195 1 93.88 233 GLU B C 1
ATOM 5487 O O . GLU B 1 233 ? 12.688 -1.778 -8.008 1 93.88 233 GLU B O 1
ATOM 5492 N N . GLU B 1 234 ? 11.422 -3.588 -7.531 1 93.19 234 GLU B N 1
ATOM 5493 C CA . GLU B 1 234 ? 11.102 -3.758 -8.945 1 93.19 234 GLU B CA 1
ATOM 5494 C C . GLU B 1 234 ? 9.586 -3.785 -9.164 1 93.19 234 GLU B C 1
ATOM 5496 O O . GLU B 1 234 ? 9.008 -2.805 -9.633 1 93.19 234 GLU B O 1
ATOM 5501 N N . LEU B 1 235 ? 8.906 -4.793 -8.594 1 95.25 235 LEU B N 1
ATOM 5502 C CA . LEU B 1 235 ? 7.484 -5.012 -8.852 1 95.25 235 LEU B CA 1
ATOM 5503 C C . LEU B 1 235 ? 6.668 -3.781 -8.469 1 95.25 235 LEU B C 1
ATOM 5505 O O . LEU B 1 235 ? 5.66 -3.479 -9.117 1 95.25 235 LEU B O 1
ATOM 5509 N N . TYR B 1 236 ? 7.07 -3.131 -7.41 1 97.31 236 TYR B N 1
ATOM 5510 C CA . TYR B 1 236 ? 6.41 -1.896 -7 1 97.31 236 TYR B CA 1
ATOM 5511 C C . TYR B 1 236 ? 6.367 -0.896 -8.148 1 97.31 236 TYR B C 1
ATOM 5513 O O . TYR B 1 236 ? 5.324 -0.291 -8.414 1 97.31 236 TYR B O 1
ATOM 5521 N N . GLY B 1 237 ? 7.465 -0.721 -8.852 1 97.06 237 GLY B N 1
ATOM 5522 C CA . GLY B 1 237 ? 7.512 0.166 -10.008 1 97.06 237 GLY B CA 1
ATOM 5523 C C . GLY B 1 237 ? 6.633 -0.298 -11.148 1 97.06 237 GLY B C 1
ATOM 5524 O O . GLY B 1 237 ? 5.996 0.517 -11.82 1 97.06 237 GLY B O 1
ATOM 5525 N N . PHE B 1 238 ? 6.598 -1.623 -11.375 1 97.81 238 PHE B N 1
ATOM 5526 C CA . PHE B 1 238 ? 5.734 -2.172 -12.414 1 97.81 238 PHE B CA 1
ATOM 5527 C C . PHE B 1 238 ? 4.273 -1.844 -12.141 1 97.81 238 PHE B C 1
ATOM 5529 O O . PHE B 1 238 ? 3.537 -1.448 -13.047 1 97.81 238 PHE B O 1
ATOM 5536 N N . SER B 1 239 ? 3.906 -2.059 -10.883 1 98.19 239 SER B N 1
ATOM 5537 C CA . SER B 1 239 ? 2.535 -1.801 -10.453 1 98.19 239 SER B CA 1
ATOM 5538 C C . SER B 1 239 ? 2.174 -0.327 -10.609 1 98.19 239 SER B C 1
ATOM 5540 O O . SER B 1 239 ? 1.124 0.005 -11.164 1 98.19 239 SER B O 1
ATOM 5542 N N . TYR B 1 240 ? 3.047 0.575 -10.148 1 97.75 240 TYR B N 1
ATOM 5543 C CA . TYR B 1 240 ? 2.824 2.016 -10.219 1 97.75 240 TYR B CA 1
ATOM 5544 C C . TYR B 1 240 ? 2.646 2.471 -11.664 1 97.75 240 TYR B C 1
ATOM 5546 O O . TYR B 1 240 ? 1.808 3.328 -11.945 1 97.75 240 TYR B O 1
ATOM 5554 N N . HIS B 1 241 ? 3.32 1.88 -12.617 1 98.31 241 HIS B N 1
ATOM 5555 C CA . HIS B 1 241 ? 3.338 2.35 -14 1 98.31 241 HIS B CA 1
ATOM 5556 C C . HIS B 1 241 ? 2.332 1.585 -14.852 1 98.31 241 HIS B C 1
ATOM 5558 O O . HIS B 1 241 ? 2.336 1.703 -16.078 1 98.31 241 HIS B O 1
ATOM 5564 N N . LEU B 1 242 ? 1.541 0.778 -14.219 1 97.75 242 LEU B N 1
ATOM 5565 C CA . LEU B 1 242 ? 0.479 0.103 -14.953 1 97.75 242 LEU B CA 1
ATOM 5566 C C . LEU B 1 242 ? -0.426 1.113 -15.648 1 97.75 242 LEU B C 1
ATOM 5568 O O . LEU B 1 242 ? -0.877 0.877 -16.781 1 97.75 242 LEU B O 1
ATOM 5572 N N . THR B 1 243 ? -0.719 2.232 -14.984 1 97.62 243 THR B N 1
ATOM 5573 C CA . THR B 1 243 ? -1.543 3.285 -15.562 1 97.62 243 THR B CA 1
ATOM 5574 C C . THR B 1 243 ? -0.933 3.791 -16.875 1 97.62 243 THR B C 1
ATOM 5576 O O . THR B 1 243 ? -1.632 3.93 -17.875 1 97.62 243 THR B O 1
ATOM 5579 N N . GLU B 1 244 ? 0.372 4.055 -16.859 1 97.75 244 GLU B N 1
ATOM 5580 C CA . GLU B 1 244 ? 1.062 4.523 -18.062 1 97.75 244 GLU B CA 1
ATOM 5581 C C . GLU B 1 244 ? 1.039 3.465 -19.156 1 97.75 244 GLU B C 1
ATOM 5583 O O . GLU B 1 244 ? 0.909 3.793 -20.328 1 97.75 244 GLU B O 1
ATOM 5588 N N . ALA B 1 245 ? 1.182 2.234 -18.766 1 98.38 245 ALA B N 1
ATOM 5589 C CA . ALA B 1 245 ? 1.13 1.146 -19.734 1 98.38 245 ALA B CA 1
ATOM 5590 C C . ALA B 1 245 ? -0.228 1.097 -20.438 1 98.38 245 ALA B C 1
ATOM 5592 O O . ALA B 1 245 ? -0.301 0.991 -21.656 1 98.38 245 ALA B O 1
ATOM 5593 N N . LEU B 1 246 ? -1.278 1.193 -19.688 1 98.25 246 LEU B N 1
ATOM 5594 C CA . LEU B 1 246 ? -2.623 1.104 -20.234 1 98.25 246 LEU B CA 1
ATOM 5595 C C . LEU B 1 246 ? -2.939 2.326 -21.094 1 98.25 246 LEU B C 1
ATOM 5597 O O . LEU B 1 246 ? -3.674 2.227 -22.078 1 98.25 246 LEU B O 1
ATOM 5601 N N . LYS B 1 247 ? -2.387 3.506 -20.75 1 97.62 247 LYS B N 1
ATOM 5602 C CA . LYS B 1 247 ? -2.537 4.695 -21.594 1 97.62 247 LYS B CA 1
ATOM 5603 C C . LYS B 1 247 ? -1.847 4.508 -22.938 1 97.62 247 LYS B C 1
ATOM 5605 O O . LYS B 1 247 ? -2.385 4.895 -23.984 1 97.62 247 LYS B O 1
ATOM 5610 N N . LYS B 1 248 ? -0.728 3.934 -22.875 1 97.69 248 LYS B N 1
ATOM 5611 C CA . LYS B 1 248 ? 0.127 3.838 -24.062 1 97.69 248 LYS B CA 1
ATOM 5612 C C . LYS B 1 248 ? -0.306 2.684 -24.953 1 97.69 248 LYS B C 1
ATOM 5614 O O . LYS B 1 248 ? -0.294 2.807 -26.188 1 97.69 248 LYS B O 1
ATOM 5619 N N . TRP B 1 249 ? -0.727 1.574 -24.344 1 98.12 249 TRP B N 1
ATOM 5620 C CA . TRP B 1 249 ? -0.889 0.369 -25.141 1 98.12 249 TRP B CA 1
ATOM 5621 C C . TRP B 1 249 ? -2.291 -0.208 -24.984 1 98.12 249 TRP B C 1
ATOM 5623 O O . TRP B 1 249 ? -2.617 -1.237 -25.578 1 98.12 249 TRP B O 1
ATOM 5633 N N . GLY B 1 250 ? -3.123 0.419 -24.25 1 97.25 250 GLY B N 1
ATOM 5634 C CA . GLY B 1 250 ? -4.469 -0.09 -24.047 1 97.25 250 GLY B CA 1
ATOM 5635 C C . GLY B 1 250 ? -4.504 -1.52 -23.547 1 97.25 250 GLY B C 1
ATOM 5636 O O . GLY B 1 250 ? -3.736 -1.884 -22.641 1 97.25 250 GLY B O 1
ATOM 5637 N N . SER B 1 251 ? -5.441 -2.283 -24.047 1 96.81 251 SER B N 1
ATOM 5638 C CA . SER B 1 251 ? -5.598 -3.676 -23.641 1 96.81 251 SER B CA 1
ATOM 5639 C C . SER B 1 251 ? -4.688 -4.59 -24.453 1 96.81 251 SER B C 1
ATOM 5641 O O . SER B 1 251 ? -5.113 -5.66 -24.906 1 96.81 251 SER B O 1
ATOM 5643 N N . SER B 1 252 ? -3.492 -4.223 -24.609 1 97 252 SER B N 1
ATOM 5644 C CA . SER B 1 252 ? -2.523 -5.004 -25.375 1 97 252 SER B CA 1
ATOM 5645 C C . SER B 1 252 ? -2.34 -6.395 -24.781 1 97 252 SER B C 1
ATOM 5647 O O . SER B 1 252 ? -2.49 -6.582 -23.578 1 97 252 SER B O 1
ATOM 5649 N N . GLU B 1 253 ? -1.998 -7.348 -25.625 1 96.81 253 GLU B N 1
ATOM 5650 C CA . GLU B 1 253 ? -1.684 -8.711 -25.188 1 96.81 253 GLU B CA 1
ATOM 5651 C C . GLU B 1 253 ? -0.208 -9.031 -25.406 1 96.81 253 GLU B C 1
ATOM 5653 O O . GLU B 1 253 ? 0.215 -10.172 -25.234 1 96.81 253 GLU B O 1
ATOM 5658 N N . GLU B 1 254 ? 0.574 -8.023 -25.797 1 97.94 254 GLU B N 1
ATOM 5659 C CA . GLU B 1 254 ? 1.995 -8.227 -26.062 1 97.94 254 GLU B CA 1
ATOM 5660 C C . GLU B 1 254 ? 2.795 -8.273 -24.766 1 97.94 254 GLU B C 1
ATOM 5662 O O . GLU B 1 254 ? 2.582 -7.457 -23.859 1 97.94 254 GLU B O 1
ATOM 5667 N N . PRO B 1 255 ? 3.723 -9.227 -24.672 1 96.62 255 PRO B N 1
ATOM 5668 C CA . PRO B 1 255 ? 4.426 -9.453 -23.406 1 96.62 255 PRO B CA 1
ATOM 5669 C C . PRO B 1 255 ? 5.402 -8.328 -23.062 1 96.62 255 PRO B C 1
ATOM 5671 O O . PRO B 1 255 ? 5.918 -8.281 -21.938 1 96.62 255 PRO B O 1
ATOM 5674 N N . ASN B 1 256 ? 5.711 -7.402 -24.016 1 97.44 256 ASN B N 1
ATOM 5675 C CA . ASN B 1 256 ? 6.617 -6.285 -23.766 1 97.44 256 ASN B CA 1
ATOM 5676 C C . ASN B 1 256 ? 5.867 -4.957 -23.719 1 97.44 256 ASN B C 1
ATOM 5678 O O . ASN B 1 256 ? 6.445 -3.902 -23.984 1 97.44 256 ASN B O 1
ATOM 5682 N N . GLU B 1 257 ? 4.621 -5 -23.547 1 98.19 257 GLU B N 1
ATOM 5683 C CA . GLU B 1 257 ? 3.787 -3.818 -23.359 1 98.19 257 GLU B CA 1
ATOM 5684 C C . GLU B 1 257 ? 3.086 -3.857 -22 1 98.19 257 GLU B C 1
ATOM 5686 O O . GLU B 1 257 ? 1.867 -4.027 -21.938 1 98.19 257 GLU B O 1
ATOM 5691 N N . THR B 1 258 ? 3.875 -3.697 -20.922 1 98 258 THR B N 1
ATOM 5692 C CA . THR B 1 258 ? 3.443 -3.914 -19.547 1 98 258 THR B CA 1
ATOM 5693 C C . THR B 1 258 ? 3.861 -2.746 -18.672 1 98 258 THR B C 1
ATOM 5695 O O . THR B 1 258 ? 4.52 -1.812 -19.125 1 98 258 THR B O 1
ATOM 5698 N N . GLY B 1 259 ? 3.422 -2.836 -17.375 1 98.19 259 GLY B N 1
ATOM 5699 C CA . GLY B 1 259 ? 3.918 -1.904 -16.375 1 98.19 259 GLY B CA 1
ATOM 5700 C C . GLY B 1 259 ? 5.43 -1.9 -16.266 1 98.19 259 GLY B C 1
ATOM 5701 O O . GLY B 1 259 ? 6.039 -0.848 -16.062 1 98.19 259 GLY B O 1
ATOM 5702 N N . PHE B 1 260 ? 6.031 -3.051 -16.391 1 96.94 260 PHE B N 1
ATOM 5703 C CA . PHE B 1 260 ? 7.484 -3.166 -16.406 1 96.94 260 PHE B CA 1
ATOM 5704 C C . PHE B 1 260 ? 8.086 -2.303 -17.516 1 96.94 260 PHE B C 1
ATOM 5706 O O . PHE B 1 260 ? 9 -1.513 -17.266 1 96.94 260 PHE B O 1
ATOM 5713 N N . ASN B 1 261 ? 7.543 -2.469 -18.672 1 98.25 261 ASN B N 1
ATOM 5714 C CA . ASN B 1 261 ? 8.07 -1.738 -19.828 1 98.25 261 ASN B CA 1
ATOM 5715 C C . ASN B 1 261 ? 7.863 -0.234 -19.672 1 98.25 261 ASN B C 1
ATOM 5717 O O . ASN B 1 261 ? 8.742 0.554 -20.031 1 98.25 261 ASN B O 1
ATOM 5721 N N . ALA B 1 262 ? 6.754 0.106 -19.156 1 98 262 ALA B N 1
ATOM 5722 C CA . ALA B 1 262 ? 6.504 1.523 -18.906 1 98 262 ALA B CA 1
ATOM 5723 C C . ALA B 1 262 ? 7.445 2.061 -17.828 1 98 262 ALA B C 1
ATOM 5725 O O . ALA B 1 262 ? 7.875 3.215 -17.891 1 98 262 ALA B O 1
ATOM 5726 N N . ALA B 1 263 ? 7.77 1.295 -16.859 1 96.5 263 ALA B N 1
ATOM 5727 C CA . ALA B 1 263 ? 8.609 1.698 -15.734 1 96.5 263 ALA B CA 1
ATOM 5728 C C . ALA B 1 263 ? 10.07 1.842 -16.156 1 96.5 263 ALA B C 1
ATOM 5730 O O . ALA B 1 263 ? 10.773 2.736 -15.695 1 96.5 263 ALA B O 1
ATOM 5731 N N . THR B 1 264 ? 10.555 0.974 -17.031 1 94.56 264 THR B N 1
ATOM 5732 C CA . THR B 1 264 ? 11.977 0.901 -17.328 1 94.56 264 THR B CA 1
ATOM 5733 C C . THR B 1 264 ? 12.281 1.53 -18.688 1 94.56 264 THR B C 1
ATOM 5735 O O . THR B 1 264 ? 13.43 1.859 -18.984 1 94.56 264 THR B O 1
ATOM 5738 N N . GLY B 1 265 ? 11.281 1.602 -19.516 1 96.06 265 GLY B N 1
ATOM 5739 C CA . GLY B 1 265 ? 11.484 2.053 -20.875 1 96.06 265 GLY B CA 1
ATOM 5740 C C . GLY B 1 265 ? 12.039 0.971 -21.781 1 96.06 265 GLY B C 1
ATOM 5741 O O . GLY B 1 265 ? 12.312 1.22 -22.953 1 96.06 265 GLY B O 1
ATOM 5742 N N . SER B 1 266 ? 12.125 -0.203 -21.297 1 95.38 266 SER B N 1
ATOM 5743 C CA . SER B 1 266 ? 12.688 -1.303 -22.062 1 95.38 266 SER B CA 1
ATOM 5744 C C . SER B 1 266 ? 11.711 -1.788 -23.125 1 95.38 266 SER B C 1
ATOM 5746 O O . SER B 1 266 ? 10.5 -1.841 -22.891 1 95.38 266 SER B O 1
ATOM 5748 N N . ALA B 1 267 ? 12.297 -2.205 -24.219 1 95.94 267 ALA B N 1
ATOM 5749 C CA . ALA B 1 267 ? 11.484 -2.787 -25.297 1 95.94 267 ALA B CA 1
ATOM 5750 C C . ALA B 1 267 ? 11.438 -4.309 -25.172 1 95.94 267 ALA B C 1
ATOM 5752 O O . ALA B 1 267 ? 10.688 -4.969 -25.891 1 95.94 267 ALA B O 1
ATOM 5753 N N . SER B 1 268 ? 12.172 -4.82 -24.266 1 94 268 SER B N 1
ATOM 5754 C CA . SER B 1 268 ? 12.266 -6.266 -24.094 1 94 268 SER B CA 1
ATOM 5755 C C . SER B 1 268 ? 11.188 -6.781 -23.141 1 94 268 SER B C 1
ATOM 5757 O O . SER B 1 268 ? 10.594 -6.004 -22.391 1 94 268 SER B O 1
ATOM 5759 N N . THR B 1 269 ? 10.953 -8.102 -23.25 1 92.44 269 THR B N 1
ATOM 5760 C CA . THR B 1 269 ? 10.156 -8.734 -22.188 1 92.44 269 THR B CA 1
ATOM 5761 C C . THR B 1 269 ? 10.922 -8.758 -20.875 1 92.44 269 THR B C 1
ATOM 5763 O O . THR B 1 269 ? 12.148 -8.594 -20.859 1 92.44 269 THR B O 1
ATOM 5766 N N . LEU B 1 270 ? 10.219 -8.953 -19.781 1 89.56 270 LEU B N 1
ATOM 5767 C CA . LEU B 1 270 ? 10.883 -9 -18.484 1 89.56 270 LEU B CA 1
ATOM 5768 C C . LEU B 1 270 ? 11.898 -10.141 -18.438 1 89.56 270 LEU B C 1
ATOM 5770 O O . LEU B 1 270 ? 13 -9.977 -17.906 1 89.56 270 LEU B O 1
ATOM 5774 N N . TYR B 1 271 ? 11.578 -11.312 -18.969 1 81.56 271 TYR B N 1
ATOM 5775 C CA . TYR B 1 271 ? 12.492 -12.445 -18.984 1 81.56 271 TYR B CA 1
ATOM 5776 C C . TYR B 1 271 ? 13.766 -12.109 -19.75 1 81.56 271 TYR B C 1
ATOM 5778 O O . TYR B 1 271 ? 14.875 -12.391 -19.266 1 81.56 271 TYR B O 1
ATOM 5786 N N . ALA B 1 272 ? 13.555 -11.555 -20.906 1 84.12 272 ALA B N 1
ATOM 5787 C CA . ALA B 1 272 ? 14.711 -11.164 -21.719 1 84.12 272 ALA B CA 1
ATOM 5788 C C . ALA B 1 272 ? 15.555 -10.117 -20.984 1 84.12 272 ALA B C 1
ATOM 5790 O O . ALA B 1 272 ? 16.781 -10.148 -21.047 1 84.12 272 ALA B O 1
ATOM 5791 N N . TYR B 1 273 ? 14.875 -9.227 -20.359 1 86.62 273 TYR B N 1
ATOM 5792 C CA . TYR B 1 273 ? 15.539 -8.18 -19.594 1 86.62 273 TYR B CA 1
ATOM 5793 C C . TYR B 1 273 ? 16.375 -8.773 -18.469 1 86.62 273 TYR B C 1
ATOM 5795 O O . TYR B 1 273 ? 17.516 -8.352 -18.234 1 86.62 273 TYR B O 1
ATOM 5803 N N . ILE B 1 274 ? 15.844 -9.734 -17.75 1 81.81 274 ILE B N 1
ATOM 5804 C CA . ILE B 1 274 ? 16.531 -10.391 -16.641 1 81.81 274 ILE B CA 1
ATOM 5805 C C . ILE B 1 274 ? 17.75 -11.133 -17.156 1 81.81 274 ILE B C 1
ATOM 5807 O O . ILE B 1 274 ? 18.828 -11.07 -16.562 1 81.81 274 ILE B O 1
ATOM 5811 N N . ASP B 1 275 ? 17.625 -11.789 -18.234 1 75.69 275 ASP B N 1
ATOM 5812 C CA . ASP B 1 275 ? 18.734 -12.531 -18.844 1 75.69 275 ASP B CA 1
ATOM 5813 C C . ASP B 1 275 ? 19.828 -11.586 -19.297 1 75.69 275 ASP B C 1
ATOM 5815 O O . ASP B 1 275 ? 21.016 -11.875 -19.125 1 75.69 275 ASP B O 1
ATOM 5819 N N . GLU B 1 276 ? 19.375 -10.508 -19.875 1 80.06 276 GLU B N 1
ATOM 5820 C CA . GLU B 1 276 ? 20.328 -9.508 -20.328 1 80.06 276 GLU B CA 1
ATOM 5821 C C . GLU B 1 276 ? 21.125 -8.938 -19.156 1 80.06 276 GLU B C 1
ATOM 5823 O O . GLU B 1 276 ? 22.328 -8.703 -19.281 1 80.06 276 GLU B O 1
ATOM 5828 N N . ASN B 1 277 ? 20.469 -8.688 -18.078 1 79.69 277 ASN B N 1
ATOM 5829 C CA . ASN B 1 277 ? 21.141 -8.109 -16.906 1 79.69 277 ASN B CA 1
ATOM 5830 C C . ASN B 1 277 ? 22.047 -9.125 -16.219 1 79.69 277 ASN B C 1
ATOM 5832 O O . ASN B 1 277 ? 23.078 -8.758 -15.648 1 79.69 277 ASN B O 1
ATOM 5836 N N . ARG B 1 278 ? 21.625 -10.336 -16.156 1 74.75 278 ARG B N 1
ATOM 5837 C CA . ARG B 1 278 ? 22.469 -11.398 -15.617 1 74.75 278 ARG B CA 1
ATOM 5838 C C . ARG B 1 278 ? 23.797 -11.484 -16.359 1 74.75 278 ARG B C 1
ATOM 5840 O O . ARG B 1 278 ? 24.859 -11.648 -15.742 1 74.75 278 ARG B O 1
ATOM 5847 N N . ASP B 1 279 ? 23.766 -11.32 -17.594 1 71.69 279 ASP B N 1
ATOM 5848 C CA . ASP B 1 279 ? 24.953 -11.375 -18.438 1 71.69 279 ASP B CA 1
ATOM 5849 C C . ASP B 1 279 ? 25.875 -10.188 -18.156 1 71.69 279 ASP B C 1
ATOM 5851 O O . ASP B 1 279 ? 27.094 -10.297 -18.312 1 71.69 279 ASP B O 1
ATOM 5855 N N . LYS B 1 280 ? 25.266 -9.102 -17.688 1 73.31 280 LYS B N 1
ATOM 5856 C CA . LYS B 1 280 ? 26.047 -7.906 -17.375 1 73.31 280 LYS B CA 1
ATOM 5857 C C . LYS B 1 280 ? 26.453 -7.887 -15.898 1 73.31 280 LYS B C 1
ATOM 5859 O O . LYS B 1 280 ? 26.828 -6.84 -15.367 1 73.31 280 LYS B O 1
ATOM 5864 N N . ALA B 1 281 ? 26.281 -9.008 -15.242 1 68.5 281 ALA B N 1
ATOM 5865 C CA . ALA B 1 281 ? 26.656 -9.195 -13.844 1 68.5 281 ALA B CA 1
ATOM 5866 C C . ALA B 1 281 ? 25.844 -8.281 -12.93 1 68.5 281 ALA B C 1
ATOM 5868 O O . ALA B 1 281 ? 26.375 -7.77 -11.938 1 68.5 281 ALA B O 1
ATOM 5869 N N . SER B 1 282 ? 24.734 -7.922 -13.258 1 71.38 282 SER B N 1
ATOM 5870 C CA . SER B 1 282 ? 23.766 -7.176 -12.453 1 71.38 282 SER B CA 1
ATOM 5871 C C . SER B 1 282 ? 22.438 -7.918 -12.352 1 71.38 282 SER B C 1
ATOM 5873 O O . SER B 1 282 ? 21.422 -7.453 -12.867 1 71.38 282 SER B O 1
ATOM 5875 N N . PRO B 1 283 ? 22.531 -8.977 -11.633 1 72.5 283 PRO B N 1
ATOM 5876 C CA . PRO B 1 283 ? 21.328 -9.805 -11.648 1 72.5 283 PRO B CA 1
ATOM 5877 C C . PRO B 1 283 ? 20.141 -9.141 -10.961 1 72.5 283 PRO B C 1
ATOM 5879 O O . PRO B 1 283 ? 20.312 -8.422 -9.977 1 72.5 283 PRO B O 1
ATOM 5882 N N . SER B 1 284 ? 19 -9.344 -11.617 1 73 284 SER B N 1
ATOM 5883 C CA . SER B 1 284 ? 17.734 -8.93 -11.016 1 73 284 SER B CA 1
ATOM 5884 C C . SER B 1 284 ? 17.469 -9.695 -9.727 1 73 284 SER B C 1
ATOM 5886 O O . SER B 1 284 ? 17.922 -10.828 -9.555 1 73 284 SER B O 1
ATOM 5888 N N . ALA B 1 285 ? 16.703 -9.016 -8.859 1 76.94 285 ALA B N 1
ATOM 5889 C CA . ALA B 1 285 ? 16.266 -9.695 -7.641 1 76.94 285 ALA B CA 1
ATOM 5890 C C . ALA B 1 285 ? 15.375 -10.891 -7.973 1 76.94 285 ALA B C 1
ATOM 5892 O O . ALA B 1 285 ? 15.273 -11.836 -7.184 1 76.94 285 ALA B O 1
ATOM 5893 N N . PHE B 1 286 ? 14.844 -10.875 -9.102 1 76.62 286 PHE B N 1
ATOM 5894 C CA . PHE B 1 286 ? 13.961 -11.945 -9.531 1 76.62 286 PHE B CA 1
ATOM 5895 C C . PHE B 1 286 ? 14.727 -13.258 -9.664 1 76.62 286 PHE B C 1
ATOM 5897 O O . PHE B 1 286 ? 14.195 -14.328 -9.359 1 76.62 286 PHE B O 1
ATOM 5904 N N . THR B 1 287 ? 15.883 -13.125 -10.117 1 69.94 287 THR B N 1
ATOM 5905 C CA . THR B 1 287 ? 16.719 -14.312 -10.25 1 69.94 287 THR B CA 1
ATOM 5906 C C . THR B 1 287 ? 16.891 -15.008 -8.898 1 69.94 287 THR B C 1
ATOM 5908 O O . THR B 1 287 ? 16.812 -16.234 -8.812 1 69.94 287 THR B O 1
ATOM 5911 N N . ALA B 1 288 ? 17.047 -14.188 -7.922 1 73.19 288 ALA B N 1
ATOM 5912 C CA . ALA B 1 288 ? 17.203 -14.734 -6.578 1 73.19 288 ALA B CA 1
ATOM 5913 C C . ALA B 1 288 ? 15.906 -15.383 -6.09 1 73.19 288 ALA B C 1
ATOM 5915 O O . ALA B 1 288 ? 15.938 -16.391 -5.375 1 73.19 288 ALA B O 1
ATOM 5916 N N . VAL B 1 289 ? 14.828 -14.82 -6.465 1 74.12 289 VAL B N 1
ATOM 5917 C CA . VAL B 1 289 ? 13.539 -15.383 -6.086 1 74.12 289 VAL B CA 1
ATOM 5918 C C . VAL B 1 289 ? 13.391 -16.781 -6.691 1 74.12 289 VAL B C 1
ATOM 5920 O O . VAL B 1 289 ? 13.039 -17.734 -5.988 1 74.12 289 VAL B O 1
ATOM 5923 N N . LEU B 1 290 ? 13.727 -16.859 -7.941 1 65.19 290 LEU B N 1
ATOM 5924 C CA . LEU B 1 290 ? 13.617 -18.141 -8.641 1 65.19 290 LEU B CA 1
ATOM 5925 C C . LEU B 1 290 ? 14.5 -19.188 -7.98 1 65.19 290 LEU B C 1
ATOM 5927 O O . LEU B 1 290 ? 14.078 -20.328 -7.781 1 65.19 290 LEU B O 1
ATOM 5931 N N . GLU B 1 291 ? 15.656 -18.797 -7.637 1 64.06 291 GLU B N 1
ATOM 5932 C CA . GLU B 1 291 ? 16.641 -19.703 -7.066 1 64.06 291 GLU B CA 1
ATOM 5933 C C . GLU B 1 291 ? 16.219 -20.156 -5.668 1 64.06 291 GLU B C 1
ATOM 5935 O O . GLU B 1 291 ? 16.422 -21.328 -5.309 1 64.06 291 GLU B O 1
ATOM 5940 N N . GLN B 1 292 ? 15.688 -19.219 -4.953 1 63.03 292 GLN B N 1
ATOM 5941 C CA . GLN B 1 292 ? 15.422 -19.5 -3.545 1 63.03 292 GLN B CA 1
ATOM 5942 C C . GLN B 1 292 ? 14.07 -20.172 -3.361 1 63.03 292 GLN B C 1
ATOM 5944 O O . GLN B 1 292 ? 13.805 -20.781 -2.32 1 63.03 292 GLN B O 1
ATOM 5949 N N . THR B 1 293 ? 13.266 -20.016 -4.355 1 58.16 293 THR B N 1
ATOM 5950 C CA . THR B 1 293 ? 11.922 -20.531 -4.145 1 58.16 293 THR B CA 1
ATOM 5951 C C . THR B 1 293 ? 11.711 -21.812 -4.949 1 58.16 293 THR B C 1
ATOM 5953 O O . THR B 1 293 ? 10.641 -22.422 -4.887 1 58.16 293 THR B O 1
ATOM 5956 N N . GLY B 1 294 ? 12.719 -22.094 -5.734 1 53.28 294 GLY B N 1
ATOM 5957 C CA . GLY B 1 294 ? 12.609 -23.312 -6.531 1 53.28 294 GLY B CA 1
ATOM 5958 C C . GLY B 1 294 ? 12.336 -24.547 -5.699 1 53.28 294 GLY B C 1
ATOM 5959 O O . GLY B 1 294 ? 11.609 -25.438 -6.133 1 53.28 294 GLY B O 1
ATOM 5960 N N . SER B 1 295 ? 12.891 -24.391 -4.527 1 50.38 295 SER B N 1
ATOM 5961 C CA . SER B 1 295 ? 12.727 -25.578 -3.684 1 50.38 295 SER B CA 1
ATOM 5962 C C . SER B 1 295 ? 11.312 -25.656 -3.127 1 50.38 295 SER B C 1
ATOM 5964 O O . SER B 1 295 ? 10.828 -26.75 -2.816 1 50.38 295 SER B O 1
ATOM 5966 N N . TYR B 1 296 ? 10.703 -24.469 -2.922 1 48.25 296 TYR B N 1
ATOM 5967 C CA . TYR B 1 296 ? 9.352 -24.484 -2.365 1 48.25 296 TYR B CA 1
ATOM 5968 C C . TYR B 1 296 ? 8.352 -25.062 -3.359 1 48.25 296 TYR B C 1
ATOM 5970 O O . TYR B 1 296 ? 7.238 -25.422 -2.984 1 48.25 296 TYR B O 1
ATOM 5978 N N . GLU B 1 297 ? 8.883 -25.125 -4.637 1 45.88 297 GLU B N 1
ATOM 5979 C CA . GLU B 1 297 ? 8.078 -25.672 -5.73 1 45.88 297 GLU B CA 1
ATOM 5980 C C . GLU B 1 297 ? 7.59 -27.078 -5.402 1 45.88 297 GLU B C 1
ATOM 5982 O O . GLU B 1 297 ? 6.512 -27.484 -5.848 1 45.88 297 GLU B O 1
ATOM 5987 N N . PHE B 1 298 ? 8.25 -27.719 -4.492 1 42.81 298 PHE B N 1
ATOM 5988 C CA . PHE B 1 298 ? 7.934 -29.125 -4.277 1 42.81 298 PHE B CA 1
ATOM 5989 C C . PHE B 1 298 ? 6.762 -29.281 -3.311 1 42.81 298 PHE B C 1
ATOM 5991 O O . PHE B 1 298 ? 5.961 -30.203 -3.439 1 42.81 298 PHE B O 1
ATOM 5998 N N . ALA B 1 299 ? 6.723 -28.453 -2.34 1 46.56 299 ALA B N 1
ATOM 5999 C CA . ALA B 1 299 ? 5.637 -28.672 -1.39 1 46.56 299 ALA B CA 1
ATOM 6000 C C . ALA B 1 299 ? 4.289 -28.75 -2.102 1 46.56 299 ALA B C 1
ATOM 6002 O O . ALA B 1 299 ? 3.391 -29.484 -1.681 1 46.56 299 ALA B O 1
ATOM 6003 N N . ALA B 1 300 ? 4.258 -28.188 -3.318 1 52.84 300 ALA B N 1
ATOM 6004 C CA . ALA B 1 300 ? 2.951 -28.141 -3.967 1 52.84 300 ALA B CA 1
ATOM 6005 C C . ALA B 1 300 ? 2.793 -29.281 -4.969 1 52.84 300 ALA B C 1
ATOM 6007 O O . ALA B 1 300 ? 1.824 -29.312 -5.73 1 52.84 300 ALA B O 1
ATOM 6008 N N . THR B 1 301 ? 3.76 -30.266 -4.969 1 57.38 301 THR B N 1
ATOM 6009 C CA . THR B 1 301 ? 3.684 -31.328 -5.957 1 57.38 301 THR B CA 1
ATOM 6010 C C . THR B 1 301 ? 2.617 -32.344 -5.574 1 57.38 301 THR B C 1
ATOM 6012 O O . THR B 1 301 ? 2.211 -33.188 -6.395 1 57.38 301 THR B O 1
ATOM 6015 N N . ASP B 1 302 ? 2.133 -32.125 -4.41 1 61.47 302 ASP B N 1
ATOM 6016 C CA . ASP B 1 302 ? 1.14 -33.094 -3.961 1 61.47 302 ASP B CA 1
ATOM 6017 C C . ASP B 1 302 ? -0.119 -33.031 -4.824 1 61.47 302 ASP B C 1
ATOM 6019 O O . ASP B 1 302 ? -0.7 -34.062 -5.16 1 61.47 302 ASP B O 1
ATOM 6023 N N . GLY B 1 303 ? -0.409 -31.891 -5.215 1 65.88 303 GLY B N 1
ATOM 6024 C CA . GLY B 1 303 ? -1.589 -31.781 -6.059 1 65.88 303 GLY B CA 1
ATOM 6025 C C . GLY B 1 303 ? -1.427 -32.438 -7.406 1 65.88 303 GLY B C 1
ATOM 6026 O O . GLY B 1 303 ? -2.359 -33.094 -7.906 1 65.88 303 GLY B O 1
ATOM 6027 N N . VAL B 1 304 ? -0.207 -32.5 -7.887 1 72.88 304 VAL B N 1
ATOM 6028 C CA . VAL B 1 304 ? 0.063 -33.094 -9.188 1 72.88 304 VAL B CA 1
ATOM 6029 C C . VAL B 1 304 ? 0.072 -34.594 -9.07 1 72.88 304 VAL B C 1
ATOM 6031 O O . VAL B 1 304 ? -0.438 -35.312 -9.953 1 72.88 304 VAL B O 1
ATOM 6034 N N . VAL B 1 305 ? 0.629 -35.062 -8.008 1 74.31 305 VAL B N 1
ATOM 6035 C CA . VAL B 1 305 ? 0.731 -36.5 -7.777 1 74.31 305 VAL B CA 1
ATOM 6036 C C . VAL B 1 305 ? -0.666 -37.125 -7.684 1 74.31 305 VAL B C 1
ATOM 6038 O O . VAL B 1 305 ? -0.918 -38.188 -8.227 1 74.31 305 VAL B O 1
ATOM 6041 N N . GLU B 1 306 ? -1.51 -36.344 -7.152 1 71.75 306 GLU B N 1
ATOM 6042 C CA . GLU B 1 306 ? -2.854 -36.875 -6.934 1 71.75 306 GLU B CA 1
ATOM 6043 C C . GLU B 1 306 ? -3.715 -36.719 -8.188 1 71.75 306 GLU B C 1
ATOM 6045 O O . GLU B 1 306 ? -4.641 -37.5 -8.406 1 71.75 306 GLU B O 1
ATOM 6050 N N . ALA B 1 307 ? -3.385 -35.812 -8.961 1 71.56 307 ALA B N 1
ATOM 6051 C CA . ALA B 1 307 ? -4.312 -35.406 -10.016 1 71.56 307 ALA B CA 1
ATOM 6052 C C . ALA B 1 307 ? -4.078 -36.25 -11.281 1 71.56 307 ALA B C 1
ATOM 6054 O O . ALA B 1 307 ? -4.988 -36.406 -12.102 1 71.56 307 ALA B O 1
ATOM 6055 N N . VAL B 1 308 ? -2.945 -36.812 -11.438 1 78.94 308 VAL B N 1
ATOM 6056 C CA . VAL B 1 308 ? -2.605 -37.5 -12.68 1 78.94 308 VAL B CA 1
ATOM 6057 C C . VAL B 1 308 ? -2.541 -39 -12.438 1 78.94 308 VAL B C 1
ATOM 6059 O O . VAL B 1 308 ? -2.057 -39.438 -11.391 1 78.94 308 VAL B O 1
ATOM 6062 N N . ASP B 1 309 ? -3.102 -39.75 -13.352 1 83.31 309 ASP B N 1
ATOM 6063 C CA . ASP B 1 309 ? -2.996 -41.188 -13.297 1 83.31 309 ASP B CA 1
ATOM 6064 C C . ASP B 1 309 ? -1.617 -41.656 -13.75 1 83.31 309 ASP B C 1
ATOM 6066 O O . ASP B 1 309 ? -1.451 -42.125 -14.883 1 83.31 309 ASP B O 1
ATOM 6070 N N . TRP B 1 310 ? -0.738 -41.688 -12.852 1 85.62 310 TRP B N 1
ATOM 6071 C CA . TRP B 1 310 ? 0.657 -41.969 -13.148 1 85.62 310 TRP B CA 1
ATOM 6072 C C . TRP B 1 310 ? 0.828 -43.469 -13.5 1 85.62 310 TRP B C 1
ATOM 6074 O O . TRP B 1 310 ? 1.639 -43.812 -14.367 1 85.62 310 TRP B O 1
ATOM 6084 N N . GLU B 1 311 ? 0.091 -44.25 -12.938 1 83.75 311 GLU B N 1
ATOM 6085 C CA . GLU B 1 311 ? 0.175 -45.688 -13.211 1 83.75 311 GLU B CA 1
ATOM 6086 C C . GLU B 1 311 ? -0.382 -46 -14.586 1 83.75 311 GLU B C 1
ATOM 6088 O O . GLU B 1 311 ? 0.155 -46.875 -15.289 1 83.75 311 GLU B O 1
ATOM 6093 N N . GLY B 1 312 ? -1.376 -45.312 -14.883 1 85 312 GLY B N 1
ATOM 6094 C CA . GLY B 1 312 ? -2.016 -45.531 -16.172 1 85 312 GLY B CA 1
ATOM 6095 C C . GLY B 1 312 ? -1.157 -45.125 -17.344 1 85 312 GLY B C 1
ATOM 6096 O O . GLY B 1 312 ? -1.423 -45.5 -18.484 1 85 312 GLY B O 1
ATOM 6097 N N . LEU B 1 313 ? -0.058 -44.5 -17.109 1 88.62 313 LEU B N 1
ATOM 6098 C CA . LEU B 1 313 ? 0.833 -44.062 -18.156 1 88.62 313 LEU B CA 1
ATOM 6099 C C . LEU B 1 313 ? 1.773 -45.156 -18.594 1 88.62 313 LEU B C 1
ATOM 6101 O O . LEU B 1 313 ? 2.453 -45.062 -19.625 1 88.62 313 LEU B O 1
ATOM 6105 N N . GLY B 1 314 ? 1.849 -46.312 -17.844 1 90.81 314 GLY B N 1
ATOM 6106 C CA . GLY B 1 314 ? 2.816 -47.344 -18.172 1 90.81 314 GLY B CA 1
ATOM 6107 C C . GLY B 1 314 ? 4.246 -46.844 -18.203 1 90.81 314 GLY B C 1
ATOM 6108 O O . GLY B 1 314 ? 4.691 -46.156 -17.266 1 90.81 314 GLY B O 1
ATOM 6109 N N . GLU B 1 315 ? 5 -47.219 -19.312 1 93.19 315 GLU B N 1
ATOM 6110 C CA . GLU B 1 315 ? 6.363 -46.719 -19.484 1 93.19 315 GLU B CA 1
ATOM 6111 C C . GLU B 1 315 ? 6.371 -45.406 -20.234 1 93.19 315 GLU B C 1
ATOM 6113 O O . GLU B 1 315 ? 7.188 -45.188 -21.141 1 93.19 315 GLU B O 1
ATOM 6118 N N . GLY B 1 316 ? 5.477 -44.594 -19.859 1 95.31 316 GLY B N 1
ATOM 6119 C CA . GLY B 1 316 ? 5.246 -43.344 -20.547 1 95.31 316 GLY B CA 1
ATOM 6120 C C . GLY B 1 316 ? 6.344 -42.312 -20.312 1 95.31 316 GLY B C 1
ATOM 6121 O O . GLY B 1 316 ? 7.332 -42.594 -19.641 1 95.31 316 GLY B O 1
ATOM 6122 N N . VAL B 1 317 ? 6.227 -41.156 -21 1 96.62 317 VAL B N 1
ATOM 6123 C CA . VAL B 1 317 ? 7.184 -40.062 -20.922 1 96.62 317 VAL B CA 1
ATOM 6124 C C . VAL B 1 317 ? 6.496 -38.812 -20.391 1 96.62 317 VAL B C 1
ATOM 6126 O O . VAL B 1 317 ? 5.363 -38.5 -20.766 1 96.62 317 VAL B O 1
ATOM 6129 N N . PHE B 1 318 ? 7.094 -38.219 -19.453 1 95.69 318 PHE B N 1
ATOM 6130 C CA . PHE B 1 318 ? 6.676 -36.938 -18.891 1 95.69 318 PHE B CA 1
ATOM 6131 C C . PHE B 1 318 ? 7.547 -35.812 -19.422 1 95.69 318 PHE B C 1
ATOM 6133 O O . PHE B 1 318 ? 8.75 -35.75 -19.141 1 95.69 318 PHE B O 1
ATOM 6140 N N . VAL B 1 319 ? 6.941 -34.969 -20.188 1 97 319 VAL B N 1
ATOM 6141 C CA . VAL B 1 319 ? 7.664 -33.812 -20.719 1 97 319 VAL B CA 1
ATOM 6142 C C . VAL B 1 319 ? 7.32 -32.562 -19.906 1 97 319 VAL B C 1
ATOM 6144 O O . VAL B 1 319 ? 6.215 -32.031 -20.031 1 97 319 VAL B O 1
ATOM 6147 N N . ASP B 1 320 ? 8.266 -32.062 -19.125 1 95.5 320 ASP B N 1
ATOM 6148 C CA . ASP B 1 320 ? 8.125 -30.844 -18.359 1 95.5 320 ASP B CA 1
ATOM 6149 C C . ASP B 1 320 ? 8.492 -29.625 -19.188 1 95.5 320 ASP B C 1
ATOM 6151 O O . ASP B 1 320 ? 9.664 -29.234 -19.234 1 95.5 320 ASP B O 1
ATOM 6155 N N . VAL B 1 321 ? 7.453 -29.047 -19.797 1 95.81 321 VAL B N 1
ATOM 6156 C CA . VAL B 1 321 ? 7.66 -27.891 -20.672 1 95.81 321 VAL B CA 1
ATOM 6157 C C . VAL B 1 321 ? 8.016 -26.672 -19.844 1 95.81 321 VAL B C 1
ATOM 6159 O O . VAL B 1 321 ? 7.258 -26.266 -18.953 1 95.81 321 VAL B O 1
ATOM 6162 N N . ALA B 1 322 ? 9.18 -26.031 -20.156 1 91.25 322 ALA B N 1
ATOM 6163 C CA . ALA B 1 322 ? 9.719 -24.922 -19.359 1 91.25 322 ALA B CA 1
ATOM 6164 C C . ALA B 1 322 ? 9.883 -25.344 -17.906 1 91.25 322 ALA B C 1
ATOM 6166 O O . ALA B 1 322 ? 9.414 -24.641 -17 1 91.25 322 ALA B O 1
ATOM 6167 N N . GLY B 1 323 ? 10.562 -26.438 -17.688 1 88.44 323 GLY B N 1
ATOM 6168 C CA . GLY B 1 323 ? 10.625 -27.109 -16.391 1 88.44 323 GLY B CA 1
ATOM 6169 C C . GLY B 1 323 ? 11.805 -26.656 -15.555 1 88.44 323 GLY B C 1
ATOM 6170 O O . GLY B 1 323 ? 12.062 -27.219 -14.492 1 88.44 323 GLY B O 1
ATOM 6171 N N . SER B 1 324 ? 12.484 -25.672 -16.047 1 84.25 324 SER B N 1
ATOM 6172 C CA . SER B 1 324 ? 13.633 -25.125 -15.336 1 84.25 324 SER B CA 1
ATOM 6173 C C . SER B 1 324 ? 14.672 -26.203 -15.039 1 84.25 324 SER B C 1
ATOM 6175 O O . SER B 1 324 ? 15.031 -26.984 -15.93 1 84.25 324 SER B O 1
ATOM 6177 N N . VAL B 1 325 ? 15.188 -26.281 -13.797 1 81.81 325 VAL B N 1
ATOM 6178 C CA . VAL B 1 325 ? 16.266 -27.203 -13.477 1 81.81 325 VAL B CA 1
ATOM 6179 C C . VAL B 1 325 ? 15.68 -28.578 -13.117 1 81.81 325 VAL B C 1
ATOM 6181 O O . VAL B 1 325 ? 16.391 -29.438 -12.609 1 81.81 325 VAL B O 1
ATOM 6184 N N . GLY B 1 326 ? 14.422 -28.734 -13.258 1 85.69 326 GLY B N 1
ATOM 6185 C CA . GLY B 1 326 ? 13.812 -30.047 -13.273 1 85.69 326 GLY B CA 1
ATOM 6186 C C . GLY B 1 326 ? 13.422 -30.547 -11.891 1 85.69 326 GLY B C 1
ATOM 6187 O O . GLY B 1 326 ? 13.344 -31.75 -11.656 1 85.69 326 GLY B O 1
ATOM 6188 N N . HIS B 1 327 ? 13.094 -29.656 -10.977 1 80.38 327 HIS B N 1
ATOM 6189 C CA . HIS B 1 327 ? 12.781 -30.062 -9.609 1 80.38 327 HIS B CA 1
ATOM 6190 C C . HIS B 1 327 ? 11.586 -31.016 -9.586 1 80.38 327 HIS B C 1
ATOM 6192 O O . HIS B 1 327 ? 11.617 -32.031 -8.906 1 80.38 327 HIS B O 1
ATOM 6198 N N . VAL B 1 328 ? 10.539 -30.719 -10.289 1 83.44 328 VAL B N 1
ATOM 6199 C CA . VAL B 1 328 ? 9.32 -31.531 -10.297 1 83.44 328 VAL B CA 1
ATOM 6200 C C . VAL B 1 328 ? 9.617 -32.875 -10.93 1 83.44 328 VAL B C 1
ATOM 6202 O O . VAL B 1 328 ? 9.242 -33.938 -10.375 1 83.44 328 VAL B O 1
ATOM 6205 N N . SER B 1 329 ? 10.289 -32.844 -12.008 1 90.19 329 SER B N 1
ATOM 6206 C CA . SER B 1 329 ? 10.609 -34.094 -12.719 1 90.19 329 SER B CA 1
ATOM 6207 C C . SER B 1 329 ? 11.492 -35 -11.875 1 90.19 329 SER B C 1
ATOM 6209 O O . SER B 1 329 ? 11.32 -36.219 -11.875 1 90.19 329 SER B O 1
ATOM 6211 N N . ILE B 1 330 ? 12.406 -34.375 -11.18 1 89 330 ILE B N 1
ATOM 6212 C CA . ILE B 1 330 ? 13.312 -35.125 -10.328 1 89 330 ILE B CA 1
ATOM 6213 C C . ILE B 1 330 ? 12.516 -35.844 -9.227 1 89 330 ILE B C 1
ATOM 6215 O O . ILE B 1 330 ? 12.695 -37.031 -8.984 1 89 330 ILE B O 1
ATOM 6219 N N . GLU B 1 331 ? 11.617 -35.156 -8.609 1 85.19 331 GLU B N 1
ATOM 6220 C CA . GLU B 1 331 ? 10.812 -35.719 -7.531 1 85.19 331 GLU B CA 1
ATOM 6221 C C . GLU B 1 331 ? 9.891 -36.812 -8.062 1 85.19 331 GLU B C 1
ATOM 6223 O O . GLU B 1 331 ? 9.695 -37.844 -7.414 1 85.19 331 GLU B O 1
ATOM 6228 N N . LEU B 1 332 ? 9.32 -36.625 -9.188 1 88.62 332 LEU B N 1
ATOM 6229 C CA . LEU B 1 332 ? 8.422 -37.594 -9.781 1 88.62 332 LEU B CA 1
ATOM 6230 C C . LEU B 1 332 ? 9.203 -38.844 -10.234 1 88.62 332 LEU B C 1
ATOM 6232 O O . LEU B 1 332 ? 8.695 -39.969 -10.164 1 88.62 332 LEU B O 1
ATOM 6236 N N . ALA B 1 333 ? 10.359 -38.594 -10.734 1 92.5 333 ALA B N 1
ATOM 6237 C CA . ALA B 1 333 ? 11.195 -39.719 -11.18 1 92.5 333 ALA B CA 1
ATOM 6238 C C . ALA B 1 333 ? 11.539 -40.656 -10.016 1 92.5 333 ALA B C 1
ATOM 6240 O O . ALA B 1 333 ? 11.633 -41.875 -10.188 1 92.5 333 ALA B O 1
ATOM 6241 N N . LYS B 1 334 ? 11.734 -40.031 -8.891 1 90.12 334 LYS B N 1
ATOM 6242 C CA . LYS B 1 334 ? 12.008 -40.812 -7.695 1 90.12 334 LYS B CA 1
ATOM 6243 C C . LYS B 1 334 ? 10.781 -41.625 -7.297 1 90.12 334 LYS B C 1
ATOM 6245 O O . LYS B 1 334 ? 10.914 -42.781 -6.828 1 90.12 334 LYS B O 1
ATOM 6250 N N . ARG B 1 335 ? 9.672 -41.156 -7.473 1 88.19 335 ARG B N 1
ATOM 6251 C CA . ARG B 1 335 ? 8.43 -41.781 -7.027 1 88.19 335 ARG B CA 1
ATOM 6252 C C . ARG B 1 335 ? 7.953 -42.812 -8.031 1 88.19 335 ARG B C 1
ATOM 6254 O O . ARG B 1 335 ? 7.344 -43.844 -7.652 1 88.19 335 ARG B O 1
ATOM 6261 N N . TYR B 1 336 ? 8.258 -42.594 -9.305 1 92.06 336 TYR B N 1
ATOM 6262 C CA . TYR B 1 336 ? 7.734 -43.438 -10.359 1 92.06 336 TYR B CA 1
ATOM 6263 C C . TYR B 1 336 ? 8.859 -44 -11.234 1 92.06 336 TYR B C 1
ATOM 6265 O O . TYR B 1 336 ? 9.102 -43.469 -12.328 1 92.06 336 TYR B O 1
ATOM 6273 N N . PRO B 1 337 ? 9.391 -45.062 -10.93 1 92.44 337 PRO B N 1
ATOM 6274 C CA . PRO B 1 337 ? 10.578 -45.594 -11.602 1 92.44 337 PRO B CA 1
ATOM 6275 C C . PRO B 1 337 ? 10.297 -46.062 -13.031 1 92.44 337 PRO B C 1
ATOM 6277 O O . PRO B 1 337 ? 11.234 -46.219 -13.828 1 92.44 337 PRO B O 1
ATOM 6280 N N . HIS B 1 338 ? 9.094 -46.281 -13.375 1 92.69 338 HIS B N 1
ATOM 6281 C CA . HIS B 1 338 ? 8.758 -46.812 -14.688 1 92.69 338 HIS B CA 1
ATOM 6282 C C . HIS B 1 338 ? 8.641 -45.688 -15.719 1 92.69 338 HIS B C 1
ATOM 6284 O O . HIS B 1 338 ? 8.555 -45.969 -16.922 1 92.69 338 HIS B O 1
ATOM 6290 N N . LEU B 1 339 ? 8.664 -44.469 -15.328 1 95.19 339 LEU B N 1
ATOM 6291 C CA . LEU B 1 339 ? 8.453 -43.312 -16.219 1 95.19 339 LEU B CA 1
ATOM 6292 C C . LEU B 1 339 ? 9.781 -42.719 -16.656 1 95.19 339 LEU B C 1
ATOM 6294 O O . LEU B 1 339 ? 10.789 -42.844 -15.945 1 95.19 339 LEU B O 1
ATOM 6298 N N . GLN B 1 340 ? 9.789 -42.156 -17.828 1 96.56 340 GLN B N 1
ATOM 6299 C CA . GLN B 1 340 ? 10.883 -41.344 -18.328 1 96.56 340 GLN B CA 1
ATOM 6300 C C . GLN B 1 340 ? 10.523 -39.875 -18.312 1 96.56 340 GLN B C 1
ATOM 6302 O O . GLN B 1 340 ? 9.344 -39.5 -18.406 1 96.56 340 GLN B O 1
ATOM 6307 N N . PHE B 1 341 ? 11.523 -39.031 -18.156 1 97.06 341 PHE B N 1
ATOM 6308 C CA . PHE B 1 341 ? 11.273 -37.594 -18 1 97.06 341 PHE B CA 1
ATOM 6309 C C . PHE B 1 341 ? 12.141 -36.781 -18.969 1 97.06 341 PHE B C 1
ATOM 6311 O O . PHE B 1 341 ? 13.312 -37.125 -19.172 1 97.06 341 PHE B O 1
ATOM 6318 N N . ILE B 1 342 ? 11.547 -35.844 -19.609 1 97.19 342 ILE B N 1
ATOM 6319 C CA . ILE B 1 342 ? 12.234 -34.812 -20.422 1 97.19 342 ILE B CA 1
ATOM 6320 C C . ILE B 1 342 ? 11.945 -33.438 -19.859 1 97.19 342 ILE B C 1
ATOM 6322 O O . ILE B 1 342 ? 10.789 -33.031 -19.719 1 97.19 342 ILE B O 1
ATOM 6326 N N . VAL B 1 343 ? 12.977 -32.719 -19.453 1 96.31 343 VAL B N 1
ATOM 6327 C CA . VAL B 1 343 ? 12.836 -31.344 -18.969 1 96.31 343 VAL B CA 1
ATOM 6328 C C . VAL B 1 343 ? 13.273 -30.375 -20.062 1 96.31 343 VAL B C 1
ATOM 6330 O O . VAL B 1 343 ? 14.422 -30.422 -20.516 1 96.31 343 VAL B O 1
ATOM 6333 N N . GLN B 1 344 ? 12.367 -29.516 -20.484 1 95.81 344 GLN B N 1
ATOM 6334 C CA . GLN B 1 344 ? 12.648 -28.547 -21.531 1 95.81 344 GLN B CA 1
ATOM 6335 C C . GLN B 1 344 ? 12.734 -27.125 -20.953 1 95.81 344 GLN B C 1
ATOM 6337 O O . GLN B 1 344 ? 11.961 -26.766 -20.062 1 95.81 344 GLN B O 1
ATOM 6342 N N . ASP B 1 345 ? 13.641 -26.312 -21.344 1 91 345 ASP B N 1
ATOM 6343 C CA . ASP B 1 345 ? 13.781 -24.906 -21.016 1 91 345 ASP B CA 1
ATOM 6344 C C . ASP B 1 345 ? 14.867 -24.25 -21.875 1 91 345 ASP B C 1
ATOM 6346 O O . ASP B 1 345 ? 15.367 -24.859 -22.812 1 91 345 ASP B O 1
ATOM 6350 N N . TYR B 1 346 ? 15.18 -22.984 -21.625 1 85.12 346 TYR B N 1
ATOM 6351 C CA . TYR B 1 346 ? 16.266 -22.297 -22.328 1 85.12 346 TYR B CA 1
ATOM 6352 C C . TYR B 1 346 ? 17.594 -22.984 -22.047 1 85.12 346 TYR B C 1
ATOM 6354 O O . TYR B 1 346 ? 17.781 -23.609 -21 1 85.12 346 TYR B O 1
ATOM 6362 N N . GLY B 1 347 ? 18.516 -22.781 -22.938 1 83.81 347 GLY B N 1
ATOM 6363 C CA . GLY B 1 347 ? 19.797 -23.453 -22.922 1 83.81 347 GLY B CA 1
ATOM 6364 C C . GLY B 1 347 ? 20.562 -23.266 -21.625 1 83.81 347 GLY B C 1
ATOM 6365 O O . GLY B 1 347 ? 21 -24.234 -21.016 1 83.81 347 GLY B O 1
ATOM 6366 N N . SER B 1 348 ? 20.672 -22.016 -21.203 1 75.62 348 SER B N 1
ATOM 6367 C CA . SER B 1 348 ? 21.438 -21.719 -20 1 75.62 348 SER B CA 1
ATOM 6368 C C . SER B 1 348 ? 20.812 -22.375 -18.766 1 75.62 348 SER B C 1
ATOM 6370 O O . SER B 1 348 ? 21.531 -22.797 -17.859 1 75.62 348 SER B O 1
ATOM 6372 N N . VAL B 1 349 ? 19.594 -22.562 -18.703 1 77.69 349 VAL B N 1
ATOM 6373 C CA . VAL B 1 349 ? 18.875 -23.172 -17.578 1 77.69 349 VAL B CA 1
ATOM 6374 C C . VAL B 1 349 ? 19.062 -24.688 -17.594 1 77.69 349 VAL B C 1
ATOM 6376 O O . VAL B 1 349 ? 19.344 -25.297 -16.562 1 77.69 349 VAL B O 1
ATOM 6379 N N . ILE B 1 350 ? 19 -25.234 -18.734 1 88.25 350 ILE B N 1
ATOM 6380 C CA . ILE B 1 350 ? 19.094 -26.672 -18.906 1 88.25 350 ILE B CA 1
ATOM 6381 C C . ILE B 1 350 ? 20.484 -27.156 -18.516 1 88.25 350 ILE B C 1
ATOM 6383 O O . ILE B 1 350 ? 20.641 -28.234 -17.953 1 88.25 350 ILE B O 1
ATOM 6387 N N . GLN B 1 351 ? 21.453 -26.359 -18.859 1 88.44 351 GLN B N 1
ATOM 6388 C CA . GLN B 1 351 ? 22.812 -26.719 -18.516 1 88.44 351 GLN B CA 1
ATOM 6389 C C . GLN B 1 351 ? 22.984 -26.844 -17 1 88.44 351 GLN B C 1
ATOM 6391 O O . GLN B 1 351 ? 23.641 -27.766 -16.516 1 88.44 351 GLN B O 1
ATOM 6396 N N . ARG B 1 352 ? 22.375 -25.969 -16.281 1 82.56 352 ARG B N 1
ATOM 6397 C CA . ARG B 1 352 ? 22.438 -26.016 -14.828 1 82.56 352 ARG B CA 1
ATOM 6398 C C . ARG B 1 352 ? 21.688 -27.234 -14.289 1 82.56 352 ARG B C 1
ATOM 6400 O O . ARG B 1 352 ? 22.141 -27.859 -13.32 1 82.56 352 ARG B O 1
ATOM 6407 N N . GLY B 1 353 ? 20.594 -27.578 -14.844 1 87.5 353 GLY B N 1
ATOM 6408 C CA . GLY B 1 353 ? 19.828 -28.75 -14.438 1 87.5 353 GLY B CA 1
ATOM 6409 C C . GLY B 1 353 ? 20.562 -30.047 -14.664 1 87.5 353 GLY B C 1
ATOM 6410 O O . GLY B 1 353 ? 20.594 -30.922 -13.789 1 87.5 353 GLY B O 1
ATOM 6411 N N . GLU B 1 354 ? 21.172 -30.109 -15.789 1 92.94 354 GLU B N 1
ATOM 6412 C CA . GLU B 1 354 ? 21.922 -31.312 -16.125 1 92.94 354 GLU B CA 1
ATOM 6413 C C . GLU B 1 354 ? 23.078 -31.516 -15.156 1 92.94 354 GLU B C 1
ATOM 6415 O O . GLU B 1 354 ? 23.328 -32.656 -14.711 1 92.94 354 GLU B O 1
ATOM 6420 N N . ALA B 1 355 ? 23.719 -30.422 -14.844 1 91.38 355 ALA B N 1
ATOM 6421 C CA . ALA B 1 355 ? 24.859 -30.469 -13.953 1 91.38 355 ALA B CA 1
ATOM 6422 C C . ALA B 1 355 ? 24.438 -30.906 -12.547 1 91.38 355 ALA B C 1
ATOM 6424 O O . ALA B 1 355 ? 25.219 -31.562 -11.836 1 91.38 355 ALA B O 1
ATOM 6425 N N . ALA B 1 356 ? 23.266 -30.609 -12.18 1 87.94 356 ALA B N 1
ATOM 6426 C CA . ALA B 1 356 ? 22.797 -30.859 -10.82 1 87.94 356 ALA B CA 1
ATOM 6427 C C . ALA B 1 356 ? 22.047 -32.188 -10.734 1 87.94 356 ALA B C 1
ATOM 6429 O O . ALA B 1 356 ? 21.688 -32.625 -9.641 1 87.94 356 ALA B O 1
ATOM 6430 N N . LEU B 1 357 ? 21.875 -32.875 -11.82 1 93.88 357 LEU B N 1
ATOM 6431 C CA . LEU B 1 357 ? 21.062 -34.094 -11.867 1 93.88 357 LEU B CA 1
ATOM 6432 C C . LEU B 1 357 ? 21.766 -35.219 -11.141 1 93.88 357 LEU B C 1
ATOM 6434 O O . LEU B 1 357 ? 22.922 -35.531 -11.43 1 93.88 357 LEU B O 1
ATOM 6438 N N . PRO B 1 358 ? 21.094 -35.844 -10.188 1 92.94 358 PRO B N 1
ATOM 6439 C CA . PRO B 1 358 ? 21.672 -37 -9.516 1 92.94 358 PRO B CA 1
ATOM 6440 C C . PRO B 1 358 ? 22.047 -38.125 -10.492 1 92.94 358 PRO B C 1
ATOM 6442 O O . PRO B 1 358 ? 21.328 -38.375 -11.453 1 92.94 358 PRO B O 1
ATOM 6445 N N . ALA B 1 359 ? 23.047 -38.812 -10.141 1 92.94 359 ALA B N 1
ATOM 6446 C CA . ALA B 1 359 ? 23.594 -39.875 -11.008 1 92.94 359 ALA B CA 1
ATOM 6447 C C . ALA B 1 359 ? 22.578 -40.969 -11.234 1 92.94 359 ALA B C 1
ATOM 6449 O O . ALA B 1 359 ? 22.5 -41.531 -12.328 1 92.94 359 ALA B O 1
ATOM 6450 N N . GLU B 1 360 ? 21.797 -41.219 -10.266 1 94.25 360 GLU B N 1
ATOM 6451 C CA . GLU B 1 360 ? 20.875 -42.344 -10.328 1 94.25 360 GLU B CA 1
ATOM 6452 C C . GLU B 1 360 ? 19.719 -42.062 -11.281 1 94.25 360 GLU B C 1
ATOM 6454 O O . GLU B 1 360 ? 19 -42.969 -11.68 1 94.25 360 GLU B O 1
ATOM 6459 N N . LEU B 1 361 ? 19.547 -40.781 -11.68 1 95.94 361 LEU B N 1
ATOM 6460 C CA . LEU B 1 361 ? 18.406 -40.406 -12.508 1 95.94 361 LEU B CA 1
ATOM 6461 C C . LEU B 1 361 ? 18.844 -40.062 -13.922 1 95.94 361 LEU B C 1
ATOM 6463 O O . LEU B 1 361 ? 18.016 -39.719 -14.773 1 95.94 361 LEU B O 1
ATOM 6467 N N . GLN B 1 362 ? 20.094 -40.188 -14.266 1 94.12 362 GLN B N 1
ATOM 6468 C CA . GLN B 1 362 ? 20.672 -39.75 -15.531 1 94.12 362 GLN B CA 1
ATOM 6469 C C . GLN B 1 362 ? 20.109 -40.531 -16.703 1 94.12 362 GLN B C 1
ATOM 6471 O O . GLN B 1 362 ? 20.047 -40.031 -17.828 1 94.12 362 GLN B O 1
ATOM 6476 N N . ASN B 1 363 ? 19.688 -41.719 -16.359 1 94.19 363 ASN B N 1
ATOM 6477 C CA . ASN B 1 363 ? 19.156 -42.562 -17.422 1 94.19 363 ASN B CA 1
ATOM 6478 C C . ASN B 1 363 ? 17.656 -42.344 -17.625 1 94.19 363 ASN B C 1
ATOM 6480 O O . ASN B 1 363 ? 17.094 -42.781 -18.625 1 94.19 363 ASN B O 1
ATOM 6484 N N . ARG B 1 364 ? 17.062 -41.625 -16.734 1 96.25 364 ARG B N 1
ATOM 6485 C CA . ARG B 1 364 ? 15.609 -41.5 -16.797 1 96.25 364 ARG B CA 1
ATOM 6486 C C . ARG B 1 364 ? 15.188 -40.062 -16.984 1 96.25 364 ARG B C 1
ATOM 6488 O O . ARG B 1 364 ? 14.047 -39.781 -17.375 1 96.25 364 ARG B O 1
ATOM 6495 N N . VAL B 1 365 ? 16.016 -39.094 -16.625 1 97.38 365 VAL B N 1
ATOM 6496 C CA . VAL B 1 365 ? 15.719 -37.688 -16.781 1 97.38 365 VAL B CA 1
ATOM 6497 C C . VAL B 1 365 ? 16.672 -37.062 -17.797 1 97.38 365 VAL B C 1
ATOM 6499 O O . VAL B 1 365 ? 17.891 -37.094 -17.609 1 97.38 365 VAL B O 1
ATOM 6502 N N . ARG B 1 366 ? 16.141 -36.562 -18.812 1 96.38 366 ARG B N 1
ATOM 6503 C CA . ARG B 1 366 ? 16.922 -35.875 -19.844 1 96.38 366 ARG B CA 1
ATOM 6504 C C . ARG B 1 366 ? 16.547 -34.406 -19.938 1 96.38 366 ARG B C 1
ATOM 6506 O O . ARG B 1 366 ? 15.367 -34.062 -19.781 1 96.38 366 ARG B O 1
ATOM 6513 N N . PHE B 1 367 ? 17.516 -33.562 -20.156 1 96.06 367 PHE B N 1
ATOM 6514 C CA . PHE B 1 367 ? 17.297 -32.156 -20.344 1 96.06 367 PHE B CA 1
ATOM 6515 C C . PHE B 1 367 ? 17.422 -31.766 -21.812 1 96.06 367 PHE B C 1
ATOM 6517 O O . PHE B 1 367 ? 18.297 -32.281 -22.516 1 96.06 367 PHE B O 1
ATOM 6524 N N . GLU B 1 368 ? 16.562 -30.953 -22.297 1 95.75 368 GLU B N 1
ATOM 6525 C CA . GLU B 1 368 ? 16.516 -30.531 -23.688 1 95.75 368 GLU B CA 1
ATOM 6526 C C . GLU B 1 368 ? 16.344 -29.016 -23.797 1 95.75 368 GLU B C 1
ATOM 6528 O O . GLU B 1 368 ? 15.375 -28.453 -23.281 1 95.75 368 GLU B O 1
ATOM 6533 N N . ALA B 1 369 ? 17.312 -28.312 -24.453 1 94.44 369 ALA B N 1
ATOM 6534 C CA . ALA B 1 369 ? 17.109 -26.906 -24.766 1 94.44 369 ALA B CA 1
ATOM 6535 C C . ALA B 1 369 ? 16.016 -26.719 -25.797 1 94.44 369 ALA B C 1
ATOM 6537 O O . ALA B 1 369 ? 16.141 -27.172 -26.938 1 94.44 369 ALA B O 1
ATOM 6538 N N . LYS B 1 370 ? 14.93 -26.094 -25.391 1 94.81 370 LYS B N 1
ATOM 6539 C CA . LYS B 1 370 ? 13.781 -25.922 -26.281 1 94.81 370 LYS B CA 1
ATOM 6540 C C . LYS B 1 370 ? 12.938 -24.734 -25.859 1 94.81 370 LYS B C 1
ATOM 6542 O O . LYS B 1 370 ? 12.625 -24.562 -24.688 1 94.81 370 LYS B O 1
ATOM 6547 N N . ASP B 1 371 ? 12.609 -23.938 -26.875 1 93.19 371 ASP B N 1
ATOM 6548 C CA . ASP B 1 371 ? 11.641 -22.859 -26.688 1 93.19 371 ASP B CA 1
ATOM 6549 C C . ASP B 1 371 ? 10.211 -23.406 -26.656 1 93.19 371 ASP B C 1
ATOM 6551 O O . ASP B 1 371 ? 9.82 -24.172 -27.531 1 93.19 371 ASP B O 1
ATOM 6555 N N . MET B 1 372 ? 9.445 -23.047 -25.625 1 95.06 372 MET B N 1
ATOM 6556 C CA . MET B 1 372 ? 8.109 -23.609 -25.438 1 95.06 372 MET B CA 1
ATOM 6557 C C . MET B 1 372 ? 7.172 -23.203 -26.562 1 95.06 372 MET B C 1
ATOM 6559 O O . MET B 1 372 ? 6.109 -23.797 -26.734 1 95.06 372 MET B O 1
ATOM 6563 N N . PHE B 1 373 ? 7.523 -22.188 -27.391 1 95.88 373 PHE B N 1
ATOM 6564 C CA . PHE B 1 373 ? 6.719 -21.734 -28.516 1 95.88 373 PHE B CA 1
ATOM 6565 C C . PHE B 1 373 ? 7.035 -22.516 -29.781 1 95.88 373 PHE B C 1
ATOM 6567 O O . PHE B 1 373 ? 6.332 -22.422 -30.781 1 95.88 373 PHE B O 1
ATOM 6574 N N . GLU B 1 374 ? 8.031 -23.312 -29.672 1 96.31 374 GLU B N 1
ATOM 6575 C CA . GLU B 1 374 ? 8.383 -24.172 -30.797 1 96.31 374 GLU B CA 1
ATOM 6576 C C . GLU B 1 374 ? 7.594 -25.469 -30.781 1 96.31 374 GLU B C 1
ATOM 6578 O O . GLU B 1 374 ? 7.367 -26.047 -29.719 1 96.31 374 GLU B O 1
ATOM 6583 N N . GLU B 1 375 ? 7.34 -25.906 -31.906 1 97.19 375 GLU B N 1
ATOM 6584 C CA . GLU B 1 375 ? 6.535 -27.109 -32.031 1 97.19 375 GLU B CA 1
ATOM 6585 C C . GLU B 1 375 ? 7.211 -28.312 -31.375 1 97.19 375 GLU B C 1
ATOM 6587 O O . GLU B 1 375 ? 8.414 -28.516 -31.531 1 97.19 375 GLU B O 1
ATOM 6592 N N . GLN B 1 376 ? 6.41 -29.047 -30.609 1 97.5 376 GLN B N 1
ATOM 6593 C CA . GLN B 1 376 ? 6.883 -30.281 -30 1 97.5 376 GLN B CA 1
ATOM 6594 C C . GLN B 1 376 ? 6.98 -31.391 -31.031 1 97.5 376 GLN B C 1
ATOM 6596 O O . GLN B 1 376 ? 6.172 -31.469 -31.953 1 97.5 376 GLN B O 1
ATOM 6601 N N . LYS B 1 377 ? 7.977 -32.25 -30.797 1 95.12 377 LYS B N 1
ATOM 6602 C CA . LYS B 1 377 ? 8.125 -33.406 -31.656 1 95.12 377 LYS B CA 1
ATOM 6603 C C . LYS B 1 377 ? 7.352 -34.594 -31.094 1 95.12 377 LYS B C 1
ATOM 6605 O O . LYS B 1 377 ? 7.297 -34.781 -29.875 1 95.12 377 LYS B O 1
ATOM 6610 N N . VAL B 1 378 ? 6.879 -35.375 -32.031 1 96.19 378 VAL B N 1
ATOM 6611 C CA . VAL B 1 378 ? 6.152 -36.594 -31.641 1 96.19 378 VAL B CA 1
ATOM 6612 C C . VAL B 1 378 ? 7.117 -37.562 -30.984 1 96.19 378 VAL B C 1
ATOM 6614 O O . VAL B 1 378 ? 8.242 -37.75 -31.469 1 96.19 378 VAL B O 1
ATOM 6617 N N . ILE B 1 379 ? 6.707 -38.094 -29.875 1 95.94 379 ILE B N 1
ATOM 6618 C CA . ILE B 1 379 ? 7.41 -39.219 -29.234 1 95.94 379 ILE B CA 1
ATOM 6619 C C . ILE B 1 379 ? 6.664 -40.5 -29.516 1 95.94 379 ILE B C 1
ATOM 6621 O O . ILE B 1 379 ? 5.625 -40.781 -28.906 1 95.94 379 ILE B O 1
ATOM 6625 N N . PRO B 1 380 ? 7.227 -41.312 -30.328 1 93.38 380 PRO B N 1
ATOM 6626 C CA . PRO B 1 380 ? 6.48 -42.5 -30.75 1 93.38 380 PRO B CA 1
ATOM 6627 C C . PRO B 1 380 ? 6.453 -43.594 -29.703 1 93.38 380 PRO B C 1
ATOM 6629 O O . PRO B 1 380 ? 7.344 -43.656 -28.844 1 93.38 380 PRO B O 1
ATOM 6632 N N . ASP B 1 381 ? 5.477 -44.406 -29.672 1 91.62 381 ASP B N 1
ATOM 6633 C CA . ASP B 1 381 ? 5.332 -45.719 -29.016 1 91.62 381 ASP B CA 1
ATOM 6634 C C . ASP B 1 381 ? 5.246 -45.531 -27.5 1 91.62 381 ASP B C 1
ATOM 6636 O O . ASP B 1 381 ? 5.43 -46.5 -26.75 1 91.62 381 ASP B O 1
ATOM 6640 N N . LYS B 1 382 ? 5.074 -44.375 -27.047 1 94.31 382 LYS B N 1
ATOM 6641 C CA . LYS B 1 382 ? 4.902 -44.094 -25.625 1 94.31 382 LYS B CA 1
ATOM 6642 C C . LYS B 1 382 ? 3.762 -43.094 -25.391 1 94.31 382 LYS B C 1
ATOM 6644 O O . LYS B 1 382 ? 3.531 -42.219 -26.203 1 94.31 382 LYS B O 1
ATOM 6649 N N . LYS B 1 383 ? 3.072 -43.375 -24.297 1 94.94 383 LYS B N 1
ATOM 6650 C CA . LYS B 1 383 ? 2.152 -42.344 -23.844 1 94.94 383 LYS B CA 1
ATOM 6651 C C . LYS B 1 383 ? 2.912 -41.125 -23.266 1 94.94 383 LYS B C 1
ATOM 6653 O O . LYS B 1 383 ? 3.91 -41.312 -22.562 1 94.94 383 LYS B O 1
ATOM 6658 N N . VAL B 1 384 ? 2.434 -39.938 -23.641 1 96.38 384 VAL B N 1
ATOM 6659 C CA . VAL B 1 384 ? 3.176 -38.75 -23.25 1 96.38 384 VAL B CA 1
ATOM 6660 C C . VAL B 1 384 ? 2.262 -37.812 -22.453 1 96.38 384 VAL B C 1
ATOM 6662 O O . VAL B 1 384 ? 1.088 -37.625 -22.797 1 96.38 384 VAL B O 1
ATOM 6665 N N . VAL B 1 385 ? 2.74 -37.281 -21.375 1 95.81 385 VAL B N 1
ATOM 6666 C CA . VAL B 1 385 ? 2.117 -36.188 -20.672 1 95.81 385 VAL B CA 1
ATOM 6667 C C . VAL B 1 385 ? 2.971 -34.906 -20.828 1 95.81 385 VAL B C 1
ATOM 6669 O O . VAL B 1 385 ? 4.137 -34.906 -20.422 1 95.81 385 VAL B O 1
ATOM 6672 N N . TYR B 1 386 ? 2.418 -33.969 -21.453 1 97.06 386 TYR B N 1
ATOM 6673 C CA . TYR B 1 386 ? 3.037 -32.625 -21.484 1 97.06 386 TYR B CA 1
ATOM 6674 C C . TYR B 1 386 ? 2.58 -31.797 -20.281 1 97.06 386 TYR B C 1
ATOM 6676 O O . TYR B 1 386 ? 1.394 -31.484 -20.156 1 97.06 386 TYR B O 1
ATOM 6684 N N . PHE B 1 387 ? 3.537 -31.391 -19.469 1 94.62 387 PHE B N 1
ATOM 6685 C CA . PHE B 1 387 ? 3.238 -30.75 -18.188 1 94.62 387 PHE B CA 1
ATOM 6686 C C . PHE B 1 387 ? 3.602 -29.281 -18.219 1 94.62 387 PHE B C 1
ATOM 6688 O O . PHE B 1 387 ? 4.73 -28.906 -18.562 1 94.62 387 PHE B O 1
ATOM 6695 N N . LEU B 1 388 ? 2.613 -28.453 -17.922 1 94 388 LEU B N 1
ATOM 6696 C CA . LEU B 1 388 ? 2.801 -27.016 -17.797 1 94 388 LEU B CA 1
ATOM 6697 C C . LEU B 1 388 ? 2.475 -26.547 -16.391 1 94 388 LEU B C 1
ATOM 6699 O O . LEU B 1 388 ? 1.304 -26.391 -16.031 1 94 388 LEU B O 1
ATOM 6703 N N . ARG B 1 389 ? 3.512 -26.281 -15.641 1 88.5 389 ARG B N 1
ATOM 6704 C CA . ARG B 1 389 ? 3.309 -25.797 -14.273 1 88.5 389 ARG B CA 1
ATOM 6705 C C . ARG B 1 389 ? 3.664 -24.328 -14.148 1 88.5 389 ARG B C 1
ATOM 6707 O O . ARG B 1 389 ? 4.824 -23.938 -14.328 1 88.5 389 ARG B O 1
ATOM 6714 N N . ALA B 1 390 ? 2.658 -23.516 -13.812 1 86.44 390 ALA B N 1
ATOM 6715 C CA . ALA B 1 390 ? 2.857 -22.078 -13.625 1 86.44 390 ALA B CA 1
ATOM 6716 C C . ALA B 1 390 ? 3.477 -21.438 -14.867 1 86.44 390 ALA B C 1
ATOM 6718 O O . ALA B 1 390 ? 4.473 -20.719 -14.773 1 86.44 390 ALA B O 1
ATOM 6719 N N . ILE B 1 391 ? 2.939 -21.781 -15.992 1 91.5 391 ILE B N 1
ATOM 6720 C CA . ILE B 1 391 ? 3.463 -21.297 -17.266 1 91.5 391 ILE B CA 1
ATOM 6721 C C . ILE B 1 391 ? 2.447 -20.375 -17.922 1 91.5 391 ILE B C 1
ATOM 6723 O O . ILE B 1 391 ? 2.75 -19.203 -18.203 1 91.5 391 ILE B O 1
ATOM 6727 N N . LEU B 1 392 ? 1.244 -20.891 -18.078 1 94.94 392 LEU B N 1
ATOM 6728 C CA . LEU B 1 392 ? 0.273 -20.172 -18.891 1 94.94 392 LEU B CA 1
ATOM 6729 C C . LEU B 1 392 ? -0.112 -18.844 -18.234 1 94.94 392 LEU B C 1
ATOM 6731 O O . LEU B 1 392 ? -0.405 -17.859 -18.922 1 94.94 392 LEU B O 1
ATOM 6735 N N . HIS B 1 393 ?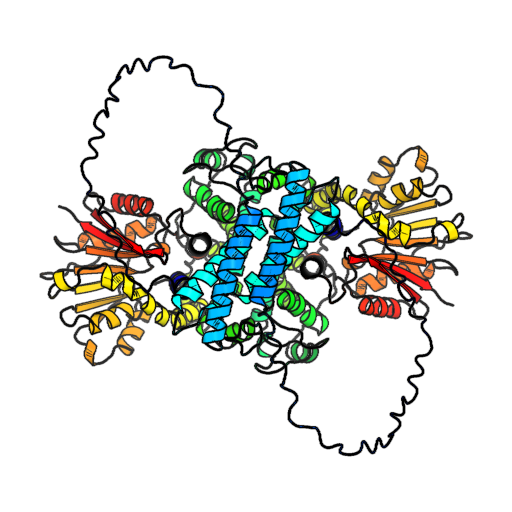 -0.081 -18.734 -16.891 1 92.62 393 HIS B N 1
ATOM 6736 C CA . HIS B 1 393 ? -0.506 -17.516 -16.203 1 92.62 393 HIS B CA 1
ATOM 6737 C C . HIS B 1 393 ? 0.457 -16.359 -16.469 1 92.62 393 HIS B C 1
ATOM 6739 O O . HIS B 1 393 ? 0.098 -15.195 -16.297 1 92.62 393 HIS B O 1
ATOM 6745 N N . ASN B 1 394 ? 1.663 -16.656 -17 1 93.12 394 ASN B N 1
ATOM 6746 C CA . ASN B 1 394 ? 2.645 -15.625 -17.297 1 93.12 394 ASN B CA 1
ATOM 6747 C C . ASN B 1 394 ? 2.359 -14.969 -18.656 1 93.12 394 ASN B C 1
ATOM 6749 O O . ASN B 1 394 ? 3.049 -14.023 -19.047 1 93.12 394 ASN B O 1
ATOM 6753 N N . TRP B 1 395 ? 1.364 -15.484 -19.266 1 95.94 395 TRP B N 1
ATOM 6754 C CA . TRP B 1 395 ? 1.145 -15.07 -20.641 1 95.94 395 TRP B CA 1
ATOM 6755 C C . TRP B 1 395 ? -0.305 -14.648 -20.859 1 95.94 395 TRP B C 1
ATOM 6757 O O . TRP B 1 395 ? -1.214 -15.172 -20.219 1 95.94 395 TRP B O 1
ATOM 6767 N N . SER B 1 396 ? -0.434 -13.719 -21.859 1 96.88 396 SER B N 1
ATOM 6768 C CA . SER B 1 396 ? -1.776 -13.391 -22.312 1 96.88 396 SER B CA 1
ATOM 6769 C C . SER B 1 396 ? -2.432 -14.578 -23.016 1 96.88 396 SER B C 1
ATOM 6771 O O . SER B 1 396 ? -1.772 -15.586 -23.297 1 96.88 396 SER B O 1
ATOM 6773 N N . ASP B 1 397 ? -3.721 -14.484 -23.281 1 97.12 397 ASP B N 1
ATOM 6774 C CA . ASP B 1 397 ? -4.418 -15.555 -23.984 1 97.12 397 ASP B CA 1
ATOM 6775 C C . ASP B 1 397 ? -3.812 -15.789 -25.359 1 97.12 397 ASP B C 1
ATOM 6777 O O . ASP B 1 397 ? -3.738 -16.922 -25.828 1 97.12 397 ASP B O 1
ATOM 6781 N N . LYS B 1 398 ? -3.387 -14.734 -25.969 1 97.38 398 LYS B N 1
ATOM 6782 C CA . LYS B 1 398 ? -2.752 -14.828 -27.281 1 97.38 398 LYS B CA 1
ATOM 6783 C C . LYS B 1 398 ? -1.543 -15.758 -27.234 1 97.38 398 LYS B C 1
ATOM 6785 O O . LYS B 1 398 ? -1.421 -16.656 -28.062 1 97.38 398 LYS B O 1
ATOM 6790 N N . TYR B 1 399 ? -0.748 -15.617 -26.281 1 97.25 399 TYR B N 1
ATOM 6791 C CA . TYR B 1 399 ? 0.496 -16.375 -26.219 1 97.25 399 TYR B CA 1
ATOM 6792 C C . TYR B 1 399 ? 0.281 -17.719 -25.547 1 97.25 399 TYR B C 1
ATOM 6794 O O . TYR B 1 399 ? 0.958 -18.703 -25.859 1 97.25 399 TYR B O 1
ATOM 6802 N N . ALA B 1 400 ? -0.615 -17.781 -24.578 1 97.75 400 ALA B N 1
ATOM 6803 C CA . ALA B 1 400 ? -0.976 -19.078 -24.016 1 97.75 400 ALA B CA 1
ATOM 6804 C C . ALA B 1 400 ? -1.492 -20.016 -25.094 1 97.75 400 ALA B C 1
ATOM 6806 O O . ALA B 1 400 ? -1.173 -21.219 -25.078 1 97.75 400 ALA B O 1
ATOM 6807 N N . ARG B 1 401 ? -2.273 -19.5 -26.016 1 97.75 401 ARG B N 1
ATOM 6808 C CA . ARG B 1 401 ? -2.754 -20.281 -27.141 1 97.75 401 ARG B CA 1
ATOM 6809 C C . ARG B 1 401 ? -1.591 -20.812 -27.969 1 97.75 401 ARG B C 1
ATOM 6811 O O . ARG B 1 401 ? -1.591 -21.984 -28.375 1 97.75 401 ARG B O 1
ATOM 6818 N N . ARG B 1 402 ? -0.632 -20.016 -28.188 1 97.81 402 ARG B N 1
ATOM 6819 C CA . ARG B 1 402 ? 0.528 -20.406 -28.969 1 97.81 402 ARG B CA 1
ATOM 6820 C C . ARG B 1 402 ? 1.297 -21.531 -28.297 1 97.81 402 ARG B C 1
ATOM 6822 O O . ARG B 1 402 ? 1.788 -22.453 -28.969 1 97.81 402 ARG B O 1
ATOM 6829 N N . ILE B 1 403 ? 1.409 -21.438 -26.984 1 97.88 403 ILE B N 1
ATOM 6830 C CA . ILE B 1 403 ? 2.115 -22.469 -26.234 1 97.88 403 ILE B CA 1
ATOM 6831 C C . ILE B 1 403 ? 1.4 -23.812 -26.391 1 97.88 403 ILE B C 1
ATOM 6833 O O . ILE B 1 403 ? 2.033 -24.828 -26.672 1 97.88 403 ILE B O 1
ATOM 6837 N N . LEU B 1 404 ? 0.118 -23.766 -26.234 1 98.25 404 LEU B N 1
ATOM 6838 C CA . LEU B 1 404 ? -0.663 -24.984 -26.359 1 98.25 404 LEU B CA 1
ATOM 6839 C C . LEU B 1 404 ? -0.652 -25.484 -27.797 1 98.25 404 LEU B C 1
ATOM 6841 O O . LEU B 1 404 ? -0.57 -26.688 -28.031 1 98.25 404 LEU B O 1
ATOM 6845 N N . GLN B 1 405 ? -0.689 -24.594 -28.75 1 97.75 405 GLN B N 1
ATOM 6846 C CA . GLN B 1 405 ? -0.657 -24.953 -30.172 1 97.75 405 GLN B CA 1
ATOM 6847 C C . GLN B 1 405 ? 0.652 -25.656 -30.531 1 97.75 405 GLN B C 1
ATOM 6849 O O . GLN B 1 405 ? 0.678 -26.516 -31.406 1 97.75 405 GLN B O 1
ATOM 6854 N N . ALA B 1 406 ? 1.689 -25.25 -29.859 1 97.94 406 ALA B N 1
ATOM 6855 C CA . ALA B 1 406 ? 3.004 -25.828 -30.109 1 97.94 406 ALA B CA 1
ATOM 6856 C C . ALA B 1 406 ? 3.039 -27.297 -29.688 1 97.94 406 ALA B C 1
ATOM 6858 O O . ALA B 1 406 ? 3.871 -28.062 -30.172 1 97.94 406 ALA B O 1
ATOM 6859 N N . ILE B 1 407 ? 2.117 -27.719 -28.828 1 98.25 407 ILE B N 1
ATOM 6860 C CA . ILE B 1 407 ? 2.104 -29.078 -28.297 1 98.25 407 ILE B CA 1
ATOM 6861 C C . ILE B 1 407 ? 1.181 -29.953 -29.156 1 98.25 407 ILE B C 1
ATOM 6863 O O . ILE B 1 407 ? 1.424 -31.141 -29.312 1 98.25 407 ILE B O 1
ATOM 6867 N N . VAL B 1 408 ? 0.192 -29.438 -29.797 1 97.31 408 VAL B N 1
ATOM 6868 C CA . VAL B 1 408 ? -0.92 -30.125 -30.453 1 97.31 408 VAL B CA 1
ATOM 6869 C C . VAL B 1 408 ? -0.387 -31.078 -31.516 1 97.31 408 VAL B C 1
ATOM 6871 O O . VAL B 1 408 ? -0.792 -32.25 -31.578 1 97.31 408 VAL B O 1
ATOM 6874 N N . PRO B 1 409 ? 0.615 -30.656 -32.312 1 96.19 409 PRO B N 1
ATOM 6875 C CA . PRO B 1 409 ? 1.073 -31.547 -33.375 1 96.19 409 PRO B CA 1
ATOM 6876 C C . PRO B 1 409 ? 1.707 -32.812 -32.844 1 96.19 409 PRO B C 1
ATOM 6878 O O . PRO B 1 409 ? 1.773 -33.844 -33.562 1 96.19 409 PRO B O 1
ATOM 6881 N N . ALA B 1 410 ? 2.123 -32.781 -31.594 1 97.12 410 ALA B N 1
ATOM 6882 C CA . ALA B 1 410 ? 2.828 -33.938 -31.031 1 97.12 410 ALA B CA 1
ATOM 6883 C C . ALA B 1 410 ? 1.86 -34.875 -30.312 1 97.12 410 ALA B C 1
ATOM 6885 O O . ALA B 1 410 ? 2.229 -36 -29.953 1 97.12 410 ALA B O 1
ATOM 6886 N N . LEU B 1 411 ? 0.626 -34.5 -30.141 1 96.88 411 LEU B N 1
ATOM 6887 C CA . LEU B 1 411 ? -0.326 -35.281 -29.359 1 96.88 411 LEU B CA 1
ATOM 6888 C C . LEU B 1 411 ? -0.854 -36.469 -30.156 1 96.88 411 LEU B C 1
ATOM 6890 O O . LEU B 1 411 ? -1.365 -36.312 -31.266 1 96.88 411 LEU B O 1
ATOM 6894 N N . LYS B 1 412 ? -0.704 -37.625 -29.578 1 94.44 412 LYS B N 1
ATOM 6895 C CA . LYS B 1 412 ? -1.334 -38.844 -30.031 1 94.44 412 LYS B CA 1
ATOM 6896 C C . LYS B 1 412 ? -2.508 -39.25 -29.141 1 94.44 412 LYS B C 1
ATOM 6898 O O . LYS B 1 412 ? -2.674 -38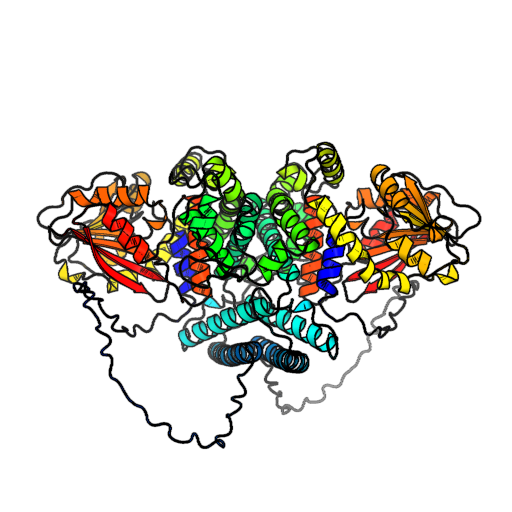.688 -28.047 1 94.44 412 LYS B O 1
ATOM 6903 N N . PRO B 1 413 ? -3.371 -40.188 -29.688 1 90.81 413 PRO B N 1
ATOM 6904 C CA . PRO B 1 413 ? -4.41 -40.688 -28.781 1 90.81 413 PRO B CA 1
ATOM 6905 C C . PRO B 1 413 ? -3.848 -41.219 -27.469 1 90.81 413 PRO B C 1
ATOM 6907 O O . PRO B 1 413 ? -2.883 -42 -27.469 1 90.81 413 PRO B O 1
ATOM 6910 N N . GLY B 1 414 ? -4.375 -40.75 -26.469 1 89.5 414 GLY B N 1
ATOM 6911 C CA . GLY B 1 414 ? -3.934 -41.188 -25.156 1 89.5 414 GLY B CA 1
ATOM 6912 C C . GLY B 1 414 ? -2.992 -40.188 -24.484 1 89.5 414 GLY B C 1
ATOM 6913 O O . GLY B 1 414 ? -2.818 -40.219 -23.266 1 89.5 414 GLY B O 1
ATOM 6914 N N . ASP B 1 415 ? -2.33 -39.375 -25.281 1 94.94 415 ASP B N 1
ATOM 6915 C CA . ASP B 1 415 ? -1.476 -38.312 -24.734 1 94.94 415 ASP B CA 1
ATOM 6916 C C . ASP B 1 415 ? -2.307 -37.25 -24.031 1 94.94 415 ASP B C 1
ATOM 6918 O O . ASP B 1 415 ? -3.512 -37.125 -24.266 1 94.94 415 ASP B O 1
ATOM 6922 N N . ARG B 1 416 ? -1.662 -36.5 -23.047 1 94.38 416 ARG B N 1
ATOM 6923 C CA . ARG B 1 416 ? -2.363 -35.469 -22.297 1 94.38 416 ARG B CA 1
ATOM 6924 C C . ARG B 1 416 ? -1.489 -34.25 -22.125 1 94.38 416 ARG B C 1
ATOM 6926 O O . ARG B 1 416 ? -0.261 -34.344 -22.109 1 94.38 416 ARG B O 1
ATOM 6933 N N . ILE B 1 417 ? -2.195 -33.125 -22.062 1 97.06 417 ILE B N 1
ATOM 6934 C CA . ILE B 1 417 ? -1.602 -31.922 -21.5 1 97.06 417 ILE B CA 1
ATOM 6935 C C . ILE B 1 417 ? -2.105 -31.703 -20.078 1 97.06 417 ILE B C 1
ATOM 6937 O O . ILE B 1 417 ? -3.312 -31.75 -19.828 1 97.06 417 ILE B O 1
ATOM 6941 N N . VAL B 1 418 ? -1.218 -31.562 -19.156 1 94.69 418 VAL B N 1
ATOM 6942 C CA . VAL B 1 418 ? -1.582 -31.297 -17.766 1 94.69 418 VAL B CA 1
ATOM 6943 C C . VAL B 1 418 ? -1.093 -29.906 -17.359 1 94.69 418 VAL B C 1
ATOM 6945 O O . VAL B 1 418 ? 0.107 -29.625 -17.406 1 94.69 418 VAL B O 1
ATOM 6948 N N . VAL B 1 419 ? -2.045 -29.094 -16.969 1 94.12 419 VAL B N 1
ATOM 6949 C CA . VAL B 1 419 ? -1.74 -27.75 -16.516 1 94.12 419 VAL B CA 1
ATOM 6950 C C . VAL B 1 419 ? -1.925 -27.656 -15 1 94.12 419 VAL B C 1
ATOM 6952 O O . VAL B 1 419 ? -2.971 -28.062 -14.469 1 94.12 419 VAL B O 1
ATOM 6955 N N . ASN B 1 420 ? -0.861 -27.25 -14.312 1 89.31 420 ASN B N 1
ATOM 6956 C CA . ASN B 1 420 ? -0.907 -27.031 -12.867 1 89.31 420 ASN B CA 1
ATOM 6957 C C . ASN B 1 420 ? -0.734 -25.562 -12.5 1 89.31 420 ASN B C 1
ATOM 6959 O O . ASN B 1 420 ? 0.389 -25.062 -12.453 1 89.31 420 ASN B O 1
ATOM 6963 N N . GLU B 1 421 ? -1.852 -24.938 -12.25 1 87.56 421 GLU B N 1
ATOM 6964 C CA . GLU B 1 421 ? -1.865 -23.5 -11.969 1 87.56 421 GLU B CA 1
ATOM 6965 C C . GLU B 1 421 ? -3.012 -23.125 -11.039 1 87.56 421 GLU B C 1
ATOM 6967 O O . GLU B 1 421 ? -3.859 -23.969 -10.719 1 87.56 421 GLU B O 1
ATOM 6972 N N . GLN B 1 422 ? -2.844 -21.891 -10.578 1 83.62 422 GLN B N 1
ATOM 6973 C CA . GLN B 1 422 ? -3.955 -21.359 -9.797 1 83.62 422 GLN B CA 1
ATOM 6974 C C . GLN B 1 422 ? -5.207 -21.219 -10.656 1 83.62 422 GLN B C 1
ATOM 6976 O O . GLN B 1 422 ? -5.141 -20.734 -11.797 1 83.62 422 GLN B O 1
ATOM 6981 N N . ILE B 1 423 ? -6.266 -21.734 -10.148 1 87 423 ILE B N 1
ATOM 6982 C CA . ILE B 1 423 ? -7.559 -21.578 -10.805 1 87 423 ILE B CA 1
ATOM 6983 C C . ILE B 1 423 ? -8.422 -20.609 -9.992 1 87 423 ILE B C 1
ATOM 6985 O O . ILE B 1 423 ? -8.766 -20.891 -8.844 1 87 423 ILE B O 1
ATOM 6989 N N . VAL B 1 424 ? -8.719 -19.453 -10.555 1 85.25 424 VAL B N 1
ATOM 6990 C CA . VAL B 1 424 ? -9.523 -18.438 -9.875 1 85.25 424 VAL B CA 1
ATOM 6991 C C . VAL B 1 424 ? -10.938 -18.953 -9.656 1 85.25 424 VAL B C 1
ATOM 6993 O O . VAL B 1 424 ? -11.594 -19.422 -10.594 1 85.25 424 VAL B O 1
ATOM 6996 N N . THR B 1 425 ? -11.305 -19.016 -8.438 1 78 425 THR B N 1
ATOM 6997 C CA . THR B 1 425 ? -12.656 -19.453 -8.094 1 78 425 THR B CA 1
ATOM 6998 C C . THR B 1 425 ? -13.32 -18.438 -7.164 1 78 425 THR B C 1
ATOM 7000 O O . THR B 1 425 ? -12.648 -17.766 -6.383 1 78 425 THR B O 1
ATOM 7003 N N . ASP B 1 426 ? -14.586 -18.234 -7.371 1 69.38 426 ASP B N 1
ATOM 7004 C CA . ASP B 1 426 ? -15.32 -17.375 -6.449 1 69.38 426 ASP B CA 1
ATOM 7005 C C . ASP B 1 426 ? -15.617 -18.094 -5.141 1 69.38 426 ASP B C 1
ATOM 7007 O O . ASP B 1 426 ? -15.68 -19.328 -5.105 1 69.38 426 ASP B O 1
ATOM 7011 N N . GLY B 1 427 ? -15.758 -17.312 -4.172 1 68.5 427 GLY B N 1
ATOM 7012 C CA . GLY B 1 427 ? -16.219 -17.844 -2.898 1 68.5 427 GLY B CA 1
ATOM 7013 C C . GLY B 1 427 ? -15.125 -18.562 -2.127 1 68.5 427 GLY B C 1
ATOM 7014 O O . GLY B 1 427 ? -15.406 -19.406 -1.281 1 68.5 427 GLY B O 1
ATOM 7015 N N . MET B 1 428 ? -13.969 -18.203 -2.668 1 69.62 428 MET B N 1
ATOM 7016 C CA . MET B 1 428 ? -12.844 -18.703 -1.882 1 69.62 428 MET B CA 1
ATOM 7017 C C . MET B 1 428 ? -12.594 -17.812 -0.671 1 69.62 428 MET B C 1
ATOM 7019 O O . MET B 1 428 ? -13.102 -16.688 -0.606 1 69.62 428 MET B O 1
ATOM 7023 N N . GLY B 1 429 ? -12.586 -18.344 0.558 1 78.25 429 GLY B N 1
ATOM 7024 C CA . GLY B 1 429 ? -12.211 -17.516 1.691 1 78.25 429 GLY B CA 1
ATOM 7025 C C . GLY B 1 429 ? -11.539 -16.219 1.285 1 78.25 429 GLY B C 1
ATOM 7026 O O . GLY B 1 429 ? -10.875 -16.156 0.251 1 78.25 429 GLY B O 1
ATOM 7027 N N . SER B 1 430 ? -11.742 -15.102 1.943 1 82.19 430 SER B N 1
ATOM 7028 C CA . SER B 1 430 ? -11.32 -13.758 1.573 1 82.19 430 SER B CA 1
ATOM 7029 C C . SER B 1 430 ? -9.805 -13.672 1.434 1 82.19 430 SER B C 1
ATOM 7031 O O . SER B 1 430 ? -9.289 -12.992 0.545 1 82.19 430 SER B O 1
ATOM 7033 N N . LEU B 1 431 ? -9.102 -14.344 2.234 1 82.38 431 LEU B N 1
ATOM 7034 C CA . LEU B 1 431 ? -7.645 -14.273 2.18 1 82.38 431 LEU B CA 1
ATOM 7035 C C . LEU B 1 431 ? -7.117 -14.93 0.906 1 82.38 431 LEU B C 1
ATOM 7037 O O . LEU B 1 431 ? -6.191 -14.406 0.274 1 82.38 431 LEU B O 1
ATOM 7041 N N . LEU B 1 432 ? -7.699 -16.031 0.567 1 81.19 432 LEU B N 1
ATOM 7042 C CA . LEU B 1 432 ? -7.293 -16.719 -0.656 1 81.19 432 LEU B CA 1
ATOM 7043 C C . LEU B 1 432 ? -7.656 -15.891 -1.886 1 81.19 432 LEU B C 1
ATOM 7045 O O . LEU B 1 432 ? -6.879 -15.812 -2.84 1 81.19 432 LEU B O 1
ATOM 7049 N N . GLU B 1 433 ? -8.766 -15.305 -1.83 1 85.19 433 GLU B N 1
ATOM 7050 C CA . GLU B 1 433 ? -9.18 -14.445 -2.936 1 85.19 433 GLU B CA 1
ATOM 7051 C C . GLU B 1 433 ? -8.211 -13.281 -3.117 1 85.19 433 GLU B C 1
ATOM 7053 O O . GLU B 1 433 ? -7.859 -12.93 -4.246 1 85.19 433 GLU B O 1
ATOM 7058 N N . ARG B 1 434 ? -7.797 -12.719 -2.053 1 87.25 434 ARG B N 1
ATOM 7059 C CA . ARG B 1 434 ? -6.844 -11.617 -2.107 1 87.25 434 ARG B CA 1
ATOM 7060 C C . ARG B 1 434 ? -5.512 -12.07 -2.697 1 87.25 434 ARG B C 1
ATOM 7062 O O . ARG B 1 434 ? -4.875 -11.328 -3.451 1 87.25 434 ARG B O 1
ATOM 7069 N N . MET B 1 435 ? -5.16 -13.219 -2.377 1 84.69 435 MET B N 1
ATOM 7070 C CA . MET B 1 435 ? -3.91 -13.766 -2.895 1 84.69 435 MET B CA 1
ATOM 7071 C C . MET B 1 435 ? -3.996 -13.992 -4.402 1 84.69 435 MET B C 1
ATOM 7073 O O . MET B 1 435 ? -3.047 -13.695 -5.133 1 84.69 435 MET B O 1
ATOM 7077 N N . VAL B 1 436 ? -5.102 -14.523 -4.801 1 85.81 436 VAL B N 1
ATOM 7078 C CA . VAL B 1 436 ? -5.309 -14.781 -6.223 1 85.81 436 VAL B CA 1
ATOM 7079 C C . VAL B 1 436 ? -5.285 -13.461 -6.992 1 85.81 436 VAL B C 1
ATOM 7081 O O . VAL B 1 436 ? -4.691 -13.375 -8.07 1 85.81 436 VAL B O 1
ATOM 7084 N N . ARG B 1 437 ? -5.891 -12.453 -6.441 1 90.88 437 ARG B N 1
ATOM 7085 C CA . ARG B 1 437 ? -5.906 -11.156 -7.098 1 90.88 437 ARG B CA 1
ATOM 7086 C C . ARG B 1 437 ? -4.516 -10.531 -7.105 1 90.88 437 ARG B C 1
ATOM 7088 O O . ARG B 1 437 ? -4.133 -9.859 -8.07 1 90.88 437 ARG B O 1
ATOM 7095 N N . LEU B 1 438 ? -3.832 -10.688 -5.996 1 92.5 438 LEU B N 1
ATOM 7096 C CA . LEU B 1 438 ? -2.449 -10.227 -5.949 1 92.5 438 LEU B CA 1
ATOM 7097 C C . LEU B 1 438 ? -1.63 -10.852 -7.074 1 92.5 438 LEU B C 1
ATOM 7099 O O . LEU B 1 438 ? -0.934 -10.141 -7.805 1 92.5 438 LEU B O 1
ATOM 7103 N N . ASN B 1 439 ? -1.802 -12.117 -7.254 1 89.56 439 ASN B N 1
ATOM 7104 C CA . ASN B 1 439 ? -1.055 -12.82 -8.289 1 89.56 439 ASN B CA 1
ATOM 7105 C C . ASN B 1 439 ? -1.458 -12.352 -9.688 1 89.56 439 ASN B C 1
ATOM 7107 O O . ASN B 1 439 ? -0.607 -12.203 -10.562 1 89.56 439 ASN B O 1
ATOM 7111 N N . ASP B 1 440 ? -2.703 -12.188 -9.805 1 93.44 440 ASP B N 1
ATOM 7112 C CA . ASP B 1 440 ? -3.184 -11.703 -11.102 1 93.44 440 ASP B CA 1
ATOM 7113 C C . ASP B 1 440 ? -2.559 -10.359 -11.453 1 93.44 440 ASP B C 1
ATOM 7115 O O . ASP B 1 440 ? -2.107 -10.148 -12.578 1 93.44 440 ASP B O 1
ATOM 7119 N N . MET B 1 441 ? -2.473 -9.484 -10.492 1 96.38 441 MET B N 1
ATOM 7120 C CA . MET B 1 441 ? -1.91 -8.156 -10.719 1 96.38 441 MET B CA 1
ATOM 7121 C C . MET B 1 441 ? -0.413 -8.234 -10.992 1 96.38 441 MET B C 1
ATOM 7123 O O . MET B 1 441 ? 0.112 -7.496 -11.828 1 96.38 441 MET B O 1
ATOM 7127 N N . ASN B 1 442 ? 0.247 -9.086 -10.312 1 94.19 442 ASN B N 1
ATOM 7128 C CA . ASN B 1 442 ? 1.668 -9.289 -10.57 1 94.19 442 ASN B CA 1
ATOM 7129 C C . ASN B 1 442 ? 1.914 -9.766 -12 1 94.19 442 ASN B C 1
ATOM 7131 O O . ASN B 1 442 ? 2.779 -9.227 -12.695 1 94.19 442 ASN B O 1
ATOM 7135 N N . MET B 1 443 ? 1.113 -10.758 -12.391 1 94.44 443 MET B N 1
ATOM 7136 C CA . MET B 1 443 ? 1.275 -11.305 -13.734 1 94.44 443 MET B CA 1
ATOM 7137 C C . MET B 1 443 ? 0.967 -10.258 -14.797 1 94.44 443 MET B C 1
ATOM 7139 O O . MET B 1 443 ? 1.618 -10.211 -15.844 1 94.44 443 MET B O 1
ATOM 7143 N N . TRP B 1 444 ? -0.011 -9.492 -14.492 1 97.12 444 TRP B N 1
ATOM 7144 C CA . TRP B 1 444 ? -0.412 -8.445 -15.43 1 97.12 444 TRP B CA 1
ATOM 7145 C C . TRP B 1 444 ? 0.68 -7.391 -15.562 1 97.12 444 TRP B C 1
ATOM 7147 O O . TRP B 1 444 ? 1.168 -7.133 -16.672 1 97.12 444 TRP B O 1
ATOM 7157 N N . ALA B 1 445 ? 1.154 -6.832 -14.492 1 97.44 445 ALA B N 1
ATOM 7158 C CA . ALA B 1 445 ? 2.074 -5.695 -14.477 1 97.44 445 ALA B CA 1
ATOM 7159 C C . ALA B 1 445 ? 3.447 -6.098 -15.008 1 97.44 445 ALA B C 1
ATOM 7161 O O . ALA B 1 445 ? 4.133 -5.293 -15.641 1 97.44 445 ALA B O 1
ATOM 7162 N N . ALA B 1 446 ? 3.814 -7.348 -14.805 1 95.12 446 ALA B N 1
ATOM 7163 C CA . ALA B 1 446 ? 5.176 -7.766 -15.125 1 95.12 446 ALA B CA 1
ATOM 7164 C C . ALA B 1 446 ? 5.234 -8.453 -16.484 1 95.12 446 ALA B C 1
ATOM 7166 O O . ALA B 1 446 ? 6.211 -8.297 -17.234 1 95.12 446 ALA B O 1
ATOM 7167 N N . PHE B 1 447 ? 4.074 -9.195 -16.859 1 95.12 447 PHE B N 1
ATOM 7168 C CA . PHE B 1 447 ? 4.23 -10.148 -17.953 1 95.12 447 PHE B CA 1
ATOM 7169 C C . PHE B 1 447 ? 3.09 -10.008 -18.953 1 95.12 447 PHE B C 1
ATOM 7171 O O . PHE B 1 447 ? 3.09 -10.664 -20 1 95.12 447 PHE B O 1
ATOM 7178 N N . ASN B 1 448 ? 2.197 -9.156 -18.625 1 97.12 448 ASN B N 1
ATOM 7179 C CA . ASN B 1 448 ? 0.948 -9.086 -19.375 1 97.12 448 ASN B CA 1
ATOM 7180 C C . ASN B 1 448 ? 0.214 -10.422 -19.375 1 97.12 448 ASN B C 1
ATOM 7182 O O . ASN B 1 448 ? -0.414 -10.797 -20.359 1 97.12 448 ASN B O 1
ATOM 7186 N N . GLY B 1 449 ? 0.409 -11.156 -18.281 1 96.44 449 GLY B N 1
ATOM 7187 C CA . GLY B 1 449 ? -0.278 -12.422 -18.031 1 96.44 449 GLY B CA 1
ATOM 7188 C C . GLY B 1 449 ? -1.558 -12.258 -17.234 1 96.44 449 GLY B C 1
ATOM 7189 O O . GLY B 1 449 ? -2.102 -11.156 -17.141 1 96.44 449 GLY B O 1
ATOM 7190 N N . GLN B 1 450 ? -2.084 -13.43 -16.766 1 94.94 450 GLN B N 1
ATOM 7191 C CA . GLN B 1 450 ? -3.336 -13.398 -16.016 1 94.94 450 GLN B CA 1
ATOM 7192 C C . GLN B 1 450 ? -3.564 -14.719 -15.281 1 94.94 450 GLN B C 1
ATOM 7194 O O . GLN B 1 450 ? -3.074 -15.766 -15.703 1 94.94 450 GLN B O 1
ATOM 7199 N N . GLU B 1 451 ? -4.223 -14.602 -14.125 1 92.5 451 GLU B N 1
ATOM 7200 C CA . GLU B 1 451 ? -4.832 -15.781 -13.523 1 92.5 451 GLU B CA 1
ATOM 7201 C C . GLU B 1 451 ? -6.207 -16.062 -14.117 1 92.5 451 GLU B C 1
ATOM 7203 O O . GLU B 1 451 ? -6.969 -15.133 -14.406 1 92.5 451 GLU B O 1
ATOM 7208 N N . ARG B 1 452 ? -6.504 -17.344 -14.305 1 93.94 452 ARG B N 1
ATOM 7209 C CA . ARG B 1 452 ? -7.695 -17.688 -15.078 1 93.94 452 ARG B CA 1
ATOM 7210 C C . ARG B 1 452 ? -8.656 -18.531 -14.242 1 93.94 452 ARG B C 1
ATOM 7212 O O . ARG B 1 452 ? -8.234 -19.312 -13.391 1 93.94 452 ARG B O 1
ATOM 7219 N N . THR B 1 453 ? -9.953 -18.297 -14.516 1 90.06 453 THR B N 1
ATOM 7220 C CA . THR B 1 453 ? -10.992 -19.172 -13.984 1 90.06 453 THR B CA 1
ATOM 7221 C C . THR B 1 453 ? -11.078 -20.453 -14.805 1 90.06 453 THR B C 1
ATOM 7223 O O . THR B 1 453 ? -10.484 -20.562 -15.883 1 90.06 453 THR B O 1
ATOM 7226 N N . ALA B 1 454 ? -11.828 -21.453 -14.258 1 91.56 454 ALA B N 1
ATOM 7227 C CA . ALA B 1 454 ? -12.07 -22.688 -15 1 91.56 454 ALA B CA 1
ATOM 7228 C C . ALA B 1 454 ? -12.719 -22.391 -16.359 1 91.56 454 ALA B C 1
ATOM 7230 O O . ALA B 1 454 ? -12.336 -22.969 -17.375 1 91.56 454 ALA B O 1
ATOM 7231 N N . GLU B 1 455 ? -13.641 -21.453 -16.344 1 92.12 455 GLU B N 1
ATOM 7232 C CA . GLU B 1 455 ? -14.328 -21.078 -17.578 1 92.12 455 GLU B CA 1
ATOM 7233 C C . GLU B 1 455 ? -13.375 -20.438 -18.578 1 92.12 455 GLU B C 1
ATOM 7235 O O . GLU B 1 455 ? -13.477 -20.688 -19.781 1 92.12 455 GLU B O 1
ATOM 7240 N N . GLN B 1 456 ? -12.5 -19.656 -18.094 1 93.56 456 GLN B N 1
ATOM 7241 C CA . GLN B 1 456 ? -11.547 -18.984 -18.969 1 93.56 456 GLN B CA 1
ATOM 7242 C C . GLN B 1 456 ? -10.555 -19.984 -19.562 1 93.56 456 GLN B C 1
ATOM 7244 O O . GLN B 1 456 ? -10.125 -19.844 -20.703 1 93.56 456 GLN B O 1
ATOM 7249 N N . PHE B 1 457 ? -10.195 -21.016 -18.828 1 95.88 457 PHE B N 1
ATOM 7250 C CA . PHE B 1 457 ? -9.352 -22.078 -19.359 1 95.88 457 PHE B CA 1
ATOM 7251 C C . PHE B 1 457 ? -10.078 -22.844 -20.453 1 95.88 457 PHE B C 1
ATOM 7253 O O . PHE B 1 457 ? -9.484 -23.203 -21.469 1 95.88 457 PHE B O 1
ATOM 7260 N N . GLU B 1 458 ? -11.312 -23.109 -20.188 1 95.44 458 GLU B N 1
ATOM 7261 C CA . GLU B 1 458 ? -12.109 -23.812 -21.203 1 95.44 458 GLU B CA 1
ATOM 7262 C C . GLU B 1 458 ? -12.172 -23.016 -22.5 1 95.44 458 GLU B C 1
ATOM 7264 O O . GLU B 1 458 ? -12 -23.578 -23.578 1 95.44 458 GLU B O 1
ATOM 7269 N N . GLN B 1 459 ? -12.414 -21.75 -22.344 1 94.81 459 GLN B N 1
ATOM 7270 C CA . GLN B 1 459 ? -12.453 -20.891 -23.516 1 94.81 459 GLN B CA 1
ATOM 7271 C C . GLN B 1 459 ? -11.109 -20.875 -24.234 1 94.81 459 GLN B C 1
ATOM 7273 O O . GLN B 1 459 ? -11.047 -20.969 -25.469 1 94.81 459 GLN B O 1
ATOM 7278 N N . LEU B 1 460 ? -10.047 -20.75 -23.484 1 96.94 460 LEU B N 1
ATOM 7279 C CA . LEU B 1 460 ? -8.703 -20.734 -24.047 1 96.94 460 LEU B CA 1
ATOM 7280 C C . LEU B 1 460 ? -8.43 -22.016 -24.844 1 96.94 460 LEU B C 1
ATOM 7282 O O . LEU B 1 460 ? -8.008 -21.969 -26 1 96.94 460 LEU B O 1
ATOM 7286 N N . VAL B 1 461 ? -8.742 -23.156 -24.312 1 97.44 461 VAL B N 1
ATOM 7287 C CA . VAL B 1 461 ? -8.445 -24.453 -24.906 1 97.44 461 VAL B CA 1
ATOM 7288 C C . VAL B 1 461 ? -9.258 -24.625 -26.188 1 97.44 461 VAL B C 1
ATOM 7290 O O . VAL B 1 461 ? -8.75 -25.141 -27.188 1 97.44 461 VAL B O 1
ATOM 7293 N N . ARG B 1 462 ? -10.438 -24.109 -26.188 1 95.62 462 ARG B N 1
ATOM 7294 C CA . ARG B 1 462 ? -11.312 -24.219 -27.359 1 95.62 462 ARG B CA 1
ATOM 7295 C C . ARG B 1 462 ? -10.734 -23.453 -28.547 1 95.62 462 ARG B C 1
ATOM 7297 O O . ARG B 1 462 ? -10.961 -23.828 -29.703 1 95.62 462 ARG B O 1
ATOM 7304 N N . THR B 1 463 ? -10.047 -22.422 -28.266 1 96.38 463 THR B N 1
ATOM 7305 C CA . THR B 1 463 ? -9.523 -21.578 -29.328 1 96.38 463 THR B CA 1
ATOM 7306 C C . THR B 1 463 ? -8.227 -22.156 -29.891 1 96.38 463 THR B C 1
ATOM 7308 O O . THR B 1 463 ? -7.738 -21.703 -30.922 1 96.38 463 THR B O 1
ATOM 7311 N N . VAL B 1 464 ? -7.699 -23.109 -29.266 1 97.5 464 VAL B N 1
ATOM 7312 C CA . VAL B 1 464 ? -6.418 -23.672 -29.672 1 97.5 464 VAL B CA 1
ATOM 7313 C C . VAL B 1 464 ? -6.621 -24.625 -30.844 1 97.5 464 VAL B C 1
ATOM 7315 O O . VAL B 1 464 ? -5.91 -24.547 -31.844 1 97.5 464 VAL B O 1
ATOM 7318 N N . HIS B 1 465 ? -7.484 -25.531 -30.797 1 94.94 465 HIS B N 1
ATOM 7319 C CA . HIS B 1 465 ? -7.809 -26.562 -31.766 1 94.94 465 HIS B CA 1
ATOM 7320 C C . HIS B 1 465 ? -9.195 -27.141 -31.516 1 94.94 465 HIS B C 1
ATOM 7322 O O . HIS B 1 465 ? -9.586 -27.375 -30.359 1 94.94 465 HIS B O 1
ATOM 7328 N N . PRO B 1 466 ? -9.93 -27.344 -32.5 1 91.75 466 PRO B N 1
ATOM 7329 C CA . PRO B 1 466 ? -11.305 -27.812 -32.312 1 91.75 466 PRO B CA 1
ATOM 7330 C C . PRO B 1 466 ? -11.367 -29.172 -31.625 1 91.75 466 PRO B C 1
ATOM 7332 O O . PRO B 1 466 ? -12.367 -29.469 -30.953 1 91.75 466 PRO B O 1
ATOM 7335 N N . GLY B 1 467 ? -10.414 -30 -31.703 1 93.69 467 GLY B N 1
ATOM 7336 C CA . GLY B 1 467 ? -10.43 -31.312 -31.078 1 93.69 467 GLY B CA 1
ATOM 7337 C C . GLY B 1 467 ? -9.852 -31.312 -29.688 1 93.69 467 GLY B C 1
ATOM 7338 O O . GLY B 1 467 ? -9.914 -32.312 -28.984 1 93.69 467 GLY B O 1
ATOM 7339 N N . LEU B 1 468 ? -9.32 -30.297 -29.266 1 96.19 468 LEU B N 1
ATOM 7340 C CA . LEU B 1 468 ? -8.719 -30.203 -27.938 1 96.19 468 LEU B CA 1
ATOM 7341 C C . LEU B 1 468 ? -9.781 -29.938 -26.875 1 96.19 468 LEU B C 1
ATOM 7343 O O . LEU B 1 468 ? -10.594 -29.016 -27.016 1 96.19 468 LEU B O 1
ATOM 7347 N N . ARG B 1 469 ? -9.773 -30.797 -25.781 1 95.31 469 ARG B N 1
ATOM 7348 C CA . ARG B 1 469 ? -10.805 -30.656 -24.75 1 95.31 469 ARG B CA 1
ATOM 7349 C C . ARG B 1 469 ? -10.219 -30.844 -23.359 1 95.31 469 ARG B C 1
ATOM 7351 O O . ARG B 1 469 ? -9.32 -31.656 -23.156 1 95.31 469 ARG B O 1
ATOM 7358 N N . ILE B 1 470 ? -10.828 -30.062 -22.453 1 96.19 470 ILE B N 1
ATOM 7359 C CA . ILE B 1 470 ? -10.539 -30.312 -21.047 1 96.19 470 ILE B CA 1
ATOM 7360 C C . ILE B 1 470 ? -11.344 -31.516 -20.562 1 96.19 470 ILE B C 1
ATOM 7362 O O . ILE B 1 470 ? -12.57 -31.531 -20.672 1 96.19 470 ILE B O 1
ATOM 7366 N N . VAL B 1 471 ? -10.68 -32.469 -20.031 1 93.25 471 VAL B N 1
ATOM 7367 C CA . VAL B 1 471 ? -11.375 -33.688 -19.609 1 93.25 471 VAL B CA 1
ATOM 7368 C C . VAL B 1 471 ? -11.5 -33.688 -18.094 1 93.25 471 VAL B C 1
ATOM 7370 O O . VAL B 1 471 ? -12.328 -34.438 -17.547 1 93.25 471 VAL B O 1
ATOM 7373 N N . ARG B 1 472 ? -10.68 -32.906 -17.453 1 91.69 472 ARG B N 1
ATOM 7374 C CA . ARG B 1 472 ? -10.734 -32.844 -15.992 1 91.69 472 ARG B CA 1
ATOM 7375 C C . ARG B 1 472 ? -10.172 -31.531 -15.477 1 91.69 472 ARG B C 1
ATOM 7377 O O . ARG B 1 472 ? -9.172 -31.031 -15.992 1 91.69 472 ARG B O 1
ATOM 7384 N N . ILE B 1 473 ? -10.836 -30.922 -14.523 1 90.38 473 ILE B N 1
ATOM 7385 C CA . ILE B 1 473 ? -10.328 -29.797 -13.75 1 90.38 473 ILE B CA 1
ATOM 7386 C C . ILE B 1 473 ? -10.484 -30.078 -12.258 1 90.38 473 ILE B C 1
ATOM 7388 O O . ILE B 1 473 ? -11.562 -30.453 -11.797 1 90.38 473 ILE B O 1
ATOM 7392 N N . SER B 1 474 ? -9.391 -30 -11.578 1 83.06 474 SER B N 1
ATOM 7393 C CA . SER B 1 474 ? -9.414 -30.172 -10.125 1 83.06 474 SER B CA 1
ATOM 7394 C C . SER B 1 474 ? -8.719 -29 -9.422 1 83.06 474 SER B C 1
ATOM 7396 O O . SER B 1 474 ? -7.738 -28.453 -9.938 1 83.06 474 SER B O 1
ATOM 7398 N N . SER B 1 475 ? -9.375 -28.516 -8.422 1 74.62 475 SER B N 1
ATOM 7399 C CA . SER B 1 475 ? -8.766 -27.438 -7.652 1 74.62 475 SER B CA 1
ATOM 7400 C C . SER B 1 475 ? -8.562 -27.828 -6.195 1 74.62 475 SER B C 1
ATOM 7402 O O . SER B 1 475 ? -9.375 -28.562 -5.629 1 74.62 475 SER B O 1
ATOM 7404 N N . SER B 1 476 ? -7.34 -27.469 -5.777 1 65.25 476 SER B N 1
ATOM 7405 C CA . SER B 1 476 ? -7.051 -27.719 -4.367 1 65.25 476 SER B CA 1
ATOM 7406 C C . SER B 1 476 ? -7.578 -26.578 -3.49 1 65.25 476 SER B C 1
ATOM 7408 O O . SER B 1 476 ? -7.984 -25.531 -3.996 1 65.25 476 SER B O 1
ATOM 7410 N N . THR B 1 477 ? -7.605 -26.906 -2.238 1 58.53 477 THR B N 1
ATOM 7411 C CA . THR B 1 477 ? -8.039 -25.938 -1.248 1 58.53 477 THR B CA 1
ATOM 7412 C C . THR B 1 477 ? -7.074 -24.75 -1.204 1 58.53 477 THR B C 1
ATOM 7414 O O . THR B 1 477 ? -7.434 -23.672 -0.731 1 58.53 477 THR B O 1
ATOM 7417 N N . LEU B 1 478 ? -5.895 -25 -1.774 1 57.22 478 LEU B N 1
ATOM 7418 C CA . LEU B 1 478 ? -4.898 -23.938 -1.706 1 57.22 478 LEU B CA 1
ATOM 7419 C C . LEU B 1 478 ? -4.926 -23.078 -2.969 1 57.22 478 LEU B C 1
ATOM 7421 O O . LEU B 1 478 ? -4.102 -22.172 -3.133 1 57.22 478 LEU B O 1
ATOM 7425 N N . GLY B 1 479 ? -5.836 -23.391 -3.775 1 62.66 479 GLY B N 1
ATOM 7426 C CA . GLY B 1 479 ? -6.016 -22.594 -4.973 1 62.66 479 GLY B CA 1
ATOM 7427 C C . GLY B 1 479 ? -5.273 -23.141 -6.176 1 62.66 479 GLY B C 1
ATOM 7428 O O . GLY B 1 479 ? -5.621 -22.844 -7.32 1 62.66 479 GLY B O 1
ATOM 7429 N N . THR B 1 480 ? -4.273 -24.031 -5.938 1 75.31 480 THR B N 1
ATOM 7430 C CA . THR B 1 480 ? -3.613 -24.609 -7.098 1 75.31 480 THR B CA 1
ATOM 7431 C C . THR B 1 480 ? -4.438 -25.766 -7.664 1 75.31 480 THR B C 1
ATOM 7433 O O . THR B 1 480 ? -4.953 -26.594 -6.91 1 75.31 480 THR B O 1
ATOM 7436 N N . GLY B 1 481 ? -4.66 -25.672 -8.953 1 82.5 481 GLY B N 1
ATOM 7437 C CA . GLY B 1 481 ? -5.465 -26.672 -9.617 1 82.5 481 GLY B CA 1
ATOM 7438 C C . GLY B 1 481 ? -4.73 -27.375 -10.75 1 82.5 481 GLY B C 1
ATOM 7439 O O . GLY B 1 481 ? -3.592 -27.031 -11.062 1 82.5 481 GLY B O 1
ATOM 7440 N N . VAL B 1 482 ? -5.344 -28.5 -11.102 1 89.5 482 VAL B N 1
ATOM 7441 C CA . VAL B 1 482 ? -4.84 -29.297 -12.219 1 89.5 482 VAL B CA 1
ATOM 7442 C C . VAL B 1 482 ? -5.898 -29.375 -13.312 1 89.5 482 VAL B C 1
ATOM 7444 O O . VAL B 1 482 ? -7.07 -29.641 -13.039 1 89.5 482 VAL B O 1
ATOM 7447 N N . ILE B 1 483 ? -5.461 -29.078 -14.523 1 93.69 483 ILE B N 1
ATOM 7448 C CA . ILE B 1 483 ? -6.309 -29.188 -15.703 1 93.69 483 ILE B CA 1
ATOM 7449 C C . ILE B 1 483 ? -5.73 -30.234 -16.656 1 93.69 483 ILE B C 1
ATOM 7451 O O . ILE B 1 483 ? -4.562 -30.156 -17.047 1 93.69 483 ILE B O 1
ATOM 7455 N N . GLU B 1 484 ? -6.52 -31.219 -17 1 94.44 484 GLU B N 1
ATOM 7456 C CA . GLU B 1 484 ? -6.121 -32.219 -17.969 1 94.44 484 GLU B CA 1
ATOM 7457 C C . GLU B 1 484 ? -6.801 -32 -19.328 1 94.44 484 GLU B C 1
ATOM 7459 O O . GLU B 1 484 ? -8.023 -31.891 -19.391 1 94.44 484 GLU B O 1
ATOM 7464 N N . ILE B 1 485 ? -5.996 -31.953 -20.344 1 96.75 485 ILE B N 1
ATOM 7465 C CA . ILE B 1 485 ? -6.469 -31.672 -21.688 1 96.75 485 ILE B CA 1
ATOM 7466 C C . ILE B 1 485 ? -6.09 -32.812 -22.625 1 96.75 485 ILE B C 1
ATOM 7468 O O . ILE B 1 485 ? -4.984 -33.344 -22.547 1 96.75 485 ILE B O 1
ATOM 7472 N N . GLU B 1 486 ? -6.992 -33.188 -23.484 1 95.44 486 GLU B N 1
ATOM 7473 C CA . GLU B 1 486 ? -6.762 -34.25 -24.469 1 95.44 486 GLU B CA 1
ATOM 7474 C C . GLU B 1 486 ? -7.23 -33.812 -25.859 1 95.44 486 GLU B C 1
ATOM 7476 O O . GLU B 1 486 ? -8.055 -32.906 -26 1 95.44 486 GLU B O 1
ATOM 7481 N N . LEU B 1 487 ? -6.555 -34.406 -26.781 1 94 487 LEU B N 1
ATOM 7482 C CA . LEU B 1 487 ? -6.988 -34.219 -28.156 1 94 487 LEU B CA 1
ATOM 7483 C C . LEU B 1 487 ? -7.914 -35.375 -28.594 1 94 487 LEU B C 1
ATOM 7485 O O . LEU B 1 487 ? -7.523 -36.531 -28.562 1 94 487 LEU B O 1
ATOM 7489 N N . HIS B 1 488 ? -9.117 -34.969 -28.812 1 87.31 488 HIS B N 1
ATOM 7490 C CA . HIS B 1 488 ? -10.086 -35.969 -29.281 1 87.31 488 HIS B CA 1
ATOM 7491 C C . HIS B 1 488 ? -10.188 -35.938 -30.812 1 87.31 488 HIS B C 1
ATOM 7493 O O . HIS B 1 488 ? -10.102 -34.906 -31.438 1 87.31 488 HIS B O 1
ATOM 7499 N N . SER B 1 489 ? -10.023 -37.125 -31.422 1 68.12 489 SER B N 1
ATOM 7500 C CA . SER B 1 489 ? -10.172 -37.312 -32.875 1 68.12 489 SER B CA 1
ATOM 7501 C C . SER B 1 489 ? -11.578 -36.906 -33.312 1 68.12 489 SER B C 1
ATOM 7503 O O . SER B 1 489 ? -12.539 -37.062 -32.562 1 68.12 489 SER B O 1
#

InterPro domains:
  IPR001077 O-methyltransferase, C-terminal domain [PF00891] (253-462)
  IPR016461 O-methyltransferase-like [PS51683] (141-487)
  IPR029063 S-adenosyl-L-methionine-dependent methyltransferase superfamily [G3DSA:3.40.50.150] (227-486)
  IPR029063 S-adenosyl-L-methionine-dependent methyltransferase superfamily [SSF53335] (227-484)
  IPR036388 Winged helix-like DNA-binding domain superfamily [G3DSA:1.10.10.10] (140-226)
  IPR036390 Winged helix DNA-binding domain superfamily [SSF46785] (140-222)

Organism: NCBI:txid1220207

Sequence (978 aa):
MRNPIVQLQMAVGFRHCGVCSLGSVVKGSVVKSGLFDITECSLAETSRASESEGRDPSIPVAQSTSTSTIVDLARKITAAAEVIDGVTSENNFILSFDADSPDPSSLTGENAQTYQQARVAVLEAANEMNALLSGHSGVVFDLCTYVHVASTLRTILTFNLASSIPVTGSTPYDAIAKETDNLDKKTIQRLFAILTDHHIFSQPSPGHVSHTRLSKAMLTNPGLAAITKFSFEELYGFSYHLTEALKKWGSSEEPNETGFNAATGSASTLYAYIDENRDKASPSAFTAVLEQTGSYEFAATDGVVEAVDWEGLGEGVFVDVAGSVGHVSIELAKRYPHLQFIVQDYGSVIQRGEAALPAELQNRVRFEAKDMFEEQKVIPDKKVVYFLRAILHNWSDKYARRILQAIVPALKPGDRIVVNEQIVTDGMGSLLERMVRLNDMNMWAAFNGQERTAEQFEQLVRTVHPGLRIVRISSSTLGTGVIEIELHSMRNPIVQLQMAVGFRHCGVCSLGSVVKGSVVKSGLFDITECSLAETSRASESEGRDPSIPVAQSTSTSTIVDLARKITAAAEVIDGVTSENNFILSFDADSPDPSSLTGENAQTYQQARVAVLEAANEMNALLSGHSGVVFDLCTYVHVASTLRTILTFNLASSIPVTGSTPYDAIAKETDNLDKKTIQRLFAILTDHHIFSQPSPGHVSHTRLSKAMLTNPGLAAITKFSFEELYGFSYHLTEALKKWGSSEEPNETGFNAATGSASTLYAYIDENRDKASPSAFTAVLEQTGSYEFAATDGVVEAVDWEGLGEGVFVDVAGSVGHVSIELAKRYPHLQFIVQDYGSVIQRGEAALPAELQNRVRFEAKDMFEEQKVIPDKKVVYFLRAILHNWSDKYARRILQAIVPALKPGDRIVVNEQIVTDGMGSLLERMVRLNDMNMWAAFNGQERTAEQFEQLVRTVHPGLRIVRISSSTLGTGVIEIELHS

pLDDT: mean 82.68, std 22.71, range [18.34, 98.44]

Nearest PDB structures (foldseek):
  5w7p-assembly1_A-2  TM=8.119E-01  e=8.817E-21  Penicillium oxalicum
  5w7r-assembly1_A-2  TM=7.691E-01  e=4.942E-21  Penicillium oxalicum
  5w7s-assembly1_A-2  TM=7.919E-01  e=1.942E-20  Penicillium oxalicum
  3dp7-assembly1_B  TM=7.340E-01  e=5.482E-13  Phocaeicola vulgatus ATCC 8482
  5doo-assembly1_B  TM=6.743E-01  e=1.720E-05  Rickettsia typhi str. Wilmington